Protein AF-A0A444XAL1-F1 (afdb_monomer)

Radius of gyration: 41.16 Å; Cα contacts (8 Å, |Δi|>4): 1650; chains: 1; bounding box: 104×96×110 Å

Foldseek 3Di:
DPPPVQVLLVVLLVVVLVVLLLDFALVLLVQLVVDVVSVQSCLDLVSQVSSLVNFDQFKKKKWWWDDDPPPDDIKIWIFIDGPVCCVVPLQCRVVPPVQIDIDDPQWDWLAAESQKTKIKRWAADPPDQKIWIWIWIARSSNRDIGDIAPIDIAGPQKAKEWYAAPVVRWIKMWIWHADQQRWIKIWMDTPPDRDIDIDGGDFWGAPDNSARFADAPQWTKGWGFGSQDGPDHDLVPGWPVRTWIWIQHPHVRDIDTADDAPPCPGRAPDDWHWYDDPRWIWIWGDDPQFWTWIWTQPDPPPNVSIDTLDIGTCVLLVASDWDFQDAPDNRQWTWIAHPPPCWTWIAGNVVRDIDIDNSHPRPMDMHMHRRGSGPPNDPDDDDDDGDPDSLVVVLVVLLLPALLVLVVQLVVDVSSVCSCPDPVSQVSSLVNFDQFKKKKFKWFDDDVPDDIWTKIFIDGNVCCVVPVLCSVVDPPLIDTDDPQWDFLAEESQKTKIKRWADDPPDQKIKIWIWIARSSVRFIEDIAPIDIAGPQKAKAWYAAPVVRWIKMKIWGADQVRWIWIWMDTALDRDIDTAPTDQWRQLDNNARFEDAPQKTKGWGFGRAPDPHHDLVPDWPVRIWIWIQHNHVRDIDTADDAPPCPGRAPDDWHWYDDDRWIWIWGDDPLFWIWIWIQPHPPPNVSIDTPDIGTCVLLVASDWDWQDADPVRQWTWIAGPPQFKTWIAGNVVRDIDIDGSVPRNMRIGMHRRTNGPDHRDYNDPDDDPDPDDDDDDDDDDDDDDDDDDDDDDDDDDDDDDDDDDDDDDDDDDDDDPPDPDDDDPDPDDDDDDDDDDDDDDDDDDDDDDPDDPDPDPPDDDDDDDDDDDDDD

pLDDT: mean 72.89, std 21.72, range [19.95, 95.06]

Nearest PDB structures (foldseek):
  8u17-assembly1_B  TM=2.475E-01  e=7.949E-07  Homo sapiens
  6ud7-assembly1_B  TM=2.224E-01  e=8.352E-07  Homo sapiens
  7fik-assembly1_e  TM=2.982E-01  e=1.713E-05  Xenopus laevis
  8roy-assembly1_B  TM=2.053E-01  e=1.124E-06  Homo sapiens
  1vcu-assembly2_B  TM=3.967E-01  e=4.395E-03  Homo sapiens

Structure (mmCIF, N/CA/C/O backbone):
data_AF-A0A444XAL1-F1
#
_entry.id   AF-A0A444XAL1-F1
#
loop_
_atom_site.group_PDB
_atom_site.id
_atom_site.type_symbol
_atom_site.label_atom_id
_atom_site.label_alt_id
_atom_site.label_comp_id
_atom_site.label_asym_id
_atom_site.label_entity_id
_atom_site.label_seq_id
_atom_site.pdbx_PDB_ins_code
_atom_site.Cartn_x
_atom_site.Cartn_y
_atom_site.Cartn_z
_atom_site.occupancy
_atom_site.B_iso_or_equiv
_atom_site.auth_seq_id
_atom_site.auth_comp_id
_atom_site.auth_asym_id
_atom_site.auth_atom_id
_atom_site.pdbx_PDB_model_num
ATOM 1 N N . MET A 1 1 ? -9.143 -31.104 -7.380 1.00 35.66 1 MET A N 1
ATOM 2 C CA . MET A 1 1 ? -8.192 -29.968 -7.469 1.00 35.66 1 MET A CA 1
ATOM 3 C C . MET A 1 1 ? -8.709 -28.674 -6.797 1.00 35.66 1 MET A C 1
ATOM 5 O O . MET A 1 1 ? -8.226 -27.602 -7.115 1.00 35.66 1 MET A O 1
ATOM 9 N N . ALA A 1 2 ? -9.630 -28.745 -5.821 1.00 34.97 2 ALA A N 1
ATOM 10 C CA . ALA A 1 2 ? -10.299 -27.579 -5.214 1.00 34.97 2 ALA A CA 1
ATOM 11 C C . ALA A 1 2 ? -9.734 -26.999 -3.880 1.00 34.97 2 ALA A C 1
ATOM 13 O O . ALA A 1 2 ? -10.021 -25.835 -3.611 1.00 34.97 2 ALA A O 1
ATOM 14 N N . PRO A 1 3 ? -8.924 -27.692 -3.041 1.00 37.00 3 PRO A N 1
ATOM 15 C CA . PRO A 1 3 ? -8.566 -27.146 -1.719 1.00 37.00 3 PRO A CA 1
ATOM 16 C C . PRO A 1 3 ? -7.584 -25.962 -1.750 1.00 37.00 3 PRO A C 1
ATOM 18 O O . PRO A 1 3 ? -7.704 -25.050 -0.943 1.00 37.00 3 PRO A O 1
ATOM 21 N N . GLN A 1 4 ? -6.622 -25.948 -2.684 1.00 37.88 4 GLN A N 1
ATOM 22 C CA . GLN A 1 4 ? -5.518 -24.969 -2.666 1.00 37.88 4 GLN A CA 1
ATOM 23 C C . GLN A 1 4 ? -5.949 -23.542 -3.055 1.00 37.88 4 GLN A C 1
ATOM 25 O O . GLN A 1 4 ? -5.351 -22.580 -2.578 1.00 37.88 4 GLN A O 1
ATOM 30 N N . HIS A 1 5 ? -6.996 -23.390 -3.874 1.00 38.84 5 HIS A N 1
ATOM 31 C CA . HIS A 1 5 ? -7.524 -22.072 -4.249 1.00 38.84 5 HIS A CA 1
ATOM 32 C C . HIS A 1 5 ? -8.312 -21.407 -3.110 1.00 38.84 5 HIS A C 1
ATOM 34 O O . HIS A 1 5 ? -8.236 -20.191 -2.953 1.00 38.84 5 HIS A O 1
ATOM 40 N N . ALA A 1 6 ? -9.002 -22.190 -2.274 1.00 44.69 6 ALA A N 1
ATOM 41 C CA . ALA A 1 6 ? -9.737 -21.666 -1.124 1.00 44.69 6 ALA A CA 1
ATOM 42 C C . ALA A 1 6 ? -8.788 -21.122 -0.041 1.00 44.69 6 ALA A C 1
ATOM 44 O O . ALA A 1 6 ? -8.996 -20.025 0.468 1.00 44.69 6 ALA A O 1
ATOM 45 N N . THR A 1 7 ? -7.694 -21.835 0.255 1.00 42.81 7 THR A N 1
ATOM 46 C CA . THR A 1 7 ? -6.694 -21.395 1.247 1.00 42.81 7 THR A CA 1
ATOM 47 C C . THR A 1 7 ? -5.956 -20.128 0.804 1.00 42.81 7 THR A C 1
ATOM 49 O O . THR A 1 7 ? -5.674 -19.248 1.611 1.00 42.81 7 THR A O 1
ATOM 52 N N . ALA A 1 8 ? -5.679 -20.006 -0.496 1.00 43.25 8 ALA A N 1
ATOM 53 C CA . ALA A 1 8 ? -5.062 -18.822 -1.088 1.00 43.25 8 ALA A CA 1
ATOM 54 C C . ALA A 1 8 ? -5.960 -17.575 -1.028 1.00 43.25 8 ALA A C 1
ATOM 56 O O . ALA A 1 8 ? -5.460 -16.479 -0.781 1.00 43.25 8 ALA A O 1
ATOM 57 N N . ALA A 1 9 ? -7.269 -17.736 -1.250 1.00 50.12 9 ALA A N 1
ATOM 58 C CA . ALA A 1 9 ? -8.237 -16.649 -1.130 1.00 50.12 9 ALA A CA 1
ATOM 59 C C . ALA A 1 9 ? -8.397 -16.186 0.329 1.00 50.12 9 ALA A C 1
ATOM 61 O O . ALA A 1 9 ? -8.505 -14.988 0.576 1.00 50.12 9 ALA A O 1
ATOM 62 N N . LEU A 1 10 ? -8.340 -17.117 1.290 1.00 55.59 10 LEU A N 1
ATOM 63 C CA . LEU A 1 10 ? -8.409 -16.818 2.725 1.00 55.59 10 LEU A CA 1
ATOM 64 C C . LEU A 1 10 ? -7.226 -15.958 3.199 1.00 55.59 10 LEU A C 1
ATOM 66 O O . LEU A 1 10 ? -7.452 -14.912 3.798 1.00 55.59 10 LEU A O 1
ATOM 70 N N . LEU A 1 11 ? -5.989 -16.316 2.833 1.00 55.88 11 LEU A N 1
ATOM 71 C CA . LEU A 1 11 ? -4.788 -15.527 3.165 1.00 55.88 11 LEU A CA 1
ATOM 72 C C . LEU A 1 11 ? -4.825 -14.106 2.576 1.00 55.88 11 LEU A C 1
ATOM 74 O O . LEU A 1 11 ? -4.323 -13.158 3.172 1.00 55.88 11 LEU A O 1
ATOM 78 N N . LEU A 1 12 ? -5.423 -13.940 1.394 1.00 60.75 12 LEU A N 1
ATOM 79 C CA . LEU A 1 12 ? -5.568 -12.633 0.751 1.00 60.75 12 LEU A CA 1
ATOM 80 C C . LEU A 1 12 ? -6.602 -11.762 1.481 1.00 60.75 12 LEU A C 1
ATOM 82 O O . LEU A 1 12 ? -6.372 -10.571 1.688 1.00 60.75 12 LEU A O 1
ATOM 86 N N . CYS A 1 13 ? -7.715 -12.368 1.910 1.00 65.44 13 CYS A N 1
ATOM 87 C CA . CYS A 1 13 ? -8.722 -11.713 2.742 1.00 65.44 13 CYS A CA 1
ATOM 88 C C . CYS A 1 13 ? -8.142 -11.272 4.089 1.00 65.44 13 CYS A C 1
ATOM 90 O O . CYS A 1 13 ? -8.434 -10.162 4.522 1.00 65.44 13 CYS A O 1
ATOM 92 N N . GLU A 1 14 ? -7.298 -12.091 4.718 1.00 69.69 14 GLU A N 1
ATOM 93 C CA . GLU A 1 14 ? -6.635 -11.748 5.982 1.00 69.69 14 GLU A CA 1
ATOM 94 C C . GLU A 1 14 ? -5.729 -10.522 5.846 1.00 69.69 14 GLU A C 1
ATOM 96 O O . GLU A 1 14 ? -5.811 -9.622 6.673 1.00 69.69 14 GLU A O 1
ATOM 101 N N . VAL A 1 15 ? -4.932 -10.419 4.776 1.00 71.44 15 VAL A N 1
ATOM 102 C CA . VAL A 1 15 ? -4.074 -9.240 4.544 1.00 71.44 15 VAL A CA 1
ATOM 103 C C . VAL A 1 15 ? -4.901 -7.981 4.280 1.00 71.44 15 VAL A C 1
ATOM 105 O O . VAL A 1 15 ? -4.566 -6.905 4.769 1.00 71.44 15 VAL A O 1
ATOM 108 N N . VAL A 1 16 ? -6.001 -8.088 3.532 1.00 73.44 16 VAL A N 1
ATOM 109 C CA . VAL A 1 16 ? -6.901 -6.945 3.317 1.00 73.44 16 VAL A CA 1
ATOM 110 C C . VAL A 1 16 ? -7.569 -6.529 4.628 1.00 73.44 16 VAL A C 1
ATOM 112 O O . VAL A 1 16 ? -7.596 -5.342 4.937 1.00 73.44 16 VAL A O 1
ATOM 115 N N . MET A 1 17 ? -8.048 -7.483 5.433 1.00 82.56 17 MET A N 1
ATOM 116 C CA . MET A 1 17 ? -8.564 -7.206 6.777 1.00 82.56 17 MET A CA 1
ATOM 117 C C . MET A 1 17 ? -7.503 -6.531 7.652 1.00 82.56 17 MET A C 1
ATOM 119 O O . MET A 1 17 ? -7.799 -5.547 8.325 1.00 82.56 17 MET A O 1
ATOM 123 N N . GLU A 1 18 ? -6.264 -7.017 7.596 1.00 81.56 18 GLU A N 1
ATOM 124 C CA . GLU A 1 18 ? -5.130 -6.467 8.329 1.00 81.56 18 GLU A CA 1
ATOM 125 C C . GLU A 1 18 ? -4.896 -5.005 7.945 1.00 81.56 18 GLU A C 1
ATOM 127 O O . GLU A 1 18 ? -4.930 -4.147 8.819 1.00 81.56 18 GLU A O 1
ATOM 132 N N . ILE A 1 19 ? -4.772 -4.690 6.653 1.00 80.62 19 ILE A N 1
ATOM 133 C CA . ILE A 1 19 ? -4.562 -3.320 6.163 1.00 80.62 19 ILE A CA 1
ATOM 134 C C . ILE A 1 19 ? -5.733 -2.411 6.551 1.00 80.62 19 ILE A C 1
ATOM 136 O O . ILE A 1 19 ? -5.528 -1.357 7.150 1.00 80.62 19 ILE A O 1
ATOM 140 N N . LEU A 1 20 ? -6.966 -2.817 6.241 1.00 81.75 20 LEU A N 1
ATOM 141 C CA . LEU A 1 20 ? -8.155 -1.991 6.458 1.00 81.75 20 LEU A CA 1
ATOM 142 C C . LEU A 1 20 ? -8.453 -1.737 7.932 1.00 81.75 20 LEU A C 1
ATOM 144 O O . LEU A 1 20 ? -9.045 -0.713 8.266 1.00 81.75 20 LEU A O 1
ATOM 148 N N . SER A 1 21 ? -8.041 -2.646 8.814 1.00 86.19 21 SER A N 1
ATOM 149 C CA . SER A 1 21 ? -8.295 -2.508 10.247 1.00 86.19 21 SER A CA 1
ATOM 150 C C . SER A 1 21 ? -7.532 -1.341 10.895 1.00 86.19 21 SER A C 1
ATOM 152 O O . SER A 1 21 ? -7.886 -0.936 11.996 1.00 86.19 21 SER A O 1
ATOM 154 N N . TRP A 1 22 ? -6.531 -0.772 10.210 1.00 83.31 22 TRP A N 1
ATOM 155 C CA . TRP A 1 22 ? -5.799 0.424 10.647 1.00 83.31 22 TRP A CA 1
ATOM 156 C C . TRP A 1 22 ? -6.452 1.745 10.216 1.00 83.31 22 TRP A C 1
ATOM 158 O O . TRP A 1 22 ? -6.009 2.812 10.637 1.00 83.31 22 TRP A O 1
ATOM 168 N N . PHE A 1 23 ? -7.485 1.711 9.369 1.00 83.38 23 PHE A N 1
ATOM 169 C CA . PHE A 1 23 ? -8.135 2.927 8.878 1.00 83.38 23 PHE A CA 1
ATOM 170 C C . PHE A 1 23 ? -9.259 3.403 9.818 1.00 83.38 23 PHE A C 1
ATOM 172 O O . PHE A 1 23 ? -9.918 2.582 10.465 1.00 83.38 23 PHE A O 1
ATOM 179 N N . PRO A 1 24 ? -9.558 4.720 9.854 1.00 83.06 24 PRO A N 1
ATOM 180 C CA . PRO A 1 24 ? -10.674 5.258 10.633 1.00 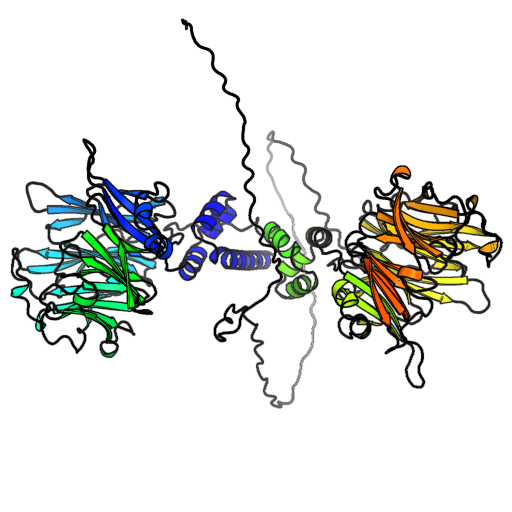83.06 24 PRO A CA 1
ATOM 181 C C . PRO A 1 24 ? -12.015 4.604 10.275 1.00 83.06 24 PRO A C 1
ATOM 183 O O . PRO A 1 24 ? -12.324 4.403 9.094 1.00 83.06 24 PRO A O 1
ATOM 186 N N . ALA A 1 25 ? -12.852 4.337 11.283 1.00 81.88 25 ALA A N 1
ATOM 187 C CA . ALA A 1 25 ? -14.132 3.639 11.118 1.00 81.88 25 ALA A CA 1
ATOM 188 C C . ALA A 1 25 ? -15.054 4.300 10.077 1.00 81.88 25 ALA A C 1
ATOM 190 O O . ALA A 1 25 ? -15.680 3.604 9.273 1.00 81.88 25 ALA A O 1
ATOM 191 N N . LYS A 1 26 ? -15.102 5.641 10.033 1.00 78.69 26 LYS A N 1
ATOM 192 C CA . LYS A 1 26 ? -15.892 6.395 9.039 1.00 78.69 26 LYS A CA 1
ATOM 193 C C . LYS A 1 26 ? -15.458 6.074 7.603 1.00 78.69 26 LYS A C 1
ATOM 195 O O . LYS A 1 26 ? -16.303 5.817 6.746 1.00 78.69 26 LYS A O 1
ATOM 200 N N . SER A 1 27 ? -14.150 6.031 7.342 1.00 81.44 27 SER A N 1
ATOM 201 C CA . SER A 1 27 ? -13.593 5.704 6.023 1.00 81.44 27 SER A CA 1
ATOM 202 C C . SER A 1 27 ? -13.898 4.263 5.632 1.00 81.44 27 SER A C 1
ATOM 204 O O . SER A 1 27 ? -14.394 4.012 4.537 1.00 81.44 27 SER A O 1
ATOM 206 N N . VAL A 1 28 ? -13.681 3.320 6.552 1.00 84.94 28 VAL A N 1
ATOM 207 C CA . VAL A 1 28 ? -13.961 1.896 6.323 1.00 84.94 28 VAL A CA 1
ATOM 208 C C . VAL A 1 28 ? -15.452 1.657 6.058 1.00 84.94 28 VAL A C 1
ATOM 210 O O . VAL A 1 28 ? -15.805 0.894 5.164 1.00 84.94 28 VAL A O 1
ATOM 213 N N . THR A 1 29 ? -16.346 2.357 6.758 1.00 79.50 29 THR A N 1
ATOM 214 C CA . THR A 1 29 ? -17.798 2.240 6.535 1.00 79.50 29 THR A CA 1
ATOM 215 C C . THR A 1 29 ? -18.189 2.658 5.118 1.00 79.50 29 THR A C 1
ATOM 217 O O . THR A 1 29 ? -18.983 1.972 4.478 1.00 79.50 29 THR A O 1
ATOM 220 N N . ARG A 1 30 ? -17.581 3.722 4.573 1.00 78.50 30 ARG A N 1
ATOM 221 C CA . ARG A 1 30 ? -17.809 4.147 3.179 1.00 78.50 30 ARG A CA 1
ATOM 222 C C . ARG A 1 30 ? -17.367 3.083 2.170 1.00 78.50 30 ARG A C 1
ATOM 224 O O . ARG A 1 30 ? -18.013 2.929 1.137 1.00 78.50 30 ARG A O 1
ATOM 231 N N . LEU A 1 31 ? -16.332 2.298 2.484 1.00 77.06 31 LEU A N 1
ATOM 232 C CA . LEU A 1 31 ? -15.864 1.206 1.620 1.00 77.06 31 LEU A CA 1
ATOM 233 C C . LEU A 1 31 ? -16.874 0.054 1.502 1.00 77.06 31 LEU A C 1
ATOM 235 O O . LEU A 1 31 ? -16.855 -0.657 0.497 1.00 77.06 31 LEU A O 1
ATOM 239 N N . LYS A 1 32 ? -17.814 -0.101 2.451 1.00 74.75 32 LYS A N 1
ATOM 240 C CA . LYS A 1 32 ? -18.926 -1.064 2.311 1.00 74.75 32 LYS A CA 1
ATOM 241 C C . LYS A 1 32 ? -19.774 -0.793 1.062 1.00 74.75 32 LYS A C 1
ATOM 243 O O . LYS A 1 32 ? -20.350 -1.725 0.509 1.00 74.75 32 LYS A O 1
ATOM 248 N N . LEU A 1 33 ? -19.832 0.458 0.599 1.00 75.75 33 LEU A N 1
ATOM 249 C CA . LEU A 1 33 ? -20.621 0.865 -0.568 1.00 75.75 33 LEU A CA 1
ATOM 250 C C . LEU A 1 33 ? -19.932 0.556 -1.906 1.00 75.75 33 LEU A C 1
ATOM 252 O O . LEU A 1 33 ? -20.577 0.636 -2.946 1.00 75.75 33 LEU A O 1
ATOM 256 N N . VAL A 1 34 ? -18.643 0.192 -1.896 1.00 70.94 34 VAL A N 1
ATOM 257 C CA . VAL A 1 34 ? -17.856 -0.022 -3.122 1.00 70.94 34 VAL A CA 1
ATOM 258 C C . VAL A 1 34 ? -18.319 -1.274 -3.865 1.00 70.94 34 VAL A C 1
ATOM 260 O O . VAL A 1 34 ? -18.604 -1.218 -5.058 1.00 70.94 34 VAL A O 1
ATOM 263 N N . CYS A 1 35 ? -18.397 -2.421 -3.181 1.00 66.50 35 CYS A N 1
ATOM 264 C CA . CYS A 1 35 ? -18.966 -3.642 -3.752 1.00 66.50 35 CYS A CA 1
ATOM 265 C C . CYS A 1 35 ? -19.378 -4.657 -2.671 1.00 66.50 35 CYS A C 1
ATOM 267 O O . CYS A 1 35 ? -18.997 -4.547 -1.504 1.00 66.50 35 CYS A O 1
ATOM 269 N N . LYS A 1 36 ? -20.114 -5.705 -3.076 1.00 67.19 36 LYS A N 1
ATOM 270 C CA . LYS A 1 36 ? -20.597 -6.772 -2.175 1.00 67.19 36 LYS A CA 1
ATOM 271 C C . LYS A 1 36 ? -19.467 -7.485 -1.421 1.00 67.19 36 LYS A C 1
ATOM 273 O O . LYS A 1 36 ? -19.643 -7.819 -0.255 1.00 67.19 36 LYS A O 1
ATOM 278 N N . SER A 1 37 ? -18.311 -7.688 -2.055 1.00 66.00 37 SER A N 1
ATOM 279 C CA . SER A 1 37 ? -17.153 -8.342 -1.429 1.00 66.00 37 SER A CA 1
ATOM 280 C C . SER A 1 37 ? -16.552 -7.488 -0.313 1.00 66.00 37 SER A C 1
ATOM 282 O O . SER A 1 37 ? -16.315 -7.994 0.780 1.00 66.00 37 SER A O 1
ATOM 284 N N . TRP A 1 38 ? -16.364 -6.188 -0.559 1.00 73.12 38 TRP A N 1
ATOM 285 C CA . TRP A 1 38 ? -15.903 -5.234 0.453 1.00 73.12 38 TRP A CA 1
ATOM 286 C C . TRP A 1 38 ? -16.887 -5.148 1.615 1.00 73.12 38 TRP A C 1
ATOM 288 O O . TRP A 1 38 ? -16.482 -5.276 2.769 1.00 73.12 38 TRP A O 1
ATOM 298 N N . ASN A 1 39 ? -18.185 -5.044 1.317 1.00 77.12 39 ASN A N 1
ATOM 299 C CA . ASN A 1 39 ? -19.221 -5.098 2.342 1.00 77.12 39 ASN A CA 1
ATOM 300 C C . ASN A 1 39 ? -19.128 -6.382 3.183 1.00 77.12 39 ASN A C 1
ATOM 302 O O . ASN A 1 39 ? -19.219 -6.325 4.407 1.00 77.12 39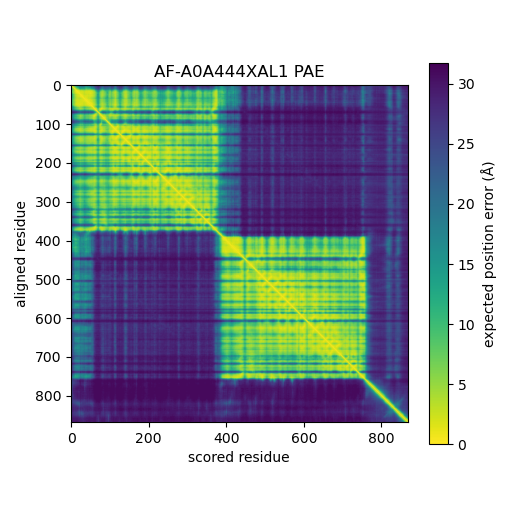 ASN A O 1
ATOM 306 N N . SER A 1 40 ? -18.897 -7.530 2.542 1.00 76.00 40 SER A N 1
ATOM 307 C CA . SER A 1 40 ? -18.792 -8.821 3.221 1.00 76.00 40 SER A CA 1
ATOM 308 C C . SER A 1 40 ? -17.542 -8.949 4.095 1.00 76.00 40 SER A C 1
ATOM 310 O O . SER A 1 40 ? -17.638 -9.514 5.179 1.00 76.00 40 SER A O 1
ATOM 312 N N . ILE A 1 41 ? -16.386 -8.442 3.652 1.00 78.19 41 ILE A N 1
ATOM 313 C CA . ILE A 1 41 ? -15.136 -8.453 4.433 1.00 78.19 41 ILE A CA 1
ATOM 314 C C . ILE A 1 41 ? -15.257 -7.522 5.634 1.00 78.19 41 ILE A C 1
ATOM 316 O O . ILE A 1 41 ? -14.954 -7.917 6.755 1.00 78.19 41 ILE A O 1
ATOM 320 N N . ILE A 1 42 ? -15.737 -6.301 5.407 1.00 82.44 42 ILE A N 1
ATOM 321 C CA . ILE A 1 42 ? -15.849 -5.276 6.448 1.00 82.44 42 ILE A CA 1
ATOM 322 C C . ILE A 1 42 ? -16.930 -5.647 7.471 1.00 82.44 42 ILE A C 1
ATOM 324 O O . ILE A 1 42 ? -16.831 -5.298 8.643 1.00 82.44 42 ILE A O 1
ATOM 328 N N . SER A 1 43 ? -17.965 -6.370 7.050 1.00 80.62 43 SER A N 1
ATOM 329 C CA . SER A 1 43 ? -18.999 -6.874 7.958 1.00 80.62 43 SER A CA 1
ATOM 330 C C . SER A 1 43 ? -18.618 -8.204 8.621 1.00 80.62 43 SER A C 1
ATOM 332 O O . SER A 1 43 ? -19.391 -8.719 9.423 1.00 80.62 43 SER A O 1
ATOM 334 N N . HIS A 1 44 ? -17.443 -8.771 8.318 1.00 80.19 44 HIS A N 1
ATOM 335 C CA . HIS A 1 44 ? -17.015 -10.044 8.889 1.00 80.19 44 HIS A CA 1
ATOM 336 C C . HIS A 1 44 ? -16.663 -9.893 10.384 1.00 80.19 44 HIS A C 1
ATOM 338 O O . HIS A 1 44 ? -15.881 -9.002 10.729 1.00 80.19 44 HIS A O 1
ATOM 344 N N . PRO A 1 45 ? -17.130 -10.789 11.281 1.00 78.88 45 PRO A N 1
ATOM 345 C CA . PRO A 1 45 ? -16.908 -10.656 12.726 1.00 78.88 45 PRO A CA 1
ATOM 346 C C . PRO A 1 45 ? -15.433 -10.539 13.126 1.00 78.88 45 PRO A C 1
ATOM 348 O O . PRO A 1 45 ? -15.088 -9.740 13.992 1.00 78.88 45 PRO A O 1
ATOM 351 N N . HIS A 1 46 ? -14.549 -11.295 12.464 1.00 81.06 46 HIS A N 1
ATOM 352 C CA . HIS A 1 46 ? -13.104 -11.208 12.703 1.00 81.06 46 HIS A CA 1
ATOM 353 C C . HIS A 1 46 ? -12.546 -9.817 12.375 1.00 81.06 46 HIS A C 1
ATOM 355 O O . HIS A 1 46 ? -11.795 -9.258 13.169 1.00 81.06 46 HIS A O 1
ATOM 361 N N . PHE A 1 47 ? -12.945 -9.235 11.237 1.00 86.31 47 PHE A N 1
ATOM 362 C CA . PHE A 1 47 ? -12.509 -7.895 10.856 1.00 86.31 47 PHE A CA 1
ATOM 363 C C . PHE A 1 47 ? -12.999 -6.853 11.859 1.00 86.31 47 PHE A C 1
ATOM 365 O O . PHE A 1 47 ? -12.225 -6.002 12.277 1.00 86.31 47 PHE A O 1
ATOM 372 N N . VAL A 1 48 ? -14.261 -6.948 12.283 1.00 83.75 48 VAL A N 1
ATOM 373 C CA . VAL A 1 48 ? -14.839 -6.018 13.257 1.00 83.75 48 VAL A CA 1
ATOM 374 C C . VAL A 1 48 ? -14.114 -6.089 14.604 1.00 83.75 48 VAL A C 1
ATOM 376 O O . VAL A 1 48 ? -13.791 -5.043 15.159 1.00 83.75 48 VAL A O 1
ATOM 379 N N . LYS A 1 49 ? -13.796 -7.292 15.108 1.00 83.12 49 LYS A N 1
ATOM 380 C CA . LYS A 1 49 ? -13.005 -7.463 16.343 1.00 83.12 49 LYS A CA 1
ATOM 381 C C . LYS A 1 49 ? -11.588 -6.901 16.199 1.00 83.12 49 LYS A C 1
ATOM 383 O O . LYS A 1 49 ? -11.115 -6.196 17.088 1.00 83.12 49 LYS A O 1
ATOM 388 N N . LEU A 1 50 ? -10.931 -7.178 15.072 1.00 85.69 50 LEU A N 1
ATOM 389 C CA . LEU A 1 50 ? -9.586 -6.681 14.782 1.00 85.69 50 LEU A CA 1
ATOM 390 C C . LEU A 1 50 ? -9.553 -5.149 14.680 1.00 85.69 50 LEU A C 1
ATOM 392 O O . LEU A 1 50 ? -8.687 -4.511 15.274 1.00 85.69 50 LEU A O 1
ATOM 396 N N . HIS A 1 51 ? -10.510 -4.565 13.955 1.00 88.50 51 HIS A N 1
ATOM 397 C CA . HIS A 1 51 ? -10.675 -3.117 13.815 1.00 88.50 51 HIS A CA 1
ATOM 398 C C . HIS A 1 51 ? -10.953 -2.470 15.174 1.00 88.50 51 HIS A C 1
ATOM 400 O O . HIS A 1 51 ? -10.239 -1.551 15.548 1.00 88.50 51 HIS A O 1
ATOM 406 N N . LEU A 1 52 ? -11.872 -3.022 15.974 1.00 86.19 52 LEU A N 1
ATOM 407 C CA . LEU A 1 52 ? -12.167 -2.541 17.328 1.00 86.19 52 LEU A CA 1
ATOM 408 C C . LEU A 1 52 ? -10.925 -2.504 18.233 1.00 86.19 52 LEU A C 1
ATOM 410 O O . LEU A 1 52 ? -10.727 -1.531 18.955 1.00 86.19 52 LEU A O 1
ATOM 414 N N . HIS A 1 53 ? -10.080 -3.539 18.194 1.00 84.44 53 HIS A N 1
ATOM 415 C CA . HIS A 1 53 ? -8.844 -3.577 18.983 1.00 84.44 53 HIS A CA 1
ATOM 416 C C . HIS A 1 53 ? -7.835 -2.496 18.550 1.00 84.44 53 HIS A C 1
ATOM 418 O O . HIS A 1 53 ? -7.015 -2.049 19.352 1.00 84.44 53 HIS A O 1
ATOM 424 N N . ARG A 1 54 ? -7.862 -2.091 17.276 1.00 86.44 54 ARG A N 1
ATOM 425 C CA . ARG A 1 54 ? -6.957 -1.081 16.701 1.00 86.44 54 ARG A CA 1
ATOM 426 C C . ARG A 1 54 ? -7.542 0.327 16.695 1.00 86.44 54 ARG A C 1
ATOM 428 O O . ARG A 1 54 ? -6.788 1.281 16.513 1.00 86.44 54 ARG A O 1
ATOM 435 N N . SER A 1 55 ? -8.850 0.464 16.903 1.00 83.56 55 SER A N 1
ATOM 436 C CA . SER A 1 55 ? -9.523 1.754 16.962 1.00 83.56 55 SER A CA 1
ATOM 437 C C . SER A 1 55 ? -8.925 2.634 18.061 1.00 83.56 55 SER A C 1
ATOM 439 O O . SER A 1 55 ? -8.667 2.162 19.175 1.00 83.56 55 SER A O 1
ATOM 441 N N . PRO A 1 56 ? -8.729 3.930 17.780 1.00 76.06 56 PRO A N 1
ATOM 442 C CA . PRO A 1 56 ? -8.231 4.855 18.777 1.00 76.06 56 PRO A CA 1
ATOM 443 C C . PRO A 1 56 ? -9.267 5.032 19.898 1.00 76.06 56 PRO A C 1
ATOM 445 O O . PRO A 1 56 ? -10.474 5.100 19.660 1.00 76.06 56 PRO A O 1
ATOM 448 N N . LYS A 1 57 ? -8.781 5.096 21.140 1.00 74.56 57 LYS A N 1
ATOM 449 C CA . LYS A 1 57 ? -9.593 5.243 22.361 1.00 74.56 57 LYS A CA 1
ATOM 450 C C . LYS A 1 57 ? -9.648 6.700 22.837 1.00 74.56 57 LYS A C 1
ATOM 452 O O . LYS A 1 57 ? -9.426 6.982 24.007 1.00 74.56 57 LYS A O 1
ATOM 457 N N . ASN A 1 58 ? -9.836 7.633 21.910 1.00 74.56 58 ASN A N 1
ATOM 458 C CA . ASN A 1 58 ? -9.806 9.079 22.167 1.00 74.56 58 ASN A CA 1
ATOM 459 C C . ASN A 1 58 ? -11.109 9.787 21.756 1.00 74.56 58 ASN A C 1
ATOM 461 O O . ASN A 1 58 ? -11.128 11.015 21.631 1.00 74.56 58 ASN A O 1
ATOM 465 N N . ALA A 1 59 ? -12.175 9.024 21.512 1.00 79.12 59 ALA A N 1
ATOM 466 C CA . ALA A 1 59 ? -13.491 9.564 21.220 1.00 79.12 59 ALA A CA 1
ATOM 467 C C . ALA A 1 59 ? -14.342 9.619 22.492 1.00 79.12 59 ALA A C 1
ATOM 469 O O . ALA A 1 59 ? -14.254 8.762 23.370 1.00 79.12 59 ALA A O 1
ATOM 470 N N . ILE A 1 60 ? -15.176 10.648 22.572 1.00 79.69 60 ILE A N 1
ATOM 471 C CA . ILE A 1 60 ? -16.111 10.880 23.665 1.00 79.69 60 ILE A CA 1
ATOM 472 C C . ILE A 1 60 ? -17.507 10.924 23.067 1.00 79.69 60 ILE A C 1
ATOM 474 O O . ILE A 1 60 ? -17.742 11.545 22.024 1.00 79.69 60 ILE A O 1
ATOM 478 N N . LEU A 1 61 ? -18.439 10.294 23.766 1.00 82.75 61 LEU A N 1
ATOM 479 C CA . LEU A 1 61 ? -19.857 10.429 23.501 1.00 82.75 61 LEU A CA 1
ATOM 480 C C . LEU A 1 61 ? -20.473 11.367 24.537 1.00 82.75 61 LEU A C 1
ATOM 482 O O . LEU A 1 61 ? -20.451 11.076 25.731 1.00 82.75 61 LEU A O 1
ATOM 486 N N . LEU A 1 62 ? -21.035 12.480 24.076 1.00 81.19 62 LEU A N 1
ATOM 487 C CA . LEU A 1 62 ? -21.741 13.441 24.915 1.00 81.19 62 LEU A CA 1
ATOM 488 C C . LEU A 1 62 ? -23.244 13.222 24.772 1.00 81.19 62 LEU A C 1
ATOM 490 O O . LEU A 1 62 ? -23.800 13.369 23.684 1.00 81.19 62 LEU A O 1
ATOM 494 N N . PHE A 1 63 ? -23.906 12.900 25.874 1.00 80.75 63 PHE A N 1
ATOM 495 C CA . PHE A 1 63 ? -25.356 12.869 25.971 1.00 80.75 63 PHE A CA 1
ATOM 496 C C . PHE A 1 63 ? -25.837 14.236 26.438 1.00 80.75 63 PHE A C 1
ATOM 498 O O . PHE A 1 63 ? -25.573 14.626 27.571 1.00 80.75 63 PHE A O 1
ATOM 505 N N . THR A 1 64 ? -26.467 14.993 25.542 1.00 76.12 64 THR A N 1
ATOM 506 C CA . THR A 1 64 ? -26.801 16.405 25.748 1.00 76.12 64 THR A CA 1
ATOM 507 C C . THR A 1 64 ? -28.309 16.618 25.805 1.00 76.12 64 THR A C 1
ATOM 509 O O . THR A 1 64 ? -29.070 16.038 25.025 1.00 76.12 64 THR A O 1
ATOM 512 N N . ARG A 1 65 ? -28.742 17.503 26.709 1.00 72.38 65 ARG A N 1
ATOM 513 C CA . ARG A 1 65 ? -30.130 17.970 26.806 1.00 72.38 65 ARG A CA 1
ATOM 514 C C . ARG A 1 65 ? -30.222 19.409 26.314 1.00 72.38 65 ARG A C 1
ATOM 516 O O . ARG A 1 65 ? -29.752 20.311 27.000 1.00 72.38 65 ARG A O 1
ATOM 523 N N . THR A 1 66 ? -30.830 19.648 25.152 1.00 65.25 66 THR A N 1
ATOM 524 C CA . THR A 1 66 ? -31.070 21.023 24.676 1.00 65.25 66 THR A CA 1
ATOM 525 C C . THR A 1 66 ? -32.402 21.553 25.206 1.00 65.25 66 THR A C 1
ATOM 527 O O . THR A 1 66 ? -33.433 20.934 24.916 1.00 65.25 66 THR A O 1
ATOM 530 N N . PRO A 1 67 ? -32.411 22.674 25.954 1.00 58.56 67 PRO A N 1
ATOM 531 C CA . PRO A 1 67 ? -33.647 23.281 26.427 1.00 58.56 67 PRO A CA 1
ATOM 532 C C . PRO A 1 67 ? -34.469 23.831 25.260 1.00 58.56 67 PRO A C 1
ATOM 534 O O . PRO A 1 67 ? -33.930 24.302 24.257 1.00 58.56 67 PRO A O 1
ATOM 537 N N . ALA A 1 68 ? -35.789 23.766 25.403 1.00 55.75 68 ALA A N 1
ATOM 538 C CA . ALA A 1 68 ? -36.738 24.277 24.428 1.00 55.75 68 ALA A CA 1
ATOM 539 C C . ALA A 1 68 ? -36.651 25.808 24.315 1.00 55.75 68 ALA A C 1
ATOM 541 O O . ALA A 1 68 ? -37.141 26.537 25.178 1.00 55.75 68 ALA A O 1
ATOM 542 N N . LEU A 1 69 ? -36.066 26.317 23.231 1.00 53.56 69 LEU A N 1
ATOM 543 C CA . LEU A 1 69 ? -36.177 27.728 22.870 1.00 53.56 69 LEU A CA 1
ATOM 544 C C . LEU A 1 69 ? -37.480 27.907 22.072 1.00 53.56 69 LEU A C 1
ATOM 546 O O . LEU A 1 69 ? -37.497 27.754 20.858 1.00 53.56 69 LEU A O 1
ATOM 550 N N . THR A 1 70 ? -38.574 28.204 22.784 1.00 45.91 70 THR A N 1
ATOM 551 C CA . THR A 1 70 ? -39.941 28.518 22.293 1.00 45.91 70 THR A CA 1
ATOM 552 C C . THR A 1 70 ? -40.695 27.402 21.544 1.00 45.91 70 THR A C 1
ATOM 554 O O . THR A 1 70 ? -40.292 26.983 20.470 1.00 45.91 70 THR A O 1
ATOM 557 N N . LEU A 1 71 ? -41.843 26.969 22.099 1.00 52.78 71 LEU A N 1
ATOM 558 C CA . LEU A 1 71 ? -42.863 26.037 21.550 1.00 52.78 71 LEU A CA 1
ATOM 559 C C . LEU A 1 71 ? -42.404 24.652 21.032 1.00 52.78 71 LEU A C 1
ATOM 561 O O . LEU A 1 71 ? -43.253 23.781 20.841 1.00 52.78 71 LEU A O 1
ATOM 565 N N . GLU A 1 72 ? -41.108 24.392 20.863 1.00 53.03 72 GLU A N 1
ATOM 566 C CA . GLU A 1 72 ? -40.570 23.055 20.604 1.00 53.03 72 GLU A CA 1
ATOM 567 C C . GLU A 1 72 ? -40.463 22.236 21.900 1.00 53.03 72 GLU A C 1
ATOM 569 O O . GLU A 1 72 ? -40.186 22.772 22.968 1.00 53.03 72 GLU A O 1
ATOM 574 N N . LYS A 1 73 ? -40.686 20.917 21.826 1.00 57.97 73 LYS A N 1
ATOM 575 C CA . LYS A 1 73 ? -40.456 20.009 22.963 1.00 57.97 73 LYS A CA 1
ATOM 576 C C . LYS A 1 73 ? -38.955 19.892 23.250 1.00 57.97 73 LYS A C 1
ATOM 578 O O . LYS A 1 73 ? -38.149 20.004 22.326 1.00 57.97 73 LYS A O 1
ATOM 583 N N . GLU A 1 74 ? -38.594 19.632 24.509 1.00 62.81 74 GLU A N 1
ATOM 584 C CA . GLU A 1 74 ? -37.218 19.286 24.888 1.00 62.81 74 GLU A CA 1
ATOM 585 C C . GLU A 1 74 ? -36.670 18.176 23.976 1.00 62.81 74 GLU A C 1
ATOM 587 O O . GLU A 1 74 ? -37.403 17.269 23.575 1.00 62.81 74 GLU A O 1
ATOM 592 N N . LYS A 1 75 ? -35.387 18.258 23.613 1.00 66.56 75 LYS A N 1
ATOM 593 C CA . LYS A 1 75 ? -34.727 17.262 22.757 1.00 66.56 75 LYS A CA 1
ATOM 594 C C . LYS A 1 75 ? -33.453 16.779 23.429 1.00 66.56 75 LYS A C 1
ATOM 596 O O . LYS A 1 75 ? -32.599 17.588 23.805 1.00 66.56 75 LYS A O 1
ATOM 601 N N . TRP A 1 76 ? -33.321 15.464 23.524 1.00 75.88 76 TRP A N 1
ATOM 602 C CA . TRP A 1 76 ? -32.091 14.805 23.936 1.00 75.88 76 TRP A CA 1
ATOM 603 C C . TRP A 1 76 ? -31.307 14.404 22.692 1.00 75.88 76 TRP A C 1
ATOM 605 O O . TRP A 1 76 ? -31.874 14.184 21.616 1.00 75.88 76 TRP A O 1
ATOM 615 N N . GLY A 1 77 ? -29.987 14.340 22.803 1.00 77.94 77 GLY A N 1
ATOM 616 C CA . GLY A 1 77 ? -29.176 13.870 21.695 1.00 77.94 77 GLY A CA 1
ATOM 617 C C . GLY A 1 77 ? -27.810 13.365 22.102 1.00 77.94 77 GLY A C 1
ATOM 618 O O . GLY A 1 77 ? -27.309 13.649 23.186 1.00 77.94 77 GLY A O 1
ATOM 619 N N . LEU A 1 78 ? -27.209 12.613 21.189 1.00 80.94 78 LEU A N 1
ATOM 620 C CA . LEU A 1 78 ? -25.844 12.126 21.306 1.00 80.94 78 LEU A CA 1
ATOM 621 C C . LEU A 1 78 ? -24.959 12.896 20.345 1.00 80.94 78 LEU A C 1
ATOM 623 O O . LEU A 1 78 ? -25.275 12.981 19.159 1.00 80.94 78 LEU A O 1
ATOM 627 N N . VAL A 1 79 ? -23.854 13.426 20.855 1.00 78.75 79 VAL A N 1
ATOM 628 C CA . VAL A 1 79 ? -22.831 14.118 20.076 1.00 78.75 79 VAL A CA 1
ATOM 629 C C . VAL A 1 79 ? -21.530 13.343 20.203 1.00 78.75 79 VAL A C 1
ATOM 631 O O . VAL A 1 79 ? -21.020 13.136 21.303 1.00 78.75 79 VAL A O 1
ATOM 634 N N . LEU A 1 80 ? -20.998 12.910 19.064 1.00 79.12 80 LEU A N 1
ATOM 635 C CA . LEU A 1 80 ? -19.700 12.249 18.979 1.00 79.12 80 LEU A CA 1
ATOM 636 C C . LEU A 1 80 ? -18.606 13.282 18.681 1.00 79.12 80 LEU A C 1
ATOM 638 O O . LEU A 1 80 ? -18.703 14.019 17.698 1.00 79.12 80 LEU A O 1
ATOM 642 N N . THR A 1 81 ? -17.559 13.321 19.504 1.00 76.56 81 THR A N 1
ATOM 643 C CA . THR A 1 81 ? -16.418 14.235 19.336 1.00 76.56 81 THR A CA 1
ATOM 644 C C . THR A 1 81 ? -15.117 13.581 19.806 1.00 76.56 81 THR A C 1
ATOM 646 O O . THR A 1 81 ? -15.142 12.564 20.497 1.00 76.56 81 THR A O 1
ATOM 649 N N . SER A 1 82 ? -13.967 14.142 19.434 1.00 78.50 82 SER A N 1
ATOM 650 C CA . SER A 1 82 ? -12.678 13.732 20.003 1.00 78.50 82 SER A CA 1
ATOM 651 C C . SER A 1 82 ? -12.357 14.540 21.261 1.00 78.50 82 SER A C 1
ATOM 653 O O . SER A 1 82 ? -12.800 15.683 21.399 1.00 78.50 82 SER A O 1
ATOM 655 N N . VAL A 1 83 ? -11.541 13.974 22.152 1.00 73.62 83 VAL A N 1
ATOM 656 C CA . VAL A 1 83 ? -11.015 14.681 23.334 1.00 73.62 83 VAL A CA 1
ATOM 657 C C . VAL A 1 83 ? -10.342 15.996 22.940 1.00 73.62 83 VAL A C 1
ATOM 659 O O . VAL A 1 83 ? -10.632 17.044 23.511 1.00 73.62 83 VAL A O 1
ATOM 662 N N . GLU A 1 84 ? -9.476 15.957 21.928 1.00 73.88 84 GLU A N 1
ATOM 663 C CA . GLU A 1 84 ? -8.699 17.117 21.495 1.00 73.88 84 GLU A CA 1
ATOM 664 C C . GLU A 1 84 ? -9.599 18.226 20.940 1.00 73.88 84 GLU A C 1
ATOM 666 O O . GLU A 1 84 ? -9.502 19.377 21.370 1.00 73.88 84 GLU A O 1
ATOM 671 N N . SER A 1 85 ? -10.533 17.881 20.046 1.00 75.44 85 SER A N 1
ATOM 672 C CA . SER A 1 85 ? -11.489 18.850 19.498 1.00 75.44 85 SER A CA 1
ATOM 673 C C . SER A 1 85 ? -12.384 19.450 20.579 1.00 75.44 85 SER A C 1
ATOM 675 O O . SER A 1 85 ? -12.692 20.640 20.525 1.00 75.44 85 SER A O 1
ATOM 677 N N . PHE A 1 86 ? -12.775 18.647 21.570 1.00 74.81 86 PHE A N 1
ATOM 678 C CA . PHE A 1 86 ? -13.575 19.101 22.700 1.00 74.81 86 PHE A CA 1
ATOM 679 C C . PHE A 1 86 ? -12.811 20.073 23.606 1.00 74.81 86 PHE A C 1
ATOM 681 O O . PHE A 1 86 ? -13.363 21.094 24.001 1.00 74.81 86 PHE A O 1
ATOM 688 N N . ILE A 1 87 ? -11.526 19.824 23.878 1.00 71.31 87 ILE A N 1
ATOM 689 C CA . ILE A 1 87 ? -10.685 20.732 24.674 1.00 71.31 87 ILE A CA 1
ATOM 690 C C . ILE A 1 87 ? -10.365 22.021 23.901 1.00 71.31 87 ILE A C 1
ATOM 692 O O . ILE A 1 87 ? -10.324 23.106 24.494 1.00 71.31 87 ILE A O 1
ATOM 696 N N . GLN A 1 88 ? -10.106 21.927 22.593 1.00 72.56 88 GLN A N 1
ATOM 697 C CA . GLN A 1 88 ? -9.736 23.075 21.760 1.00 72.56 88 GLN A CA 1
ATOM 698 C C . GLN A 1 88 ? -10.930 23.993 21.479 1.00 72.56 88 GLN A C 1
ATOM 700 O O . GLN A 1 88 ? -10.814 25.195 21.716 1.00 72.56 88 GLN A O 1
ATOM 705 N N . ASN A 1 89 ? -12.070 23.438 21.043 1.00 68.38 89 ASN A N 1
ATOM 706 C CA . ASN A 1 89 ? -13.242 24.202 20.590 1.00 68.38 89 ASN A CA 1
ATOM 707 C C . ASN A 1 89 ? -14.565 23.790 21.276 1.00 68.38 89 ASN A C 1
ATOM 709 O O . ASN A 1 89 ? -15.567 23.534 20.598 1.00 68.38 89 ASN A O 1
ATOM 713 N N . PRO A 1 90 ? -14.606 23.764 22.615 1.00 63.66 90 PRO A N 1
ATOM 714 C CA . PRO A 1 90 ? -15.701 23.210 23.415 1.00 63.66 90 PRO A CA 1
ATOM 715 C C . PRO A 1 90 ? -17.081 23.786 23.091 1.00 63.66 90 PRO A C 1
ATOM 717 O O . PRO A 1 90 ? -18.038 23.027 23.004 1.00 63.66 90 PRO A O 1
ATOM 720 N N . SER A 1 91 ? -17.186 25.094 22.841 1.00 59.78 91 SER A N 1
ATOM 721 C CA . SER A 1 91 ? -18.457 25.779 22.556 1.00 59.78 91 SER A CA 1
ATOM 722 C C . SER A 1 91 ? -19.047 25.456 21.178 1.00 59.78 91 SER A C 1
ATOM 724 O O . SER A 1 91 ? -20.251 25.569 20.993 1.00 59.78 91 SER A O 1
ATOM 726 N N . SER A 1 92 ? -18.222 25.036 20.213 1.00 57.06 92 SER A N 1
ATOM 727 C CA . SER A 1 92 ? -18.663 24.689 18.849 1.00 57.06 92 SER A CA 1
ATOM 728 C C . SER A 1 92 ? -18.990 23.202 18.670 1.00 57.06 92 SER A C 1
ATOM 730 O O . SER A 1 92 ? -19.636 22.816 17.698 1.00 57.06 92 SER A O 1
ATOM 732 N N . THR A 1 93 ? -18.543 22.352 19.602 1.00 55.59 93 THR A N 1
ATOM 733 C CA . THR A 1 93 ? -18.732 20.895 19.510 1.00 55.59 93 THR A CA 1
ATOM 734 C C . THR A 1 93 ? -20.186 20.414 19.617 1.00 55.59 93 THR A C 1
ATOM 736 O O . THR A 1 93 ? -20.522 19.480 18.888 1.00 55.59 93 THR A O 1
ATOM 739 N N . PRO A 1 94 ? -21.078 21.017 20.432 1.00 51.03 94 PRO A N 1
ATOM 740 C CA . PRO A 1 94 ? -22.473 20.584 20.543 1.00 51.03 94 PRO A CA 1
ATOM 741 C C . PRO A 1 94 ? -23.355 21.040 19.365 1.00 51.03 94 PRO A C 1
ATOM 743 O O . PRO A 1 94 ? -24.410 20.448 19.139 1.00 51.03 94 PRO A O 1
ATOM 746 N N . ASP A 1 95 ? -22.915 22.056 18.611 1.00 45.06 95 ASP A N 1
ATOM 747 C CA . ASP A 1 95 ? -23.646 22.677 17.491 1.00 45.06 95 ASP A CA 1
ATOM 748 C C . ASP A 1 95 ? -23.326 22.058 16.116 1.00 45.06 95 ASP A C 1
ATOM 750 O O . ASP A 1 95 ? -23.968 22.377 15.113 1.00 45.06 95 ASP A O 1
ATOM 754 N N . ALA A 1 96 ? -22.360 21.138 16.034 1.00 49.59 96 ALA A N 1
ATOM 755 C CA . ALA A 1 96 ? -22.021 20.455 14.788 1.00 49.59 96 ALA A CA 1
ATOM 756 C C . ALA A 1 96 ? -23.107 19.425 14.404 1.00 49.59 96 ALA A C 1
ATOM 758 O O . ALA A 1 96 ? -23.048 18.252 14.783 1.00 49.59 96 ALA A O 1
ATOM 759 N N . GLN A 1 97 ? -24.095 19.866 13.616 1.00 50.16 97 GLN A N 1
ATOM 760 C CA . GLN A 1 97 ? -25.255 19.088 13.149 1.00 50.16 97 GLN A CA 1
ATOM 761 C C . GLN A 1 97 ? -24.895 17.717 12.531 1.00 50.16 97 GLN A C 1
ATOM 763 O O . GLN A 1 97 ? -25.689 16.783 12.599 1.00 50.16 97 GLN A O 1
ATOM 768 N N . GLU A 1 98 ? -23.698 17.572 11.950 1.00 50.62 98 GLU A N 1
ATOM 769 C CA . GLU A 1 98 ? -23.264 16.358 11.243 1.00 50.62 98 GLU A CA 1
ATOM 770 C C . GLU A 1 98 ? -23.014 15.131 12.145 1.00 50.62 98 GLU A C 1
ATOM 772 O O . GLU A 1 98 ? -22.987 14.015 11.632 1.00 50.62 98 GLU A O 1
ATOM 777 N N . ASN A 1 99 ? -22.851 15.295 13.467 1.00 55.72 99 ASN A N 1
ATOM 778 C CA . ASN A 1 99 ? -22.562 14.185 14.398 1.00 55.72 99 ASN A CA 1
ATOM 779 C C . ASN A 1 99 ? -23.639 13.987 15.480 1.00 55.72 99 ASN A C 1
ATOM 781 O O . ASN A 1 99 ? -23.374 13.328 16.490 1.00 55.72 99 ASN A O 1
ATOM 785 N N . ARG A 1 100 ? -24.832 14.571 15.302 1.00 65.00 100 ARG A N 1
ATOM 786 C CA . ARG A 1 100 ? -25.893 14.551 16.314 1.00 65.00 100 ARG A CA 1
ATOM 787 C C . ARG A 1 100 ? -26.944 13.486 16.009 1.00 65.00 100 ARG A C 1
ATOM 789 O O . ARG A 1 100 ? -27.619 13.555 14.987 1.00 65.00 100 ARG A O 1
ATOM 796 N N . HIS A 1 101 ? -27.134 12.542 16.929 1.00 71.38 101 HIS A N 1
ATOM 797 C CA . HIS A 1 101 ? -28.274 11.616 16.902 1.00 71.38 101 HIS A CA 1
ATOM 798 C C . HIS A 1 101 ? -29.357 12.125 17.837 1.00 71.38 101 HIS A C 1
ATOM 800 O O . HIS A 1 101 ? -29.096 12.319 19.023 1.00 71.38 101 HIS A O 1
ATOM 806 N N . SER A 1 102 ? -30.560 12.362 17.317 1.00 74.19 102 SER A N 1
ATOM 807 C CA . SER A 1 102 ? -31.707 12.755 18.137 1.00 74.19 102 SER A CA 1
ATOM 808 C C . SER A 1 102 ? -32.252 11.555 18.908 1.00 74.19 102 SER A C 1
ATOM 810 O O . SER A 1 102 ? -32.450 10.485 18.335 1.00 74.19 102 SER A O 1
ATOM 812 N N . LEU A 1 103 ? -32.506 11.752 20.197 1.00 75.50 103 LEU A N 1
ATOM 813 C CA . LEU A 1 103 ? -33.141 10.785 21.084 1.00 75.50 103 LEU A CA 1
ATOM 814 C C . LEU A 1 103 ? -34.503 11.311 21.548 1.00 75.50 103 LEU A C 1
ATOM 816 O O . LEU A 1 103 ? -34.752 12.523 21.542 1.00 75.50 103 LEU A O 1
ATOM 820 N N . HIS A 1 104 ? -35.389 10.397 21.940 1.00 76.31 104 HIS A N 1
ATOM 821 C CA . HIS A 1 104 ? -36.647 10.763 22.581 1.00 76.31 104 HIS A CA 1
ATOM 822 C C . HIS A 1 104 ? -36.386 11.310 23.989 1.00 76.31 104 HIS A C 1
ATOM 824 O O . HIS A 1 104 ? -35.370 11.009 24.606 1.00 76.31 104 HIS A O 1
ATOM 830 N N . VAL A 1 105 ? -37.313 12.117 24.511 1.00 73.38 105 VAL A N 1
ATOM 831 C CA . VAL A 1 105 ? -37.208 12.683 25.873 1.00 73.38 105 VAL A CA 1
ATOM 832 C C . VAL A 1 105 ? -37.189 11.602 26.955 1.00 73.38 105 VAL A C 1
ATOM 834 O O . VAL A 1 105 ? -36.627 11.803 28.022 1.00 73.38 105 VAL A O 1
ATOM 837 N N . GLU A 1 106 ? -37.776 10.453 26.643 1.00 81.25 106 GLU A N 1
ATOM 838 C CA . GLU A 1 106 ? -37.875 9.264 27.491 1.00 81.25 106 GLU A CA 1
ATOM 839 C C . GLU A 1 106 ? -36.668 8.320 27.335 1.00 81.25 106 GLU A C 1
ATOM 841 O O . GLU A 1 106 ? -36.640 7.251 27.938 1.00 81.25 106 GLU A O 1
ATOM 846 N N . ASP A 1 107 ? -35.682 8.666 26.499 1.00 86.38 107 ASP A N 1
ATOM 847 C CA . ASP A 1 107 ? -34.486 7.849 26.307 1.00 86.38 107 ASP A CA 1
ATOM 848 C C . ASP A 1 107 ? -33.377 8.249 27.296 1.00 86.38 107 ASP A C 1
ATOM 850 O O . ASP A 1 107 ? -33.004 9.416 27.399 1.00 86.38 107 ASP A O 1
ATOM 854 N N . TRP A 1 108 ? -32.776 7.256 27.948 1.00 86.19 108 TRP A N 1
ATOM 855 C CA . TRP A 1 108 ? -31.611 7.377 28.823 1.00 86.19 108 TRP A CA 1
ATOM 856 C C . TRP A 1 108 ? -30.447 6.529 28.302 1.00 86.19 108 TRP A C 1
ATOM 858 O O . TRP A 1 108 ? -30.650 5.451 27.744 1.00 86.19 108 TRP A O 1
ATOM 868 N N . VAL A 1 109 ? -29.205 6.978 28.492 1.00 87.75 109 VAL A N 1
ATOM 869 C CA . VAL A 1 109 ? -28.015 6.203 28.105 1.00 87.75 109 VAL A CA 1
ATOM 870 C C . VAL A 1 109 ? -27.516 5.401 29.299 1.00 87.75 109 VAL A C 1
ATOM 872 O O . VAL A 1 109 ? -27.035 5.974 30.271 1.00 87.75 109 VAL A O 1
ATOM 875 N N . SER A 1 110 ? -27.576 4.071 29.210 1.00 87.75 110 SER A N 1
ATOM 876 C CA . SER A 1 110 ? -27.082 3.166 30.262 1.00 87.75 110 SER A CA 1
ATOM 877 C C . SER A 1 110 ? -25.567 2.953 30.215 1.00 87.75 110 SER A C 1
ATOM 879 O O . SER A 1 110 ? -24.982 2.446 31.168 1.00 87.75 110 SER A O 1
ATOM 881 N N . GLY A 1 111 ? -24.926 3.280 29.091 1.00 87.94 111 GLY A N 1
ATOM 882 C CA . GLY A 1 111 ? -23.482 3.173 28.927 1.00 87.94 111 GLY A CA 1
ATOM 883 C C . GLY A 1 111 ? -23.045 2.913 27.489 1.00 87.94 111 GLY A C 1
ATOM 884 O O . GLY A 1 111 ? -23.853 2.787 26.565 1.00 87.94 111 GLY A O 1
ATOM 885 N N . SER A 1 112 ? -21.731 2.812 27.324 1.00 88.25 112 SER A N 1
ATOM 886 C CA . SER A 1 112 ? -21.031 2.628 26.057 1.00 88.25 112 SER A CA 1
ATOM 887 C C . SER A 1 112 ? -20.061 1.451 26.187 1.00 88.25 112 SER A C 1
ATOM 889 O O . SER A 1 112 ? -19.365 1.319 27.191 1.00 88.25 112 SER A O 1
ATOM 891 N N . CYS A 1 113 ? -20.030 0.563 25.194 1.00 88.62 113 CYS A N 1
ATOM 892 C CA . CYS A 1 113 ? -19.136 -0.590 25.169 1.00 88.62 113 CYS A CA 1
ATOM 893 C C . CYS A 1 113 ? -18.805 -0.965 23.722 1.00 88.62 113 CYS A C 1
ATOM 895 O O . CYS A 1 113 ? -19.706 -1.149 22.904 1.00 88.62 113 CYS A O 1
ATOM 897 N N . ASN A 1 114 ? -17.515 -1.103 23.395 1.00 86.38 114 ASN A N 1
ATOM 898 C CA . ASN A 1 114 ? -17.045 -1.577 22.085 1.00 86.38 114 ASN A CA 1
ATOM 899 C C . ASN A 1 114 ? -17.641 -0.817 20.874 1.00 86.38 114 ASN A C 1
ATOM 901 O O . ASN A 1 114 ? -17.915 -1.401 19.825 1.00 86.38 114 ASN A O 1
ATOM 905 N N . GLY A 1 115 ? -17.866 0.493 21.022 1.00 85.19 115 GLY A N 1
ATOM 906 C CA . GLY A 1 115 ? -18.464 1.357 19.994 1.00 85.19 115 GLY A CA 1
ATOM 907 C C . GLY A 1 115 ? -19.986 1.256 19.846 1.00 85.19 115 GLY A C 1
ATOM 908 O O . GLY A 1 115 ? -20.559 1.925 18.982 1.00 85.19 115 GLY A O 1
ATOM 909 N N . LEU A 1 116 ? -20.651 0.463 20.689 1.00 90.06 116 LEU A N 1
ATOM 910 C CA . LEU A 1 116 ? -22.104 0.449 20.843 1.00 90.06 116 LEU A CA 1
ATOM 911 C C . LEU A 1 116 ? -22.522 1.234 22.087 1.00 90.06 116 LEU A C 1
ATOM 913 O O . LEU A 1 116 ? -21.822 1.254 23.096 1.00 90.06 116 LEU A O 1
ATOM 917 N N . VAL A 1 117 ? -23.694 1.845 22.006 1.00 90.94 117 VAL A N 1
ATOM 918 C CA . VAL A 1 117 ? -24.345 2.609 23.068 1.00 90.94 117 VAL A CA 1
ATOM 919 C C . VAL A 1 117 ? -25.628 1.886 23.437 1.00 90.94 117 VAL A C 1
ATOM 921 O O . VAL A 1 117 ? -26.418 1.553 22.553 1.00 90.94 117 VAL A O 1
ATOM 924 N N . CYS A 1 118 ? -25.842 1.637 24.724 1.00 93.00 118 CYS A N 1
ATOM 925 C CA . CYS A 1 118 ? -27.096 1.078 25.210 1.00 93.00 118 CYS A CA 1
ATOM 926 C C . CYS A 1 118 ? -28.036 2.207 25.624 1.00 93.00 118 CYS A C 1
ATOM 928 O O . CYS A 1 118 ? -27.698 3.017 26.489 1.00 93.00 118 CYS A O 1
ATOM 930 N N . VAL A 1 119 ? -29.212 2.241 25.004 1.00 91.69 119 VAL A N 1
ATOM 931 C CA . VAL A 1 119 ? -30.255 3.234 25.258 1.00 91.69 119 VAL A CA 1
ATOM 932 C C . VAL A 1 119 ? -31.447 2.539 25.906 1.00 91.69 119 VAL A C 1
ATOM 934 O O . VAL A 1 119 ? -31.958 1.560 25.361 1.00 91.69 119 VAL A O 1
ATOM 937 N N . ALA A 1 120 ? -31.873 3.048 27.057 1.00 90.44 120 ALA A N 1
ATOM 938 C CA . ALA A 1 120 ? -33.077 2.652 27.767 1.00 90.44 120 ALA A CA 1
ATOM 939 C C . ALA A 1 120 ? -34.205 3.626 27.419 1.00 90.44 120 ALA A C 1
ATOM 941 O O . ALA A 1 120 ? -34.067 4.821 27.640 1.00 90.44 120 ALA A O 1
ATOM 942 N N . HIS A 1 121 ? -35.308 3.131 26.879 1.00 90.19 121 HIS A N 1
ATOM 943 C CA . HIS A 1 121 ? -36.530 3.898 26.683 1.00 90.19 121 HIS A CA 1
ATOM 944 C C . HIS A 1 121 ? -37.445 3.669 27.884 1.00 90.19 121 HIS A C 1
ATOM 946 O O . HIS A 1 121 ? -37.827 2.522 28.124 1.00 90.19 121 HIS A O 1
ATOM 952 N N . ILE A 1 122 ? -37.749 4.723 28.642 1.00 87.62 122 ILE A N 1
ATOM 953 C CA . ILE A 1 122 ? -38.414 4.652 29.947 1.00 87.62 122 ILE A CA 1
ATOM 954 C C . ILE A 1 122 ? -39.761 5.372 29.875 1.00 87.62 122 ILE A C 1
ATOM 956 O O . ILE A 1 122 ? -39.820 6.596 29.786 1.00 87.62 122 ILE A O 1
ATOM 960 N N . LEU A 1 123 ? -40.852 4.612 29.970 1.00 87.56 123 LEU A N 1
ATOM 961 C CA . LEU A 1 123 ? -42.212 5.144 30.030 1.00 87.56 123 LEU A CA 1
ATOM 962 C C . LEU A 1 123 ? -42.757 5.011 31.448 1.00 87.56 123 LEU A C 1
ATOM 964 O O . LEU A 1 123 ? -43.094 3.910 31.880 1.00 87.56 123 LEU A O 1
ATOM 968 N N . CYS A 1 124 ? -42.864 6.124 32.170 1.00 82.12 124 CYS A N 1
ATOM 969 C CA . CYS A 1 124 ? -43.422 6.131 33.521 1.00 82.12 124 CYS A CA 1
ATOM 970 C C . CYS A 1 124 ? -44.922 6.442 33.510 1.00 82.12 124 CYS A C 1
ATOM 972 O O . CYS A 1 124 ? -45.380 7.383 32.857 1.00 82.12 124 CYS A O 1
ATOM 974 N N . HIS A 1 125 ? -45.696 5.634 34.237 1.00 81.12 125 HIS A N 1
ATOM 975 C CA . HIS A 1 125 ? -47.147 5.777 34.313 1.00 81.12 125 HIS A CA 1
ATOM 976 C C . HIS A 1 125 ? -47.529 6.799 35.399 1.00 81.12 125 HIS A C 1
ATOM 978 O O . HIS A 1 125 ? -47.075 6.660 36.529 1.00 81.12 125 HIS A O 1
ATOM 984 N N . PRO A 1 126 ? -48.399 7.791 35.126 1.00 69.62 126 PRO A N 1
ATOM 985 C CA . PRO A 1 126 ? -48.651 8.902 36.057 1.00 69.62 126 PRO A CA 1
ATOM 986 C C . PRO A 1 126 ? -49.277 8.531 37.411 1.00 69.62 126 PRO A C 1
ATOM 988 O O . PRO A 1 126 ? -49.265 9.352 38.322 1.00 69.62 126 PRO A O 1
ATOM 991 N N . ASN A 1 127 ? -49.885 7.345 37.529 1.00 68.94 127 ASN A N 1
ATOM 992 C CA . ASN A 1 127 ? -50.799 7.021 38.633 1.00 68.94 127 ASN A CA 1
ATOM 993 C C . ASN A 1 127 ? -50.294 5.931 39.585 1.00 68.94 127 ASN A C 1
ATOM 995 O O . ASN A 1 127 ? -50.826 5.810 40.683 1.00 68.94 127 ASN A O 1
ATOM 999 N N . ASN A 1 128 ? -49.289 5.156 39.181 1.00 66.69 128 ASN A N 1
ATOM 1000 C CA . ASN A 1 128 ? -48.648 4.122 39.989 1.00 66.69 128 ASN A CA 1
ATOM 1001 C C . ASN A 1 128 ? -47.154 4.238 39.676 1.00 66.69 128 ASN A C 1
ATOM 1003 O O . ASN A 1 128 ? -46.854 4.333 38.490 1.00 66.69 128 ASN A O 1
ATOM 1007 N N . ASP A 1 129 ? -46.264 4.199 40.673 1.00 72.00 129 ASP A N 1
ATOM 1008 C CA . ASP A 1 129 ? -44.789 4.306 40.575 1.00 72.00 129 ASP A CA 1
ATOM 1009 C C . ASP A 1 129 ? -44.130 3.181 39.747 1.00 72.00 129 ASP A C 1
ATOM 1011 O O . ASP A 1 129 ? -43.190 2.520 40.176 1.00 72.00 129 ASP A O 1
ATOM 1015 N N . ILE A 1 130 ? -44.666 2.903 38.565 1.00 82.19 130 ILE A N 1
ATOM 1016 C CA . ILE A 1 130 ? -44.343 1.820 37.658 1.00 82.19 130 ILE A CA 1
ATOM 1017 C C . ILE A 1 130 ? -43.878 2.459 36.356 1.00 82.19 130 ILE A C 1
ATOM 1019 O O . ILE A 1 130 ? -44.611 3.237 35.737 1.00 82.19 130 ILE A O 1
ATOM 1023 N N . CYS A 1 131 ? -42.695 2.065 35.907 1.00 86.25 131 CYS A N 1
ATOM 1024 C CA . CYS A 1 131 ? -42.170 2.409 34.599 1.00 86.25 131 CYS A CA 1
ATOM 1025 C C . CYS A 1 131 ? -41.976 1.136 33.762 1.00 86.25 131 CYS A C 1
ATOM 1027 O O . CYS A 1 131 ? -41.560 0.087 34.267 1.00 86.25 131 CYS A O 1
ATOM 1029 N N . ASP A 1 132 ? -42.302 1.235 32.478 1.00 90.38 132 ASP A N 1
ATOM 1030 C CA . ASP A 1 132 ? -41.999 0.224 31.472 1.00 90.38 132 ASP A CA 1
ATOM 1031 C C . ASP A 1 132 ? -40.702 0.622 30.761 1.00 90.38 132 ASP A C 1
ATOM 1033 O O . ASP A 1 132 ? -40.569 1.752 30.286 1.00 90.38 132 ASP A O 1
ATOM 1037 N N . ILE A 1 133 ? -39.734 -0.296 30.718 1.00 91.06 133 ILE A N 1
ATOM 1038 C CA . ILE A 1 133 ? -38.400 -0.035 30.174 1.00 91.06 133 ILE A CA 1
ATOM 1039 C C . ILE A 1 133 ? -38.064 -1.009 29.047 1.00 91.06 133 ILE A C 1
ATOM 1041 O O . ILE A 1 133 ? -38.205 -2.227 29.186 1.00 91.06 133 ILE A O 1
ATOM 1045 N N . TRP A 1 134 ? -37.542 -0.466 27.947 1.00 93.31 134 TRP A N 1
ATOM 1046 C CA . TRP A 1 134 ? -36.969 -1.224 26.835 1.00 93.31 134 TRP A CA 1
ATOM 1047 C C . TRP A 1 134 ? -35.526 -0.807 26.593 1.00 93.31 134 TRP A C 1
ATOM 1049 O O . TRP A 1 134 ? -35.222 0.379 26.569 1.00 93.31 134 TRP A O 1
ATOM 1059 N N . PHE A 1 135 ? -34.646 -1.767 26.331 1.00 93.25 135 PHE A N 1
ATOM 1060 C CA . PHE A 1 135 ? -33.248 -1.498 26.003 1.00 93.25 135 PHE A CA 1
ATOM 1061 C C . PHE A 1 135 ? -32.967 -1.792 24.535 1.00 93.25 135 PHE A C 1
ATOM 1063 O O . PHE A 1 135 ? -33.420 -2.803 23.999 1.00 93.25 135 PHE A O 1
ATOM 1070 N N . ARG A 1 136 ? -32.171 -0.935 23.895 1.00 92.25 136 ARG A N 1
ATOM 1071 C CA . ARG A 1 136 ? -31.701 -1.116 22.516 1.00 92.25 136 ARG A CA 1
ATOM 1072 C C . ARG A 1 136 ? -30.240 -0.714 22.369 1.00 92.25 136 ARG A C 1
ATOM 1074 O O . ARG A 1 136 ? -29.746 0.151 23.091 1.00 92.25 136 ARG A O 1
ATOM 1081 N N . LEU A 1 137 ? -29.555 -1.332 21.414 1.00 92.56 137 LEU A N 1
ATOM 1082 C CA . LEU A 1 137 ? -28.189 -0.991 21.037 1.00 92.56 137 LEU A CA 1
ATOM 1083 C C . LEU A 1 137 ? -28.205 -0.023 19.860 1.00 92.56 137 LEU A C 1
ATOM 1085 O O . LEU A 1 137 ? -28.889 -0.254 18.865 1.00 92.56 137 LEU A O 1
ATOM 1089 N N . LEU A 1 138 ? -27.399 1.024 19.960 1.00 89.62 138 LEU A N 1
ATOM 1090 C CA . LEU A 1 138 ? -27.178 2.024 18.926 1.00 89.62 138 LEU A CA 1
ATOM 1091 C C . LEU A 1 138 ? -25.684 2.088 18.599 1.00 89.62 138 LEU A C 1
ATOM 1093 O O . LEU A 1 138 ? -24.849 2.110 19.499 1.00 89.62 138 LEU A O 1
ATOM 1097 N N . ASN A 1 139 ? -25.330 2.176 17.320 1.00 87.12 139 ASN A N 1
ATOM 1098 C CA . ASN A 1 139 ? -24.006 2.624 16.898 1.00 87.12 139 ASN A CA 1
ATOM 1099 C C . ASN A 1 139 ? -24.132 4.020 16.262 1.00 87.12 139 ASN A C 1
ATOM 1101 O O . ASN A 1 139 ? -24.543 4.114 15.102 1.00 87.12 139 ASN A O 1
ATOM 1105 N N . PRO A 1 140 ? -23.749 5.098 16.972 1.00 79.69 140 PRO A N 1
ATOM 1106 C CA . PRO A 1 140 ? -23.791 6.457 16.435 1.00 79.69 140 PRO A CA 1
ATOM 1107 C C . PRO A 1 140 ? -22.949 6.656 15.162 1.00 79.69 140 PRO A C 1
ATOM 1109 O O . PRO A 1 140 ? -23.236 7.530 14.350 1.00 79.69 140 PRO A O 1
ATOM 1112 N N . LEU A 1 141 ? -21.904 5.859 14.942 1.00 77.56 141 LEU A N 1
ATOM 1113 C CA . LEU A 1 141 ? -21.044 6.001 13.769 1.00 77.56 141 LEU A CA 1
ATOM 1114 C C . LEU A 1 141 ? -21.648 5.365 12.513 1.00 77.56 141 LEU A C 1
ATOM 1116 O O . LEU A 1 141 ? -21.515 5.915 11.421 1.00 77.56 141 LEU A O 1
ATOM 1120 N N . THR A 1 142 ? -22.292 4.204 12.651 1.00 75.62 142 THR A N 1
ATOM 1121 C CA . THR A 1 142 ? -22.870 3.469 11.509 1.00 75.62 142 THR A CA 1
ATOM 1122 C C . THR A 1 142 ? -24.370 3.701 11.330 1.00 75.62 142 THR A C 1
ATOM 1124 O O . THR A 1 142 ? -24.916 3.316 10.299 1.00 75.62 142 THR A O 1
ATOM 1127 N N . GLY A 1 143 ? -25.038 4.307 12.316 1.00 78.12 143 GLY A N 1
ATOM 1128 C CA . GLY A 1 143 ? -26.496 4.447 12.362 1.00 78.12 143 GLY A CA 1
ATOM 1129 C C . GLY A 1 143 ? -27.232 3.137 12.664 1.00 78.12 143 GLY A C 1
ATOM 1130 O O . GLY A 1 143 ? -28.448 3.073 12.517 1.00 78.12 143 GLY A O 1
ATOM 1131 N N . PHE A 1 144 ? -26.518 2.075 13.054 1.00 82.94 144 PHE A N 1
ATOM 1132 C CA . PHE A 1 144 ? -27.127 0.791 13.407 1.00 82.94 144 PHE A CA 1
ATOM 1133 C C . PHE A 1 144 ? -27.985 0.917 14.670 1.00 82.94 144 PHE A C 1
ATOM 1135 O O . PHE A 1 144 ? -27.520 1.465 15.666 1.00 82.94 144 PHE A O 1
ATOM 1142 N N . ILE A 1 145 ? -29.190 0.346 14.641 1.00 85.12 145 ILE A N 1
ATOM 1143 C CA . ILE A 1 145 ? -30.116 0.255 15.775 1.00 85.12 145 ILE A CA 1
ATOM 1144 C C . ILE A 1 145 ? -30.586 -1.201 15.881 1.00 85.12 145 ILE A C 1
ATOM 1146 O O . ILE A 1 145 ? -30.985 -1.787 14.873 1.00 85.12 145 ILE A O 1
ATOM 1150 N N . SER A 1 146 ? -30.514 -1.796 17.073 1.00 88.75 146 SER A N 1
ATOM 1151 C CA . SER A 1 146 ? -31.054 -3.137 17.328 1.00 88.75 146 SER A CA 1
ATOM 1152 C C . SER A 1 146 ? -32.560 -3.116 17.578 1.00 88.75 146 SER A C 1
ATOM 1154 O O . SER A 1 146 ? -33.145 -2.077 17.876 1.00 88.75 146 SER A O 1
ATOM 1156 N N . GLU A 1 147 ? -33.176 -4.297 17.558 1.00 87.94 147 GLU A N 1
ATOM 1157 C CA . GLU A 1 147 ? -34.504 -4.482 18.143 1.00 87.94 147 GLU A CA 1
ATOM 1158 C C . GLU A 1 147 ? -34.490 -4.177 19.650 1.00 87.94 147 GLU A C 1
ATOM 1160 O O . GLU A 1 147 ? -33.445 -4.259 20.312 1.00 87.94 147 GLU A O 1
ATOM 1165 N N . ASN A 1 148 ? -35.660 -3.811 20.175 1.00 89.50 148 ASN A N 1
ATOM 1166 C CA . ASN A 1 148 ? -35.863 -3.567 21.597 1.00 89.50 148 ASN A CA 1
ATOM 1167 C C . ASN A 1 148 ? -35.835 -4.887 22.378 1.00 89.50 148 ASN A C 1
ATOM 1169 O O . ASN A 1 148 ? -36.340 -5.910 21.914 1.00 89.50 148 ASN A O 1
ATOM 1173 N N . SER A 1 149 ? -35.309 -4.846 23.601 1.00 92.38 149 SER A N 1
ATOM 1174 C CA . SER A 1 149 ? -35.466 -5.930 24.570 1.00 92.38 149 SER A CA 1
ATOM 1175 C C . SER A 1 149 ? -36.949 -6.204 24.859 1.00 92.38 149 SER A C 1
ATOM 1177 O O . SER A 1 149 ? -37.793 -5.328 24.650 1.00 92.38 149 SER A O 1
ATOM 1179 N N . PRO A 1 150 ? -37.296 -7.367 25.436 1.00 92.38 150 PRO A N 1
ATOM 1180 C CA . PRO A 1 150 ? -38.580 -7.527 26.102 1.00 92.38 150 PRO A CA 1
ATOM 1181 C C . PRO A 1 150 ? -38.788 -6.407 27.130 1.00 92.38 150 PRO A C 1
ATOM 1183 O O . PRO A 1 150 ? -37.836 -6.012 27.812 1.00 92.38 150 PRO A O 1
ATOM 1186 N N . CYS A 1 151 ? -40.023 -5.917 27.234 1.00 92.06 151 CYS A N 1
ATOM 1187 C CA . CYS A 1 151 ? -40.405 -4.899 28.211 1.00 92.06 151 CYS A CA 1
ATOM 1188 C C . CYS A 1 151 ? -40.081 -5.379 29.629 1.00 92.06 151 CYS A C 1
ATOM 1190 O O . CYS A 1 151 ? -40.487 -6.478 30.017 1.00 92.06 151 CYS A O 1
ATOM 1192 N N . LEU A 1 152 ? -39.394 -4.545 30.404 1.00 89.25 152 LEU A N 1
ATOM 1193 C CA . LEU A 1 152 ? -39.162 -4.752 31.825 1.00 89.25 152 LEU A CA 1
ATOM 1194 C C . LEU A 1 152 ? -40.014 -3.755 32.614 1.00 89.25 152 LEU A C 1
ATOM 1196 O O . LEU A 1 152 ? -39.843 -2.549 32.469 1.00 89.25 152 LEU A O 1
ATOM 1200 N N . ARG A 1 153 ? -40.939 -4.260 33.432 1.00 87.00 153 ARG A N 1
ATOM 1201 C CA . ARG A 1 153 ? -41.883 -3.443 34.204 1.00 87.00 153 ARG A CA 1
ATOM 1202 C C . ARG A 1 153 ? -41.451 -3.361 35.661 1.00 87.00 153 ARG A C 1
ATOM 1204 O O . ARG A 1 153 ? -41.414 -4.395 36.329 1.00 87.00 153 ARG A O 1
ATOM 1211 N N . ILE A 1 154 ? -41.093 -2.168 36.134 1.00 80.94 154 ILE A N 1
ATOM 1212 C CA . ILE A 1 154 ? -40.382 -1.975 37.412 1.00 80.94 154 ILE A CA 1
ATOM 1213 C C . ILE A 1 154 ? -40.815 -0.711 38.157 1.00 80.94 154 ILE A C 1
ATOM 1215 O O . ILE A 1 154 ? -41.463 0.156 37.583 1.00 80.94 154 ILE A O 1
ATOM 1219 N N . ASN A 1 155 ? -40.459 -0.633 39.444 1.00 70.44 155 ASN A N 1
ATOM 1220 C CA . ASN A 1 155 ? -40.584 0.565 40.284 1.00 70.44 155 ASN A CA 1
ATOM 1221 C C . ASN A 1 155 ? -39.545 1.634 39.877 1.00 70.44 155 ASN A C 1
ATOM 1223 O O . ASN A 1 155 ? -38.500 1.288 39.333 1.00 70.44 155 ASN A O 1
ATOM 1227 N N . VAL A 1 156 ? -39.829 2.910 40.152 1.00 64.06 156 VAL A N 1
ATOM 1228 C CA . VAL A 1 156 ? -38.995 4.101 39.888 1.00 64.06 156 VAL A CA 1
ATOM 1229 C C . VAL A 1 156 ? -37.521 3.977 40.340 1.00 64.06 156 VAL A C 1
ATOM 1231 O O . VAL A 1 156 ? -36.639 4.513 39.671 1.00 64.06 156 VAL A O 1
ATOM 1234 N N . HIS A 1 157 ? -37.201 3.245 41.414 1.00 69.19 157 HIS A N 1
ATOM 1235 C CA . HIS A 1 157 ? -35.829 3.172 41.952 1.00 69.19 157 HIS A CA 1
ATOM 1236 C C . HIS A 1 157 ? -34.965 2.123 41.248 1.00 69.19 157 HIS A C 1
ATOM 1238 O O . HIS A 1 157 ? -34.847 0.977 41.705 1.00 69.19 157 HIS A O 1
ATOM 1244 N N . THR A 1 158 ? -34.345 2.511 40.129 1.00 78.25 158 THR A N 1
ATOM 1245 C CA . THR A 1 158 ? -33.567 1.587 39.291 1.00 78.25 158 THR A CA 1
ATOM 1246 C C . THR A 1 158 ? -32.218 2.147 38.876 1.00 78.25 158 THR A C 1
ATOM 1248 O O . THR A 1 158 ? -32.098 3.323 38.567 1.00 78.25 158 THR A O 1
ATOM 1251 N N . ALA A 1 159 ? -31.198 1.292 38.854 1.00 84.75 159 ALA A N 1
ATOM 1252 C CA . ALA A 1 159 ? -29.879 1.634 38.328 1.00 84.75 159 ALA A CA 1
ATOM 1253 C C . ALA A 1 159 ? -29.515 0.684 37.189 1.00 84.75 159 ALA A C 1
ATOM 1255 O O . ALA A 1 159 ? -29.839 -0.506 37.238 1.00 84.75 159 ALA A O 1
ATOM 1256 N N . PHE A 1 160 ? -28.828 1.190 36.168 1.00 89.44 160 PHE A N 1
ATOM 1257 C CA . PHE A 1 160 ? -28.460 0.408 34.989 1.00 89.44 160 PHE A CA 1
ATOM 1258 C C . PHE A 1 160 ? -26.963 0.144 34.949 1.00 89.44 160 PHE A C 1
ATOM 1260 O O . PHE A 1 160 ? -26.167 0.863 35.539 1.00 89.44 160 PHE A O 1
ATOM 1267 N N . GLY A 1 161 ? -26.558 -0.877 34.211 1.00 92.25 161 GLY A N 1
ATOM 1268 C CA . GLY A 1 161 ? -25.180 -1.079 33.796 1.00 92.25 161 GLY A CA 1
ATOM 1269 C C . GLY A 1 161 ? -25.154 -1.843 32.485 1.00 92.25 161 GLY A C 1
ATOM 1270 O O . GLY A 1 161 ? -25.978 -2.731 32.256 1.00 92.25 161 GLY A O 1
ATOM 1271 N N . PHE A 1 162 ? -24.222 -1.482 31.611 1.00 94.56 162 PHE A N 1
ATOM 1272 C CA . PHE A 1 162 ? -24.108 -2.048 30.274 1.00 94.56 162 PHE A CA 1
ATOM 1273 C C . PHE A 1 162 ? -22.686 -2.526 30.005 1.00 94.56 162 PHE A C 1
ATOM 1275 O O . PHE A 1 162 ? -21.729 -1.783 30.207 1.00 94.56 162 PHE A O 1
ATOM 1282 N N . GLY A 1 163 ? -22.546 -3.757 29.519 1.00 93.56 163 GLY A N 1
ATOM 1283 C CA . GLY A 1 163 ? -21.236 -4.331 29.246 1.00 93.56 163 GLY A CA 1
ATOM 1284 C C . GLY A 1 163 ? -21.270 -5.505 28.282 1.00 93.56 163 GLY A C 1
ATOM 1285 O O . GLY A 1 163 ? -22.320 -5.915 27.782 1.00 93.56 163 GLY A O 1
ATOM 1286 N N . TYR A 1 164 ? -20.087 -6.044 28.009 1.00 92.19 164 TYR A N 1
ATOM 1287 C CA . TYR A 1 164 ? -19.882 -7.135 27.067 1.00 92.19 164 TYR A CA 1
ATOM 1288 C C . TYR A 1 164 ? -19.357 -8.383 27.780 1.00 92.19 164 TYR A C 1
ATOM 1290 O O . TYR A 1 164 ? -18.343 -8.326 28.475 1.00 92.19 164 TYR A O 1
ATOM 1298 N N . ASP A 1 165 ? -20.042 -9.509 27.584 1.00 92.12 165 ASP A N 1
ATOM 1299 C CA . ASP A 1 165 ? -19.604 -10.827 28.033 1.00 92.12 165 ASP A CA 1
ATOM 1300 C C . ASP A 1 165 ? -18.884 -11.542 26.884 1.00 92.12 165 ASP A C 1
ATOM 1302 O O . ASP A 1 165 ? -19.502 -12.009 25.923 1.00 92.12 165 ASP A O 1
ATOM 1306 N N . GLU A 1 166 ? -17.560 -11.641 26.996 1.00 85.75 166 GLU A N 1
ATOM 1307 C CA . GLU A 1 166 ? -16.708 -12.290 25.999 1.00 85.75 166 GLU A CA 1
ATOM 1308 C C . GLU A 1 166 ? -16.991 -13.793 25.860 1.00 85.75 166 GLU A C 1
ATOM 1310 O O . GLU A 1 166 ? -16.813 -14.350 24.778 1.00 85.75 166 GLU A O 1
ATOM 1315 N N . SER A 1 167 ? -17.473 -14.451 26.921 1.00 86.00 167 SER A N 1
ATOM 1316 C CA . SER A 1 167 ? -17.694 -15.901 26.921 1.00 86.00 167 SER A CA 1
ATOM 1317 C C . SER A 1 167 ? -18.937 -16.318 26.136 1.00 86.00 167 SER A C 1
ATOM 1319 O O . SER A 1 167 ? -18.911 -17.338 25.446 1.00 86.00 167 SER A O 1
ATOM 1321 N N . SER A 1 168 ? -20.004 -15.518 26.206 1.00 85.00 168 SER A N 1
ATOM 1322 C CA . SER A 1 168 ? -21.227 -15.708 25.415 1.00 85.00 168 SER A CA 1
ATOM 1323 C C . SER A 1 168 ? -21.245 -14.882 24.124 1.00 85.00 168 SER A C 1
ATOM 1325 O O . SER A 1 168 ? -22.162 -15.024 23.307 1.00 85.00 168 SER A O 1
ATOM 1327 N N . ASP A 1 169 ? -20.222 -14.041 23.918 1.00 85.06 169 ASP A N 1
ATOM 1328 C CA . ASP A 1 169 ? -20.088 -13.134 22.775 1.00 85.06 169 ASP A CA 1
ATOM 1329 C C . ASP A 1 169 ? -21.349 -12.255 22.626 1.00 85.06 169 ASP A C 1
ATOM 1331 O O . ASP A 1 169 ? -21.863 -12.022 21.531 1.00 85.06 169 ASP A O 1
ATOM 1335 N N . SER A 1 170 ? -21.888 -11.807 23.767 1.00 89.75 170 SER A N 1
ATOM 1336 C CA . SER A 1 170 ? -23.131 -11.043 23.876 1.00 89.75 170 SER A CA 1
ATOM 1337 C C . SER A 1 170 ? -22.941 -9.803 24.733 1.00 89.75 170 SER A C 1
ATOM 1339 O O . SER A 1 170 ? -22.329 -9.834 25.798 1.00 89.75 170 SER A O 1
ATOM 1341 N N . TYR A 1 171 ? -23.594 -8.720 24.326 1.00 92.44 171 TYR A N 1
ATOM 1342 C CA . TYR A 1 171 ? -23.817 -7.584 25.209 1.00 92.44 171 TYR A CA 1
ATOM 1343 C C . TYR A 1 171 ? -24.895 -7.921 26.238 1.00 92.44 171 TYR A C 1
ATOM 1345 O O . TYR A 1 171 ? -25.860 -8.630 25.916 1.00 92.44 171 TYR A O 1
ATOM 1353 N N . LYS A 1 172 ? -24.716 -7.423 27.461 1.00 94.69 172 LYS A N 1
ATOM 1354 C CA . LYS A 1 172 ? -25.636 -7.606 28.579 1.00 94.69 172 LYS A CA 1
ATOM 1355 C C . LYS A 1 172 ? -25.965 -6.269 29.236 1.00 94.69 172 LYS A C 1
ATOM 1357 O O . LYS A 1 172 ? -25.115 -5.381 29.325 1.00 94.69 172 LYS A O 1
ATOM 1362 N N . VAL A 1 173 ? -27.199 -6.160 29.712 1.00 95.00 173 VAL A N 1
ATOM 1363 C CA . VAL A 1 173 ? -27.669 -5.083 30.585 1.00 95.00 173 VAL A CA 1
ATOM 1364 C C . VAL A 1 173 ? -28.013 -5.687 31.932 1.00 95.00 173 VAL A C 1
ATOM 1366 O O . VAL A 1 173 ? -28.641 -6.745 31.991 1.00 95.00 173 VAL A O 1
ATOM 1369 N N . VAL A 1 174 ? -27.600 -5.010 32.997 1.00 93.75 174 VAL A N 1
ATOM 1370 C CA . VAL A 1 174 ? -27.970 -5.337 34.371 1.00 93.75 174 VAL A CA 1
ATOM 1371 C C . VAL A 1 174 ? -28.744 -4.159 34.942 1.00 93.75 174 VAL A C 1
ATOM 1373 O O . VAL A 1 174 ? -28.232 -3.043 34.983 1.00 93.75 174 VAL A O 1
ATOM 1376 N N . THR A 1 175 ? -29.971 -4.415 35.375 1.00 91.50 175 THR A N 1
ATOM 1377 C CA . THR A 1 175 ? -30.828 -3.442 36.050 1.00 91.50 175 THR A CA 1
ATOM 1378 C C . THR A 1 175 ? -30.953 -3.836 37.511 1.00 91.50 175 THR A C 1
ATOM 1380 O O . THR A 1 175 ? -31.457 -4.914 37.817 1.00 91.50 175 THR A O 1
ATOM 1383 N N . LEU A 1 176 ? -30.498 -2.978 38.416 1.00 89.75 176 LEU A N 1
ATOM 1384 C CA . LEU A 1 176 ? -30.711 -3.138 39.849 1.00 89.75 176 LEU A CA 1
ATOM 1385 C C . LEU A 1 176 ? -32.053 -2.508 40.205 1.00 89.75 176 LEU A C 1
ATOM 1387 O O . LEU A 1 176 ? -32.318 -1.372 39.820 1.00 89.75 176 LEU A O 1
ATOM 1391 N N . ILE A 1 177 ? -32.888 -3.246 40.926 1.00 86.00 177 ILE A N 1
ATOM 1392 C CA . ILE A 1 177 ? -34.220 -2.826 41.356 1.00 86.00 177 ILE A CA 1
ATOM 1393 C C . ILE A 1 177 ? -34.258 -2.918 42.871 1.00 86.00 177 ILE A C 1
ATOM 1395 O O . ILE A 1 177 ? -33.952 -3.974 43.435 1.00 86.00 177 ILE A O 1
ATOM 1399 N N . ARG A 1 178 ? -34.663 -1.825 43.513 1.00 82.06 178 ARG A N 1
ATOM 1400 C CA . ARG A 1 178 ? -34.969 -1.803 44.939 1.00 82.06 178 ARG A CA 1
ATOM 1401 C C . ARG A 1 178 ? -36.482 -1.855 45.129 1.00 82.06 178 ARG A C 1
ATOM 1403 O O . ARG A 1 178 ? -37.207 -1.094 44.493 1.00 82.06 178 ARG A O 1
ATOM 1410 N N . ASP A 1 179 ? -36.952 -2.754 45.984 1.00 76.81 179 ASP A N 1
ATOM 1411 C CA . ASP A 1 179 ? -38.350 -2.753 46.415 1.00 76.81 179 ASP A CA 1
ATOM 1412 C C . ASP A 1 179 ? -38.563 -1.897 47.676 1.00 76.81 179 ASP A C 1
ATOM 1414 O O . ASP A 1 179 ? -37.616 -1.446 48.321 1.00 76.81 179 ASP A O 1
ATOM 1418 N N . SER A 1 180 ? -39.824 -1.702 48.062 1.00 74.31 180 SER A N 1
ATOM 1419 C CA . SER A 1 180 ? -40.199 -0.919 49.249 1.00 74.31 180 SER A CA 1
ATOM 1420 C C . SER A 1 180 ? -39.719 -1.527 50.576 1.00 74.31 180 SER A C 1
ATOM 1422 O O . SER A 1 180 ? -39.787 -0.870 51.609 1.00 74.31 180 SER A O 1
ATOM 1424 N N . SER A 1 181 ? -39.258 -2.785 50.584 1.00 75.69 181 SER A N 1
ATOM 1425 C CA . SER A 1 181 ? -38.652 -3.418 51.765 1.00 75.69 181 SER A CA 1
ATOM 1426 C C . SER A 1 181 ? -37.152 -3.123 51.893 1.00 75.69 181 SER A C 1
ATOM 1428 O O . SER A 1 181 ? -36.537 -3.509 52.885 1.00 75.69 181 SER A O 1
ATOM 1430 N N . GLY A 1 182 ? -36.559 -2.451 50.899 1.00 75.06 182 GLY A N 1
ATOM 1431 C CA . GLY A 1 182 ? -35.117 -2.229 50.793 1.00 75.06 182 GLY A CA 1
ATOM 1432 C C . GLY A 1 182 ? -34.361 -3.416 50.188 1.00 75.06 182 GLY A C 1
ATOM 1433 O O . GLY A 1 182 ? -33.133 -3.370 50.087 1.00 75.06 182 GLY A O 1
ATOM 1434 N N . THR A 1 183 ? -35.062 -4.471 49.757 1.00 82.69 183 THR A N 1
ATOM 1435 C CA . THR A 1 183 ? -34.436 -5.626 49.109 1.00 82.69 183 THR A CA 1
ATOM 1436 C C . THR A 1 183 ? -34.002 -5.241 47.702 1.00 82.69 183 THR A C 1
ATOM 1438 O O . THR A 1 183 ? -34.770 -4.674 46.923 1.00 82.69 183 THR A O 1
ATOM 1441 N N . VAL A 1 184 ? -32.757 -5.578 47.360 1.00 86.81 184 VAL A N 1
ATOM 1442 C CA . VAL A 1 184 ? -32.195 -5.311 46.036 1.00 86.81 184 VAL A CA 1
ATOM 1443 C C . VAL A 1 184 ? -32.169 -6.591 45.213 1.00 86.81 184 VAL A C 1
ATOM 1445 O O . VAL A 1 184 ? -31.632 -7.620 45.635 1.00 86.81 184 VAL A O 1
ATOM 1448 N N . THR A 1 185 ? -32.721 -6.517 44.008 1.00 89.31 185 THR A N 1
ATOM 1449 C CA . THR A 1 185 ? -32.672 -7.583 43.002 1.00 89.31 185 THR A CA 1
ATOM 1450 C C . THR A 1 185 ? -31.996 -7.072 41.738 1.00 89.31 185 THR A C 1
ATOM 1452 O O . THR A 1 185 ? -32.047 -5.881 41.441 1.00 89.31 185 THR A O 1
ATOM 1455 N N . ALA A 1 186 ? -31.344 -7.960 40.991 1.00 91.50 186 ALA A N 1
ATOM 1456 C CA . ALA A 1 186 ? -30.762 -7.623 39.698 1.00 91.50 186 ALA A CA 1
ATOM 1457 C C . ALA A 1 186 ? -31.504 -8.360 38.577 1.00 91.50 186 ALA A C 1
ATOM 1459 O O . ALA A 1 186 ? -31.719 -9.569 38.655 1.00 91.50 186 ALA A O 1
ATOM 1460 N N . GLN A 1 187 ? -31.883 -7.643 37.526 1.00 92.75 187 GLN A N 1
ATOM 1461 C CA . GLN A 1 187 ? -32.421 -8.200 36.289 1.00 92.75 187 GLN A CA 1
ATOM 1462 C C . GLN A 1 187 ? -31.345 -8.134 35.217 1.00 92.75 187 GLN A C 1
ATOM 1464 O O . GLN A 1 187 ? -30.809 -7.067 34.933 1.00 92.75 187 GLN A O 1
ATOM 1469 N N . VAL A 1 188 ? -31.029 -9.275 34.617 1.00 94.31 188 VAL A N 1
ATOM 1470 C CA . VAL A 1 188 ? -30.000 -9.391 33.587 1.00 94.31 188 VAL A CA 1
ATOM 1471 C C . VAL A 1 188 ? -30.656 -9.745 32.266 1.00 94.31 188 VAL A C 1
ATOM 1473 O O . VAL A 1 188 ? -31.373 -10.742 32.166 1.00 94.31 188 VAL A O 1
ATOM 1476 N N . TYR A 1 189 ? -30.380 -8.951 31.240 1.00 94.12 189 TYR A N 1
ATOM 1477 C CA . TYR A 1 189 ? -30.766 -9.248 29.868 1.00 94.12 189 TYR A CA 1
ATOM 1478 C C . TYR A 1 189 ? -29.529 -9.386 28.995 1.00 94.12 189 TYR A C 1
ATOM 1480 O O . TYR A 1 189 ? -28.612 -8.573 29.059 1.00 94.12 189 TYR A O 1
ATOM 1488 N N . SER A 1 190 ? -29.519 -10.416 28.157 1.00 93.44 190 SER A N 1
ATOM 1489 C CA . SER A 1 190 ? -28.526 -10.616 27.106 1.00 93.44 190 SER A CA 1
ATOM 1490 C C . SER A 1 190 ? -29.189 -10.333 25.767 1.00 93.44 190 SER A C 1
ATOM 1492 O O . SER A 1 190 ? -30.236 -10.900 25.476 1.00 93.44 190 SER A O 1
ATOM 1494 N N . PHE A 1 191 ? -28.555 -9.520 24.921 1.00 90.38 191 PHE A N 1
ATOM 1495 C CA . PHE A 1 191 ? -29.077 -9.194 23.587 1.00 90.38 191 PHE A CA 1
ATOM 1496 C C . PHE A 1 191 ? -29.086 -10.380 22.606 1.00 90.38 191 PHE A C 1
ATOM 1498 O O . PHE A 1 191 ? -29.664 -10.272 21.528 1.00 90.38 191 PHE A O 1
ATOM 1505 N N . ARG A 1 192 ? -28.460 -11.510 22.965 1.00 85.81 192 ARG A N 1
ATOM 1506 C CA . ARG A 1 192 ? -28.606 -12.799 22.266 1.00 85.81 192 ARG A CA 1
ATOM 1507 C C . ARG A 1 192 ? -29.646 -13.726 22.899 1.00 85.81 192 ARG A C 1
ATOM 1509 O O . ARG A 1 192 ? -29.968 -14.758 22.318 1.00 85.81 192 ARG A O 1
ATOM 1516 N N . GLY A 1 193 ? -30.121 -13.396 24.096 1.00 83.69 193 GLY A N 1
ATOM 1517 C CA . GLY A 1 193 ? -31.177 -14.118 24.791 1.00 83.69 193 GLY A CA 1
ATOM 1518 C C . GLY A 1 193 ? -32.568 -13.623 24.399 1.00 83.69 193 GLY A C 1
ATOM 1519 O O . GLY A 1 193 ? -32.722 -12.665 23.649 1.00 83.69 193 GLY A O 1
ATOM 1520 N N . SER A 1 194 ? -33.594 -14.285 24.932 1.00 84.06 194 SER A N 1
ATOM 1521 C CA . SER A 1 194 ? -35.002 -13.963 24.660 1.00 84.06 194 SER A CA 1
ATOM 1522 C C . SER A 1 194 ? -35.774 -13.456 25.880 1.00 84.06 194 SER A C 1
ATOM 1524 O O . SER A 1 194 ? -36.942 -13.101 25.755 1.00 84.06 194 SER A O 1
ATOM 1526 N N . SER A 1 195 ? -35.175 -13.461 27.073 1.00 89.12 195 SER A N 1
ATOM 1527 C CA . SER A 1 195 ? -35.871 -13.135 28.321 1.00 89.12 195 SER A CA 1
ATOM 1528 C C . SER A 1 195 ? -34.938 -12.551 29.377 1.00 89.12 195 SER A C 1
ATOM 1530 O O . SER A 1 195 ? -33.727 -12.772 29.352 1.00 89.12 195 SER A O 1
ATOM 1532 N N . TRP A 1 196 ? -35.533 -11.842 30.334 1.00 93.75 196 TRP A N 1
ATOM 1533 C CA . TRP A 1 196 ? -34.865 -11.362 31.538 1.00 93.75 196 TRP A CA 1
ATOM 1534 C C . TRP A 1 196 ? -34.576 -12.510 32.509 1.00 93.75 196 TRP A C 1
ATOM 1536 O O . TRP A 1 196 ? -35.388 -13.424 32.666 1.00 93.75 196 TRP A O 1
ATOM 1546 N N . LYS A 1 197 ? -33.420 -12.451 33.168 1.00 92.94 197 LYS A N 1
ATOM 1547 C CA . LYS A 1 197 ? -33.022 -13.354 34.250 1.00 92.94 197 LYS A CA 1
ATOM 1548 C C . LYS A 1 197 ? -32.956 -12.574 35.557 1.00 92.94 197 LYS A C 1
ATOM 1550 O O . LYS A 1 197 ? -32.218 -11.599 35.654 1.00 92.94 197 LYS A O 1
ATOM 1555 N N . THR A 1 198 ? -33.675 -13.042 36.569 1.00 92.12 198 THR A N 1
ATOM 1556 C CA . THR A 1 198 ? -33.665 -12.438 37.905 1.00 92.12 198 THR A CA 1
ATOM 1557 C C . THR A 1 198 ? -32.584 -13.061 38.782 1.00 92.12 198 THR A C 1
ATOM 1559 O O . THR A 1 198 ? -32.445 -14.283 38.847 1.00 92.12 198 THR A O 1
ATOM 1562 N N . ILE A 1 199 ? -31.839 -12.212 39.480 1.00 89.88 199 ILE A N 1
ATOM 1563 C CA . ILE A 1 199 ? -30.864 -12.571 40.503 1.00 89.88 199 ILE A CA 1
ATOM 1564 C C . ILE A 1 199 ? -31.350 -11.953 41.805 1.00 89.88 199 ILE A C 1
ATOM 1566 O O . ILE A 1 199 ? -31.398 -10.731 41.965 1.00 89.88 199 ILE A O 1
ATOM 1570 N N . ASN A 1 200 ? -31.743 -12.826 42.723 1.00 84.31 200 ASN A N 1
ATOM 1571 C CA . ASN A 1 200 ? -32.213 -12.425 44.038 1.00 84.31 200 ASN A CA 1
ATOM 1572 C C . ASN A 1 200 ? -31.021 -12.041 44.924 1.00 84.31 200 ASN A C 1
ATOM 1574 O O . ASN A 1 200 ? -29.940 -12.612 44.784 1.00 84.31 200 ASN A O 1
ATOM 1578 N N . SER A 1 201 ? -31.251 -11.119 45.861 1.00 79.12 201 SER A N 1
ATOM 1579 C CA . SER A 1 201 ? -30.306 -10.770 46.931 1.00 79.12 201 SER A CA 1
ATOM 1580 C C . SER A 1 201 ? -28.984 -10.173 46.432 1.00 79.12 201 SER A C 1
ATOM 1582 O O . SER A 1 201 ? -27.915 -10.772 46.548 1.00 79.12 201 SER A O 1
ATOM 1584 N N . PHE A 1 202 ? -29.059 -8.958 45.894 1.00 85.62 202 PHE A N 1
ATOM 1585 C CA . PHE A 1 202 ? -27.889 -8.146 45.565 1.00 85.62 202 PHE A CA 1
ATOM 1586 C C . PHE A 1 202 ? -27.440 -7.331 46.805 1.00 85.62 202 PHE A C 1
ATOM 1588 O O . PHE A 1 202 ? -28.293 -6.858 47.556 1.00 85.62 202 PHE A O 1
ATOM 1595 N N . PRO A 1 203 ? -26.130 -7.177 47.077 1.00 86.00 203 PRO A N 1
ATOM 1596 C CA . PRO A 1 203 ? -25.640 -6.804 48.413 1.00 86.00 203 PRO A CA 1
ATOM 1597 C C . PRO A 1 203 ? -25.714 -5.306 48.742 1.00 86.00 203 PRO A C 1
ATOM 1599 O O . PRO A 1 203 ? -25.615 -4.936 49.911 1.00 86.00 203 PRO A O 1
ATOM 1602 N N . ALA A 1 204 ? -25.847 -4.441 47.736 1.00 85.50 204 ALA A N 1
ATOM 1603 C CA . ALA A 1 204 ? -25.937 -2.995 47.916 1.00 85.50 204 ALA A CA 1
ATOM 1604 C C . ALA A 1 204 ? -26.647 -2.343 46.729 1.00 85.50 204 ALA A C 1
ATOM 1606 O O . ALA A 1 204 ? -26.574 -2.846 45.611 1.00 85.50 204 ALA A O 1
ATOM 1607 N N . PHE A 1 205 ? -27.295 -1.204 46.947 1.00 85.00 205 PHE A N 1
ATOM 1608 C CA . PHE A 1 205 ? -27.886 -0.418 45.862 1.00 85.00 205 PHE A CA 1
ATOM 1609 C C . PHE A 1 205 ? -27.040 0.838 45.609 1.00 85.00 205 PHE A C 1
ATOM 1611 O O . PHE A 1 205 ? -26.568 1.423 46.590 1.00 85.00 205 PHE A O 1
ATOM 1618 N N . PRO A 1 206 ? -26.840 1.265 44.349 1.00 78.50 206 PRO A N 1
ATOM 1619 C CA . PRO A 1 206 ? -26.165 2.524 44.039 1.00 78.50 206 PRO A CA 1
ATOM 1620 C C . PRO A 1 206 ? -26.852 3.700 44.726 1.00 78.50 206 PRO A C 1
ATOM 1622 O O . PRO A 1 206 ? -28.076 3.725 44.820 1.00 78.50 206 PRO A O 1
ATOM 1625 N N . TYR A 1 207 ? -26.077 4.652 45.241 1.00 67.75 207 TYR A N 1
ATOM 1626 C CA . TYR A 1 207 ? -26.660 5.811 45.916 1.00 67.75 207 TYR A CA 1
ATOM 1627 C C . TYR A 1 207 ? -27.364 6.740 44.914 1.00 67.75 207 TYR A C 1
ATOM 1629 O O . TYR A 1 207 ? -28.534 7.074 45.091 1.00 67.75 207 TYR A O 1
ATOM 1637 N N . CYS A 1 208 ? -26.669 7.109 43.836 1.00 64.25 208 CYS A N 1
ATOM 1638 C CA . CYS A 1 208 ? -27.209 7.973 42.798 1.00 64.25 208 CYS A CA 1
ATOM 1639 C C . CYS A 1 208 ? -27.897 7.130 41.714 1.00 64.25 208 CYS A C 1
ATOM 1641 O O . CYS A 1 208 ? -27.282 6.254 41.108 1.00 64.25 208 CYS A O 1
ATOM 1643 N N . VAL A 1 209 ? -29.177 7.408 41.449 1.00 56.69 209 VAL A N 1
ATOM 1644 C CA . VAL A 1 209 ? -29.966 6.750 40.386 1.00 56.69 209 VAL A CA 1
ATOM 1645 C C . VAL A 1 209 ? -29.374 7.038 38.995 1.00 56.69 209 VAL A C 1
ATOM 1647 O O . VAL A 1 209 ? -29.512 6.230 38.080 1.00 56.69 209 VAL A O 1
ATOM 1650 N N . GLU A 1 210 ? -28.659 8.159 38.845 1.00 59.56 210 GLU A N 1
ATOM 1651 C CA . GLU A 1 210 ? -27.970 8.528 37.602 1.00 59.56 210 GLU A CA 1
ATOM 1652 C C . GLU A 1 210 ? -26.624 7.794 37.408 1.00 59.56 210 GLU A C 1
ATOM 1654 O O . GLU A 1 210 ? -26.086 7.796 36.296 1.00 59.56 210 GLU A O 1
ATOM 1659 N N . ASP A 1 211 ? -26.093 7.122 38.441 1.00 68.75 211 ASP A N 1
ATOM 1660 C CA . ASP A 1 211 ? -24.813 6.411 38.366 1.00 68.75 211 ASP A CA 1
ATOM 1661 C C . ASP A 1 211 ? -24.974 5.035 37.715 1.00 68.75 211 ASP A C 1
ATOM 1663 O O . ASP A 1 211 ? -25.281 4.012 38.339 1.00 68.75 211 ASP A O 1
ATOM 1667 N N . ASN A 1 212 ? -24.702 5.005 36.413 1.00 85.00 212 ASN A N 1
ATOM 1668 C CA . ASN A 1 212 ? -24.597 3.761 35.669 1.00 85.00 212 ASN A CA 1
ATOM 1669 C C . ASN A 1 212 ? -23.419 2.897 36.165 1.00 85.00 212 ASN A C 1
ATOM 1671 O O . ASN A 1 212 ? -22.365 3.387 36.580 1.00 85.00 212 ASN A O 1
ATOM 1675 N N . GLY A 1 213 ? -23.574 1.582 36.035 1.00 89.94 213 GLY A N 1
ATOM 1676 C CA . GLY A 1 213 ? -22.556 0.589 36.347 1.00 89.94 213 GLY A CA 1
ATOM 1677 C C . GLY A 1 213 ? -21.352 0.712 35.430 1.00 89.94 213 GLY A C 1
ATOM 1678 O O . GLY A 1 213 ? -21.477 0.691 34.205 1.00 89.94 213 GLY A O 1
ATOM 1679 N N . GLN A 1 214 ? -20.174 0.796 36.036 1.00 90.25 214 GLN A N 1
ATOM 1680 C CA . GLN A 1 214 ? -18.918 1.048 35.349 1.00 90.25 214 GLN A CA 1
ATOM 1681 C C . GLN A 1 214 ? -18.323 -0.261 34.821 1.00 90.25 214 GLN A C 1
ATOM 1683 O O . GLN A 1 214 ? -17.962 -1.155 35.596 1.00 90.25 214 GLN A O 1
ATOM 1688 N N . PHE A 1 215 ? -18.236 -0.390 33.496 1.00 91.50 215 PHE A N 1
ATOM 1689 C CA . PHE A 1 215 ? -17.769 -1.609 32.840 1.00 91.50 215 PHE A CA 1
ATOM 1690 C C . PHE A 1 215 ? -16.242 -1.658 32.731 1.00 91.50 215 PHE A C 1
ATOM 1692 O O . PHE A 1 215 ? -15.630 -0.835 32.053 1.00 91.50 215 PHE A O 1
ATOM 1699 N N . ILE A 1 216 ? -15.623 -2.662 33.351 1.00 90.25 216 ILE A N 1
ATOM 1700 C CA . ILE A 1 216 ? -14.183 -2.926 33.248 1.00 90.25 216 ILE A CA 1
ATOM 1701 C C . ILE A 1 216 ? -13.908 -4.411 33.493 1.00 90.25 216 ILE A C 1
ATOM 1703 O O . ILE A 1 216 ? -14.526 -5.037 34.346 1.00 90.25 216 ILE A O 1
ATOM 1707 N N . GLY A 1 217 ? -12.995 -5.002 32.718 1.00 87.25 217 GLY A N 1
ATOM 1708 C CA . GLY A 1 217 ? -12.541 -6.379 32.950 1.00 87.25 217 GLY A CA 1
ATOM 1709 C C . GLY A 1 217 ? -13.641 -7.447 32.880 1.00 87.25 217 GLY A C 1
ATOM 1710 O O . GLY A 1 217 ? -13.540 -8.457 33.567 1.00 87.25 217 GLY A O 1
ATOM 1711 N N . GLY A 1 218 ? -14.699 -7.226 32.090 1.00 91.12 218 GLY A N 1
ATOM 1712 C CA . GLY A 1 218 ? -15.832 -8.156 31.990 1.00 91.12 218 GLY A CA 1
ATOM 1713 C C . GLY A 1 218 ? -16.830 -8.063 33.150 1.00 91.12 218 GLY A C 1
ATOM 1714 O O . GLY A 1 218 ? -17.765 -8.861 33.210 1.00 91.12 218 GLY A O 1
ATOM 1715 N N . THR A 1 219 ? -16.670 -7.090 34.050 1.00 94.25 219 THR A N 1
ATOM 1716 C CA . THR A 1 219 ? -17.577 -6.870 35.178 1.00 94.25 219 THR A CA 1
ATOM 1717 C C . THR A 1 219 ? -18.205 -5.478 35.135 1.00 94.25 219 THR A C 1
ATOM 1719 O O . THR A 1 219 ? -17.654 -4.541 34.552 1.00 94.25 219 THR A O 1
ATOM 1722 N N . LEU A 1 220 ? -19.380 -5.343 35.750 1.00 94.38 220 LEU A N 1
ATOM 1723 C CA . LEU A 1 220 ? -20.024 -4.059 36.026 1.00 94.38 220 LEU A CA 1
ATOM 1724 C C . LEU A 1 220 ? -19.819 -3.687 37.488 1.00 94.38 220 LEU A C 1
ATOM 1726 O O . LEU A 1 220 ? -20.021 -4.518 38.370 1.00 94.38 220 LEU A O 1
ATOM 1730 N N . ASN A 1 221 ? -19.408 -2.450 37.739 1.00 92.94 221 ASN A N 1
ATOM 1731 C CA . ASN A 1 221 ? -18.979 -2.008 39.058 1.00 92.94 221 ASN A CA 1
ATOM 1732 C C . ASN A 1 221 ? -19.816 -0.813 39.504 1.00 92.94 221 ASN A C 1
ATOM 1734 O O . ASN A 1 221 ? -19.903 0.179 38.783 1.00 92.94 221 ASN A O 1
ATOM 1738 N N . TRP A 1 222 ? -20.399 -0.899 40.695 1.00 91.62 222 TRP A N 1
ATOM 1739 C CA . TRP A 1 222 ? -21.145 0.194 41.315 1.00 91.62 222 TRP A CA 1
ATOM 1740 C C . TRP A 1 222 ? -20.570 0.504 42.683 1.00 91.62 222 TRP A C 1
ATOM 1742 O O . TRP A 1 222 ? -20.156 -0.403 43.407 1.00 91.62 222 TRP A O 1
ATOM 1752 N N . LEU A 1 223 ? -20.606 1.779 43.054 1.00 89.50 223 LEU A N 1
ATOM 1753 C CA . LEU A 1 223 ? -20.457 2.190 44.438 1.00 89.50 223 LEU A CA 1
ATOM 1754 C C . LEU A 1 223 ? -21.846 2.218 45.072 1.00 89.50 223 LEU A C 1
ATOM 1756 O O . LEU A 1 223 ? -22.719 2.961 44.631 1.00 89.50 223 LEU A O 1
ATOM 1760 N N . GLY A 1 224 ? -22.065 1.352 46.055 1.00 87.56 224 GLY A N 1
ATOM 1761 C CA . GLY A 1 224 ? -23.376 1.148 46.654 1.00 87.56 224 GLY A CA 1
ATOM 1762 C C . GLY A 1 224 ? -23.362 1.240 48.171 1.00 87.56 224 GLY A C 1
ATOM 1763 O O . GLY A 1 224 ? -22.324 1.081 48.818 1.00 87.56 224 GLY A O 1
ATOM 1764 N N . VAL A 1 225 ? -24.555 1.458 48.719 1.00 84.12 225 VAL A N 1
ATOM 1765 C CA . VAL A 1 225 ? -24.839 1.471 50.155 1.00 84.12 225 VAL A CA 1
ATOM 1766 C C . VAL A 1 225 ? -25.543 0.167 50.533 1.00 84.12 225 VAL A C 1
ATOM 1768 O O . VAL A 1 225 ? -26.499 -0.259 49.872 1.00 84.12 225 VAL A O 1
ATOM 1771 N N . ARG A 1 226 ? -25.058 -0.489 51.589 1.00 80.31 226 ARG A N 1
ATOM 1772 C CA . ARG A 1 226 ? -25.692 -1.671 52.190 1.00 80.31 226 ARG A CA 1
ATOM 1773 C C . ARG A 1 226 ? -26.960 -1.280 52.944 1.00 80.31 226 ARG A C 1
ATOM 1775 O O . ARG A 1 226 ? -26.964 -0.270 53.634 1.00 80.31 226 ARG A O 1
ATOM 1782 N N . ASN A 1 227 ? -27.988 -2.129 52.873 1.00 70.88 227 ASN A N 1
ATOM 1783 C CA . ASN A 1 227 ? -29.256 -1.987 53.605 1.00 70.88 227 ASN A CA 1
ATOM 1784 C C . ASN A 1 227 ? -29.834 -0.572 53.578 1.00 70.88 227 ASN A C 1
ATOM 1786 O O . ASN A 1 227 ? -29.955 0.068 54.624 1.00 70.88 227 ASN A O 1
ATOM 1790 N N . PRO A 1 228 ? -30.180 -0.068 52.392 1.00 65.19 228 PRO A N 1
ATOM 1791 C CA . PRO A 1 228 ? -30.609 1.295 52.316 1.00 65.19 228 PRO A CA 1
ATOM 1792 C C . PRO A 1 228 ? -31.982 1.486 53.009 1.00 65.19 228 PRO A C 1
ATOM 1794 O O . PRO A 1 228 ? -32.985 0.934 52.567 1.00 65.19 228 PRO A O 1
ATOM 1797 N N . HIS A 1 229 ? -32.039 2.282 54.083 1.00 56.72 229 HIS A N 1
ATOM 1798 C CA . HIS A 1 229 ? -33.258 2.723 54.774 1.00 56.72 229 HIS A CA 1
ATOM 1799 C C . HIS A 1 229 ? -34.180 3.665 53.957 1.00 56.72 229 HIS A C 1
ATOM 1801 O O . HIS A 1 229 ? -33.905 4.852 53.842 1.00 56.72 229 HIS A O 1
ATOM 1807 N N . GLY A 1 230 ? -35.334 3.159 53.506 1.00 57.00 230 GLY A N 1
ATOM 1808 C CA . GLY A 1 230 ? -36.502 3.967 53.106 1.00 57.00 230 GLY A CA 1
ATOM 1809 C C . GLY A 1 230 ? -36.408 4.739 51.778 1.00 57.00 230 GLY A C 1
ATOM 1810 O O . GLY A 1 230 ? -35.384 4.712 51.094 1.00 57.00 230 GLY A O 1
ATOM 1811 N N . ASP A 1 231 ? -37.517 5.401 51.424 1.00 53.16 231 ASP A N 1
ATOM 1812 C CA . ASP A 1 231 ? -37.704 6.172 50.179 1.00 53.16 231 ASP A CA 1
ATOM 1813 C C . ASP A 1 231 ? -37.119 7.605 50.247 1.00 53.16 231 ASP A C 1
ATOM 1815 O O . ASP A 1 231 ? -36.992 8.261 49.218 1.00 53.16 231 ASP A O 1
ATOM 1819 N N . ASP A 1 232 ? -36.731 8.086 51.438 1.00 55.81 232 ASP A N 1
ATOM 1820 C CA . ASP A 1 232 ? -36.244 9.455 51.690 1.00 55.81 232 ASP A CA 1
ATOM 1821 C C . ASP A 1 232 ? -34.855 9.384 52.362 1.00 55.81 232 ASP A C 1
ATOM 1823 O O . ASP A 1 232 ? -34.732 9.140 53.565 1.00 55.81 232 ASP A O 1
ATOM 1827 N N . TYR A 1 233 ? -33.792 9.466 51.552 1.00 63.00 233 TYR A N 1
ATOM 1828 C CA . TYR A 1 233 ? -32.440 9.022 51.926 1.00 63.00 233 TYR A CA 1
ATOM 1829 C C . TYR A 1 233 ? -31.474 10.179 52.237 1.00 63.00 233 TYR A C 1
ATOM 1831 O O . TYR A 1 233 ? -31.136 10.961 51.350 1.00 63.00 233 TYR A O 1
ATOM 1839 N N . ASP A 1 234 ? -30.954 10.252 53.470 1.00 71.44 234 ASP A N 1
ATOM 1840 C CA . ASP A 1 234 ? -29.983 11.272 53.910 1.00 71.44 234 ASP A CA 1
ATOM 1841 C C . ASP A 1 234 ? -28.531 10.748 53.850 1.00 71.44 234 ASP A C 1
ATOM 1843 O O . ASP A 1 234 ? -28.155 9.842 54.599 1.00 71.44 234 ASP A O 1
ATOM 1847 N N . TRP A 1 235 ? -27.686 11.331 52.984 1.00 78.44 235 TRP A N 1
ATOM 1848 C CA . TRP A 1 235 ? -26.251 10.997 52.893 1.00 78.44 235 TRP A CA 1
ATOM 1849 C C . TRP A 1 235 ? -25.516 11.215 54.222 1.00 78.44 235 TRP A C 1
ATOM 1851 O O . TRP A 1 235 ? -24.567 10.495 54.531 1.00 78.44 235 TRP A O 1
ATOM 1861 N N . ALA A 1 236 ? -25.982 12.151 55.056 1.00 76.44 236 ALA A N 1
ATOM 1862 C CA . ALA A 1 236 ? -25.382 12.414 56.360 1.00 76.44 236 ALA A CA 1
ATOM 1863 C C . ALA A 1 236 ? -25.504 11.229 57.337 1.00 76.44 236 ALA A C 1
ATOM 1865 O O . ALA A 1 236 ? -24.766 11.182 58.322 1.00 76.44 236 ALA A O 1
ATOM 1866 N N . ALA A 1 237 ? -26.403 10.274 57.073 1.00 79.50 237 ALA A N 1
ATOM 1867 C CA . ALA A 1 237 ? -26.583 9.069 57.880 1.00 79.50 237 ALA A CA 1
ATOM 1868 C C . ALA A 1 237 ? -25.716 7.877 57.423 1.00 79.50 237 ALA A C 1
ATOM 1870 O O . ALA A 1 237 ? -25.690 6.851 58.104 1.00 79.50 237 ALA A O 1
ATOM 1871 N N . VAL A 1 238 ? -25.013 7.982 56.288 1.00 83.25 238 VAL A N 1
ATOM 1872 C CA . VAL A 1 238 ? -24.173 6.900 55.751 1.00 83.25 238 VAL A CA 1
ATOM 1873 C C . VAL A 1 238 ? -22.870 6.797 56.544 1.00 83.25 238 VAL A C 1
ATOM 1875 O O . VAL A 1 238 ? -22.192 7.795 56.779 1.00 83.25 238 VAL A O 1
ATOM 1878 N N . THR A 1 239 ? -22.488 5.577 56.924 1.00 86.62 239 THR A N 1
ATOM 1879 C CA . THR A 1 239 ? -21.194 5.269 57.551 1.00 86.62 239 THR A CA 1
ATOM 1880 C C . THR A 1 239 ? -20.263 4.544 56.571 1.00 86.62 239 THR A C 1
ATOM 1882 O O . THR A 1 239 ? -20.709 3.942 55.592 1.00 86.62 239 THR A O 1
ATOM 1885 N N . LEU A 1 240 ? -18.943 4.587 56.802 1.00 84.56 240 LEU A N 1
ATOM 1886 C CA . LEU A 1 240 ? -17.964 3.983 55.881 1.00 84.56 240 LEU A CA 1
ATOM 1887 C C . LEU A 1 240 ? -18.152 2.471 55.707 1.00 84.56 240 LEU A C 1
ATOM 1889 O O . LEU A 1 240 ? -17.905 1.948 54.626 1.00 84.56 240 LEU A O 1
ATOM 1893 N N . ASP A 1 241 ? -18.602 1.766 56.744 1.00 85.06 241 ASP A N 1
ATOM 1894 C CA . ASP A 1 241 ? -18.863 0.323 56.716 1.00 85.06 241 ASP A CA 1
ATOM 1895 C C . ASP A 1 241 ? -20.100 -0.062 55.884 1.00 85.06 241 ASP A C 1
ATOM 1897 O O . ASP A 1 241 ? -20.232 -1.220 55.463 1.00 85.06 241 ASP A O 1
ATOM 1901 N N . MET A 1 242 ? -20.980 0.908 55.605 1.00 86.56 242 MET A N 1
ATOM 1902 C CA . MET A 1 242 ? -22.106 0.738 54.687 1.00 86.56 242 MET A CA 1
ATOM 1903 C C . MET A 1 242 ? -21.689 0.883 53.222 1.00 86.56 242 MET A C 1
ATOM 1905 O O . MET A 1 242 ? -22.382 0.351 52.353 1.00 86.56 242 MET A O 1
ATOM 1909 N N . LEU A 1 243 ? -20.580 1.573 52.935 1.00 86.94 243 LEU A N 1
ATOM 1910 C CA . LEU A 1 243 ? -20.097 1.784 51.574 1.00 86.94 243 LEU A CA 1
ATOM 1911 C C . LEU A 1 243 ? -19.322 0.572 51.065 1.00 86.94 243 LEU A C 1
ATOM 1913 O O . LEU A 1 243 ? -18.412 0.049 51.711 1.00 86.94 243 LEU A O 1
ATOM 1917 N N . MET A 1 244 ? -19.654 0.140 49.854 1.00 88.44 244 MET A N 1
ATOM 1918 C CA . MET A 1 244 ? -18.919 -0.922 49.182 1.00 88.44 244 MET A CA 1
ATOM 1919 C C . MET A 1 244 ? -18.928 -0.745 47.671 1.00 88.44 244 MET A C 1
ATOM 1921 O O . MET A 1 244 ? -19.909 -0.288 47.087 1.00 88.44 244 MET A O 1
ATOM 1925 N N . ILE A 1 245 ? -17.847 -1.179 47.025 1.00 91.69 245 ILE A N 1
ATOM 1926 C CA . ILE A 1 245 ? -17.842 -1.366 45.578 1.00 91.69 245 ILE A CA 1
ATOM 1927 C C . ILE A 1 245 ? -18.334 -2.789 45.308 1.00 91.69 245 ILE A C 1
ATOM 1929 O O . ILE A 1 245 ? -17.734 -3.763 45.773 1.00 91.69 245 ILE A O 1
ATOM 1933 N N . VAL A 1 246 ? -19.439 -2.919 44.578 1.00 91.62 246 VAL A N 1
ATOM 1934 C CA . VAL A 1 246 ? -19.963 -4.211 44.124 1.00 91.62 246 VAL A CA 1
ATOM 1935 C C . VAL A 1 246 ? -19.543 -4.417 42.681 1.00 91.62 246 VAL A C 1
ATOM 1937 O O . VAL A 1 246 ? -19.849 -3.593 41.825 1.00 91.62 246 VAL A O 1
ATOM 1940 N N . SER A 1 247 ? -18.865 -5.530 42.414 1.00 93.94 247 SER A N 1
ATOM 1941 C CA . SER A 1 247 ? -18.440 -5.945 41.080 1.00 93.94 247 SER A CA 1
ATOM 1942 C C . SER A 1 247 ? -19.259 -7.153 40.640 1.00 93.94 247 SER A C 1
ATOM 1944 O O . SER A 1 247 ? -19.166 -8.217 41.251 1.00 93.94 247 SER A O 1
ATOM 1946 N N . PHE A 1 248 ? -20.078 -6.993 39.608 1.00 93.94 248 PHE A N 1
ATOM 1947 C CA . PHE A 1 248 ? -20.911 -8.039 39.026 1.00 93.94 248 PHE A CA 1
ATOM 1948 C C . PHE A 1 248 ? -20.244 -8.624 37.782 1.00 93.94 248 PHE A C 1
ATOM 1950 O O . PHE A 1 248 ? -20.045 -7.929 36.787 1.00 93.94 248 PHE A O 1
ATOM 1957 N N . ASP A 1 249 ? -19.909 -9.905 37.835 1.00 94.31 249 ASP A N 1
ATOM 1958 C CA . ASP A 1 249 ? -19.314 -10.667 36.745 1.00 94.31 249 ASP A CA 1
ATOM 1959 C C . ASP A 1 249 ? -20.380 -11.037 35.707 1.00 94.31 249 ASP A C 1
ATOM 1961 O O . ASP A 1 249 ? -21.322 -11.780 35.994 1.00 94.31 249 ASP A O 1
ATOM 1965 N N . LEU A 1 250 ? -20.227 -10.515 34.486 1.00 94.19 250 LEU A N 1
ATOM 1966 C CA . LEU A 1 250 ? -21.174 -10.752 33.399 1.00 94.19 250 LEU A CA 1
ATOM 1967 C C . LEU A 1 250 ? -21.101 -12.169 32.828 1.00 94.19 250 LEU A C 1
ATOM 1969 O O . LEU A 1 250 ? -22.032 -12.570 32.141 1.00 94.19 250 LEU A O 1
ATOM 1973 N N . LYS A 1 251 ? -20.025 -12.923 33.052 1.00 93.31 251 LYS A N 1
ATOM 1974 C CA . LYS A 1 251 ? -19.875 -14.292 32.550 1.00 93.31 251 LYS A CA 1
ATOM 1975 C C . LYS A 1 251 ? -20.578 -15.287 33.465 1.00 93.31 251 LYS A C 1
ATOM 1977 O O . LYS A 1 251 ? -21.313 -16.147 32.984 1.00 93.31 251 LYS A O 1
ATOM 1982 N N . SER A 1 252 ? -20.338 -15.199 34.772 1.00 91.88 252 SER A N 1
ATOM 1983 C CA . SER A 1 252 ? -20.935 -16.118 35.752 1.00 91.88 252 SER A CA 1
ATOM 1984 C C . SER A 1 252 ? -22.275 -15.639 36.310 1.00 91.88 252 SER A C 1
ATOM 1986 O O . SER A 1 252 ? -22.958 -16.421 36.969 1.00 91.88 252 SER A O 1
ATOM 1988 N N . ASP A 1 253 ? -22.667 -14.390 36.038 1.00 91.69 253 ASP A N 1
ATOM 1989 C CA . ASP A 1 253 ? -23.817 -13.716 36.646 1.00 91.69 253 ASP A CA 1
ATOM 1990 C C . ASP A 1 253 ? -23.735 -13.714 38.193 1.00 91.69 253 ASP A C 1
ATOM 1992 O O . ASP A 1 253 ? -24.727 -13.924 38.894 1.00 91.69 253 ASP A O 1
ATOM 1996 N N . THR A 1 254 ? -22.533 -13.512 38.743 1.00 92.25 254 THR A N 1
ATOM 1997 C CA . THR A 1 254 ? -22.267 -13.479 40.195 1.00 92.25 254 THR A CA 1
ATOM 1998 C C . THR A 1 254 ? -21.659 -12.148 40.605 1.00 92.25 254 THR A C 1
ATOM 2000 O O . THR A 1 254 ? -20.969 -11.522 39.811 1.00 92.25 254 THR A O 1
ATOM 2003 N N . HIS A 1 255 ? -21.823 -11.735 41.859 1.00 91.94 255 HIS A N 1
ATOM 2004 C CA . HIS A 1 255 ? -21.201 -10.515 42.373 1.00 91.94 255 HIS A CA 1
ATOM 2005 C C . HIS A 1 255 ? -20.122 -10.811 43.419 1.00 91.94 255 HIS A C 1
ATOM 2007 O O . HIS A 1 255 ? -20.182 -11.812 44.131 1.00 91.94 255 HIS A O 1
ATOM 2013 N N . LYS A 1 256 ? -19.155 -9.901 43.537 1.00 91.75 256 LYS A N 1
ATOM 2014 C CA . LYS A 1 256 ? -18.177 -9.850 44.627 1.00 91.75 256 LYS A CA 1
ATOM 2015 C C . LYS A 1 256 ? -18.035 -8.427 45.153 1.00 91.75 256 LYS A C 1
ATOM 2017 O O . LYS A 1 256 ? -18.340 -7.461 44.455 1.00 91.75 256 LYS A O 1
ATOM 2022 N N . GLN A 1 257 ? -17.542 -8.310 46.377 1.00 90.56 257 GLN A N 1
ATOM 2023 C CA . GLN A 1 257 ? -17.154 -7.031 46.954 1.00 90.56 257 GLN A CA 1
ATOM 2024 C C . GLN A 1 257 ? -15.713 -6.689 46.570 1.00 90.56 257 GLN A C 1
ATOM 2026 O O . GLN A 1 257 ? -14.864 -7.576 46.519 1.00 90.56 257 GLN A O 1
ATOM 2031 N N . ILE A 1 258 ? -15.460 -5.405 46.333 1.00 90.62 258 ILE A N 1
ATOM 2032 C CA . ILE A 1 258 ? -14.128 -4.809 46.250 1.00 90.62 258 ILE A CA 1
ATOM 2033 C C . ILE A 1 258 ? -14.003 -3.798 47.395 1.00 90.62 258 ILE A C 1
ATOM 2035 O O . ILE A 1 258 ? -14.895 -2.966 47.597 1.00 90.62 258 ILE A O 1
ATOM 2039 N N . LEU A 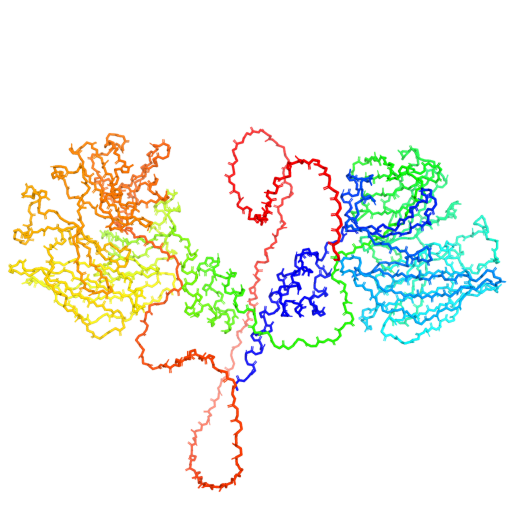1 259 ? -12.914 -3.878 48.162 1.00 88.38 259 LEU A N 1
ATOM 2040 C CA . LEU A 1 259 ? -12.632 -2.924 49.235 1.00 88.38 259 LEU A CA 1
ATOM 2041 C C . LEU A 1 259 ? -12.284 -1.524 48.699 1.00 88.38 259 LEU A C 1
ATOM 2043 O O . LEU A 1 259 ? -11.643 -1.357 47.655 1.00 88.38 259 LEU A O 1
ATOM 2047 N N . LEU A 1 260 ? -12.699 -0.509 49.462 1.00 89.19 260 LEU A N 1
ATOM 2048 C CA . LEU A 1 260 ? -12.320 0.886 49.245 1.00 89.19 260 LEU A CA 1
ATOM 2049 C C . LEU A 1 260 ? -10.808 1.090 49.490 1.00 89.19 260 LEU A C 1
ATOM 2051 O O . LEU A 1 260 ? -10.185 0.305 50.212 1.00 89.19 260 LEU A O 1
ATOM 2055 N N . PRO A 1 261 ? -10.197 2.149 48.928 1.00 91.00 261 PRO A N 1
ATOM 2056 C CA . PRO A 1 261 ? -8.809 2.503 49.210 1.00 91.00 261 PRO A CA 1
ATOM 2057 C C . PRO A 1 261 ? -8.533 2.682 50.711 1.00 91.00 261 PRO A C 1
ATOM 2059 O O . PRO A 1 261 ? -9.267 3.383 51.403 1.00 91.00 261 PRO A O 1
ATOM 2062 N N . LYS A 1 262 ? -7.407 2.137 51.197 1.00 84.62 262 LYS A N 1
ATOM 2063 C CA . LYS A 1 262 ? -6.976 2.170 52.616 1.00 84.62 262 LYS A CA 1
ATOM 2064 C C . LYS A 1 262 ? -6.701 3.573 53.197 1.00 84.62 262 LYS A C 1
ATOM 2066 O O . LYS A 1 262 ? -6.294 3.662 54.344 1.00 84.62 262 LYS A O 1
ATOM 2071 N N . GLY A 1 263 ? -6.853 4.643 52.414 1.00 80.56 263 GLY A N 1
ATOM 2072 C CA . GLY A 1 263 ? -6.663 6.033 52.853 1.00 80.56 263 GLY A CA 1
ATOM 2073 C C . GLY A 1 263 ? -7.964 6.825 53.017 1.00 80.56 263 GLY A C 1
ATOM 2074 O O . GLY A 1 263 ? -7.910 8.049 53.120 1.00 80.56 263 GLY A O 1
ATOM 2075 N N . ILE A 1 264 ? -9.121 6.158 52.960 1.00 85.69 264 ILE A N 1
ATOM 2076 C CA . ILE A 1 264 ? -10.437 6.766 53.183 1.00 85.69 264 ILE A CA 1
ATOM 2077 C C . ILE A 1 264 ? -10.916 6.363 54.580 1.00 85.69 264 ILE A C 1
ATOM 2079 O O . ILE A 1 264 ? -11.557 5.329 54.752 1.00 85.69 264 ILE A O 1
ATOM 2083 N N . ASP A 1 265 ? -10.575 7.191 55.569 1.00 80.44 265 ASP A N 1
ATOM 2084 C CA . ASP A 1 265 ? -10.825 6.921 56.995 1.00 80.44 265 ASP A CA 1
ATOM 2085 C C . ASP A 1 265 ? -12.090 7.612 57.542 1.00 80.44 265 ASP A C 1
ATOM 2087 O O . ASP A 1 265 ? -12.546 7.312 58.643 1.00 80.44 265 ASP A O 1
ATOM 2091 N N . GLU A 1 266 ? -12.681 8.531 56.771 1.00 83.69 266 GLU A N 1
ATOM 2092 C CA . GLU A 1 266 ? -13.936 9.225 57.087 1.00 83.69 266 GLU A CA 1
ATOM 2093 C C . GLU A 1 266 ? -14.872 9.201 55.864 1.00 83.69 266 GLU A C 1
ATOM 2095 O O . GLU A 1 266 ? -14.401 9.204 54.722 1.00 83.69 266 GLU A O 1
ATOM 2100 N N . VAL A 1 267 ? -16.195 9.200 56.086 1.00 82.62 267 VAL A N 1
ATOM 2101 C CA . VAL A 1 267 ? -17.180 9.309 54.994 1.00 82.62 267 VAL A CA 1
ATOM 2102 C C . VAL A 1 267 ? -17.032 10.683 54.337 1.00 82.62 267 VAL A C 1
ATOM 2104 O O . VAL A 1 267 ? -17.113 11.699 55.037 1.00 82.62 267 VAL A O 1
ATOM 2107 N N . PRO A 1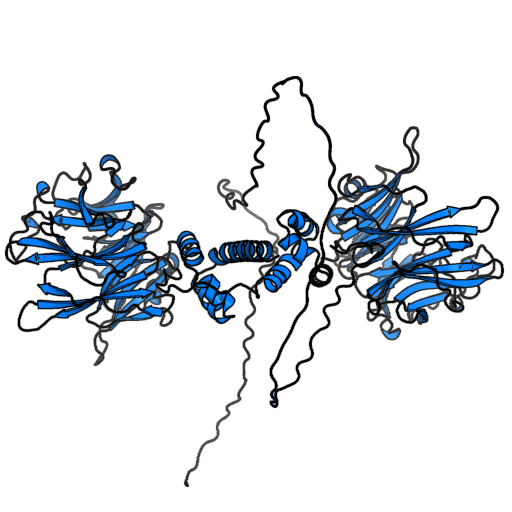 268 ? -16.805 10.752 53.013 1.00 80.94 268 PRO A N 1
ATOM 2108 C CA . PRO A 1 268 ? -16.785 12.021 52.302 1.00 80.94 268 PRO A CA 1
ATOM 2109 C C . PRO A 1 268 ? -18.099 12.780 52.510 1.00 80.94 268 PRO A C 1
ATOM 2111 O O . PRO A 1 268 ? -19.177 12.192 52.491 1.00 80.94 268 PRO A O 1
ATOM 2114 N N . ARG A 1 269 ? -18.024 14.100 52.712 1.00 77.00 269 ARG A N 1
ATOM 2115 C CA . ARG A 1 269 ? -19.225 14.917 52.965 1.00 77.00 269 ARG A CA 1
ATOM 2116 C C . ARG A 1 269 ? -20.207 14.888 51.795 1.00 77.00 269 ARG A C 1
ATOM 2118 O O . ARG A 1 269 ? -21.405 15.016 52.004 1.00 77.00 269 ARG A O 1
ATOM 2125 N N . GLU A 1 270 ? -19.673 14.771 50.591 1.00 76.00 270 GLU A N 1
ATOM 2126 C CA . GLU A 1 270 ? -20.430 14.609 49.357 1.00 76.00 270 GLU A CA 1
ATOM 2127 C C . GLU A 1 270 ? -20.155 13.213 48.809 1.00 76.00 270 GLU A C 1
ATOM 2129 O O . GLU A 1 270 ? -19.106 12.627 49.092 1.00 76.00 270 GLU A O 1
ATOM 2134 N N . GLU A 1 271 ? -21.074 12.701 48.005 1.00 77.81 271 GLU A N 1
ATOM 2135 C CA . GLU A 1 271 ? -20.974 11.351 47.470 1.00 77.81 271 GLU A CA 1
ATOM 2136 C C . GLU A 1 271 ? -19.700 11.151 46.634 1.00 77.81 271 GLU A C 1
ATOM 2138 O O . GLU A 1 271 ? -19.395 11.947 45.738 1.00 77.81 271 GLU A O 1
ATOM 2143 N N . PRO A 1 272 ? -18.937 10.082 46.902 1.00 84.62 272 PRO A N 1
ATOM 2144 C CA . PRO A 1 272 ? -17.856 9.670 46.032 1.00 84.62 272 PRO A CA 1
ATOM 2145 C C . PRO A 1 272 ? -18.395 9.158 44.693 1.00 84.62 272 PRO A C 1
ATOM 2147 O O . PRO A 1 272 ? -19.398 8.453 44.639 1.00 84.62 272 PRO A O 1
ATOM 2150 N N . THR A 1 273 ? -17.676 9.443 43.612 1.00 82.88 273 THR A N 1
ATOM 2151 C CA . THR A 1 273 ? -18.007 8.968 42.264 1.00 82.88 273 THR A CA 1
ATOM 2152 C C . THR A 1 273 ? -17.072 7.836 41.864 1.00 82.88 273 THR A C 1
ATOM 2154 O O . THR A 1 273 ? -15.849 7.936 42.018 1.00 82.88 273 THR A O 1
ATOM 2157 N N . LEU A 1 274 ? -17.641 6.768 41.308 1.00 87.44 274 LEU A N 1
ATOM 2158 C CA . LEU A 1 274 ? -16.892 5.680 40.690 1.00 87.44 274 LEU A CA 1
ATOM 2159 C C . LEU A 1 274 ? -16.888 5.861 39.171 1.00 87.44 274 LEU A C 1
ATOM 2161 O O . LEU A 1 274 ? -17.935 6.096 38.577 1.00 87.44 274 LEU A O 1
ATOM 2165 N N . GLY A 1 275 ? -15.735 5.702 38.528 1.00 85.81 275 GLY A N 1
ATOM 2166 C CA . GLY A 1 275 ? -15.649 5.784 37.071 1.00 85.81 275 GLY A CA 1
ATOM 2167 C C . GLY A 1 275 ? -14.545 4.919 36.487 1.00 85.81 275 GLY A C 1
ATOM 2168 O O . GLY A 1 275 ? -13.590 4.554 37.176 1.00 85.81 275 GLY A O 1
ATOM 2169 N N . VAL A 1 276 ? -14.681 4.571 35.212 1.00 84.56 276 VAL A N 1
ATOM 2170 C CA . VAL A 1 276 ? -13.651 3.858 34.448 1.00 84.56 276 VAL A CA 1
ATOM 2171 C C . VAL A 1 276 ? -13.100 4.786 33.380 1.00 84.56 276 VAL A C 1
ATOM 2173 O O . VAL A 1 276 ? -13.861 5.321 32.583 1.00 84.56 276 VAL A O 1
ATOM 2176 N N . TRP A 1 277 ? -11.775 4.930 33.355 1.00 80.25 277 TRP A N 1
ATOM 2177 C CA . TRP A 1 277 ? -11.054 5.692 32.333 1.00 80.25 277 TRP A CA 1
ATOM 2178 C C . TRP A 1 277 ? -9.747 4.977 31.986 1.00 80.25 277 TRP A C 1
ATOM 2180 O O . TRP A 1 277 ? -9.100 4.404 32.858 1.00 80.25 277 TRP A O 1
ATOM 2190 N N . GLY A 1 278 ? -9.328 4.960 30.718 1.00 72.44 278 GLY A N 1
ATOM 2191 C CA . GLY A 1 278 ? -8.001 4.440 30.336 1.00 72.44 278 GLY A CA 1
ATOM 2192 C C . GLY A 1 278 ? -7.670 3.023 30.850 1.00 72.44 278 GLY A C 1
ATOM 2193 O O . GLY A 1 278 ? -6.522 2.754 31.190 1.00 72.44 278 GLY A O 1
ATOM 2194 N N . ASN A 1 279 ? -8.666 2.126 30.918 1.00 78.50 279 ASN A N 1
ATOM 2195 C CA . ASN A 1 279 ? -8.585 0.765 31.485 1.00 78.50 279 ASN A CA 1
ATOM 2196 C C . ASN A 1 279 ? -8.311 0.670 33.008 1.00 78.50 279 ASN A C 1
ATOM 2198 O O . ASN A 1 279 ? -7.935 -0.401 33.486 1.00 78.50 279 ASN A O 1
ATOM 2202 N N . SER A 1 280 ? -8.524 1.728 33.789 1.00 87.19 280 SER A N 1
ATOM 2203 C CA . SER A 1 280 ? -8.442 1.685 35.255 1.00 87.19 280 SER A CA 1
ATOM 2204 C C . SER A 1 280 ? -9.763 2.092 35.900 1.00 87.19 280 SER A C 1
ATOM 2206 O O . SER A 1 280 ? -10.525 2.879 35.339 1.00 87.19 280 SER A O 1
ATOM 2208 N N . LEU A 1 281 ? -10.015 1.560 37.097 1.00 90.69 281 LEU A N 1
ATOM 2209 C CA . LEU A 1 281 ? -11.119 1.989 37.950 1.00 90.69 281 LEU A CA 1
ATOM 2210 C C . LEU A 1 281 ? -10.649 3.143 38.840 1.00 90.69 281 LEU A C 1
ATOM 2212 O O . LEU A 1 281 ? -9.565 3.078 39.427 1.00 90.69 281 LEU A O 1
ATOM 2216 N N . TYR A 1 282 ? -11.475 4.176 38.953 1.00 89.62 282 TYR A N 1
ATOM 2217 C CA . TYR A 1 282 ? -11.197 5.367 39.737 1.00 89.62 282 TYR A CA 1
ATOM 2218 C C . TYR A 1 282 ? -12.286 5.611 40.763 1.00 89.62 282 TYR A C 1
ATOM 2220 O O . TYR A 1 282 ? -13.471 5.467 40.467 1.00 89.62 282 TYR A O 1
ATOM 2228 N N . LEU A 1 283 ? -11.859 6.037 41.948 1.00 90.06 283 LEU A N 1
ATOM 2229 C CA . LEU A 1 283 ? -12.735 6.528 42.999 1.00 90.06 283 LEU A CA 1
ATOM 2230 C C . LEU A 1 283 ? -12.376 7.985 43.284 1.00 90.06 283 LEU A C 1
ATOM 2232 O O . LEU A 1 283 ? -11.242 8.300 43.654 1.00 90.06 283 LEU A O 1
ATOM 2236 N N . LEU A 1 284 ? -13.341 8.868 43.073 1.00 86.75 284 LEU A N 1
ATOM 2237 C CA . LEU A 1 284 ? -13.176 10.314 43.132 1.00 86.75 284 LEU A CA 1
ATOM 2238 C C . LEU A 1 284 ? -13.997 10.845 44.298 1.00 86.75 284 LEU A C 1
ATOM 2240 O O . LEU A 1 284 ? -15.169 10.502 44.416 1.00 86.75 284 LEU A O 1
ATOM 2244 N N . HIS A 1 285 ? -13.403 11.656 45.169 1.00 85.25 285 HIS A N 1
ATOM 2245 C CA . HIS A 1 285 ? -14.124 12.167 46.331 1.00 85.25 285 HIS A CA 1
ATOM 2246 C C . HIS A 1 285 ? -13.613 13.525 46.813 1.00 85.25 285 HIS A C 1
ATOM 2248 O O . HIS A 1 285 ? -12.478 13.933 46.543 1.00 85.25 285 HIS A O 1
ATOM 2254 N N . ASP A 1 286 ? -14.469 14.209 47.570 1.00 83.25 286 ASP A N 1
ATOM 2255 C CA . ASP A 1 286 ? -14.090 15.376 48.358 1.00 83.25 286 ASP A CA 1
ATOM 2256 C C . ASP A 1 286 ? -13.351 14.968 49.641 1.00 83.25 286 ASP A C 1
ATOM 2258 O O . ASP A 1 286 ? -13.699 13.993 50.313 1.00 83.25 286 ASP A O 1
ATOM 2262 N N . TYR A 1 287 ? -12.349 15.760 50.012 1.00 84.62 287 TYR A N 1
ATOM 2263 C CA . TYR A 1 287 ? -11.682 15.695 51.300 1.00 84.62 287 TYR A CA 1
ATOM 2264 C C . TYR A 1 287 ? -11.904 16.988 52.090 1.00 84.62 287 TYR A C 1
ATOM 2266 O O . TYR A 1 287 ? -11.237 18.014 51.883 1.00 84.62 287 TYR A O 1
ATOM 2274 N N . LYS A 1 288 ? -12.821 16.907 53.061 1.00 81.00 288 LYS A N 1
ATOM 2275 C CA . LYS A 1 288 ? -13.118 17.948 54.060 1.00 81.00 288 LYS A CA 1
ATOM 2276 C C . LYS A 1 288 ? -13.505 19.307 53.449 1.00 81.00 288 LYS A C 1
ATOM 2278 O O . LYS A 1 288 ? -13.285 20.334 54.081 1.00 81.00 288 LYS A O 1
ATOM 2283 N N . ASN A 1 289 ? -14.087 19.340 52.248 1.00 77.94 289 ASN A N 1
ATOM 2284 C CA . ASN A 1 289 ? -14.365 20.540 51.441 1.00 77.94 289 ASN A CA 1
ATOM 2285 C C . ASN A 1 289 ? -13.129 21.392 51.122 1.00 77.94 289 ASN A C 1
ATOM 2287 O O . ASN A 1 289 ? -13.233 22.604 50.935 1.00 77.94 289 ASN A O 1
ATOM 2291 N N . THR A 1 290 ? -11.941 20.791 51.109 1.00 83.50 290 THR A N 1
ATOM 2292 C CA . THR A 1 290 ? -10.686 21.524 50.875 1.00 83.50 290 THR A CA 1
ATOM 2293 C C . THR A 1 290 ? -9.946 21.028 49.648 1.00 83.50 290 THR A C 1
ATOM 2295 O O . THR A 1 290 ? -9.313 21.827 48.953 1.00 83.50 290 THR A O 1
ATOM 2298 N N . HIS A 1 291 ? -10.004 19.722 49.390 1.00 87.38 291 HIS A N 1
ATOM 2299 C CA . HIS A 1 291 ? -9.265 19.081 48.319 1.00 87.38 291 HIS A CA 1
ATOM 2300 C C . HIS A 1 291 ? -10.140 18.079 47.581 1.00 87.38 291 HIS A C 1
ATOM 2302 O O . HIS A 1 291 ? -10.902 17.341 48.192 1.00 87.38 291 HIS A O 1
ATOM 2308 N N . PHE A 1 292 ? -9.929 17.990 46.278 1.00 85.75 292 PHE A N 1
ATOM 2309 C CA . PHE A 1 292 ? -10.366 16.876 45.459 1.00 85.75 292 PHE A CA 1
ATOM 2310 C C . PHE A 1 292 ? -9.303 15.776 45.488 1.00 85.75 292 PHE A C 1
ATOM 2312 O O . PHE A 1 292 ? -8.112 16.067 45.319 1.00 85.75 292 PHE A O 1
ATOM 2319 N N . ILE A 1 293 ? -9.722 14.527 45.693 1.00 88.62 293 ILE A N 1
ATOM 2320 C CA . ILE A 1 293 ? -8.845 13.354 45.676 1.00 88.62 293 ILE A CA 1
ATOM 2321 C C . ILE A 1 293 ? -9.320 12.371 44.609 1.00 88.62 293 ILE A C 1
ATOM 2323 O O . ILE A 1 293 ? -10.500 12.031 44.540 1.00 88.62 293 ILE A O 1
ATOM 2327 N N . ALA A 1 294 ? -8.371 11.890 43.806 1.00 89.69 294 ALA A N 1
ATOM 2328 C CA . ALA A 1 294 ? -8.591 10.818 42.847 1.00 89.69 294 ALA A CA 1
ATOM 2329 C C . ALA A 1 294 ? -7.741 9.601 43.214 1.00 89.69 294 ALA A C 1
ATOM 2331 O O . ALA A 1 294 ? -6.509 9.678 43.226 1.00 89.69 294 ALA A O 1
ATOM 2332 N N . TRP A 1 295 ? -8.391 8.472 43.473 1.00 92.50 295 TRP A N 1
ATOM 2333 C CA . TRP A 1 295 ? -7.751 7.169 43.626 1.00 92.50 295 TRP A CA 1
ATOM 2334 C C . TRP A 1 295 ? -7.839 6.390 42.320 1.00 92.50 295 TRP A C 1
ATOM 2336 O O . TRP A 1 295 ? -8.886 6.381 41.682 1.00 92.50 295 TRP A O 1
ATOM 2346 N N . GLN A 1 296 ? -6.755 5.717 41.945 1.00 92.62 296 GLN A N 1
ATOM 2347 C CA . GLN A 1 296 ? -6.677 4.830 40.788 1.00 92.62 296 GLN A CA 1
ATOM 2348 C C . GLN A 1 296 ? -6.331 3.415 41.249 1.00 92.62 296 GLN A C 1
ATOM 2350 O O . GLN A 1 296 ? -5.325 3.217 41.936 1.00 92.62 296 GLN A O 1
ATOM 2355 N N . MET A 1 297 ? -7.122 2.433 40.827 1.00 92.88 297 MET A N 1
ATOM 2356 C CA . MET A 1 297 ? -6.783 1.018 40.934 1.00 92.88 297 MET A CA 1
ATOM 2357 C C . MET A 1 297 ? -5.910 0.644 39.733 1.00 92.88 297 MET A C 1
ATOM 2359 O O . MET A 1 297 ? -6.400 0.585 38.602 1.00 92.88 297 MET A O 1
ATOM 2363 N N . LYS A 1 298 ? -4.605 0.451 39.962 1.00 89.12 298 LYS A N 1
ATOM 2364 C CA . LYS A 1 298 ? -3.651 0.158 38.878 1.00 89.12 298 LYS A CA 1
ATOM 2365 C C . LYS A 1 298 ? -3.897 -1.205 38.242 1.00 89.12 298 LYS A C 1
ATOM 2367 O O . LYS A 1 298 ? -3.799 -1.333 37.025 1.00 89.12 298 LYS A O 1
ATOM 2372 N N . GLU A 1 299 ? -4.227 -2.196 39.060 1.00 89.94 299 GLU A N 1
ATOM 2373 C CA . GLU A 1 299 ? -4.507 -3.561 38.630 1.00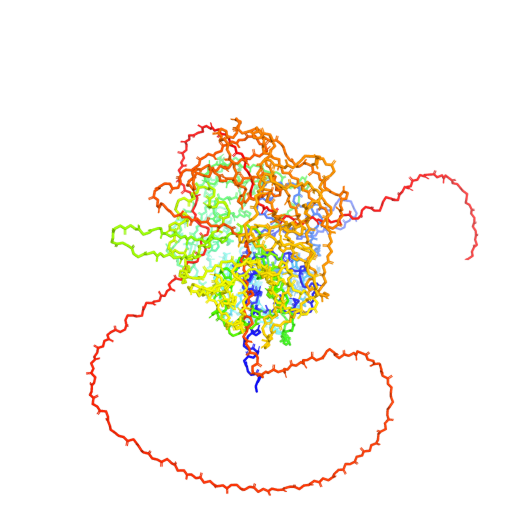 89.94 299 GLU A CA 1
ATOM 2374 C C . GLU A 1 299 ? -5.930 -3.919 39.048 1.00 89.94 299 GLU A C 1
ATOM 2376 O O . GLU A 1 299 ? -6.233 -4.084 40.229 1.00 89.94 299 GLU A O 1
ATOM 2381 N N . PHE A 1 300 ? -6.837 -3.985 38.070 1.00 90.56 300 PHE A N 1
ATOM 2382 C CA . PHE A 1 300 ? -8.251 -4.196 38.353 1.00 90.56 300 PHE A CA 1
ATOM 2383 C C . PHE A 1 300 ? -8.486 -5.508 39.119 1.00 90.56 300 PHE A C 1
ATOM 2385 O O . PHE A 1 300 ? -8.129 -6.589 38.654 1.00 90.56 300 PHE A O 1
ATOM 2392 N N . GLY A 1 301 ? -9.132 -5.404 40.282 1.00 86.12 301 GLY A N 1
ATOM 2393 C CA . GLY A 1 301 ? -9.432 -6.526 41.166 1.00 86.12 301 GLY A CA 1
ATOM 2394 C C . GLY A 1 301 ? -8.377 -6.806 42.240 1.00 86.12 301 GLY A C 1
ATOM 2395 O O . GLY A 1 301 ? -8.684 -7.578 43.146 1.00 86.12 301 GLY A O 1
ATOM 2396 N N . ASP A 1 302 ? -7.196 -6.178 42.188 1.00 89.44 302 ASP A N 1
ATOM 2397 C CA . ASP A 1 302 ? -6.253 -6.170 43.311 1.00 89.44 302 ASP A CA 1
ATOM 2398 C C . ASP A 1 302 ? -6.490 -4.938 44.190 1.00 89.44 302 ASP A C 1
ATOM 2400 O O . ASP A 1 302 ? -6.172 -3.802 43.832 1.00 89.44 302 ASP A O 1
ATOM 2404 N N . GLU A 1 303 ? -7.030 -5.174 45.380 1.00 86.44 303 GLU A N 1
ATOM 2405 C CA . GLU A 1 303 ? -7.347 -4.148 46.375 1.00 86.44 303 GLU A CA 1
ATOM 2406 C C . GLU A 1 303 ? -6.098 -3.443 46.924 1.00 86.44 303 GLU A C 1
ATOM 2408 O O . GLU A 1 303 ? -6.184 -2.320 47.421 1.00 86.44 303 GLU A O 1
ATOM 2413 N N . ASN A 1 304 ? -4.919 -4.064 46.821 1.00 88.06 304 ASN A N 1
ATOM 2414 C CA . ASN A 1 304 ? -3.662 -3.430 47.222 1.00 88.06 304 ASN A CA 1
ATOM 2415 C C . ASN A 1 304 ? -3.091 -2.511 46.135 1.00 88.06 304 ASN A C 1
ATOM 2417 O O . ASN A 1 304 ? -2.149 -1.767 46.406 1.00 88.06 304 ASN A O 1
ATOM 2421 N N . SER A 1 305 ? -3.671 -2.522 44.932 1.00 92.00 305 SER A N 1
ATOM 2422 C CA . SER A 1 305 ? -3.218 -1.704 43.805 1.00 92.00 305 SER A CA 1
ATOM 2423 C C . SER A 1 305 ? -3.812 -0.290 43.786 1.00 92.00 305 SER A C 1
ATOM 2425 O O . SER A 1 305 ? -3.473 0.512 42.907 1.00 92.00 305 SER A O 1
ATOM 2427 N N . TRP A 1 306 ? -4.691 0.038 44.740 1.00 94.44 306 TRP A N 1
ATOM 2428 C CA . TRP A 1 306 ? -5.204 1.393 44.919 1.00 94.44 306 TRP A CA 1
ATOM 2429 C C . TRP A 1 306 ? -4.065 2.363 45.234 1.00 94.44 306 TRP A C 1
ATOM 2431 O O . TRP A 1 306 ? -3.336 2.217 46.214 1.00 94.44 306 TRP A O 1
ATOM 2441 N N . THR A 1 307 ? -3.942 3.405 44.418 1.00 93.00 307 THR A N 1
ATOM 2442 C CA . THR A 1 307 ? -2.957 4.471 44.602 1.00 93.00 307 THR A CA 1
ATOM 2443 C C . THR A 1 307 ? -3.625 5.828 44.468 1.00 93.00 307 THR A C 1
ATOM 2445 O O . THR A 1 307 ? -4.481 6.024 43.606 1.00 93.00 307 THR A O 1
ATOM 2448 N N . GLN A 1 308 ? -3.255 6.773 45.329 1.00 92.88 308 GLN A N 1
ATOM 2449 C CA . GLN A 1 308 ? -3.745 8.141 45.216 1.00 92.88 308 GLN A CA 1
ATOM 2450 C C . GLN A 1 308 ? -3.061 8.795 44.011 1.00 92.88 308 GLN A C 1
ATOM 2452 O O . GLN A 1 308 ? -1.857 9.049 44.039 1.00 92.88 308 GLN A O 1
ATOM 2457 N N . LEU A 1 309 ? -3.820 9.042 42.946 1.00 88.81 309 LEU A N 1
ATOM 2458 C CA . LEU A 1 309 ? -3.310 9.620 41.706 1.00 88.81 309 LEU A CA 1
ATOM 2459 C C . LEU A 1 309 ? -3.129 11.136 41.820 1.00 88.81 309 LEU A C 1
ATOM 2461 O O . LEU A 1 309 ? -2.164 11.689 41.290 1.00 88.81 309 LEU A O 1
ATOM 2465 N N . LEU A 1 310 ? -4.070 11.803 42.490 1.00 88.00 310 LEU A N 1
ATOM 2466 C CA . LEU A 1 310 ? -4.102 13.255 42.623 1.00 88.00 310 LEU A CA 1
ATOM 2467 C C . LEU A 1 310 ? -4.718 13.659 43.963 1.00 88.00 310 LEU A C 1
ATOM 2469 O O . LEU A 1 310 ? -5.680 13.047 44.424 1.00 88.00 310 LEU A O 1
ATOM 2473 N N . LYS A 1 311 ? -4.181 14.734 44.544 1.00 89.62 311 LYS A N 1
ATOM 2474 C CA . LYS A 1 311 ? -4.815 15.516 45.607 1.00 89.62 311 LYS A CA 1
ATOM 2475 C C . LYS A 1 311 ? -4.591 16.993 45.312 1.00 89.62 311 LYS A C 1
ATOM 2477 O O . LYS A 1 311 ? -3.452 17.448 45.320 1.00 89.62 311 LYS A O 1
ATOM 2482 N N . ILE A 1 312 ? -5.663 17.728 45.044 1.00 87.88 312 ILE A N 1
ATOM 2483 C CA . ILE A 1 312 ? -5.601 19.120 44.586 1.00 87.88 312 ILE A CA 1
ATOM 2484 C C . ILE A 1 312 ? -6.583 19.984 45.366 1.00 87.88 312 ILE A C 1
ATOM 2486 O O . ILE A 1 312 ? -7.698 19.553 45.639 1.00 87.88 312 ILE A O 1
ATOM 2490 N N . SER A 1 313 ? -6.178 21.194 45.757 1.00 88.00 313 SER A N 1
ATOM 2491 C CA . SER A 1 313 ? -7.055 22.068 46.534 1.00 88.00 313 SER A CA 1
ATOM 2492 C C . SER A 1 313 ? -8.121 22.725 45.657 1.00 88.00 313 SER A C 1
ATOM 2494 O O . SER A 1 313 ? -7.860 23.177 44.540 1.00 88.00 313 SER A O 1
ATOM 2496 N N . PHE A 1 314 ? -9.327 22.844 46.200 1.00 82.25 314 PHE A N 1
ATOM 2497 C CA . PHE A 1 314 ? -10.418 23.593 45.577 1.00 82.25 314 PHE A CA 1
ATOM 2498 C C . PHE A 1 314 ? -10.072 25.071 45.380 1.00 82.25 314 PHE A C 1
ATOM 2500 O O . PHE A 1 314 ? -10.415 25.659 44.357 1.00 82.25 314 PHE A O 1
ATOM 2507 N N . HIS A 1 315 ? -9.291 25.642 46.303 1.00 83.12 315 HIS A N 1
ATOM 2508 C CA . HIS A 1 315 ? -8.737 26.987 46.157 1.00 83.12 315 HIS A CA 1
ATOM 2509 C C . HIS A 1 315 ? -7.858 27.112 44.906 1.00 83.12 315 HIS A C 1
ATOM 2511 O O . HIS A 1 315 ? -7.974 28.092 44.176 1.00 83.12 315 HIS A O 1
ATOM 2517 N N . HIS A 1 316 ? -6.997 26.126 44.628 1.00 83.25 316 HIS A N 1
ATOM 2518 C CA . HIS A 1 316 ? -6.156 26.144 43.431 1.00 83.25 316 HIS A CA 1
ATOM 2519 C C . HIS A 1 316 ? -6.987 26.037 42.148 1.00 83.25 316 HIS A C 1
ATOM 2521 O O . HIS A 1 316 ? -6.743 26.779 41.202 1.00 83.25 316 HIS A O 1
ATOM 2527 N N . LEU A 1 317 ? -8.020 25.190 42.148 1.00 79.56 317 LEU A N 1
ATOM 2528 C CA . LEU A 1 317 ? -8.969 25.084 41.034 1.00 79.56 317 LEU A CA 1
ATOM 2529 C C . LEU A 1 317 ? -9.892 26.315 40.920 1.00 79.56 317 LEU A C 1
ATOM 2531 O O . LEU A 1 317 ? -10.521 26.529 39.883 1.00 79.56 317 LEU A O 1
ATOM 2535 N N . GLY A 1 318 ? -9.950 27.153 41.963 1.00 74.44 318 GLY A N 1
ATOM 2536 C CA . GLY A 1 318 ? -10.786 28.349 42.075 1.00 74.44 318 GLY A CA 1
ATOM 2537 C C . GLY A 1 318 ? -12.286 28.044 41.996 1.00 74.44 318 GLY A C 1
ATOM 2538 O O . GLY A 1 318 ? -13.052 28.814 41.412 1.00 74.44 318 GLY A O 1
ATOM 2539 N N . VAL A 1 319 ? -12.691 26.891 42.513 1.00 69.88 319 VAL A N 1
ATOM 2540 C CA . VAL A 1 319 ? -14.070 26.391 42.534 1.00 69.88 319 VAL A CA 1
ATOM 2541 C C . VAL A 1 319 ? -14.371 25.914 43.940 1.00 69.88 319 VAL A C 1
ATOM 2543 O O . VAL A 1 319 ? -13.506 25.344 44.585 1.00 69.88 319 VAL A O 1
ATOM 2546 N N . GLU A 1 320 ? -15.580 26.148 44.436 1.00 64.19 320 GLU A N 1
ATOM 2547 C CA . GLU A 1 320 ? -15.926 25.769 45.812 1.00 64.19 320 GLU A CA 1
ATOM 2548 C C . GLU A 1 320 ? -16.244 24.274 45.946 1.00 64.19 320 GLU A C 1
ATOM 2550 O O . GLU A 1 320 ? -16.032 23.694 47.006 1.00 64.19 320 GLU A O 1
ATOM 2555 N N . ARG A 1 321 ? -16.775 23.654 44.881 1.00 65.38 321 ARG A N 1
ATOM 2556 C CA . ARG A 1 321 ? -17.263 22.264 44.856 1.00 65.38 321 ARG A CA 1
ATOM 2557 C C . ARG A 1 321 ? -17.168 21.687 43.453 1.00 65.38 321 ARG A C 1
ATOM 2559 O O . ARG A 1 321 ? -17.458 22.414 42.503 1.00 65.38 321 ARG A O 1
ATOM 2566 N N . LEU A 1 322 ? -16.836 20.402 43.325 1.00 66.94 322 LEU A N 1
ATOM 2567 C CA . LEU A 1 322 ? -16.664 19.732 42.035 1.00 66.94 322 LEU A CA 1
ATOM 2568 C C . LEU A 1 322 ? -17.439 18.424 41.937 1.00 66.94 322 LEU A C 1
ATOM 2570 O O . LEU A 1 322 ? -17.399 17.615 42.856 1.00 66.94 322 LEU A O 1
ATOM 2574 N N . LEU A 1 323 ? -18.059 18.213 40.779 1.00 65.31 323 LEU A N 1
ATOM 2575 C CA . LEU A 1 323 ? -18.479 16.906 40.291 1.00 65.31 323 LEU A CA 1
ATOM 2576 C C . LEU A 1 323 ? -17.504 16.494 39.181 1.00 65.31 323 LEU A C 1
ATOM 2578 O O . LEU A 1 323 ? -17.329 17.258 38.222 1.00 65.31 323 LEU A O 1
ATOM 2582 N N . PRO A 1 324 ? -16.819 15.347 39.295 1.00 66.69 324 PRO A N 1
ATOM 2583 C CA . PRO A 1 324 ? -15.998 14.856 38.205 1.00 66.69 324 PRO A CA 1
ATOM 2584 C C . PRO A 1 324 ? -16.896 14.456 37.037 1.00 66.69 324 PRO A C 1
ATOM 2586 O O . PRO A 1 324 ? -17.841 13.693 37.202 1.00 66.69 324 PRO A O 1
ATOM 2589 N N . VAL A 1 325 ? -16.606 14.990 35.853 1.00 70.25 325 VAL A N 1
ATOM 2590 C CA . VAL A 1 325 ? -17.367 14.679 34.637 1.00 70.25 325 VAL A CA 1
ATOM 2591 C C . VAL A 1 325 ? -16.633 13.624 33.826 1.00 70.25 325 VAL A C 1
ATOM 2593 O O . VAL A 1 325 ? -17.251 12.689 33.326 1.00 70.25 325 VAL A O 1
ATOM 2596 N N . PHE A 1 326 ? -15.313 13.774 33.677 1.00 74.38 326 PHE A N 1
ATOM 2597 C CA . PHE A 1 326 ? -14.516 12.878 32.848 1.00 74.38 326 PHE A CA 1
ATOM 2598 C C . PHE A 1 326 ? -13.013 12.984 33.124 1.00 74.38 326 PHE A C 1
ATOM 2600 O O . PHE A 1 326 ? -12.530 14.031 33.554 1.00 74.38 326 PHE A O 1
ATOM 2607 N N . ILE A 1 327 ? -12.256 11.929 32.821 1.00 76.31 327 ILE A N 1
ATOM 2608 C CA . ILE A 1 327 ? -10.792 11.919 32.885 1.00 76.31 327 ILE A CA 1
ATOM 2609 C C . ILE A 1 327 ? -10.237 11.550 31.506 1.00 76.31 327 ILE A C 1
ATOM 2611 O O . ILE A 1 327 ? -10.612 10.536 30.925 1.00 76.31 327 ILE A O 1
ATOM 2615 N N . PHE A 1 328 ? -9.313 12.355 30.985 1.00 74.31 328 PHE A N 1
ATOM 2616 C CA . PHE A 1 328 ? -8.666 12.121 29.695 1.00 74.31 328 PHE A CA 1
ATOM 2617 C C . PHE A 1 328 ? -7.214 11.666 29.839 1.00 74.31 328 PHE A C 1
ATOM 2619 O O . PHE A 1 328 ? -6.589 11.789 30.897 1.00 74.31 328 PHE A O 1
ATOM 2626 N N . GLU A 1 329 ? -6.664 11.175 28.723 1.00 67.50 329 GLU A N 1
ATOM 2627 C CA . GLU A 1 329 ? -5.237 10.881 28.554 1.00 67.50 329 GLU A CA 1
ATOM 2628 C C . GLU A 1 329 ? -4.648 10.032 29.694 1.00 67.50 329 GLU A C 1
ATOM 2630 O O . GLU A 1 329 ? -3.600 10.353 30.253 1.00 67.50 329 GLU A O 1
ATOM 2635 N N . ASN A 1 330 ? -5.343 8.950 30.060 1.00 70.00 330 ASN A N 1
ATOM 2636 C CA . ASN A 1 330 ? -4.938 8.022 31.124 1.00 70.00 330 ASN A CA 1
ATOM 2637 C C . ASN A 1 330 ? -4.720 8.694 32.494 1.00 70.00 330 ASN A C 1
ATOM 2639 O O . ASN A 1 330 ? -3.805 8.325 33.231 1.00 70.00 330 ASN A O 1
ATOM 2643 N N . GLY A 1 331 ? -5.538 9.690 32.845 1.00 73.25 331 GLY A N 1
ATOM 2644 C CA . GLY A 1 331 ? -5.439 10.342 34.154 1.00 73.25 331 GLY A CA 1
ATOM 2645 C C . GLY A 1 331 ? -4.630 11.627 34.179 1.00 73.25 331 GLY A C 1
ATOM 2646 O O . GLY A 1 331 ? -4.279 12.074 35.267 1.00 73.25 331 GLY A O 1
ATOM 2647 N N . ASN A 1 332 ? -4.291 12.214 33.029 1.00 81.38 332 ASN A N 1
ATOM 2648 C CA . ASN A 1 332 ? -3.510 13.452 32.993 1.00 81.38 332 ASN A CA 1
ATOM 2649 C C . ASN A 1 332 ? -4.373 14.711 32.991 1.00 81.38 332 ASN A C 1
ATOM 2651 O O . ASN A 1 332 ? -3.992 15.691 33.627 1.00 81.38 332 ASN A O 1
ATOM 2655 N N . ILE A 1 333 ? -5.532 14.669 32.335 1.00 81.75 333 ILE A N 1
ATOM 2656 C CA . ILE A 1 333 ? -6.441 15.812 32.268 1.00 81.75 333 ILE A CA 1
ATOM 2657 C C . ILE A 1 333 ? -7.752 15.439 32.952 1.00 81.75 333 ILE A C 1
ATOM 2659 O O . ILE A 1 333 ? -8.374 14.436 32.609 1.00 81.75 333 ILE A O 1
ATOM 2663 N N . PHE A 1 334 ? -8.184 16.258 33.901 1.00 81.19 334 PHE A N 1
ATOM 2664 C CA . PHE A 1 334 ? -9.434 16.089 34.630 1.00 81.19 334 PHE A CA 1
ATOM 2665 C C . PHE A 1 334 ? -10.436 17.136 34.178 1.00 81.19 334 PHE A C 1
ATOM 2667 O O . PHE A 1 334 ? -10.145 18.329 34.217 1.00 81.19 334 PHE A O 1
ATOM 2674 N N . MET A 1 335 ? -11.624 16.687 33.790 1.00 79.75 335 MET A N 1
ATOM 2675 C CA . MET A 1 335 ? -12.773 17.537 33.539 1.00 79.75 335 MET A CA 1
ATOM 2676 C C . MET A 1 335 ? -13.679 17.548 34.760 1.00 79.75 335 MET A C 1
ATOM 2678 O O . MET A 1 335 ? -14.247 16.525 35.149 1.00 79.75 335 MET A O 1
ATOM 2682 N N . LEU A 1 336 ? -13.820 18.721 35.357 1.00 78.62 336 LEU A N 1
ATOM 2683 C CA . LEU A 1 336 ? -14.485 18.916 36.633 1.00 78.62 336 LEU A CA 1
ATOM 2684 C C . LEU A 1 336 ? -15.558 19.994 36.454 1.00 78.62 336 LEU A C 1
ATOM 2686 O O . LEU A 1 336 ? -15.308 21.019 35.824 1.00 78.62 336 LEU A O 1
ATOM 2690 N N . ARG A 1 337 ? -16.758 19.782 36.995 1.00 74.25 337 ARG A N 1
ATOM 2691 C CA . ARG A 1 337 ? -17.865 20.746 36.918 1.00 74.25 337 ARG A CA 1
ATOM 2692 C C . ARG A 1 337 ? -18.149 21.355 38.282 1.00 74.25 337 ARG A C 1
ATOM 2694 O O . ARG A 1 337 ? -18.321 20.633 39.261 1.00 74.25 337 ARG A O 1
ATOM 2701 N N . GLY A 1 338 ? -18.259 22.681 38.336 1.00 68.00 338 GLY A N 1
ATOM 2702 C CA . GLY A 1 338 ? -18.666 23.388 39.550 1.00 68.00 338 GLY A CA 1
ATOM 2703 C C . GLY A 1 338 ? -20.167 23.259 39.844 1.00 68.00 338 GLY A C 1
ATOM 2704 O O . GLY A 1 338 ? -20.977 23.618 38.991 1.00 68.00 338 GLY A O 1
ATOM 2705 N N . ARG A 1 339 ? -20.560 22.841 41.061 1.00 60.56 339 ARG A N 1
ATOM 2706 C CA . ARG A 1 339 ? -21.982 22.632 41.454 1.00 60.56 339 ARG A CA 1
ATOM 2707 C C . ARG A 1 339 ? -22.863 23.889 41.341 1.00 60.56 339 ARG A C 1
ATOM 2709 O O . ARG A 1 339 ? -24.057 23.775 41.099 1.00 60.56 339 ARG A O 1
ATOM 2716 N N . HIS A 1 340 ? -22.287 25.082 41.513 1.00 56.53 340 HIS A N 1
ATOM 2717 C CA . HIS A 1 340 ? -23.038 26.347 41.586 1.00 56.53 340 HIS A CA 1
ATOM 2718 C C . HIS A 1 340 ? -22.789 27.317 40.420 1.00 56.53 340 HIS A C 1
ATOM 2720 O O . HIS A 1 340 ? -23.439 28.357 40.367 1.00 56.53 340 HIS A O 1
ATOM 2726 N N . ARG A 1 341 ? -21.853 27.024 39.504 1.00 55.03 341 ARG A N 1
ATOM 2727 C CA . ARG A 1 341 ? -21.447 27.982 38.454 1.00 55.03 341 ARG A CA 1
ATOM 2728 C C . ARG A 1 341 ? -21.641 27.522 37.009 1.00 55.03 341 ARG A C 1
ATOM 2730 O O . ARG A 1 341 ? -21.381 28.324 36.127 1.00 55.03 341 ARG A O 1
ATOM 2737 N N . PHE A 1 342 ? -22.089 26.291 36.745 1.00 61.16 342 PHE A N 1
ATOM 2738 C CA . PHE A 1 342 ? -22.137 25.727 35.377 1.00 61.16 342 PHE A CA 1
ATOM 2739 C C . PHE A 1 342 ? -20.821 25.924 34.583 1.00 61.16 342 PHE A C 1
ATOM 2741 O O . PHE A 1 342 ? -20.821 25.894 33.361 1.00 61.16 342 PHE A O 1
ATOM 2748 N N . GLU A 1 343 ? -19.696 26.135 35.277 1.00 67.19 343 GLU A N 1
ATOM 2749 C CA . GLU A 1 343 ? -18.369 26.279 34.682 1.00 67.19 343 GLU A CA 1
ATOM 2750 C C . GLU A 1 343 ? -17.701 24.903 34.656 1.00 67.19 343 GLU A C 1
ATOM 2752 O O . GLU A 1 343 ? -17.630 24.216 35.686 1.00 67.19 343 GLU A O 1
ATOM 2757 N N . GLU A 1 344 ? -17.183 24.520 33.491 1.00 75.81 344 GLU A N 1
ATOM 2758 C CA . GLU A 1 344 ? -16.307 23.368 33.346 1.00 75.81 344 GLU A CA 1
ATOM 2759 C C . GLU A 1 344 ? -14.837 23.778 33.475 1.00 75.81 344 GLU A C 1
ATOM 2761 O O . GLU A 1 344 ? -14.340 24.710 32.832 1.00 75.81 344 GLU A O 1
ATOM 2766 N N . VAL A 1 345 ? -14.125 23.047 34.326 1.00 79.81 345 VAL A N 1
ATOM 2767 C CA . VAL A 1 345 ? -12.709 23.229 34.620 1.00 79.81 345 VAL A CA 1
ATOM 2768 C C . VAL A 1 345 ? -11.952 22.021 34.097 1.00 79.81 345 VAL A C 1
ATOM 2770 O O . VAL A 1 345 ? -12.187 20.894 34.527 1.00 79.81 345 VAL A O 1
ATOM 2773 N N . PHE A 1 346 ? -11.021 22.270 33.185 1.00 84.12 346 PHE A N 1
ATOM 2774 C CA . PHE A 1 346 ? -10.039 21.293 32.745 1.00 84.12 346 PHE A CA 1
ATOM 2775 C C . PHE A 1 346 ? -8.751 21.538 33.517 1.00 84.12 346 PHE A C 1
ATOM 2777 O O . PHE A 1 346 ? -8.174 22.623 33.432 1.00 84.12 346 PHE A O 1
ATOM 2784 N N . TYR A 1 347 ? -8.319 20.542 34.275 1.00 85.38 347 TYR A N 1
ATOM 2785 C CA . TYR A 1 347 ? -7.057 20.563 35.001 1.00 85.38 347 TYR A CA 1
ATOM 2786 C C . TYR A 1 347 ? -6.090 19.572 34.361 1.00 85.38 347 TYR A C 1
ATOM 2788 O O . TYR A 1 347 ? -6.368 18.374 34.351 1.00 85.38 347 TYR A O 1
ATOM 2796 N N . ASP A 1 348 ? -4.971 20.065 33.836 1.00 87.12 348 ASP A N 1
ATOM 2797 C CA . ASP A 1 348 ? -3.872 19.234 33.354 1.00 87.12 348 ASP A CA 1
ATOM 2798 C C . ASP A 1 348 ? -2.808 19.120 34.446 1.00 87.12 348 ASP A C 1
ATOM 2800 O O . ASP A 1 348 ? -2.176 20.097 34.850 1.00 87.12 348 ASP A O 1
ATOM 2804 N N . ARG A 1 349 ? -2.597 17.906 34.951 1.00 86.06 349 ARG A N 1
ATOM 2805 C CA . ARG A 1 349 ? -1.643 17.672 36.041 1.00 86.06 349 ARG A CA 1
ATOM 2806 C C . ARG A 1 349 ? -0.182 17.666 35.584 1.00 86.06 349 ARG A C 1
ATOM 2808 O O . ARG A 1 349 ? 0.703 17.628 36.435 1.00 86.06 349 ARG A O 1
ATOM 2815 N N . ARG A 1 350 ? 0.091 17.620 34.272 1.00 86.25 350 ARG A N 1
ATOM 2816 C CA . ARG A 1 350 ? 1.465 17.560 33.735 1.00 86.25 350 ARG A CA 1
ATOM 2817 C C . ARG A 1 350 ? 2.196 18.875 33.954 1.00 86.25 350 ARG A C 1
ATOM 2819 O O . ARG A 1 350 ? 3.371 18.870 34.310 1.00 86.25 350 ARG A O 1
ATOM 2826 N N . ASP A 1 351 ? 1.485 19.979 33.769 1.00 87.56 351 ASP A N 1
ATOM 2827 C CA . ASP A 1 351 ? 1.991 21.341 33.920 1.00 87.56 351 ASP A CA 1
ATOM 2828 C C . ASP A 1 351 ? 1.229 22.154 34.983 1.00 87.56 351 ASP A C 1
ATOM 2830 O O . ASP A 1 351 ? 1.553 23.317 35.217 1.00 87.56 351 ASP A O 1
ATOM 2834 N N . ASN A 1 352 ? 0.259 21.535 35.669 1.00 85.31 352 ASN A N 1
ATOM 2835 C CA . ASN A 1 352 ? -0.674 22.185 36.595 1.00 85.31 352 ASN A CA 1
ATOM 2836 C C . ASN A 1 352 ? -1.484 23.318 35.945 1.00 85.31 352 ASN A C 1
ATOM 2838 O O . ASN A 1 352 ? -1.888 24.265 36.626 1.00 85.31 352 ASN A O 1
ATOM 2842 N N . SER A 1 353 ? -1.720 23.248 34.634 1.00 86.75 353 SER A N 1
ATOM 2843 C CA . SER A 1 353 ? -2.536 24.236 33.945 1.00 86.75 353 SER A CA 1
ATOM 2844 C C . SER A 1 353 ? -4.023 24.019 34.224 1.00 86.75 353 SER A C 1
ATOM 2846 O O . SER A 1 353 ? -4.525 22.901 34.365 1.00 86.75 353 SER A O 1
ATOM 2848 N N . ILE A 1 354 ? -4.745 25.133 34.328 1.00 87.06 354 ILE A N 1
ATOM 2849 C CA . ILE A 1 354 ? -6.189 25.154 34.539 1.00 87.06 354 ILE A CA 1
ATOM 2850 C C . ILE A 1 354 ? -6.804 25.943 33.393 1.00 87.06 354 ILE A C 1
ATOM 2852 O O . ILE A 1 354 ? -6.538 27.136 33.233 1.00 87.06 354 ILE A O 1
ATOM 2856 N N . LYS A 1 355 ? -7.659 25.288 32.613 1.00 83.06 355 LYS A N 1
ATOM 2857 C CA . LYS A 1 355 ? -8.435 25.915 31.547 1.00 83.06 355 LYS A CA 1
ATOM 2858 C C . LYS A 1 355 ? -9.905 25.914 31.936 1.00 83.06 355 LYS A C 1
ATOM 2860 O O . LYS A 1 355 ? -10.497 24.864 32.171 1.00 83.06 355 LYS A O 1
ATOM 2865 N N . ARG A 1 356 ? -10.499 27.104 31.997 1.00 79.62 356 ARG A N 1
ATOM 2866 C CA . ARG A 1 356 ? -11.931 27.277 32.250 1.00 79.62 356 ARG A CA 1
ATOM 2867 C C . ARG A 1 356 ? -12.659 27.490 30.953 1.00 79.62 356 ARG A C 1
ATOM 2869 O O . ARG A 1 356 ? -12.229 28.281 30.114 1.00 79.62 356 ARG A O 1
ATOM 2876 N N . ILE A 1 357 ? -13.754 26.776 30.806 1.00 71.44 357 ILE A N 1
ATOM 2877 C CA . ILE A 1 357 ? -14.558 26.800 29.607 1.00 71.44 357 ILE A CA 1
ATOM 2878 C C . ILE A 1 357 ? -16.019 26.871 30.038 1.00 71.44 357 ILE A C 1
ATOM 2880 O O . ILE A 1 357 ? -16.435 26.204 30.979 1.00 71.44 357 ILE A O 1
ATOM 2884 N N . ASN A 1 358 ? -16.791 27.679 29.319 1.00 68.00 358 ASN A N 1
ATOM 2885 C CA . ASN A 1 358 ? -18.241 27.637 29.378 1.00 68.00 358 ASN A CA 1
ATOM 2886 C C . ASN A 1 358 ? -18.716 26.838 28.158 1.00 68.00 358 ASN A C 1
ATOM 2888 O O . ASN A 1 358 ? -18.726 27.364 27.042 1.00 68.00 358 ASN A O 1
ATOM 2892 N N . ILE A 1 359 ? -18.964 25.536 28.337 1.00 60.31 359 ILE A N 1
ATOM 2893 C CA . ILE A 1 359 ? -19.199 24.622 27.207 1.00 60.31 359 ILE A CA 1
ATOM 2894 C C . ILE A 1 359 ? -20.573 24.891 26.581 1.00 60.31 359 ILE A C 1
ATOM 2896 O O . ILE A 1 359 ? -20.769 24.628 25.396 1.00 60.31 359 ILE A O 1
ATOM 2900 N N . LEU A 1 360 ? -21.522 25.450 27.342 1.00 57.72 360 LEU A N 1
ATOM 2901 C CA . LEU A 1 360 ? -22.909 25.613 26.914 1.00 57.72 360 LEU A CA 1
ATOM 2902 C C . LEU A 1 360 ? -23.498 26.927 27.449 1.00 57.72 360 LEU A C 1
ATOM 2904 O O . LEU A 1 360 ? -23.979 26.992 28.576 1.00 57.72 360 LEU A O 1
ATOM 2908 N N . ALA A 1 361 ? -23.558 27.956 26.599 1.00 47.50 361 ALA A N 1
ATOM 2909 C CA . ALA A 1 361 ? -24.142 29.268 26.918 1.00 47.50 361 ALA A CA 1
ATOM 2910 C C . ALA A 1 361 ? -25.640 29.234 27.327 1.00 47.50 361 ALA A C 1
ATOM 2912 O O . ALA A 1 361 ? -26.171 30.251 27.766 1.00 47.50 361 ALA A O 1
ATOM 2913 N N . ASN A 1 362 ? -26.314 28.079 27.212 1.00 51.19 362 ASN A N 1
ATOM 2914 C CA . ASN A 1 362 ? -27.765 27.912 27.358 1.00 51.19 362 ASN A CA 1
ATOM 2915 C C . ASN A 1 362 ? -28.206 26.977 28.515 1.00 51.19 362 ASN A C 1
ATOM 2917 O O . ASN A 1 362 ? -29.294 26.416 28.439 1.00 51.19 362 ASN A O 1
ATOM 2921 N N . ASN A 1 363 ? -27.422 26.782 29.587 1.00 50.50 363 ASN A N 1
ATOM 2922 C CA . ASN A 1 363 ? -27.816 25.966 30.765 1.00 50.50 363 ASN A CA 1
ATOM 2923 C C . ASN A 1 363 ? -28.156 24.480 30.474 1.00 50.50 363 ASN A C 1
ATOM 2925 O O . ASN A 1 363 ? -28.939 23.853 31.192 1.00 50.50 363 ASN A O 1
ATOM 2929 N N . SER A 1 364 ? -27.592 23.886 29.423 1.00 57.16 364 SER A N 1
ATOM 2930 C CA . SER A 1 364 ? -27.832 22.478 29.074 1.00 57.16 364 SER A CA 1
ATOM 2931 C C . SER A 1 364 ? -26.949 21.513 29.876 1.00 57.16 364 SER A C 1
ATOM 2933 O O . SER A 1 364 ? -25.733 21.666 29.929 1.00 57.16 364 SER A O 1
ATOM 2935 N N . TYR A 1 365 ? -27.567 20.489 30.470 1.00 65.88 365 TYR A N 1
ATOM 2936 C CA . TYR A 1 365 ? -26.889 19.377 31.148 1.00 65.88 365 TYR A CA 1
ATOM 2937 C C . TYR A 1 365 ? -26.312 18.393 30.118 1.00 65.88 365 TYR A C 1
ATOM 2939 O O . TYR A 1 365 ? -26.946 18.135 29.088 1.00 65.88 365 TYR A O 1
ATOM 2947 N N . PHE A 1 366 ? -25.131 17.832 30.399 1.00 72.75 366 PHE A N 1
ATOM 2948 C CA . PHE A 1 366 ? -24.609 16.688 29.652 1.00 72.75 366 PHE A CA 1
ATOM 2949 C C . PHE A 1 366 ? -23.871 15.689 30.536 1.00 72.75 366 PHE A C 1
ATOM 2951 O O . PHE A 1 366 ? -23.266 16.075 31.543 1.00 72.75 366 PHE A O 1
ATOM 2958 N N . ILE A 1 367 ? -23.880 14.440 30.069 1.00 76.25 367 ILE A N 1
ATOM 2959 C CA . ILE A 1 367 ? -23.109 13.305 30.584 1.00 76.25 367 ILE A CA 1
ATOM 2960 C C . ILE A 1 367 ? -22.124 12.871 29.494 1.00 76.25 367 ILE A C 1
ATOM 2962 O O . ILE A 1 367 ? -22.479 12.836 28.313 1.00 76.25 367 ILE A O 1
ATOM 2966 N N . ALA A 1 368 ? -20.884 12.567 29.874 1.00 78.31 368 ALA A N 1
ATOM 2967 C CA . ALA A 1 368 ? -19.845 12.106 28.960 1.00 78.31 368 ALA A CA 1
ATOM 2968 C C . ALA A 1 368 ? -19.543 10.619 29.187 1.00 78.31 368 ALA A C 1
ATOM 2970 O O . ALA A 1 368 ? -19.431 10.170 30.324 1.00 78.31 368 ALA A O 1
ATOM 2971 N N . PHE A 1 369 ? -19.372 9.870 28.099 1.00 79.38 369 PHE A N 1
ATOM 2972 C CA . PHE A 1 369 ? -19.001 8.457 28.121 1.00 79.38 369 PHE A CA 1
ATOM 2973 C C . PHE A 1 369 ? -17.746 8.217 27.277 1.00 79.38 369 PHE A C 1
ATOM 2975 O O . PHE A 1 369 ? -17.597 8.807 26.201 1.00 79.38 369 PHE A O 1
ATOM 2982 N N . ASP A 1 370 ? -16.881 7.305 27.731 1.00 79.38 370 ASP A N 1
ATOM 2983 C CA . ASP A 1 370 ? -15.785 6.770 26.914 1.00 79.38 370 ASP A CA 1
ATOM 2984 C C . ASP A 1 370 ? -16.393 6.078 25.693 1.00 79.38 370 ASP A C 1
ATOM 2986 O O . ASP A 1 370 ? -17.287 5.237 25.829 1.00 79.38 370 ASP A O 1
ATOM 2990 N N . TYR A 1 371 ? -15.935 6.425 24.489 1.00 83.62 371 TYR A N 1
ATOM 2991 C CA . TYR A 1 371 ? -16.440 5.839 23.252 1.00 83.62 371 TYR A CA 1
ATOM 2992 C C . TYR A 1 371 ? -15.300 5.398 22.338 1.00 83.62 371 TYR A C 1
ATOM 2994 O O . TYR A 1 371 ? -14.253 6.033 22.234 1.00 83.62 371 TYR A O 1
ATOM 3002 N N . VAL A 1 372 ? -15.516 4.285 21.642 1.00 83.44 372 VAL A N 1
ATOM 3003 C CA . VAL A 1 372 ? -14.571 3.764 20.654 1.00 83.44 372 VAL A CA 1
ATOM 3004 C C . VAL A 1 372 ? -15.224 3.855 19.287 1.00 83.44 372 VAL A C 1
ATOM 3006 O O . VAL A 1 372 ? -16.215 3.171 19.029 1.00 83.44 372 VAL A O 1
ATOM 3009 N N . GLU A 1 373 ? -14.657 4.667 18.395 1.00 81.75 373 GLU A N 1
ATOM 3010 C CA . GLU A 1 373 ? -15.091 4.736 16.999 1.00 81.75 373 GLU A CA 1
ATOM 3011 C C . GLU A 1 373 ? -14.753 3.423 16.284 1.00 81.75 373 GLU A C 1
ATOM 3013 O O . GLU A 1 373 ? -13.677 3.238 15.707 1.00 81.75 373 GLU A O 1
ATOM 3018 N N . SER A 1 374 ? -15.686 2.481 16.336 1.00 82.75 374 SER A N 1
ATOM 3019 C CA . SER A 1 374 ? -15.581 1.189 15.674 1.00 82.75 374 SER A CA 1
ATOM 3020 C C . SER A 1 374 ? -16.866 0.872 14.918 1.00 82.75 374 SER A C 1
ATOM 3022 O O . SER A 1 374 ? -17.923 1.473 15.129 1.00 82.75 374 SER A O 1
ATOM 3024 N N . LEU A 1 375 ? -16.782 -0.109 14.023 1.00 75.12 375 LEU A N 1
ATOM 3025 C CA . LEU A 1 375 ? -17.941 -0.577 13.264 1.00 75.12 375 LEU A CA 1
ATOM 3026 C C . LEU A 1 375 ? -19.030 -1.198 14.155 1.00 75.12 375 LEU A C 1
ATOM 3028 O O . LEU A 1 375 ? -20.165 -1.332 13.701 1.00 75.12 375 LEU A O 1
ATOM 3032 N N . GLY A 1 376 ? -18.715 -1.515 15.418 1.00 62.31 376 GLY A N 1
ATOM 3033 C CA . GLY A 1 376 ? -19.593 -2.230 16.338 1.00 62.31 376 GLY A CA 1
ATOM 3034 C C . GLY A 1 376 ? -19.827 -3.669 15.877 1.00 62.31 376 GLY A C 1
ATOM 3035 O O . GLY A 1 376 ? -19.899 -3.966 14.683 1.00 62.31 376 GLY A O 1
ATOM 3036 N N . MET A 1 377 ? -19.926 -4.604 16.818 1.00 59.53 377 MET A N 1
ATOM 3037 C CA . MET A 1 377 ? -20.149 -6.008 16.472 1.00 59.53 377 MET A CA 1
ATOM 3038 C C . MET A 1 377 ? -21.564 -6.194 15.904 1.00 59.53 377 MET A C 1
ATOM 3040 O O . MET A 1 377 ? -22.533 -6.291 16.650 1.00 59.53 377 MET A O 1
ATOM 3044 N N . HIS A 1 378 ? -21.691 -6.206 14.572 1.00 56.31 378 HIS A N 1
ATOM 3045 C CA . HIS A 1 378 ? -22.963 -6.471 13.904 1.00 56.31 378 HIS A CA 1
ATOM 3046 C C . HIS A 1 378 ? -23.440 -7.888 14.243 1.00 56.31 378 HIS A C 1
ATOM 3048 O O . HIS A 1 378 ? -22.769 -8.875 13.940 1.00 56.31 378 HIS A O 1
ATOM 3054 N N . MET A 1 379 ? -24.629 -7.990 14.839 1.00 49.28 379 MET A N 1
ATOM 3055 C CA . MET A 1 379 ? -25.302 -9.260 15.131 1.00 49.28 379 MET A CA 1
ATOM 3056 C C . MET A 1 379 ? -25.977 -9.845 13.880 1.00 49.28 379 MET A C 1
ATOM 3058 O O . MET A 1 379 ? -27.170 -10.125 13.881 1.00 49.28 379 MET A O 1
ATOM 3062 N N . ALA A 1 380 ? -25.224 -10.019 12.793 1.00 37.34 380 ALA A N 1
ATOM 3063 C CA . ALA A 1 380 ? -25.712 -10.697 11.596 1.00 37.34 380 ALA A CA 1
ATOM 3064 C C . ALA A 1 380 ? -24.785 -11.863 11.245 1.00 37.34 380 ALA A C 1
ATOM 3066 O O . ALA A 1 380 ? -23.674 -11.685 10.748 1.00 37.34 380 ALA A O 1
ATOM 3067 N N . ALA A 1 381 ? -25.265 -13.078 11.508 1.00 37.28 381 ALA A N 1
ATOM 3068 C CA . ALA A 1 381 ? -24.665 -14.300 11.007 1.00 37.28 381 ALA A CA 1
ATOM 3069 C C . ALA A 1 381 ? -24.951 -14.420 9.506 1.00 37.28 381 ALA A C 1
ATOM 3071 O O . ALA A 1 381 ? -26.046 -14.824 9.130 1.00 37.28 381 ALA A O 1
ATOM 3072 N N . GLN A 1 382 ? -23.979 -14.100 8.648 1.00 37.44 382 GLN A N 1
ATOM 3073 C CA . GLN A 1 382 ? -23.940 -14.619 7.279 1.00 37.44 382 GLN A CA 1
ATOM 3074 C C . GLN A 1 382 ? -22.496 -14.917 6.861 1.00 37.44 382 GLN A C 1
ATOM 3076 O O . GLN A 1 382 ? -21.608 -14.069 6.938 1.00 37.44 382 GLN A O 1
ATOM 3081 N N . HIS A 1 383 ? -22.276 -16.156 6.423 1.00 36.34 383 HIS A N 1
ATOM 3082 C CA . HIS A 1 383 ? -21.028 -16.619 5.827 1.00 36.34 383 HIS A CA 1
ATOM 3083 C C . HIS A 1 383 ? -20.740 -15.867 4.514 1.00 36.34 383 HIS A C 1
ATOM 3085 O O . HIS A 1 383 ? -21.616 -15.823 3.648 1.00 36.34 383 HIS A O 1
ATOM 3091 N N . PRO A 1 384 ? -19.520 -15.343 4.292 1.00 42.06 384 PRO A N 1
ATOM 3092 C CA . PRO A 1 384 ? -19.122 -14.853 2.980 1.00 42.06 384 PRO A CA 1
ATOM 3093 C C . PRO A 1 384 ? -18.981 -16.005 1.984 1.00 42.06 384 PRO A C 1
ATOM 3095 O O . PRO A 1 384 ? -18.111 -16.868 2.118 1.00 42.06 384 PRO A O 1
ATOM 3098 N N . THR A 1 385 ? -19.804 -15.993 0.940 1.00 41.00 385 THR A N 1
ATOM 3099 C CA . THR A 1 385 ? -19.532 -16.722 -0.304 1.00 41.00 385 THR A CA 1
ATOM 3100 C C . THR A 1 385 ? -18.238 -16.201 -0.942 1.00 41.00 385 THR A C 1
ATOM 3102 O O . THR A 1 385 ? -17.962 -15.003 -0.922 1.00 41.00 385 THR A O 1
ATOM 3105 N N . ALA A 1 386 ? -17.452 -17.132 -1.484 1.00 42.47 386 ALA A N 1
ATOM 3106 C CA . ALA A 1 386 ? -16.067 -16.989 -1.927 1.00 42.47 386 ALA A CA 1
ATOM 3107 C C . ALA A 1 386 ? -15.707 -15.681 -2.663 1.00 42.47 386 ALA A C 1
ATOM 3109 O O . ALA A 1 386 ? -16.362 -15.253 -3.614 1.00 42.47 386 ALA A O 1
ATOM 3110 N N . ALA A 1 387 ? -14.581 -15.105 -2.236 1.00 46.62 387 ALA A N 1
ATOM 3111 C CA . ALA A 1 387 ? -13.920 -13.950 -2.819 1.00 46.62 387 ALA A CA 1
ATOM 3112 C C . ALA A 1 387 ? -13.456 -14.216 -4.261 1.00 46.62 387 ALA A C 1
ATOM 3114 O O . ALA A 1 387 ? -12.552 -15.015 -4.493 1.00 46.62 387 ALA A O 1
ATOM 3115 N N . VAL A 1 388 ? -14.031 -13.487 -5.220 1.00 48.00 388 VAL A N 1
ATOM 3116 C CA . VAL A 1 388 ? -13.545 -13.433 -6.616 1.00 48.00 388 VAL A CA 1
ATOM 3117 C C . VAL A 1 388 ? -13.022 -12.030 -6.984 1.00 48.00 388 VAL A C 1
ATOM 3119 O O . VAL A 1 388 ? -12.597 -11.799 -8.104 1.00 48.00 388 VAL A O 1
ATOM 3122 N N . LEU A 1 389 ? -12.951 -11.087 -6.035 1.00 49.38 389 LEU A N 1
ATOM 3123 C CA . LEU A 1 389 ? -12.620 -9.677 -6.326 1.00 49.38 389 LEU A CA 1
ATOM 3124 C C . LEU A 1 389 ? -11.382 -9.109 -5.598 1.00 49.38 389 LEU A C 1
ATOM 3126 O O . LEU A 1 389 ? -11.201 -7.898 -5.577 1.00 49.38 389 LEU A O 1
ATOM 3130 N N . LEU A 1 390 ? -10.502 -9.946 -5.022 1.00 62.06 390 LEU A N 1
ATOM 3131 C CA . LEU A 1 390 ? -9.278 -9.462 -4.347 1.00 62.06 390 LEU A CA 1
ATOM 3132 C C . LEU A 1 390 ? -8.021 -9.401 -5.232 1.00 62.06 390 LEU A C 1
ATOM 3134 O O . LEU A 1 390 ? -7.090 -8.670 -4.899 1.00 62.06 390 LEU A O 1
ATOM 3138 N N . CYS A 1 391 ? -7.952 -10.150 -6.336 1.00 62.00 391 CYS A N 1
ATOM 3139 C CA . CYS A 1 391 ? -6.720 -10.227 -7.128 1.00 62.00 391 CYS A CA 1
ATOM 3140 C C . CYS A 1 391 ? -6.355 -8.889 -7.784 1.00 62.00 391 CYS A C 1
ATOM 3142 O O . CYS A 1 391 ? -5.178 -8.547 -7.820 1.00 62.00 391 CYS A O 1
ATOM 3144 N N . GLU A 1 392 ? -7.338 -8.121 -8.258 1.00 66.38 392 GLU A N 1
ATOM 3145 C CA . GLU A 1 392 ? -7.099 -6.843 -8.942 1.00 66.38 392 GLU A CA 1
ATOM 3146 C C . GLU A 1 392 ? -6.547 -5.773 -8.000 1.00 66.38 392 GLU A C 1
ATOM 3148 O O . GLU A 1 392 ? -5.566 -5.124 -8.336 1.00 66.38 392 GLU A O 1
ATOM 3153 N N . VAL A 1 393 ? -7.094 -5.643 -6.788 1.00 70.19 393 VAL A N 1
ATOM 3154 C CA . VAL A 1 393 ? -6.604 -4.666 -5.798 1.00 70.19 393 VAL A CA 1
ATOM 3155 C C . VAL A 1 393 ? -5.196 -5.020 -5.325 1.00 70.19 393 VAL A C 1
ATOM 3157 O O . VAL A 1 393 ? -4.356 -4.144 -5.147 1.00 70.19 393 VAL A O 1
ATOM 3160 N N . VAL A 1 394 ? -4.904 -6.309 -5.149 1.00 71.81 394 VAL A N 1
ATOM 3161 C CA . VAL A 1 394 ? -3.555 -6.752 -4.781 1.00 71.81 394 VAL A CA 1
ATOM 3162 C C . VAL A 1 394 ? -2.575 -6.514 -5.925 1.00 71.81 394 VAL A C 1
ATOM 3164 O O . VAL A 1 394 ? -1.472 -6.037 -5.677 1.00 71.81 394 VAL A O 1
ATOM 3167 N N . MET A 1 395 ? -2.973 -6.785 -7.172 1.00 81.00 395 MET A N 1
ATOM 3168 C CA . MET A 1 395 ? -2.178 -6.416 -8.345 1.00 81.00 395 MET A CA 1
ATOM 3169 C C . MET A 1 395 ? -1.939 -4.906 -8.395 1.00 81.00 395 MET A C 1
ATOM 3171 O O . MET A 1 395 ? -0.811 -4.482 -8.624 1.00 81.00 395 MET A O 1
ATOM 3175 N N . GLU A 1 396 ? -2.965 -4.107 -8.114 1.00 80.88 396 GLU A N 1
ATOM 3176 C CA . GLU A 1 396 ? -2.874 -2.654 -8.088 1.00 80.88 396 GLU A CA 1
ATOM 3177 C C . GLU A 1 396 ? -1.854 -2.197 -7.042 1.00 80.88 396 GLU A C 1
ATOM 3179 O O . GLU A 1 396 ? -0.862 -1.575 -7.404 1.00 80.88 396 GLU A O 1
ATOM 3184 N N . ILE A 1 397 ? -2.002 -2.598 -5.777 1.00 79.81 397 ILE A N 1
ATOM 3185 C CA . ILE A 1 397 ? -1.082 -2.224 -4.690 1.00 79.81 397 ILE A CA 1
ATOM 3186 C C . ILE A 1 397 ? 0.347 -2.695 -4.982 1.00 79.81 397 ILE A C 1
ATOM 3188 O O . ILE A 1 397 ? 1.286 -1.902 -4.922 1.00 79.81 397 ILE A O 1
ATOM 3192 N N . LEU A 1 398 ? 0.532 -3.976 -5.317 1.00 81.88 398 LEU A N 1
ATOM 3193 C CA . LEU A 1 398 ? 1.865 -4.544 -5.527 1.00 81.88 398 LEU A CA 1
ATOM 3194 C C . LEU A 1 398 ? 2.559 -3.983 -6.770 1.00 81.88 398 LEU A C 1
ATOM 3196 O O . LEU A 1 398 ? 3.786 -3.978 -6.820 1.00 81.88 398 LEU A O 1
ATOM 3200 N N . SER A 1 399 ? 1.809 -3.495 -7.760 1.00 87.81 399 SER A N 1
ATOM 3201 C CA . SER A 1 399 ? 2.400 -2.899 -8.962 1.00 87.81 399 SER A CA 1
ATOM 3202 C C . SER A 1 399 ? 3.093 -1.552 -8.706 1.00 87.81 399 SER A C 1
ATOM 3204 O O . SER A 1 399 ? 3.919 -1.146 -9.517 1.00 87.81 399 SER A O 1
ATOM 3206 N N . TRP A 1 400 ? 2.803 -0.889 -7.578 1.00 83.81 400 TRP A N 1
ATOM 3207 C CA . TRP A 1 400 ? 3.482 0.337 -7.132 1.00 83.81 400 TRP A CA 1
ATOM 3208 C C . TRP A 1 400 ? 4.719 0.066 -6.262 1.00 83.81 400 TRP A C 1
ATOM 3210 O O . TRP A 1 400 ? 5.473 0.985 -5.946 1.00 83.81 400 TRP A O 1
ATOM 3220 N N . VAL A 1 401 ? 4.943 -1.184 -5.852 1.00 84.81 401 VAL A N 1
ATOM 3221 C CA . VAL A 1 401 ? 6.077 -1.562 -4.999 1.00 84.81 401 VAL A CA 1
ATOM 3222 C C . VAL A 1 401 ? 7.327 -1.803 -5.868 1.00 84.81 401 VAL A C 1
ATOM 3224 O O . VAL A 1 401 ? 7.214 -2.413 -6.935 1.00 84.81 401 VAL A O 1
ATOM 3227 N N . PRO A 1 402 ? 8.541 -1.395 -5.437 1.00 85.38 402 PRO A N 1
ATOM 3228 C CA . PRO A 1 402 ? 9.770 -1.633 -6.198 1.00 85.38 402 PRO A CA 1
ATOM 3229 C C . PRO A 1 402 ? 10.006 -3.113 -6.541 1.00 85.38 402 PRO A C 1
ATOM 3231 O O . PRO A 1 402 ? 9.652 -4.020 -5.779 1.00 85.38 402 PRO A O 1
ATOM 3234 N N . ALA A 1 403 ? 10.657 -3.370 -7.678 1.00 86.31 403 ALA A N 1
ATOM 3235 C CA . ALA A 1 403 ? 10.773 -4.711 -8.253 1.00 86.31 403 ALA A CA 1
ATOM 3236 C C . ALA A 1 403 ? 11.506 -5.714 -7.335 1.00 86.31 403 ALA A C 1
ATOM 3238 O O . ALA A 1 403 ? 11.118 -6.886 -7.255 1.00 86.31 403 ALA A O 1
ATOM 3239 N N . LYS A 1 404 ? 12.545 -5.270 -6.604 1.00 83.12 404 LYS A N 1
ATOM 3240 C CA . LYS A 1 404 ? 13.311 -6.120 -5.666 1.00 83.12 404 LYS A CA 1
ATOM 3241 C C . LYS A 1 404 ? 12.422 -6.712 -4.551 1.00 83.12 404 LYS A C 1
ATOM 3243 O O . LYS A 1 404 ? 12.361 -7.942 -4.455 1.00 83.12 404 LYS A O 1
ATOM 3248 N N . PRO A 1 405 ? 11.710 -5.912 -3.726 1.00 83.38 405 PRO A N 1
ATOM 3249 C CA . PRO A 1 405 ? 10.737 -6.427 -2.760 1.00 83.38 405 PRO A CA 1
ATOM 3250 C C . PRO A 1 405 ? 9.674 -7.335 -3.382 1.00 83.38 405 PRO A C 1
ATOM 3252 O O . PRO A 1 405 ? 9.446 -8.430 -2.873 1.00 83.38 405 PRO A O 1
ATOM 3255 N N . VAL A 1 406 ? 9.071 -6.932 -4.506 1.00 86.94 406 VAL A N 1
ATOM 3256 C CA . VAL A 1 406 ? 8.016 -7.719 -5.171 1.00 86.94 406 VAL A CA 1
ATOM 3257 C C . VAL A 1 406 ? 8.526 -9.099 -5.592 1.00 86.94 406 VAL A C 1
ATOM 3259 O O . VAL A 1 406 ? 7.833 -10.101 -5.428 1.00 86.94 406 VAL A O 1
ATOM 3262 N N . THR A 1 407 ? 9.774 -9.197 -6.048 1.00 83.44 407 THR A N 1
ATOM 3263 C CA . THR A 1 407 ? 10.387 -10.490 -6.386 1.00 83.44 407 THR A CA 1
ATOM 3264 C C . THR A 1 407 ? 10.515 -11.399 -5.161 1.00 83.44 407 THR A C 1
ATOM 3266 O O . THR A 1 407 ? 10.233 -12.593 -5.256 1.00 83.44 407 THR A O 1
ATOM 3269 N N . ARG A 1 408 ? 10.869 -10.851 -3.990 1.00 81.81 408 ARG A N 1
ATOM 3270 C CA . ARG A 1 408 ? 10.942 -11.618 -2.730 1.00 81.81 408 ARG A CA 1
ATOM 3271 C C . ARG A 1 408 ? 9.567 -12.123 -2.288 1.00 81.81 408 ARG A C 1
ATOM 3273 O O . ARG A 1 408 ? 9.468 -13.224 -1.754 1.00 81.81 408 ARG A O 1
ATOM 3280 N N . LEU A 1 409 ? 8.504 -11.370 -2.575 1.00 79.75 409 LEU A N 1
ATOM 3281 C CA . LEU A 1 409 ? 7.128 -11.752 -2.243 1.00 79.75 409 LEU A CA 1
ATOM 3282 C C . LEU A 1 409 ? 6.638 -12.999 -2.999 1.00 79.75 409 LEU A C 1
ATOM 3284 O O . LEU A 1 409 ? 5.728 -13.681 -2.526 1.00 79.75 409 LEU A O 1
ATOM 3288 N N . LYS A 1 410 ? 7.283 -13.380 -4.113 1.00 80.06 410 LYS A N 1
ATOM 3289 C CA . LYS A 1 410 ? 7.025 -14.671 -4.779 1.00 80.06 410 LYS A CA 1
ATOM 3290 C C . LYS A 1 410 ? 7.270 -15.873 -3.862 1.00 80.06 410 LYS A C 1
ATOM 3292 O O . LYS A 1 410 ? 6.677 -16.926 -4.073 1.00 80.06 410 LYS A O 1
ATOM 3297 N N . LEU A 1 411 ? 8.122 -15.729 -2.845 1.00 78.81 411 LEU A N 1
ATOM 3298 C CA . LEU A 1 411 ? 8.463 -16.801 -1.908 1.00 78.81 411 LEU A CA 1
ATOM 3299 C C . LEU A 1 411 ? 7.432 -16.975 -0.781 1.00 78.81 411 LEU A C 1
ATOM 3301 O O . LEU A 1 411 ? 7.498 -17.962 -0.058 1.00 78.81 411 LEU A O 1
ATOM 3305 N N . VAL A 1 412 ? 6.478 -16.047 -0.637 1.00 71.56 412 VAL A N 1
ATOM 3306 C CA . VAL A 1 412 ? 5.511 -16.041 0.475 1.00 71.56 412 VAL A CA 1
ATOM 3307 C C . VAL A 1 412 ? 4.492 -17.171 0.339 1.00 71.56 412 VAL A C 1
ATOM 3309 O O . VAL A 1 412 ? 4.288 -17.942 1.272 1.00 71.56 412 VAL A O 1
ATOM 3312 N N . CYS A 1 413 ? 3.838 -17.296 -0.820 1.00 68.81 413 CYS A N 1
ATOM 3313 C CA . CYS A 1 413 ? 2.933 -18.413 -1.097 1.00 68.81 413 CYS A CA 1
ATOM 3314 C C . CYS A 1 413 ? 2.709 -18.623 -2.604 1.00 68.81 413 CYS A C 1
ATOM 3316 O O . CYS A 1 413 ? 2.992 -17.750 -3.427 1.00 68.81 413 CYS A O 1
ATOM 3318 N N . LYS A 1 414 ? 2.124 -19.775 -2.975 1.00 69.81 414 LYS A N 1
ATOM 3319 C CA . LYS A 1 414 ? 1.831 -20.127 -4.379 1.00 69.81 414 LYS A CA 1
ATOM 3320 C C . LYS A 1 414 ? 0.926 -19.112 -5.085 1.00 69.81 414 LYS A C 1
ATOM 3322 O O . LYS A 1 414 ? 1.110 -18.870 -6.272 1.00 69.81 414 LYS A O 1
ATOM 3327 N N . SER A 1 415 ? -0.025 -18.518 -4.362 1.00 67.75 415 SER A N 1
ATOM 3328 C CA . SER A 1 415 ? -0.952 -17.520 -4.911 1.00 67.75 415 SER A CA 1
ATOM 3329 C C . SER A 1 415 ? -0.234 -16.230 -5.294 1.00 67.75 415 SER A C 1
ATOM 3331 O O . SER A 1 415 ? -0.336 -15.780 -6.429 1.00 67.75 415 SER A O 1
ATOM 3333 N N . TRP A 1 416 ? 0.575 -15.684 -4.382 1.00 73.94 416 TRP A N 1
ATOM 3334 C CA . TRP A 1 416 ? 1.385 -14.495 -4.641 1.00 73.94 416 TRP A CA 1
ATOM 3335 C C . TRP A 1 416 ? 2.385 -14.743 -5.764 1.00 73.94 416 TRP A C 1
ATOM 3337 O O . TRP A 1 416 ? 2.499 -13.925 -6.671 1.00 73.94 416 TRP A O 1
ATOM 3347 N N . ASN A 1 417 ? 3.034 -15.910 -5.778 1.00 80.94 417 ASN A N 1
ATOM 3348 C CA . ASN A 1 417 ? 3.877 -16.296 -6.903 1.00 80.94 417 ASN A CA 1
ATOM 3349 C C . ASN A 1 417 ? 3.102 -16.305 -8.233 1.00 80.94 417 ASN A C 1
ATOM 3351 O O . ASN A 1 417 ? 3.613 -15.816 -9.238 1.00 80.94 417 ASN A O 1
ATOM 3355 N N . SER A 1 418 ? 1.871 -16.826 -8.234 1.00 79.25 418 SER A N 1
ATOM 3356 C CA . SER A 1 418 ? 1.004 -16.861 -9.415 1.00 79.25 418 SER A CA 1
ATOM 3357 C C . SER A 1 418 ? 0.584 -15.465 -9.874 1.00 79.25 418 SER A C 1
ATOM 3359 O O . SER A 1 418 ? 0.632 -15.199 -11.069 1.00 79.25 418 SER A O 1
ATOM 3361 N N . ILE A 1 419 ? 0.193 -14.574 -8.956 1.00 81.50 419 ILE A N 1
ATOM 3362 C CA . ILE A 1 419 ? -0.216 -13.194 -9.269 1.00 81.50 419 ILE A CA 1
ATOM 3363 C C . ILE A 1 419 ? 0.976 -12.404 -9.812 1.00 81.50 419 ILE A C 1
ATOM 3365 O O . ILE A 1 419 ? 0.893 -11.816 -10.883 1.00 81.50 419 ILE A O 1
ATOM 3369 N N . ILE A 1 420 ? 2.109 -12.438 -9.108 1.00 85.12 420 ILE A N 1
ATOM 3370 C CA . ILE A 1 420 ? 3.303 -11.657 -9.459 1.00 85.12 420 ILE A CA 1
ATOM 3371 C C . ILE A 1 420 ? 3.949 -12.178 -10.750 1.00 85.12 420 ILE A C 1
ATOM 3373 O O . ILE A 1 420 ? 4.595 -11.431 -11.480 1.00 85.12 420 ILE A O 1
ATOM 3377 N N . SER A 1 421 ? 3.795 -13.468 -11.049 1.00 85.62 421 SER A N 1
ATOM 3378 C CA . SER A 1 421 ? 4.275 -14.052 -12.306 1.00 85.62 421 SER A CA 1
ATOM 3379 C C . SER A 1 421 ? 3.247 -13.962 -13.440 1.00 85.62 421 SER A C 1
ATOM 3381 O O . SER A 1 421 ? 3.543 -14.401 -14.549 1.00 85.62 421 SER A O 1
ATOM 3383 N N . HIS A 1 422 ? 2.056 -13.402 -13.196 1.00 86.44 422 HIS A N 1
ATOM 3384 C CA . HIS A 1 422 ? 1.026 -13.260 -14.219 1.00 86.44 422 HIS A CA 1
ATOM 3385 C C . HIS A 1 422 ? 1.426 -12.182 -15.247 1.00 86.44 422 HIS A C 1
ATOM 3387 O O . HIS A 1 422 ? 1.793 -11.076 -14.840 1.00 86.44 422 HIS A O 1
ATOM 3393 N N . PRO A 1 423 ? 1.297 -12.428 -16.568 1.00 86.62 423 PRO A N 1
ATOM 3394 C CA . PRO A 1 423 ? 1.731 -11.482 -17.603 1.00 86.62 423 PRO A CA 1
ATOM 3395 C C . PRO A 1 423 ? 1.128 -10.080 -17.462 1.00 86.62 423 PRO A C 1
ATOM 3397 O O . PRO A 1 423 ? 1.827 -9.086 -17.630 1.00 86.62 423 PRO A O 1
ATOM 3400 N N . HIS A 1 424 ? -0.155 -9.994 -17.092 1.00 85.56 424 HIS A N 1
ATOM 3401 C CA . HIS A 1 424 ? -0.827 -8.714 -16.841 1.00 85.56 424 HIS A CA 1
ATOM 3402 C C . HIS A 1 424 ? -0.163 -7.914 -15.709 1.00 85.56 424 HIS A C 1
ATOM 3404 O O . HIS A 1 424 ? 0.108 -6.729 -15.876 1.00 85.56 424 HIS A O 1
ATOM 3410 N N . PHE A 1 425 ? 0.150 -8.564 -14.581 1.00 90.44 425 PHE A N 1
ATOM 3411 C CA . PHE A 1 425 ? 0.822 -7.905 -13.463 1.00 90.44 425 PHE A CA 1
ATOM 3412 C C . PHE A 1 425 ? 2.225 -7.444 -13.855 1.00 90.44 425 PHE A C 1
ATOM 3414 O O . PHE A 1 425 ? 2.604 -6.323 -13.544 1.00 90.44 425 PHE A O 1
ATOM 3421 N N . VAL A 1 426 ? 2.978 -8.281 -14.576 1.00 90.12 426 VAL A N 1
ATOM 3422 C CA . VAL A 1 426 ? 4.326 -7.938 -15.050 1.00 90.12 426 VAL A CA 1
ATOM 3423 C C . VAL A 1 426 ? 4.297 -6.715 -15.973 1.00 90.12 426 VAL A C 1
ATOM 3425 O O . VAL A 1 426 ? 5.110 -5.814 -15.790 1.00 90.12 426 VAL A O 1
ATOM 3428 N N . LYS A 1 427 ? 3.345 -6.640 -16.917 1.00 89.12 427 LYS A N 1
ATOM 3429 C CA . LYS A 1 427 ? 3.175 -5.473 -17.805 1.00 89.12 427 LYS A CA 1
ATOM 3430 C C . LYS A 1 427 ? 2.757 -4.217 -17.028 1.00 89.12 427 LYS A C 1
ATOM 3432 O O . LYS A 1 427 ? 3.328 -3.152 -17.247 1.00 89.12 427 LYS A O 1
ATOM 3437 N N . LEU A 1 428 ? 1.813 -4.346 -16.092 1.00 90.44 428 LEU A N 1
ATOM 3438 C CA . LEU A 1 428 ? 1.360 -3.240 -15.242 1.00 90.44 428 LEU A CA 1
ATOM 3439 C C . LEU A 1 428 ? 2.491 -2.699 -14.352 1.00 90.44 428 LEU A C 1
ATOM 3441 O O . LEU A 1 428 ? 2.713 -1.491 -14.295 1.00 90.44 428 LEU A O 1
ATOM 3445 N N . HIS A 1 429 ? 3.223 -3.594 -13.685 1.00 92.88 429 HIS A N 1
ATOM 3446 C CA . HIS A 1 429 ? 4.371 -3.260 -12.840 1.00 92.88 429 HIS A CA 1
ATOM 3447 C C . HIS A 1 429 ? 5.488 -2.605 -13.660 1.00 92.88 429 HIS A C 1
ATOM 3449 O O . HIS A 1 429 ? 6.005 -1.568 -13.254 1.00 92.88 429 HIS A O 1
ATOM 3455 N N . LEU A 1 430 ? 5.797 -3.121 -14.856 1.00 90.94 430 LEU A N 1
ATOM 3456 C CA . LEU A 1 430 ? 6.769 -2.507 -15.768 1.00 90.94 430 LEU A CA 1
ATOM 3457 C C . LEU A 1 430 ? 6.377 -1.071 -16.146 1.00 90.94 430 LEU A C 1
ATOM 3459 O O . LEU A 1 430 ? 7.226 -0.184 -16.126 1.00 90.94 430 LEU A O 1
ATOM 3463 N N . HIS A 1 431 ? 5.102 -0.825 -16.462 1.00 88.50 431 HIS A N 1
ATOM 3464 C CA . HIS A 1 431 ? 4.624 0.512 -16.824 1.00 88.50 431 HIS A CA 1
ATOM 3465 C C . HIS A 1 431 ? 4.744 1.523 -15.672 1.00 88.50 431 HIS A C 1
ATOM 3467 O O . HIS A 1 431 ? 4.974 2.707 -15.907 1.00 88.50 431 HIS A O 1
ATOM 3473 N N . ARG A 1 432 ? 4.610 1.052 -14.428 1.00 89.12 432 ARG A N 1
ATOM 3474 C CA . ARG A 1 432 ? 4.710 1.867 -13.206 1.00 89.12 432 ARG A CA 1
ATOM 3475 C C . ARG A 1 432 ? 6.122 1.948 -12.633 1.00 89.12 432 ARG A C 1
ATOM 3477 O O . ARG A 1 432 ? 6.365 2.743 -11.728 1.00 89.12 432 ARG A O 1
ATOM 3484 N N . SER A 1 433 ? 7.043 1.131 -13.136 1.00 87.44 433 SER A N 1
ATOM 3485 C CA . SER A 1 433 ? 8.396 1.053 -12.603 1.00 87.44 433 SER A CA 1
ATOM 3486 C C . SER A 1 433 ? 9.162 2.355 -12.852 1.00 87.44 433 SER A C 1
ATOM 3488 O O . SER A 1 433 ? 9.071 2.938 -13.938 1.00 87.44 433 SER A O 1
ATOM 3490 N N . PRO A 1 434 ? 9.933 2.832 -11.862 1.00 81.44 434 PRO A N 1
ATOM 3491 C CA . PRO A 1 434 ? 10.665 4.079 -11.991 1.00 81.44 434 PRO A CA 1
ATOM 3492 C C . PRO A 1 434 ? 11.769 3.957 -13.052 1.00 81.44 434 PRO A C 1
ATOM 3494 O O . PRO A 1 434 ? 12.513 2.978 -13.102 1.00 81.44 434 PRO A O 1
ATOM 3497 N N . LYS A 1 435 ? 11.894 4.987 -13.896 1.00 78.19 435 LYS A N 1
ATOM 3498 C CA . LYS A 1 435 ? 12.898 5.081 -14.973 1.00 78.19 435 LYS A CA 1
ATOM 3499 C C . LYS A 1 435 ? 14.193 5.753 -14.495 1.00 78.19 435 LYS A C 1
ATOM 3501 O O . LYS A 1 435 ? 14.687 6.679 -15.130 1.00 78.19 435 LYS A O 1
ATOM 3506 N N . ASN A 1 436 ? 14.698 5.346 -13.334 1.00 79.06 436 ASN A N 1
ATOM 3507 C CA . ASN A 1 436 ? 15.878 5.939 -12.691 1.00 79.06 436 ASN A CA 1
ATOM 3508 C C . ASN A 1 436 ? 17.015 4.929 -12.458 1.00 79.06 436 ASN A C 1
ATOM 3510 O O . ASN A 1 436 ? 17.967 5.238 -11.739 1.00 79.06 436 ASN A O 1
ATOM 3514 N N . ALA A 1 437 ? 16.914 3.730 -13.032 1.00 84.38 437 ALA A N 1
ATOM 3515 C CA . ALA A 1 437 ? 17.946 2.712 -12.948 1.00 84.38 437 ALA A CA 1
ATOM 3516 C C . ALA A 1 437 ? 18.858 2.747 -14.184 1.00 84.38 437 ALA A C 1
ATOM 3518 O O . ALA A 1 437 ? 18.469 3.173 -15.271 1.00 84.38 437 ALA A O 1
ATOM 3519 N N . ILE A 1 438 ? 20.091 2.293 -13.999 1.00 84.62 438 ILE A N 1
ATOM 3520 C CA . ILE A 1 438 ? 21.104 2.170 -15.044 1.00 84.62 438 ILE A CA 1
ATOM 3521 C C . ILE A 1 438 ? 21.820 0.837 -14.914 1.00 84.62 438 ILE A C 1
ATOM 3523 O O . ILE A 1 438 ? 22.011 0.311 -13.813 1.00 84.62 438 ILE A O 1
ATOM 3527 N N . VAL A 1 439 ? 22.256 0.314 -16.053 1.00 86.19 439 VAL A N 1
ATOM 3528 C CA . VAL A 1 439 ? 23.172 -0.823 -16.105 1.00 86.19 439 VAL A CA 1
ATOM 3529 C C . VAL A 1 439 ? 24.508 -0.337 -16.640 1.00 86.19 439 VAL A C 1
ATOM 3531 O O . VAL A 1 439 ? 24.583 0.258 -17.711 1.00 86.19 439 VAL A O 1
ATOM 3534 N N . LEU A 1 440 ? 25.567 -0.609 -15.885 1.00 83.81 440 LEU A N 1
ATOM 3535 C CA . LEU A 1 440 ? 26.942 -0.288 -16.236 1.00 83.81 440 LEU A CA 1
ATOM 3536 C C . LEU A 1 440 ? 27.643 -1.568 -16.691 1.00 83.81 440 LEU A C 1
ATOM 3538 O O . LEU A 1 440 ? 27.801 -2.497 -15.902 1.00 83.81 440 LEU A O 1
ATOM 3542 N N . SER A 1 441 ? 28.077 -1.624 -17.947 1.00 82.31 441 SER A N 1
ATOM 3543 C CA . SER A 1 441 ? 28.980 -2.669 -18.434 1.00 82.31 441 SER A CA 1
ATOM 3544 C C . SER A 1 441 ? 30.408 -2.246 -18.152 1.00 82.31 441 SER A C 1
ATOM 3546 O O . SER A 1 441 ? 30.904 -1.360 -18.834 1.00 82.31 441 SER A O 1
ATOM 3548 N N . THR A 1 442 ? 31.060 -2.865 -17.174 1.00 78.44 442 THR A N 1
ATOM 3549 C CA . THR A 1 442 ? 32.420 -2.535 -16.741 1.00 78.44 442 THR A CA 1
ATOM 3550 C C . THR A 1 442 ? 33.430 -3.552 -17.271 1.00 78.44 442 THR A C 1
ATOM 3552 O O . THR A 1 442 ? 33.158 -4.753 -17.308 1.00 78.44 442 THR A O 1
ATOM 3555 N N . LEU A 1 443 ? 34.607 -3.070 -17.661 1.00 75.19 443 LEU A N 1
ATOM 3556 C CA . LEU A 1 443 ? 35.778 -3.842 -18.058 1.00 75.19 443 LEU A CA 1
ATOM 3557 C C . LEU A 1 443 ? 36.947 -3.421 -17.171 1.00 75.19 443 LEU A C 1
ATOM 3559 O O . LEU A 1 443 ? 37.327 -2.250 -17.137 1.00 75.19 443 LEU A O 1
ATOM 3563 N N . THR A 1 444 ? 37.507 -4.380 -16.442 1.00 69.75 444 THR A N 1
ATOM 3564 C CA . THR A 1 444 ? 38.671 -4.144 -15.578 1.00 69.75 444 THR A CA 1
ATOM 3565 C C . THR A 1 444 ? 39.932 -4.516 -16.351 1.00 69.75 444 THR A C 1
ATOM 3567 O O . THR A 1 444 ? 40.042 -5.686 -16.722 1.00 69.75 444 THR A O 1
ATOM 3570 N N . PRO A 1 445 ? 40.870 -3.585 -16.601 1.00 61.12 445 PRO A N 1
ATOM 3571 C CA . PRO A 1 445 ? 42.059 -3.881 -17.386 1.00 61.12 445 PRO A CA 1
ATOM 3572 C C . PRO A 1 445 ? 43.006 -4.836 -16.646 1.00 61.12 445 PRO A C 1
ATOM 3574 O O . PRO A 1 445 ? 42.985 -4.907 -15.410 1.00 61.12 445 PRO A O 1
ATOM 3577 N N . PRO A 1 446 ? 43.865 -5.556 -17.388 1.00 54.50 446 PRO A N 1
ATOM 3578 C CA . PRO A 1 446 ? 44.830 -6.474 -16.805 1.00 54.50 446 PRO A CA 1
ATOM 3579 C C . PRO A 1 446 ? 45.886 -5.695 -16.010 1.00 54.50 446 PRO A C 1
ATOM 3581 O O . PRO A 1 446 ? 46.678 -4.932 -16.561 1.00 54.50 446 PRO A O 1
ATOM 3584 N N . PHE A 1 447 ? 45.912 -5.903 -14.695 1.00 57.81 447 PHE A N 1
ATOM 3585 C CA . PHE A 1 447 ? 47.026 -5.503 -13.834 1.00 57.81 447 PHE A CA 1
ATOM 3586 C C . PHE A 1 447 ? 47.979 -6.693 -13.654 1.00 57.81 447 PHE A C 1
ATOM 3588 O O . PHE A 1 447 ? 47.529 -7.840 -13.757 1.00 57.81 447 PHE A O 1
ATOM 3595 N N . PRO A 1 448 ? 49.269 -6.475 -13.323 1.00 47.53 448 PRO A N 1
ATOM 3596 C CA . PRO A 1 448 ? 50.142 -7.585 -12.968 1.00 47.53 448 PRO A CA 1
ATOM 3597 C C . PRO A 1 448 ? 49.504 -8.337 -11.788 1.00 47.53 448 PRO A C 1
ATOM 3599 O O . PRO A 1 448 ? 49.323 -7.765 -10.714 1.00 47.53 448 PRO A O 1
ATOM 3602 N N . ASN A 1 449 ? 49.125 -9.600 -12.016 1.00 51.12 449 ASN A N 1
ATOM 3603 C CA . ASN A 1 449 ? 48.456 -10.527 -11.085 1.00 51.12 449 ASN A CA 1
ATOM 3604 C C . ASN A 1 449 ? 46.914 -10.452 -10.950 1.00 51.12 449 ASN A C 1
ATOM 3606 O O . ASN A 1 449 ? 46.378 -11.063 -10.023 1.00 51.12 449 ASN A O 1
ATOM 3610 N N . LYS A 1 450 ? 46.166 -9.781 -11.843 1.00 57.31 450 LYS A N 1
ATOM 3611 C CA . LYS A 1 450 ? 44.687 -9.887 -11.889 1.00 57.31 450 LYS A CA 1
ATOM 3612 C C . LYS A 1 450 ? 44.175 -10.192 -13.299 1.00 57.31 450 LYS A C 1
ATOM 3614 O O . LYS A 1 450 ? 44.534 -9.502 -14.246 1.00 57.31 450 LYS A O 1
ATOM 3619 N N . GLU A 1 451 ? 43.314 -11.207 -13.411 1.00 61.34 451 GLU A N 1
ATOM 3620 C CA . GLU A 1 451 ? 42.605 -11.548 -14.653 1.00 61.34 451 GLU A CA 1
ATOM 3621 C C . GLU A 1 451 ? 41.665 -10.417 -15.086 1.00 61.34 451 GLU A C 1
ATOM 3623 O O . GLU A 1 451 ? 40.983 -9.814 -14.250 1.00 61.34 451 GLU A O 1
ATOM 3628 N N . GLU A 1 452 ? 41.610 -10.170 -16.396 1.00 68.06 452 GLU A N 1
ATOM 3629 C CA . GLU A 1 452 ? 40.649 -9.264 -17.020 1.00 68.06 452 GLU A CA 1
ATOM 3630 C C . GLU A 1 452 ? 39.226 -9.773 -16.759 1.00 68.06 452 GLU A C 1
ATOM 3632 O O . GLU A 1 452 ? 38.918 -10.953 -16.952 1.00 68.06 452 GLU A O 1
ATOM 3637 N N . LYS A 1 453 ? 38.349 -8.892 -16.273 1.00 71.25 453 LYS A N 1
ATOM 3638 C CA . LYS A 1 453 ? 36.967 -9.248 -15.932 1.00 71.25 453 LYS A CA 1
ATOM 3639 C C . LYS A 1 453 ? 36.003 -8.220 -16.481 1.00 71.25 453 LYS A C 1
ATOM 3641 O O . LYS A 1 453 ? 36.175 -7.018 -16.256 1.00 71.25 453 LYS A O 1
ATOM 3646 N N . GLN A 1 454 ? 34.960 -8.730 -17.127 1.00 79.44 454 GLN A N 1
ATOM 3647 C CA . GLN A 1 454 ? 33.818 -7.956 -17.575 1.00 79.44 454 GLN A CA 1
ATOM 3648 C C . GLN A 1 454 ? 32.611 -8.234 -16.682 1.00 79.44 454 GLN A C 1
ATOM 3650 O O . GLN A 1 454 ? 32.342 -9.382 -16.310 1.00 79.44 454 GLN A O 1
ATOM 3655 N N . SER A 1 455 ? 31.873 -7.190 -16.314 1.00 82.69 455 SER A N 1
ATOM 3656 C CA . SER A 1 455 ? 30.680 -7.349 -15.489 1.00 82.69 455 SER A CA 1
ATOM 3657 C C . SER A 1 455 ? 29.596 -6.329 -15.794 1.00 82.69 455 SER A C 1
ATOM 3659 O O . SER A 1 455 ? 29.873 -5.248 -16.300 1.00 82.69 455 SER A O 1
ATOM 3661 N N . LEU A 1 456 ? 28.356 -6.679 -15.465 1.00 85.69 456 LEU A N 1
ATOM 3662 C CA . LEU A 1 456 ? 27.233 -5.752 -15.433 1.00 85.69 456 LEU A CA 1
ATOM 3663 C C . LEU A 1 456 ? 26.956 -5.364 -13.991 1.00 85.69 456 LEU A C 1
ATOM 3665 O O . LEU A 1 456 ? 26.778 -6.240 -13.146 1.00 85.69 456 LEU A O 1
ATOM 3669 N N . VAL A 1 457 ? 26.891 -4.067 -13.727 1.00 84.62 457 VAL A N 1
ATOM 3670 C CA . VAL A 1 457 ? 26.553 -3.515 -12.419 1.00 84.62 457 VAL A CA 1
ATOM 3671 C C . VAL A 1 457 ? 25.250 -2.739 -12.539 1.00 84.62 457 VAL A C 1
ATOM 3673 O O . VAL A 1 457 ? 25.137 -1.820 -13.348 1.00 84.62 457 VAL A O 1
ATOM 3676 N N . LEU A 1 458 ? 24.256 -3.128 -11.742 1.00 84.81 458 LEU A N 1
ATOM 3677 C CA . LEU A 1 458 ? 22.979 -2.425 -11.645 1.00 84.81 458 LEU A CA 1
ATOM 3678 C C . LEU A 1 458 ? 23.059 -1.352 -10.554 1.00 84.81 458 LEU A C 1
ATOM 3680 O O . LEU A 1 458 ? 23.411 -1.659 -9.415 1.00 84.81 458 LEU A O 1
ATOM 3684 N N . SER A 1 459 ? 22.679 -0.119 -10.884 1.00 83.31 459 SER A N 1
ATOM 3685 C CA . SER A 1 459 ? 22.631 0.992 -9.929 1.00 83.31 459 SER A CA 1
ATOM 3686 C C . SER A 1 459 ? 21.495 1.960 -10.247 1.00 83.31 459 SER A C 1
ATOM 3688 O O . SER A 1 459 ? 20.882 1.884 -11.311 1.00 83.31 459 SER A O 1
ATOM 3690 N N . SER A 1 460 ? 21.208 2.878 -9.326 1.00 84.25 460 SER A N 1
ATOM 3691 C CA . SER A 1 460 ? 20.371 4.039 -9.627 1.00 84.25 460 SER A CA 1
ATOM 3692 C C . SER A 1 460 ? 21.229 5.184 -10.160 1.00 84.25 460 SER A C 1
ATOM 3694 O O . SER A 1 460 ? 22.409 5.308 -9.825 1.00 84.25 460 SER A O 1
ATOM 3696 N N . VAL A 1 461 ? 20.623 6.045 -10.972 1.00 79.19 461 VAL A N 1
ATOM 3697 C CA . VAL A 1 461 ? 21.269 7.259 -11.482 1.00 79.19 461 VAL A CA 1
ATOM 3698 C C . VAL A 1 461 ? 21.736 8.148 -10.324 1.00 79.19 461 VAL A C 1
ATOM 3700 O O . VAL A 1 461 ? 22.884 8.583 -10.310 1.00 79.19 461 VAL A O 1
ATOM 3703 N N . GLU A 1 462 ? 20.887 8.346 -9.312 1.00 81.19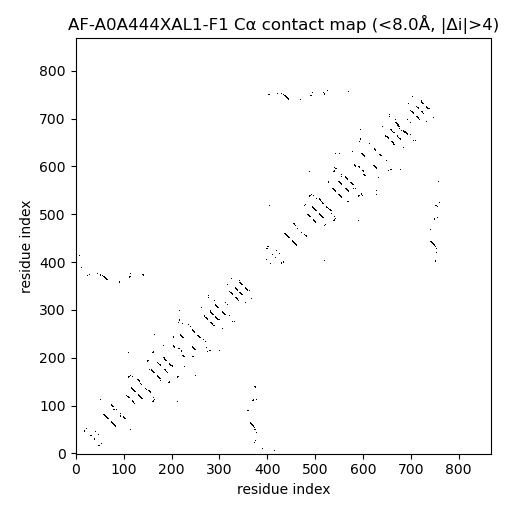 462 GLU A N 1
ATOM 3704 C CA . GLU A 1 462 ? 21.187 9.178 -8.142 1.00 81.19 462 GLU A CA 1
ATOM 3705 C C . GLU A 1 462 ? 22.385 8.649 -7.345 1.00 81.19 462 GLU A C 1
ATOM 3707 O O . GLU A 1 462 ? 23.342 9.385 -7.095 1.00 81.19 462 GLU A O 1
ATOM 3712 N N . SER A 1 463 ? 22.385 7.352 -7.015 1.00 81.75 463 SER A N 1
ATOM 3713 C CA . SER A 1 463 ? 23.514 6.726 -6.318 1.00 81.75 463 SER A CA 1
ATOM 3714 C C . SER A 1 463 ? 24.806 6.813 -7.128 1.00 81.75 463 SER A C 1
ATOM 3716 O O . SER A 1 463 ? 25.872 7.042 -6.554 1.00 81.75 463 SER A O 1
ATOM 3718 N N . PHE A 1 464 ? 24.714 6.689 -8.456 1.00 80.38 464 PHE A N 1
ATOM 3719 C CA . PHE A 1 464 ? 25.862 6.834 -9.341 1.00 80.38 464 PHE A CA 1
ATOM 3720 C C . PHE A 1 464 ? 26.416 8.264 -9.352 1.00 80.38 464 PHE A C 1
ATOM 3722 O O . PHE A 1 464 ? 27.627 8.423 -9.323 1.00 80.38 464 PHE A O 1
ATOM 3729 N N . ILE A 1 465 ? 25.585 9.310 -9.322 1.00 77.12 465 ILE A N 1
ATOM 3730 C CA . ILE A 1 465 ? 26.050 10.715 -9.278 1.00 77.12 465 ILE A CA 1
ATOM 3731 C C . ILE A 1 465 ? 26.674 11.071 -7.929 1.00 77.12 465 ILE A C 1
ATOM 3733 O O . ILE A 1 465 ? 27.660 11.821 -7.854 1.00 77.12 465 ILE A O 1
ATOM 3737 N N . GLN A 1 466 ? 26.065 10.575 -6.850 1.00 81.00 466 GLN A N 1
ATOM 3738 C CA . GLN A 1 466 ? 26.545 10.815 -5.496 1.00 81.00 466 GLN A CA 1
ATOM 3739 C C . GLN A 1 466 ? 27.901 10.137 -5.296 1.00 81.00 466 GLN A C 1
ATOM 3741 O O . GLN A 1 466 ? 28.845 10.803 -4.873 1.00 81.00 466 GLN A O 1
ATOM 3746 N N . ASN A 1 467 ? 28.015 8.855 -5.669 1.00 79.94 467 ASN A N 1
ATOM 3747 C CA . ASN A 1 467 ? 29.218 8.048 -5.472 1.00 79.94 467 ASN A CA 1
ATOM 3748 C C . ASN A 1 467 ? 29.515 7.123 -6.681 1.00 79.94 467 ASN A C 1
ATOM 3750 O O . ASN A 1 467 ? 29.256 5.914 -6.619 1.00 79.94 467 ASN A O 1
ATOM 3754 N N . PRO A 1 468 ? 30.102 7.641 -7.781 1.00 75.75 468 PRO A N 1
ATOM 3755 C CA . PRO A 1 468 ? 30.349 6.834 -8.979 1.00 75.75 468 PRO A CA 1
ATOM 3756 C C . PRO A 1 468 ? 31.360 5.710 -8.738 1.00 75.75 468 PRO A C 1
ATOM 3758 O O . PRO A 1 468 ? 31.134 4.578 -9.159 1.00 75.75 468 PRO A O 1
ATOM 3761 N N . SER A 1 469 ? 32.451 5.993 -8.016 1.00 74.44 469 SER A N 1
ATOM 3762 C CA . SER A 1 469 ? 33.521 5.016 -7.773 1.00 74.44 469 SER A CA 1
ATOM 3763 C C . SER A 1 469 ? 33.031 3.812 -6.964 1.00 74.44 469 SER A C 1
ATOM 3765 O O . SER A 1 469 ? 33.260 2.674 -7.362 1.00 74.44 469 SER A O 1
ATOM 3767 N N . SER A 1 470 ? 32.283 4.043 -5.876 1.00 74.81 470 SER A N 1
ATOM 3768 C CA . SER A 1 470 ? 31.722 2.946 -5.074 1.00 74.81 470 SER A CA 1
ATOM 3769 C C . SER A 1 470 ? 30.639 2.176 -5.826 1.00 74.81 470 SER A C 1
ATOM 3771 O O . SER A 1 470 ? 30.516 0.968 -5.648 1.00 74.81 470 SER A O 1
ATOM 3773 N N . THR A 1 471 ? 29.881 2.852 -6.695 1.00 72.75 471 THR A N 1
ATOM 3774 C CA . THR A 1 471 ? 28.881 2.208 -7.549 1.00 72.75 471 THR A CA 1
ATOM 3775 C C . THR A 1 471 ? 29.535 1.222 -8.510 1.00 72.75 471 THR A C 1
ATOM 3777 O O . THR A 1 471 ? 29.068 0.097 -8.632 1.00 72.75 471 THR A O 1
ATOM 3780 N N . VAL A 1 472 ? 30.626 1.614 -9.171 1.00 71.38 472 VAL A N 1
ATOM 3781 C CA . VAL A 1 472 ? 31.361 0.740 -10.100 1.00 71.38 472 VAL A CA 1
ATOM 3782 C C . VAL A 1 472 ? 31.983 -0.459 -9.369 1.00 71.38 472 VAL A C 1
ATOM 3784 O O . VAL A 1 472 ? 32.030 -1.559 -9.928 1.00 71.38 472 VAL A O 1
ATOM 3787 N N . ASP A 1 473 ? 32.396 -0.272 -8.113 1.00 65.69 473 ASP A N 1
ATOM 3788 C CA . ASP A 1 473 ? 33.013 -1.303 -7.267 1.00 65.69 473 ASP A CA 1
ATOM 3789 C C . ASP A 1 473 ? 32.031 -2.217 -6.540 1.00 65.69 473 ASP A C 1
ATOM 3791 O O . ASP A 1 473 ? 32.443 -3.266 -6.032 1.00 65.69 473 ASP A O 1
ATOM 3795 N N . ALA A 1 474 ? 30.753 -1.844 -6.491 1.00 65.31 474 ALA A N 1
ATOM 3796 C CA . ALA A 1 474 ? 29.738 -2.570 -5.752 1.00 65.31 474 ALA A CA 1
ATOM 3797 C C . ALA A 1 474 ? 29.687 -4.038 -6.201 1.00 65.31 474 ALA A C 1
ATOM 3799 O O . ALA A 1 474 ? 29.429 -4.364 -7.361 1.00 65.31 474 ALA A O 1
ATOM 3800 N N . GLN A 1 475 ? 29.941 -4.941 -5.252 1.00 63.84 475 GLN A N 1
ATOM 3801 C CA . GLN A 1 475 ? 29.826 -6.379 -5.483 1.00 63.84 475 GLN A CA 1
ATOM 3802 C C . GLN A 1 475 ? 28.360 -6.830 -5.456 1.00 63.84 475 GLN A C 1
ATOM 3804 O O . GLN A 1 475 ? 27.987 -7.827 -6.076 1.00 63.84 475 GLN A O 1
ATOM 3809 N N . GLU A 1 476 ? 27.514 -6.076 -4.756 1.00 61.75 476 GLU A N 1
ATOM 3810 C CA . GLU A 1 476 ? 26.073 -6.276 -4.750 1.00 61.75 476 GLU A CA 1
ATOM 3811 C C . GLU A 1 476 ? 25.487 -5.897 -6.118 1.00 61.75 476 GLU A C 1
ATOM 3813 O O . GLU A 1 476 ? 25.699 -4.796 -6.616 1.00 61.75 476 GLU A O 1
ATOM 3818 N N . ASN A 1 477 ? 24.703 -6.801 -6.716 1.00 66.19 477 ASN A N 1
ATOM 3819 C CA . ASN A 1 477 ? 24.099 -6.654 -8.052 1.00 66.19 477 ASN A CA 1
ATOM 3820 C C . ASN A 1 477 ? 25.083 -6.720 -9.241 1.00 66.19 477 ASN A C 1
ATOM 3822 O O . ASN A 1 477 ? 24.732 -6.297 -10.346 1.00 66.19 477 ASN A O 1
ATOM 3826 N N . ARG A 1 478 ? 26.288 -7.271 -9.040 1.00 75.50 478 ARG A N 1
ATOM 3827 C CA . ARG A 1 478 ? 27.260 -7.519 -10.112 1.00 75.50 478 ARG A CA 1
ATOM 3828 C C . ARG A 1 478 ? 27.009 -8.873 -10.788 1.00 75.50 478 ARG A C 1
ATOM 3830 O O . ARG A 1 478 ? 26.974 -9.905 -10.123 1.00 75.50 478 ARG A O 1
ATOM 3837 N N . HIS A 1 479 ? 26.905 -8.880 -12.117 1.00 79.81 479 HIS A N 1
ATOM 3838 C CA . HIS A 1 479 ? 26.810 -10.092 -12.942 1.00 79.81 479 HIS A CA 1
ATOM 3839 C C . HIS A 1 479 ? 28.065 -10.253 -13.789 1.00 79.81 479 HIS A C 1
ATOM 3841 O O . HIS A 1 479 ? 28.404 -9.358 -14.559 1.00 79.81 479 HIS A O 1
ATOM 3847 N N . SER A 1 480 ? 28.759 -11.383 -13.669 1.00 81.38 480 SER A N 1
ATOM 3848 C CA . SER A 1 480 ? 29.952 -11.657 -14.476 1.00 81.38 480 SER A CA 1
ATOM 3849 C C . SER A 1 480 ? 29.584 -11.973 -15.926 1.00 81.38 480 SER A C 1
ATOM 3851 O O . SER A 1 480 ? 28.727 -12.818 -16.189 1.00 81.38 480 SER A O 1
ATOM 3853 N N . LEU A 1 481 ? 30.268 -11.319 -16.859 1.00 80.81 481 LEU A N 1
ATOM 3854 C CA . LEU A 1 481 ? 30.192 -11.588 -18.290 1.00 80.81 481 LEU A CA 1
ATOM 3855 C C . LEU A 1 481 ? 31.477 -12.263 -18.776 1.00 80.81 481 LEU A C 1
ATOM 3857 O O . LEU A 1 481 ? 32.531 -12.158 -18.148 1.00 80.81 481 LEU A O 1
ATOM 3861 N N . HIS A 1 482 ? 31.385 -12.973 -19.900 1.00 81.12 482 HIS A N 1
ATOM 3862 C CA . HIS A 1 482 ? 32.576 -13.449 -20.598 1.00 81.12 482 HIS A CA 1
ATOM 3863 C C . HIS A 1 482 ? 33.243 -12.273 -21.319 1.00 81.12 482 HIS A C 1
ATOM 3865 O O . HIS A 1 482 ? 32.531 -11.421 -21.823 1.00 81.12 482 HIS A O 1
ATOM 3871 N N . LEU A 1 483 ? 34.570 -12.263 -21.470 1.00 78.94 483 LEU A N 1
ATOM 3872 C CA . LEU A 1 483 ? 35.312 -11.172 -22.141 1.00 78.94 483 LEU A CA 1
ATOM 3873 C C . LEU A 1 483 ? 34.911 -10.921 -23.609 1.00 78.94 483 LEU A C 1
ATOM 3875 O O . LEU A 1 483 ? 35.263 -9.909 -24.198 1.00 78.94 483 LEU A O 1
ATOM 3879 N N . GLN A 1 484 ? 34.197 -11.870 -24.214 1.00 82.62 484 GLN A N 1
ATOM 3880 C CA . GLN A 1 484 ? 33.682 -11.787 -25.588 1.00 82.62 484 GLN A CA 1
ATOM 3881 C C . GLN A 1 484 ? 32.216 -11.338 -25.646 1.00 82.62 484 GLN A C 1
ATOM 3883 O O . GLN A 1 484 ? 31.617 -11.317 -26.722 1.00 82.62 484 GLN A O 1
ATOM 3888 N N . ASP A 1 485 ? 31.609 -11.062 -24.493 1.00 86.56 485 ASP A N 1
ATOM 3889 C CA . ASP A 1 485 ? 30.237 -10.597 -24.404 1.00 86.56 485 ASP A CA 1
ATOM 3890 C C . ASP A 1 485 ? 30.215 -9.065 -24.555 1.00 86.56 485 ASP A C 1
ATOM 3892 O O . ASP A 1 485 ? 30.971 -8.340 -23.920 1.00 86.56 485 ASP A O 1
ATOM 3896 N N . ARG A 1 486 ? 29.318 -8.530 -25.377 1.00 84.62 486 ARG A N 1
ATOM 3897 C CA . ARG A 1 486 ? 29.063 -7.092 -25.517 1.00 84.62 486 ARG A CA 1
ATOM 3898 C C . ARG A 1 486 ? 27.587 -6.826 -25.279 1.00 84.62 486 ARG A C 1
ATOM 3900 O O . ARG A 1 486 ? 26.739 -7.609 -25.697 1.00 84.62 486 ARG A O 1
ATOM 3907 N N . VAL A 1 487 ? 27.260 -5.730 -24.604 1.00 87.69 487 VAL A N 1
ATOM 3908 C CA . VAL A 1 487 ? 25.861 -5.319 -24.438 1.00 87.69 487 VAL A CA 1
ATOM 3909 C C . VAL A 1 487 ? 25.396 -4.647 -25.724 1.00 87.69 487 VAL A C 1
ATOM 3911 O O . VAL A 1 487 ? 26.026 -3.696 -26.179 1.00 87.69 487 VAL A O 1
ATOM 3914 N N . SER A 1 488 ? 24.300 -5.141 -26.299 1.00 88.38 488 SER A N 1
ATOM 3915 C CA . SER A 1 488 ? 23.691 -4.593 -27.522 1.00 88.38 488 SER A CA 1
ATOM 3916 C C . SER A 1 488 ? 22.540 -3.624 -27.250 1.00 88.38 488 SER A C 1
ATOM 3918 O O . SER A 1 488 ? 21.985 -3.048 -28.181 1.00 88.38 488 SER A O 1
ATOM 3920 N N . GLY A 1 489 ? 22.148 -3.471 -25.986 1.00 88.44 489 GLY A N 1
ATOM 3921 C CA . GLY A 1 489 ? 21.098 -2.559 -25.549 1.00 88.44 489 GLY A CA 1
ATOM 3922 C C . GLY A 1 489 ? 20.263 -3.132 -24.410 1.00 88.44 489 GLY A C 1
ATOM 3923 O O . GLY A 1 489 ? 20.420 -4.289 -24.001 1.00 88.44 489 GLY A O 1
ATOM 3924 N N . SER A 1 490 ? 19.352 -2.307 -23.913 1.00 89.44 490 SER A N 1
ATOM 3925 C CA . SER A 1 490 ? 18.408 -2.638 -22.853 1.00 89.44 490 SER A CA 1
ATOM 3926 C C . SER A 1 490 ? 16.990 -2.270 -23.299 1.00 89.44 490 SER A C 1
ATOM 3928 O O . SER A 1 490 ? 16.787 -1.325 -24.054 1.00 89.44 490 SER A O 1
ATOM 3930 N N . CYS A 1 491 ? 16.002 -3.070 -22.901 1.00 90.38 491 CYS A N 1
ATOM 3931 C CA . CYS A 1 491 ? 14.599 -2.823 -23.213 1.00 90.38 491 CYS A CA 1
ATOM 3932 C C . CYS A 1 491 ? 13.705 -3.500 -22.172 1.00 90.38 491 CYS A C 1
ATOM 3934 O O . CYS A 1 491 ? 13.859 -4.693 -21.903 1.00 90.38 491 CYS A O 1
ATOM 3936 N N . ASN A 1 492 ? 12.747 -2.764 -21.596 1.00 90.19 492 ASN A N 1
ATOM 3937 C CA . ASN A 1 492 ? 11.742 -3.294 -20.659 1.00 90.19 492 ASN A CA 1
ATOM 3938 C C . ASN A 1 492 ? 12.336 -4.061 -19.450 1.00 90.19 492 ASN A C 1
ATOM 3940 O O . ASN A 1 492 ? 11.706 -4.968 -18.895 1.00 90.19 492 ASN A O 1
ATOM 3944 N N . GLY A 1 493 ? 13.564 -3.704 -19.058 1.00 89.06 493 GLY A N 1
ATOM 3945 C CA . GLY A 1 493 ? 14.325 -4.327 -17.972 1.00 89.06 493 GLY A CA 1
ATOM 3946 C C . GLY A 1 493 ? 15.009 -5.648 -18.327 1.00 89.06 493 GLY A C 1
ATOM 3947 O O . GLY A 1 493 ? 15.470 -6.368 -17.442 1.00 89.06 493 GLY A O 1
ATOM 3948 N N . LEU A 1 494 ? 15.103 -5.968 -19.618 1.00 92.19 494 LEU A N 1
ATOM 3949 C CA . LEU A 1 494 ? 16.002 -6.987 -20.146 1.00 92.19 494 LEU A CA 1
ATOM 3950 C C . LEU A 1 494 ? 17.225 -6.323 -20.779 1.00 92.19 494 LEU A C 1
ATOM 3952 O O . LEU A 1 494 ? 17.109 -5.298 -21.444 1.00 92.19 494 LEU A O 1
ATOM 3956 N N . VAL A 1 495 ? 18.386 -6.945 -20.610 1.00 92.44 495 VAL A N 1
ATOM 3957 C CA . VAL A 1 495 ? 19.650 -6.570 -21.248 1.00 92.44 495 VAL A CA 1
ATOM 3958 C C . VAL A 1 495 ? 19.972 -7.611 -22.313 1.00 92.44 495 VAL A C 1
ATOM 3960 O O . VAL A 1 495 ? 20.021 -8.808 -22.017 1.00 92.44 495 VAL A O 1
ATOM 3963 N N . CYS A 1 496 ? 20.191 -7.169 -23.550 1.00 93.31 496 CYS A N 1
ATOM 3964 C CA . CYS A 1 496 ? 20.626 -8.038 -24.637 1.00 93.31 496 CYS A CA 1
ATOM 3965 C C . CYS A 1 496 ? 22.152 -8.089 -24.682 1.00 93.31 496 CYS A C 1
ATOM 3967 O O . CYS A 1 496 ? 22.823 -7.058 -24.756 1.00 93.31 496 CYS A O 1
ATOM 3969 N N . VAL A 1 497 ? 22.696 -9.301 -24.631 1.00 91.94 497 VAL A N 1
ATOM 3970 C CA . VAL A 1 497 ? 24.133 -9.565 -24.617 1.00 91.94 497 VAL A CA 1
ATOM 3971 C C . VAL A 1 497 ? 24.501 -10.369 -25.859 1.00 91.94 497 VAL A C 1
ATOM 3973 O O . VAL A 1 497 ? 23.977 -11.465 -26.065 1.00 91.94 497 VAL A O 1
ATOM 3976 N N . ALA A 1 498 ? 25.411 -9.830 -26.663 1.00 91.19 498 ALA A N 1
ATOM 3977 C CA . ALA A 1 498 ? 25.993 -10.461 -27.835 1.00 91.19 498 ALA A CA 1
ATOM 3978 C C . ALA A 1 498 ? 27.329 -11.114 -27.480 1.00 91.19 498 ALA A C 1
ATOM 3980 O O . ALA A 1 498 ? 28.249 -10.436 -27.039 1.00 91.19 498 ALA A O 1
ATOM 3981 N N . ARG A 1 499 ? 27.469 -12.415 -27.706 1.00 90.88 499 ARG A N 1
ATOM 3982 C CA . ARG A 1 499 ? 28.758 -13.104 -27.670 1.00 90.88 499 ARG A CA 1
ATOM 3983 C C . ARG A 1 499 ? 29.358 -13.107 -29.062 1.00 90.88 499 ARG A C 1
ATOM 3985 O O . ARG A 1 499 ? 28.746 -13.673 -29.965 1.00 90.88 499 ARG A O 1
ATOM 3992 N N . ILE A 1 500 ? 30.537 -12.513 -29.217 1.00 88.44 500 ILE A N 1
ATOM 3993 C CA . ILE A 1 500 ? 31.196 -12.352 -30.516 1.00 88.44 500 ILE A CA 1
ATOM 3994 C C . ILE A 1 500 ? 32.488 -13.167 -30.550 1.00 88.44 500 ILE A C 1
ATOM 3996 O O . ILE A 1 500 ? 33.397 -12.956 -29.749 1.00 88.44 500 ILE A O 1
ATOM 4000 N N . LEU A 1 501 ? 32.579 -14.090 -31.507 1.00 89.50 501 LEU A N 1
ATOM 4001 C CA . LEU A 1 501 ? 33.791 -14.847 -31.805 1.00 89.50 501 LEU A CA 1
ATOM 4002 C C . LEU A 1 501 ? 34.401 -14.347 -33.112 1.00 89.50 501 LEU A C 1
ATOM 4004 O O . LEU A 1 501 ? 33.859 -14.566 -34.197 1.00 89.50 501 LEU A O 1
ATOM 4008 N N . TYR A 1 502 ? 35.549 -13.687 -32.998 1.00 85.00 502 TYR A N 1
ATOM 4009 C CA . TYR A 1 502 ? 36.337 -13.234 -34.139 1.00 85.00 502 TYR A CA 1
ATOM 4010 C C . TYR A 1 502 ? 37.181 -14.381 -34.694 1.00 85.00 502 TYR A C 1
ATOM 4012 O O . TYR A 1 502 ? 37.844 -15.091 -33.937 1.00 85.00 502 TYR A O 1
ATOM 4020 N N . HIS A 1 503 ? 37.179 -14.545 -36.018 1.00 84.81 503 HIS A N 1
ATOM 4021 C CA . HIS A 1 503 ? 38.022 -15.528 -36.696 1.00 84.81 503 HIS A CA 1
ATOM 4022 C C . HIS A 1 503 ? 39.319 -14.859 -37.164 1.00 84.81 503 HIS A C 1
ATOM 4024 O O . HIS A 1 503 ? 39.264 -14.009 -38.053 1.00 84.81 503 HIS A O 1
ATOM 4030 N N . PRO A 1 504 ? 40.492 -15.227 -36.614 1.00 74.44 504 PRO A N 1
ATOM 4031 C CA . PRO A 1 504 ? 41.762 -14.655 -37.049 1.00 74.44 504 PRO A CA 1
ATOM 4032 C C . PRO A 1 504 ? 41.965 -14.870 -38.557 1.00 74.44 504 PRO A C 1
ATOM 4034 O O . PRO A 1 504 ? 41.735 -15.971 -39.062 1.00 74.44 504 PRO A O 1
ATOM 4037 N N . ASN A 1 505 ? 42.413 -13.833 -39.270 1.00 74.00 505 ASN A N 1
ATOM 4038 C CA . ASN A 1 505 ? 42.702 -13.841 -40.715 1.00 74.00 505 ASN A CA 1
ATOM 4039 C C . ASN A 1 505 ? 41.491 -13.997 -41.655 1.00 74.00 505 ASN A C 1
ATOM 4041 O O . ASN A 1 505 ? 41.672 -14.276 -42.842 1.00 74.00 505 ASN A O 1
ATOM 4045 N N . LYS A 1 506 ? 40.261 -13.814 -41.166 1.00 75.44 506 LYS A N 1
ATOM 4046 C CA . LYS A 1 506 ? 39.066 -13.705 -42.013 1.00 75.44 506 LYS A CA 1
ATOM 4047 C C . LYS A 1 506 ? 38.286 -12.459 -41.613 1.00 75.44 506 LYS A C 1
ATOM 4049 O O . LYS A 1 506 ? 38.140 -12.213 -40.427 1.00 75.44 506 LYS A O 1
ATOM 4054 N N . ASP A 1 507 ? 37.733 -11.719 -42.571 1.00 79.81 507 ASP A N 1
ATOM 4055 C CA . ASP A 1 507 ? 36.870 -10.555 -42.298 1.00 79.81 507 ASP A CA 1
ATOM 4056 C C . ASP A 1 507 ? 35.442 -10.984 -41.893 1.00 79.81 507 ASP A C 1
ATOM 4058 O O . ASP A 1 507 ? 34.449 -10.521 -42.447 1.00 79.81 507 ASP A O 1
ATOM 4062 N N . ILE A 1 508 ? 35.334 -11.957 -40.976 1.00 86.25 508 ILE A N 1
ATOM 4063 C CA . ILE A 1 508 ? 34.064 -12.502 -40.474 1.00 86.25 508 ILE A CA 1
ATOM 4064 C C . ILE A 1 508 ? 34.108 -12.778 -38.967 1.00 86.25 508 ILE A C 1
ATOM 4066 O O . ILE A 1 508 ? 35.146 -13.133 -38.403 1.00 86.25 508 ILE A O 1
ATOM 4070 N N . CYS A 1 509 ? 32.945 -12.705 -38.328 1.00 88.12 509 CYS A N 1
ATOM 4071 C CA . CYS A 1 509 ? 32.721 -13.123 -36.949 1.00 88.12 509 CYS A CA 1
ATOM 4072 C C . CYS A 1 509 ? 31.429 -13.946 -36.817 1.00 88.12 509 CYS A C 1
ATOM 4074 O O . CYS A 1 509 ? 30.510 -13.845 -37.634 1.00 88.12 509 CYS A O 1
ATOM 4076 N N . ASP A 1 510 ? 31.391 -14.789 -35.785 1.00 91.81 510 ASP A N 1
ATOM 4077 C CA . ASP A 1 510 ? 30.199 -15.533 -35.379 1.00 91.81 510 ASP A CA 1
ATOM 4078 C C . ASP A 1 510 ? 29.594 -14.866 -34.133 1.00 91.81 510 ASP A C 1
ATOM 4080 O O . ASP A 1 510 ? 30.307 -14.594 -33.162 1.00 91.81 510 ASP A O 1
ATOM 4084 N N . ILE A 1 511 ? 28.287 -14.591 -34.161 1.00 92.19 511 ILE A N 1
ATOM 4085 C CA . ILE A 1 511 ? 27.575 -13.846 -33.114 1.00 92.19 511 ILE A CA 1
ATOM 4086 C C . ILE A 1 511 ? 26.392 -14.655 -32.576 1.00 92.19 511 ILE A C 1
ATOM 4088 O O . ILE A 1 511 ? 25.593 -15.205 -33.337 1.00 92.19 511 ILE A O 1
ATOM 4092 N N . TRP A 1 512 ? 26.246 -14.676 -31.251 1.00 94.19 512 TRP A N 1
ATOM 4093 C CA . TRP A 1 512 ? 25.073 -15.199 -30.545 1.00 94.19 512 TRP A CA 1
ATOM 4094 C C . TRP A 1 512 ? 24.489 -14.130 -29.635 1.00 94.19 512 TRP A C 1
ATOM 4096 O O . TRP A 1 512 ? 25.238 -13.452 -28.943 1.00 94.19 512 TRP A O 1
ATOM 4106 N N . PHE A 1 513 ? 23.167 -14.035 -29.550 1.00 93.75 513 PHE A N 1
ATOM 4107 C CA . PHE A 1 513 ? 22.490 -13.103 -28.651 1.00 93.75 513 PHE A CA 1
ATOM 4108 C C . PHE A 1 513 ? 21.720 -13.843 -27.565 1.00 93.75 513 PHE A C 1
ATOM 4110 O O . PHE A 1 513 ? 21.118 -14.887 -27.815 1.00 93.75 513 PHE A O 1
ATOM 4117 N N . ARG A 1 514 ? 21.698 -13.278 -26.360 1.00 92.50 514 ARG A N 1
ATOM 4118 C CA . ARG A 1 514 ? 20.904 -13.767 -25.227 1.00 92.50 514 ARG A CA 1
ATOM 4119 C C . ARG A 1 514 ? 20.345 -12.608 -24.420 1.00 92.50 514 ARG A C 1
ATOM 4121 O O . ARG A 1 514 ? 20.926 -11.526 -24.392 1.00 92.50 514 ARG A O 1
ATOM 4128 N N . LEU A 1 515 ? 19.241 -12.859 -23.734 1.00 93.69 515 LEU A N 1
ATOM 4129 C CA . LEU A 1 515 ? 18.600 -11.902 -22.845 1.00 93.69 515 LEU A CA 1
ATOM 4130 C C . LEU A 1 515 ? 18.932 -12.240 -21.399 1.00 93.69 515 LEU A C 1
ATOM 4132 O O . LEU A 1 515 ? 18.829 -13.392 -20.979 1.00 93.69 515 LEU A O 1
ATOM 4136 N N . LEU A 1 516 ? 19.294 -11.217 -20.639 1.00 90.50 516 LEU A N 1
ATOM 4137 C CA . LEU A 1 516 ? 19.531 -11.276 -19.206 1.00 90.50 516 LEU A CA 1
ATOM 4138 C C . LEU A 1 516 ? 18.552 -10.329 -18.512 1.00 90.50 516 LEU A C 1
ATOM 4140 O O . LEU A 1 516 ? 18.387 -9.193 -18.945 1.00 90.50 516 LEU A O 1
ATOM 4144 N N . ASN A 1 517 ? 17.950 -10.765 -17.408 1.00 89.50 517 ASN A N 1
ATOM 4145 C CA . ASN A 1 517 ? 17.353 -9.855 -16.432 1.00 89.50 517 ASN A CA 1
ATOM 4146 C C . ASN A 1 517 ? 18.335 -9.698 -15.248 1.00 89.50 517 ASN A C 1
ATOM 4148 O O . ASN A 1 517 ? 18.420 -10.617 -14.426 1.00 89.50 517 ASN A O 1
ATOM 4152 N N . PRO A 1 518 ? 19.054 -8.562 -15.128 1.00 83.44 518 PRO A N 1
ATOM 4153 C CA . PRO A 1 518 ? 19.993 -8.311 -14.030 1.00 83.44 518 PRO A CA 1
ATOM 4154 C C . PRO A 1 518 ? 19.359 -8.329 -12.631 1.00 83.44 518 PRO A C 1
ATOM 4156 O O . PRO A 1 518 ? 20.047 -8.566 -11.644 1.00 83.44 518 PRO A O 1
ATOM 4159 N N . LEU A 1 519 ? 18.053 -8.090 -12.506 1.00 79.44 519 LEU A N 1
ATOM 4160 C CA . LEU A 1 519 ? 17.360 -8.126 -11.218 1.00 79.44 519 LEU A CA 1
ATOM 4161 C C . LEU A 1 519 ? 17.168 -9.563 -10.716 1.00 79.44 519 LEU A C 1
ATOM 4163 O O . LEU A 1 519 ? 17.401 -9.864 -9.548 1.00 79.44 519 LEU A O 1
ATOM 4167 N N . GLY A 1 520 ? 16.700 -10.441 -11.607 1.00 72.62 520 GLY A N 1
ATOM 4168 C CA . GLY A 1 520 ? 16.343 -11.822 -11.276 1.00 72.62 520 GLY A CA 1
ATOM 4169 C C . GLY A 1 520 ? 17.439 -12.850 -11.561 1.00 72.62 520 GLY A C 1
ATOM 4170 O O . GLY A 1 520 ? 17.279 -14.010 -11.194 1.00 72.62 520 GLY A O 1
ATOM 4171 N N . GLY A 1 521 ? 18.514 -12.458 -12.253 1.00 74.88 521 GLY A N 1
ATOM 4172 C CA . GLY A 1 521 ? 19.574 -13.362 -12.714 1.00 74.88 521 GLY A CA 1
ATOM 4173 C C . GLY A 1 521 ? 19.114 -14.377 -13.770 1.00 74.88 521 GLY A C 1
ATOM 4174 O O . GLY A 1 521 ? 19.828 -15.334 -14.060 1.00 74.88 521 GLY A O 1
ATOM 4175 N N . PHE A 1 522 ? 17.916 -14.207 -14.339 1.00 80.12 522 PHE A N 1
ATOM 4176 C CA . PHE A 1 522 ? 17.393 -15.099 -15.372 1.00 80.12 522 PHE A CA 1
ATOM 4177 C C . PHE A 1 522 ? 18.073 -14.816 -16.711 1.00 80.12 522 PHE A C 1
ATOM 4179 O O . PHE A 1 522 ? 18.160 -13.660 -17.126 1.00 80.12 522 PHE A O 1
ATOM 4186 N N . ILE A 1 523 ? 18.494 -15.877 -17.401 1.00 84.69 523 ILE A N 1
ATOM 4187 C CA . ILE A 1 523 ? 19.182 -15.823 -18.696 1.00 84.69 523 ILE A CA 1
ATOM 4188 C C . ILE A 1 523 ? 18.402 -16.679 -19.703 1.00 84.69 523 ILE A C 1
ATOM 4190 O O . ILE A 1 523 ? 17.943 -17.769 -19.352 1.00 84.69 523 ILE A O 1
ATOM 4194 N N . SER A 1 524 ? 18.222 -16.189 -20.932 1.00 88.75 524 SER A N 1
ATOM 4195 C CA . SER A 1 524 ? 17.624 -16.962 -22.030 1.00 88.75 524 SER A CA 1
ATOM 4196 C C . SER A 1 524 ? 18.604 -17.965 -22.640 1.00 88.75 524 SER A C 1
ATOM 4198 O O . SER A 1 524 ? 19.817 -17.880 -22.456 1.00 88.75 524 SER A O 1
ATOM 4200 N N . GLU A 1 525 ? 18.084 -18.871 -23.466 1.00 86.94 525 GLU A N 1
ATOM 4201 C CA . GLU A 1 525 ? 18.919 -19.601 -24.422 1.00 86.94 525 GLU A CA 1
ATOM 4202 C C . GLU A 1 525 ? 19.559 -18.631 -25.432 1.00 86.94 525 GLU A C 1
ATOM 4204 O O . GLU A 1 525 ? 19.049 -17.528 -25.668 1.00 86.94 525 GLU A O 1
ATOM 4209 N N . ASN A 1 526 ? 20.688 -19.043 -26.012 1.00 89.19 526 ASN A N 1
ATOM 4210 C CA . ASN A 1 526 ? 21.342 -18.291 -27.079 1.00 89.19 526 ASN A CA 1
ATOM 4211 C C . ASN A 1 526 ? 20.500 -18.349 -28.362 1.00 89.19 526 ASN A C 1
ATOM 4213 O O . ASN A 1 526 ? 19.898 -19.377 -28.676 1.00 89.19 526 ASN A O 1
ATOM 4217 N N . SER A 1 527 ? 20.526 -17.271 -29.142 1.00 92.69 527 SER A N 1
ATOM 4218 C CA . SER A 1 527 ? 20.047 -17.272 -30.523 1.00 92.69 527 SER A CA 1
ATOM 4219 C C . SER A 1 527 ? 20.793 -18.316 -31.367 1.00 92.69 527 SER A C 1
ATOM 4221 O O . SER A 1 527 ? 21.905 -18.722 -31.015 1.00 92.69 527 SER A O 1
ATOM 4223 N N . PRO A 1 528 ? 20.259 -18.700 -32.538 1.00 92.81 528 PRO A N 1
ATOM 4224 C CA . PRO A 1 528 ? 21.070 -19.328 -33.572 1.00 92.81 528 PRO A CA 1
ATOM 4225 C C . PRO A 1 528 ? 22.297 -18.462 -33.888 1.00 92.81 528 PRO A C 1
ATOM 4227 O O . PRO A 1 528 ? 22.206 -17.229 -33.869 1.00 92.81 528 PRO A O 1
ATOM 4230 N N . CYS A 1 529 ? 23.423 -19.111 -34.186 1.00 93.81 529 CYS A N 1
ATOM 4231 C CA . CYS A 1 529 ? 24.646 -18.431 -34.609 1.00 93.81 529 CYS A CA 1
ATOM 4232 C C . CYS A 1 529 ? 24.380 -17.607 -35.874 1.00 93.81 529 CYS A C 1
ATOM 4234 O O . CYS A 1 529 ? 23.815 -18.125 -36.842 1.00 93.81 529 CYS A O 1
ATOM 4236 N N . LEU A 1 530 ? 24.812 -16.348 -35.867 1.00 91.44 530 LEU A N 1
ATOM 4237 C CA . LEU A 1 530 ? 24.832 -15.484 -37.035 1.00 91.44 530 LEU A CA 1
ATOM 4238 C C . LEU A 1 530 ? 26.276 -15.256 -37.478 1.00 91.44 530 LEU A C 1
ATOM 4240 O O . LEU A 1 530 ? 27.074 -14.708 -36.723 1.00 91.44 530 LEU A O 1
ATOM 4244 N N . ARG A 1 531 ? 26.596 -15.648 -38.711 1.00 90.06 531 ARG A N 1
ATOM 4245 C CA . ARG A 1 531 ? 27.902 -15.397 -39.325 1.00 90.06 531 ARG A CA 1
ATOM 4246 C C . ARG A 1 531 ? 27.831 -14.159 -40.208 1.00 90.06 531 ARG A C 1
ATOM 4248 O O . ARG A 1 531 ? 27.113 -14.176 -41.208 1.00 90.06 531 ARG A O 1
ATOM 4255 N N . VAL A 1 532 ? 28.580 -13.121 -39.853 1.00 86.69 532 VAL A N 1
ATOM 4256 C CA . VAL A 1 532 ? 28.586 -11.806 -40.523 1.00 86.69 532 VAL A CA 1
ATOM 4257 C C . VAL A 1 532 ? 30.012 -11.289 -40.707 1.00 86.69 532 VAL A C 1
ATOM 4259 O O . VAL A 1 532 ? 30.957 -11.887 -40.196 1.00 86.69 532 VAL A O 1
ATOM 4262 N N . SER A 1 533 ? 30.178 -10.198 -41.462 1.00 82.25 533 SER A N 1
ATOM 4263 C CA . SER A 1 533 ? 31.450 -9.461 -41.506 1.00 82.25 533 SER A CA 1
ATOM 4264 C C . SER A 1 533 ? 31.797 -8.885 -40.129 1.00 82.25 533 SER A C 1
ATOM 4266 O O . SER A 1 533 ? 30.906 -8.636 -39.315 1.00 82.25 533 SER A O 1
ATOM 4268 N N . MET A 1 534 ? 33.084 -8.620 -39.883 1.00 78.00 534 MET A N 1
ATOM 4269 C CA . MET A 1 534 ? 33.529 -7.897 -38.685 1.00 78.00 534 MET A CA 1
ATOM 4270 C C . MET A 1 534 ? 32.929 -6.482 -38.588 1.00 78.00 534 MET A C 1
ATOM 4272 O O . MET A 1 534 ? 32.821 -5.937 -37.489 1.00 78.00 534 MET A O 1
ATOM 4276 N N . HIS A 1 535 ? 32.484 -5.911 -39.711 1.00 79.38 535 HIS A N 1
ATOM 4277 C CA . HIS A 1 535 ? 31.813 -4.615 -39.788 1.00 79.38 535 HIS A CA 1
ATOM 4278 C C . HIS A 1 535 ? 30.310 -4.786 -39.552 1.00 79.38 535 HIS A C 1
ATOM 4280 O O . HIS A 1 535 ? 29.512 -4.870 -40.492 1.00 79.38 535 HIS A O 1
ATOM 4286 N N . THR A 1 536 ? 29.921 -4.866 -38.280 1.00 84.25 536 THR A N 1
ATOM 4287 C CA . THR A 1 536 ? 28.535 -5.136 -37.898 1.00 84.25 536 THR A CA 1
ATOM 4288 C C . THR A 1 536 ? 28.083 -4.311 -36.698 1.00 84.25 536 THR A C 1
ATOM 4290 O O . THR A 1 536 ? 28.729 -4.296 -35.657 1.00 84.25 536 THR A O 1
ATOM 4293 N N . ALA A 1 537 ? 26.921 -3.679 -36.823 1.00 86.88 537 ALA A N 1
ATOM 4294 C CA . ALA A 1 537 ? 26.233 -2.996 -35.732 1.00 86.88 537 ALA A CA 1
ATOM 4295 C C . ALA A 1 537 ? 24.987 -3.793 -35.336 1.00 86.88 537 ALA A C 1
ATOM 4297 O O . ALA A 1 537 ? 24.417 -4.512 -36.159 1.00 86.88 537 ALA A O 1
ATOM 4298 N N . SER A 1 538 ? 24.562 -3.703 -34.077 1.00 90.88 538 SER A N 1
ATOM 4299 C CA . SER A 1 538 ? 23.355 -4.386 -33.596 1.00 90.88 538 SER A CA 1
ATOM 4300 C C . SER A 1 538 ? 22.479 -3.445 -32.787 1.00 90.88 538 SER A C 1
ATOM 4302 O O . SER A 1 538 ? 22.972 -2.523 -32.156 1.00 90.88 538 SER A O 1
ATOM 4304 N N . GLY A 1 539 ? 21.172 -3.665 -32.799 1.00 92.19 539 GLY A N 1
ATOM 4305 C CA . GLY A 1 539 ? 20.220 -2.939 -31.965 1.00 92.19 539 GLY A CA 1
ATOM 4306 C C . GLY A 1 539 ? 19.209 -3.898 -31.362 1.00 92.19 539 GLY A C 1
ATOM 4307 O O . GLY A 1 539 ? 18.829 -4.885 -31.995 1.00 92.19 539 GLY A O 1
ATOM 4308 N N . PHE A 1 540 ? 18.790 -3.619 -30.133 1.00 94.75 540 PHE A N 1
ATOM 4309 C CA . PHE A 1 540 ? 17.868 -4.455 -29.373 1.00 94.75 540 PHE A CA 1
ATOM 4310 C C . PHE A 1 540 ? 16.602 -3.686 -29.015 1.00 94.75 540 PHE A C 1
ATOM 4312 O O . PHE A 1 540 ? 16.680 -2.581 -28.488 1.00 94.75 540 PHE A O 1
ATOM 4319 N N . GLY A 1 541 ? 15.438 -4.281 -29.268 1.00 94.12 541 GLY A N 1
ATOM 4320 C CA . GLY A 1 541 ? 14.161 -3.645 -28.973 1.00 94.12 541 GLY A CA 1
ATOM 4321 C C . GLY A 1 541 ? 13.012 -4.633 -28.833 1.00 94.12 541 GLY A C 1
ATOM 4322 O O . GLY A 1 541 ? 13.189 -5.852 -28.880 1.00 94.12 541 GLY A O 1
ATOM 4323 N N . TYR A 1 542 ? 11.816 -4.089 -28.647 1.00 93.31 542 TYR A N 1
ATOM 4324 C CA . TYR A 1 542 ? 10.597 -4.851 -28.406 1.00 93.31 542 TYR A CA 1
ATOM 4325 C C . TYR A 1 542 ? 9.525 -4.495 -29.440 1.00 93.31 542 TYR A C 1
ATOM 4327 O O . TYR A 1 542 ? 9.219 -3.323 -29.650 1.00 93.31 542 TYR A O 1
ATOM 4335 N N . ASP A 1 543 ? 8.967 -5.518 -30.086 1.00 92.81 543 ASP A N 1
ATOM 4336 C CA . ASP A 1 543 ? 7.814 -5.400 -30.976 1.00 92.81 543 ASP A CA 1
ATOM 4337 C C . ASP A 1 543 ? 6.538 -5.682 -30.177 1.00 92.81 543 ASP A C 1
ATOM 4339 O O . ASP A 1 543 ? 6.252 -6.825 -29.811 1.00 92.81 543 ASP A O 1
ATOM 4343 N N . GLU A 1 544 ? 5.772 -4.625 -29.908 1.00 87.44 544 GLU A N 1
ATOM 4344 C CA . GLU A 1 544 ? 4.518 -4.700 -29.158 1.00 87.44 544 GLU A CA 1
ATOM 4345 C C . GLU A 1 544 ? 3.434 -5.496 -29.894 1.00 87.44 544 GLU A C 1
ATOM 4347 O O . GLU A 1 544 ? 2.595 -6.124 -29.252 1.00 87.44 544 GLU A O 1
ATOM 4352 N N . SER A 1 545 ? 3.464 -5.524 -31.231 1.00 87.50 545 SER A N 1
ATOM 4353 C CA . SER A 1 545 ? 2.432 -6.193 -32.029 1.00 87.50 545 SER A CA 1
ATOM 4354 C C . SER A 1 545 ? 2.537 -7.715 -31.985 1.00 87.50 545 SER A C 1
ATOM 4356 O O . SER A 1 545 ? 1.516 -8.403 -32.015 1.00 87.50 545 SER A O 1
ATOM 4358 N N . SER A 1 546 ? 3.759 -8.239 -31.881 1.00 86.62 546 SER A N 1
ATOM 4359 C CA . SER A 1 546 ? 4.032 -9.672 -31.769 1.00 86.62 546 SER A CA 1
ATOM 4360 C C . SER A 1 546 ? 4.418 -10.112 -30.354 1.00 86.62 546 SER A C 1
ATOM 4362 O O . SER A 1 546 ? 4.758 -11.280 -30.177 1.00 86.62 546 SER A O 1
ATOM 4364 N N . ASP A 1 547 ? 4.387 -9.202 -29.368 1.00 86.81 547 ASP A N 1
ATOM 4365 C CA . ASP A 1 547 ? 4.825 -9.421 -27.975 1.00 86.81 547 ASP A CA 1
ATOM 4366 C C . ASP A 1 547 ? 6.202 -10.110 -27.913 1.00 86.81 547 ASP A C 1
ATOM 4368 O O . ASP A 1 547 ? 6.417 -11.080 -27.185 1.00 86.81 547 ASP A O 1
ATOM 4372 N N . SER A 1 548 ? 7.136 -9.657 -28.760 1.00 90.38 548 SER A N 1
ATOM 4373 C CA . SER A 1 548 ? 8.430 -10.321 -28.938 1.00 90.38 548 SER A CA 1
ATOM 4374 C C . SER A 1 548 ? 9.589 -9.341 -28.915 1.00 90.38 548 SER A C 1
ATOM 4376 O O . SER A 1 548 ? 9.582 -8.321 -29.605 1.00 90.38 548 SER A O 1
ATOM 4378 N N . TYR A 1 549 ? 10.638 -9.709 -28.193 1.00 93.94 549 TYR A N 1
ATOM 4379 C CA . TYR A 1 549 ? 11.913 -9.015 -28.260 1.00 93.94 549 TYR A CA 1
ATOM 4380 C C . TYR A 1 549 ? 12.643 -9.373 -29.552 1.00 93.94 549 TYR A C 1
ATOM 4382 O O . TYR A 1 549 ? 12.690 -10.546 -29.942 1.00 93.94 549 TYR A O 1
ATOM 4390 N N . LYS A 1 550 ? 13.232 -8.373 -30.206 1.00 94.44 550 LYS A N 1
ATOM 4391 C CA . LYS A 1 550 ? 13.957 -8.531 -31.466 1.00 94.44 550 LYS A CA 1
ATOM 4392 C C . LYS A 1 550 ? 15.346 -7.914 -31.377 1.00 94.44 550 LYS A C 1
ATOM 4394 O O . LYS A 1 550 ? 15.560 -6.909 -30.700 1.00 94.44 550 LYS A O 1
ATOM 4399 N N . VAL A 1 551 ? 16.283 -8.522 -32.090 1.00 94.81 551 VAL A N 1
ATOM 4400 C CA . VAL A 1 551 ? 17.592 -7.942 -32.382 1.00 94.81 551 VAL A CA 1
ATOM 4401 C C . VAL A 1 551 ? 17.719 -7.759 -33.886 1.00 94.81 551 VAL A C 1
ATOM 4403 O O . VAL A 1 551 ? 17.339 -8.642 -34.659 1.00 94.81 551 VAL A O 1
ATOM 4406 N N . VAL A 1 552 ? 18.226 -6.599 -34.290 1.00 93.62 552 VAL A N 1
ATOM 4407 C CA . VAL A 1 552 ? 18.527 -6.282 -35.685 1.00 93.62 552 VAL A CA 1
ATOM 4408 C C . VAL A 1 552 ? 20.023 -6.083 -35.801 1.00 93.62 552 VAL A C 1
ATOM 4410 O O . VAL A 1 552 ? 20.592 -5.248 -35.102 1.00 93.62 552 VAL A O 1
ATOM 4413 N N . THR A 1 553 ? 20.648 -6.850 -36.680 1.00 91.75 553 THR A N 1
ATOM 4414 C CA . THR A 1 553 ? 22.071 -6.765 -36.983 1.00 91.75 553 THR A CA 1
ATOM 4415 C C . THR A 1 553 ? 22.233 -6.203 -38.385 1.00 91.75 553 THR A C 1
ATOM 4417 O O . THR A 1 553 ? 21.703 -6.761 -39.345 1.00 91.75 553 THR A O 1
ATOM 4420 N N . VAL A 1 554 ? 22.951 -5.092 -38.504 1.00 89.56 554 VAL A N 1
ATOM 4421 C CA . VAL A 1 554 ? 23.295 -4.461 -39.778 1.00 89.56 554 VAL A CA 1
ATOM 4422 C C . VAL A 1 554 ? 24.745 -4.794 -40.072 1.00 89.56 554 VAL A C 1
ATOM 4424 O O . VAL A 1 554 ? 25.632 -4.434 -39.303 1.00 89.56 554 VAL A O 1
ATOM 4427 N N . SER A 1 555 ? 24.979 -5.489 -41.178 1.00 86.06 555 SER A N 1
ATOM 4428 C CA . SER A 1 555 ? 26.308 -5.916 -41.596 1.00 86.06 555 SER A CA 1
ATOM 4429 C C . SER A 1 555 ? 26.634 -5.382 -42.977 1.00 86.06 555 SER A C 1
ATOM 4431 O O . SER A 1 555 ? 25.753 -5.192 -43.824 1.00 86.06 555 SER A O 1
ATOM 4433 N N . ARG A 1 556 ? 27.922 -5.151 -43.191 1.00 81.62 556 ARG A N 1
ATOM 4434 C CA . ARG A 1 556 ? 28.461 -4.720 -44.468 1.00 81.62 556 ARG A CA 1
ATOM 4435 C C . ARG A 1 556 ? 29.362 -5.796 -45.038 1.00 81.62 556 ARG A C 1
ATOM 4437 O O . ARG A 1 556 ? 30.259 -6.260 -44.348 1.00 81.62 556 ARG A O 1
ATOM 4444 N N . ASP A 1 557 ? 29.130 -6.189 -46.282 1.00 75.94 557 ASP A N 1
ATOM 4445 C CA . ASP A 1 557 ? 30.030 -7.119 -46.960 1.00 75.94 557 ASP A CA 1
ATOM 4446 C C . ASP A 1 557 ? 31.187 -6.398 -47.673 1.00 75.94 557 ASP A C 1
ATOM 4448 O O . ASP A 1 557 ? 31.228 -5.170 -47.784 1.00 75.94 557 ASP A O 1
ATOM 4452 N N . SER A 1 558 ? 32.135 -7.180 -48.188 1.00 73.38 558 SER A N 1
ATOM 4453 C CA . SER A 1 558 ? 33.303 -6.671 -48.913 1.00 73.38 558 SER A CA 1
ATOM 4454 C C . SER A 1 558 ? 32.963 -5.966 -50.232 1.00 73.38 558 SER A C 1
ATOM 4456 O O . SER A 1 558 ? 33.792 -5.216 -50.741 1.00 73.38 558 SER A O 1
ATOM 4458 N N . SER A 1 559 ? 31.756 -6.164 -50.781 1.00 74.88 559 SER A N 1
ATOM 4459 C CA . SER A 1 559 ? 31.264 -5.425 -51.954 1.00 74.88 559 SER A CA 1
ATOM 4460 C C . SER A 1 559 ? 30.732 -4.033 -51.594 1.00 74.88 559 SER A C 1
ATOM 4462 O O . SER A 1 559 ? 30.434 -3.232 -52.477 1.00 74.88 559 SER A O 1
ATOM 4464 N N . GLY A 1 560 ? 30.627 -3.731 -50.296 1.00 74.62 560 GLY A N 1
ATOM 4465 C CA . GLY A 1 560 ? 30.066 -2.494 -49.773 1.00 74.62 560 GLY A CA 1
ATOM 4466 C C . GLY A 1 560 ? 28.550 -2.540 -49.582 1.00 74.62 560 GLY A C 1
ATOM 4467 O O . GLY A 1 560 ? 27.994 -1.541 -49.116 1.00 74.62 560 GLY A O 1
ATOM 4468 N N . THR A 1 561 ? 27.905 -3.674 -49.881 1.00 79.94 561 THR A N 1
ATOM 4469 C CA . THR A 1 561 ? 26.461 -3.876 -49.725 1.00 79.94 561 THR A CA 1
ATOM 4470 C C . THR A 1 561 ? 26.107 -3.951 -48.245 1.00 79.94 561 THR A C 1
ATOM 4472 O O . THR A 1 561 ? 26.731 -4.681 -47.472 1.00 79.94 561 THR A O 1
ATOM 4475 N N . VAL A 1 562 ? 25.083 -3.196 -47.845 1.00 85.56 562 VAL A N 1
ATOM 4476 C CA . VAL A 1 562 ? 24.601 -3.153 -46.462 1.00 85.56 562 VAL A CA 1
ATOM 4477 C C . VAL A 1 562 ? 23.336 -3.993 -46.340 1.00 85.56 562 VAL A C 1
ATOM 4479 O O . VAL A 1 562 ? 22.339 -3.763 -47.031 1.00 85.56 562 VAL A O 1
ATOM 4482 N N . THR A 1 563 ? 23.370 -4.979 -45.447 1.00 86.12 563 THR A N 1
ATOM 4483 C CA . THR A 1 563 ? 22.250 -5.893 -45.209 1.00 86.12 563 THR A CA 1
ATOM 4484 C C . THR A 1 563 ? 21.851 -5.883 -43.743 1.00 86.12 563 THR A C 1
ATOM 4486 O O . THR A 1 563 ? 22.703 -5.850 -42.857 1.00 86.12 563 THR A O 1
ATOM 4489 N N . ALA A 1 564 ? 20.545 -5.925 -43.489 1.00 90.12 564 ALA A N 1
ATOM 4490 C CA . ALA A 1 564 ? 19.998 -6.058 -42.149 1.00 90.12 564 ALA A CA 1
ATOM 4491 C C . ALA A 1 564 ? 19.432 -7.470 -41.947 1.00 90.12 564 ALA A C 1
ATOM 4493 O O . ALA A 1 564 ? 18.799 -8.046 -42.838 1.00 90.12 564 ALA A O 1
ATOM 4494 N N . GLN A 1 565 ? 19.662 -8.042 -40.771 1.00 92.38 565 GLN A N 1
ATOM 4495 C CA . GLN A 1 565 ? 19.125 -9.332 -40.356 1.00 92.38 565 GLN A CA 1
ATOM 4496 C C . GLN A 1 565 ? 18.400 -9.178 -39.026 1.00 92.38 565 GLN A C 1
ATOM 4498 O O . GLN A 1 565 ? 18.913 -8.557 -38.102 1.00 92.38 565 GLN A O 1
ATOM 4503 N N . VAL A 1 566 ? 17.209 -9.758 -38.931 1.00 94.12 566 VAL A N 1
ATOM 4504 C CA . VAL A 1 566 ? 16.328 -9.659 -37.769 1.00 94.12 566 VAL A CA 1
ATOM 4505 C C . VAL A 1 566 ? 16.174 -11.034 -37.140 1.00 94.12 566 VAL A C 1
ATOM 4507 O O . VAL A 1 566 ? 15.890 -12.020 -37.827 1.00 94.12 566 VAL A O 1
ATOM 4510 N N . TYR A 1 567 ? 16.317 -11.102 -35.823 1.00 93.88 567 TYR A N 1
ATOM 4511 C CA . TYR A 1 567 ? 15.971 -12.277 -35.037 1.00 93.88 567 TYR A CA 1
ATOM 4512 C C . TYR A 1 567 ? 14.972 -11.902 -33.952 1.00 93.88 567 TYR A C 1
ATOM 4514 O O . TYR A 1 567 ? 15.160 -10.927 -33.229 1.00 93.88 567 TYR A O 1
ATOM 4522 N N . SER A 1 568 ? 13.911 -12.696 -33.835 1.00 93.44 568 SER A N 1
ATOM 4523 C CA . SER A 1 568 ? 12.926 -12.591 -32.761 1.00 93.44 568 SER A CA 1
ATOM 4524 C C . SER A 1 568 ? 13.197 -13.685 -31.736 1.00 93.44 568 SER A C 1
ATOM 4526 O O . SER A 1 568 ? 13.255 -14.867 -32.086 1.00 93.44 568 SER A O 1
ATOM 4528 N N . PHE A 1 569 ? 13.366 -13.307 -30.472 1.00 90.81 569 PHE A N 1
ATOM 4529 C CA . PHE A 1 569 ? 13.638 -14.260 -29.400 1.00 90.81 569 PHE A CA 1
ATOM 4530 C C . PHE A 1 569 ? 12.471 -15.243 -29.235 1.00 90.81 569 PHE A C 1
ATOM 4532 O O . PHE A 1 569 ? 11.309 -14.847 -29.205 1.00 90.81 569 PHE A O 1
ATOM 4539 N N . GLY A 1 570 ? 12.794 -16.538 -29.152 1.00 83.62 570 GLY A N 1
ATOM 4540 C CA . GLY A 1 570 ? 11.822 -17.638 -29.196 1.00 83.62 570 GLY A CA 1
ATOM 4541 C C . GLY A 1 570 ? 11.596 -18.220 -30.600 1.00 83.62 570 GLY A C 1
ATOM 4542 O O . GLY A 1 570 ? 10.987 -19.280 -30.721 1.00 83.62 570 GLY A O 1
ATOM 4543 N N . GLY A 1 571 ? 12.110 -17.570 -31.650 1.00 85.75 571 GLY A N 1
ATOM 4544 C CA . GLY A 1 571 ? 12.154 -18.109 -33.009 1.00 85.75 571 GLY A CA 1
ATOM 4545 C C . GLY A 1 571 ? 13.322 -19.074 -33.244 1.00 85.75 571 GLY A C 1
ATOM 4546 O O . GLY A 1 571 ? 14.212 -19.223 -32.412 1.00 85.75 571 GLY A O 1
ATOM 4547 N N . SER A 1 572 ? 13.341 -19.723 -34.413 1.00 86.62 572 SER A N 1
ATOM 4548 C CA . SER A 1 572 ? 14.361 -20.722 -34.777 1.00 86.62 572 SER A CA 1
ATOM 4549 C C . SER A 1 572 ? 15.416 -20.233 -35.775 1.00 86.62 572 SER A C 1
ATOM 4551 O O . SER A 1 572 ? 16.373 -20.957 -36.040 1.00 86.62 572 SER A O 1
ATOM 4553 N N . SER A 1 573 ? 15.254 -19.050 -36.376 1.00 90.00 573 SER A N 1
ATOM 4554 C CA . SER A 1 573 ? 16.121 -18.593 -37.470 1.00 90.00 573 SER A CA 1
ATOM 4555 C C . SER A 1 573 ? 16.161 -17.074 -37.623 1.00 90.00 573 SER A C 1
ATOM 4557 O O . SER A 1 573 ? 15.207 -16.376 -37.281 1.00 90.00 573 SER A O 1
ATOM 4559 N N . TRP A 1 574 ? 17.246 -16.585 -38.223 1.00 93.88 574 TRP A N 1
ATOM 4560 C CA . TRP A 1 574 ? 17.405 -15.202 -38.670 1.00 93.88 574 TRP A CA 1
ATOM 4561 C C . TRP A 1 574 ? 16.632 -14.943 -39.965 1.00 93.88 574 TRP A C 1
ATOM 4563 O O . TRP A 1 574 ? 16.653 -15.767 -40.880 1.00 93.88 574 TRP A O 1
ATOM 4573 N N . LYS A 1 575 ? 15.983 -13.782 -40.063 1.00 91.75 575 LYS A N 1
ATOM 4574 C CA . LYS A 1 575 ? 15.333 -13.293 -41.284 1.00 91.75 575 LYS A CA 1
ATOM 4575 C C . LYS A 1 575 ? 16.181 -12.190 -41.900 1.00 91.75 575 LYS A C 1
ATOM 4577 O O . LYS A 1 575 ? 16.651 -11.308 -41.191 1.00 91.75 575 LYS A O 1
ATOM 4582 N N . ARG A 1 576 ? 16.382 -12.224 -43.216 1.00 87.50 576 ARG A N 1
ATOM 4583 C CA . ARG A 1 576 ? 17.051 -11.138 -43.941 1.00 87.50 576 ARG A CA 1
ATOM 4584 C C . ARG A 1 576 ? 16.015 -10.065 -44.280 1.00 87.50 576 ARG A C 1
ATOM 4586 O O . ARG A 1 576 ? 15.014 -10.386 -44.912 1.00 87.50 576 ARG A O 1
ATOM 4593 N N . ALA A 1 577 ? 16.260 -8.831 -43.858 1.00 78.81 577 ALA A N 1
ATOM 4594 C CA . ALA A 1 577 ? 15.503 -7.668 -44.303 1.00 78.81 577 ALA A CA 1
ATOM 4595 C C . ALA A 1 577 ? 16.064 -7.156 -45.645 1.00 78.81 577 ALA A C 1
ATOM 4597 O O . ALA A 1 577 ? 17.187 -7.497 -46.031 1.00 78.81 577 ALA A O 1
ATOM 4598 N N . ASN A 1 578 ? 15.273 -6.360 -46.370 1.00 65.75 578 ASN A N 1
ATOM 4599 C CA . ASN A 1 578 ? 15.673 -5.755 -47.648 1.00 65.75 578 ASN A CA 1
ATOM 4600 C C . ASN A 1 578 ? 16.922 -4.855 -47.498 1.00 65.75 578 ASN A C 1
ATOM 4602 O O . ASN A 1 578 ? 17.347 -4.552 -46.382 1.00 65.75 578 ASN A O 1
ATOM 4606 N N . SER A 1 579 ? 17.512 -4.425 -48.624 1.00 73.75 579 SER A N 1
ATOM 4607 C CA . SER A 1 579 ? 18.708 -3.563 -48.659 1.00 73.75 579 SER A CA 1
ATOM 4608 C C . SER A 1 579 ? 18.590 -2.383 -47.693 1.00 73.75 579 SER A C 1
ATOM 4610 O O . SER A 1 579 ? 17.604 -1.648 -47.741 1.00 73.75 579 SER A O 1
ATOM 4612 N N . PHE A 1 580 ? 19.586 -2.206 -46.828 1.00 81.94 580 PHE A N 1
ATOM 4613 C CA . PHE A 1 580 ? 19.590 -1.158 -45.810 1.00 81.94 580 PHE A CA 1
ATOM 4614 C C . PHE A 1 580 ? 20.313 0.089 -46.363 1.00 81.94 580 PHE A C 1
ATOM 4616 O O . PHE A 1 580 ? 21.331 -0.060 -47.039 1.00 81.94 580 PHE A O 1
ATOM 4623 N N . PRO A 1 581 ? 19.806 1.315 -46.142 1.00 84.00 581 PRO A N 1
ATOM 4624 C CA . PRO A 1 581 ? 20.170 2.479 -46.959 1.00 84.00 581 PRO A CA 1
ATOM 4625 C C . PRO A 1 581 ? 21.504 3.131 -46.565 1.00 84.00 581 PRO A C 1
ATOM 4627 O O . PRO A 1 581 ? 22.073 3.886 -47.351 1.00 84.00 581 PRO A O 1
ATOM 4630 N N . ALA A 1 582 ? 22.000 2.864 -45.356 1.00 85.50 582 ALA A N 1
ATOM 4631 C CA . ALA A 1 582 ? 23.255 3.406 -44.847 1.00 85.50 582 ALA A CA 1
ATOM 4632 C C . ALA A 1 582 ? 23.857 2.484 -43.787 1.00 85.50 582 ALA A C 1
ATOM 4634 O O . ALA A 1 582 ? 23.130 1.864 -43.016 1.00 85.50 582 ALA A O 1
ATOM 4635 N N . PHE A 1 583 ? 25.184 2.404 -43.723 1.00 85.38 583 PHE A N 1
ATOM 4636 C CA . PHE A 1 583 ? 25.864 1.620 -42.692 1.00 85.38 583 PHE A CA 1
ATOM 4637 C C . PHE A 1 583 ? 26.102 2.481 -41.441 1.00 85.38 583 PHE A C 1
ATOM 4639 O O . PHE A 1 583 ? 26.598 3.603 -41.593 1.00 85.38 583 PHE A O 1
ATOM 4646 N N . PRO A 1 584 ? 25.785 1.998 -40.223 1.00 83.94 584 PRO A N 1
ATOM 4647 C CA . PRO A 1 584 ? 26.175 2.670 -38.985 1.00 83.94 584 PRO A CA 1
ATOM 4648 C C . PRO A 1 584 ? 27.696 2.807 -38.926 1.00 83.94 584 PRO A C 1
ATOM 4650 O O . PRO A 1 584 ? 28.415 1.815 -38.985 1.00 83.94 584 PRO A O 1
ATOM 4653 N N . PHE A 1 585 ? 28.203 4.035 -38.870 1.00 74.00 585 PHE A N 1
ATOM 4654 C CA . PHE A 1 585 ? 29.636 4.284 -39.048 1.00 74.00 585 PHE A CA 1
ATOM 4655 C C . PHE A 1 585 ? 30.468 3.957 -37.795 1.00 74.00 585 PHE A C 1
ATOM 4657 O O . PHE A 1 585 ? 31.688 3.856 -37.870 1.00 74.00 585 PHE A O 1
ATOM 4664 N N . SER A 1 586 ? 29.838 3.735 -36.644 1.00 66.94 586 SER A N 1
ATOM 4665 C CA . SER A 1 586 ? 30.496 3.224 -35.441 1.00 66.94 586 SER A CA 1
ATOM 4666 C C . SER A 1 586 ? 30.027 1.794 -35.173 1.00 66.94 586 SER A C 1
ATOM 4668 O O . SER A 1 586 ? 28.840 1.530 -34.999 1.00 66.94 586 SER A O 1
ATOM 4670 N N . VAL A 1 587 ? 30.978 0.857 -35.121 1.00 56.84 587 VAL A N 1
ATOM 4671 C CA . VAL A 1 587 ? 30.749 -0.555 -34.738 1.00 56.84 587 VAL A CA 1
ATOM 4672 C C . VAL A 1 587 ? 30.457 -0.674 -33.228 1.00 56.84 587 VAL A C 1
ATOM 4674 O O . VAL A 1 587 ? 30.076 -1.734 -32.725 1.00 56.84 587 VAL A O 1
ATOM 4677 N N . GLU A 1 588 ? 30.659 0.411 -32.478 1.00 59.44 588 GLU A N 1
ATOM 4678 C CA . GLU A 1 588 ? 30.313 0.529 -31.062 1.00 59.44 588 GLU A CA 1
ATOM 4679 C C . GLU A 1 588 ? 28.926 1.149 -30.841 1.00 59.44 588 GLU A C 1
ATOM 4681 O O . GLU A 1 588 ? 28.358 0.970 -29.762 1.00 59.44 588 GLU A O 1
ATOM 4686 N N . ASP A 1 589 ? 28.341 1.779 -31.866 1.00 67.94 589 ASP A N 1
ATOM 4687 C CA . ASP A 1 589 ? 27.024 2.407 -31.779 1.00 67.94 589 ASP A CA 1
ATOM 4688 C C . ASP A 1 589 ? 25.928 1.357 -31.964 1.00 67.94 589 ASP A C 1
ATOM 4690 O O . ASP A 1 589 ? 25.587 0.912 -33.069 1.00 67.94 589 ASP A O 1
ATOM 4694 N N . ASN A 1 590 ? 25.359 0.949 -30.835 1.00 82.88 590 ASN A N 1
ATOM 4695 C CA . ASN A 1 590 ? 24.175 0.111 -30.830 1.00 82.88 590 ASN A CA 1
ATOM 4696 C C . ASN A 1 590 ? 22.957 0.878 -31.366 1.00 82.88 590 ASN A C 1
ATOM 4698 O O . ASN A 1 590 ? 22.830 2.087 -31.198 1.00 82.88 590 ASN A O 1
ATOM 4702 N N . GLY A 1 591 ? 22.012 0.159 -31.968 1.00 89.00 591 GLY A N 1
ATOM 4703 C CA . GLY A 1 591 ? 20.751 0.751 -32.411 1.00 89.00 591 GLY A CA 1
ATOM 4704 C C . GLY A 1 591 ? 19.912 1.214 -31.231 1.00 89.00 591 GLY A C 1
ATOM 4705 O O . GLY A 1 591 ? 19.613 0.419 -30.339 1.00 89.00 591 GLY A O 1
ATOM 4706 N N . HIS A 1 592 ? 19.494 2.477 -31.246 1.00 90.12 592 HIS A N 1
ATOM 4707 C CA . HIS A 1 592 ? 18.736 3.072 -30.152 1.00 90.12 592 HIS A CA 1
ATOM 4708 C C . HIS A 1 592 ? 17.236 2.834 -30.327 1.00 90.12 592 HIS A C 1
ATOM 4710 O O . HIS A 1 592 ? 16.632 3.264 -31.316 1.00 90.12 592 HIS A O 1
ATOM 4716 N N . PHE A 1 593 ? 16.632 2.145 -29.361 1.00 91.94 593 PHE A N 1
ATOM 4717 C CA . PHE A 1 593 ? 15.225 1.764 -29.400 1.00 91.94 593 PHE A CA 1
ATOM 4718 C C . PHE A 1 593 ? 14.310 2.885 -28.898 1.00 91.94 593 PHE A C 1
ATOM 4720 O O . PHE A 1 593 ? 14.407 3.308 -27.750 1.00 91.94 593 PHE A O 1
ATOM 4727 N N . ILE A 1 594 ? 13.388 3.341 -29.745 1.00 90.88 594 ILE A N 1
ATOM 4728 C CA . ILE A 1 594 ? 12.334 4.299 -29.388 1.00 90.88 594 ILE A CA 1
ATOM 4729 C C . ILE A 1 594 ? 11.144 4.140 -30.339 1.00 90.88 594 ILE A C 1
ATOM 4731 O O . ILE A 1 594 ? 11.315 3.907 -31.534 1.00 90.88 594 ILE A O 1
ATOM 4735 N N . GLY A 1 595 ? 9.921 4.236 -29.807 1.00 88.44 595 GLY A N 1
ATOM 4736 C CA . GLY A 1 595 ? 8.698 4.217 -30.618 1.00 88.44 595 GLY A CA 1
ATOM 4737 C C . GLY A 1 595 ? 8.521 2.950 -31.464 1.00 88.44 595 GLY A C 1
ATOM 4738 O O . GLY A 1 595 ? 8.063 3.039 -32.597 1.00 88.44 595 GLY A O 1
ATOM 4739 N N . GLY A 1 596 ? 8.946 1.784 -30.960 1.00 91.62 596 GLY A N 1
ATOM 4740 C CA . GLY A 1 596 ? 8.877 0.518 -31.703 1.00 91.62 596 GLY A CA 1
ATOM 4741 C C . GLY A 1 596 ? 9.916 0.377 -32.824 1.00 91.62 596 GLY A C 1
ATOM 4742 O O . GLY A 1 596 ? 9.881 -0.601 -33.568 1.00 91.62 596 GLY A O 1
ATOM 4743 N N . SER A 1 597 ? 10.849 1.325 -32.945 1.00 94.00 597 SER A N 1
ATOM 4744 C CA . SER A 1 597 ? 11.878 1.347 -33.986 1.00 94.00 597 SER A CA 1
ATOM 4745 C C . SER A 1 597 ? 13.289 1.396 -33.397 1.00 94.00 597 SER A C 1
ATOM 4747 O O . SER A 1 597 ? 13.503 1.934 -32.311 1.00 94.00 597 SER A O 1
ATOM 4749 N N . LEU A 1 598 ? 14.265 0.851 -34.123 1.00 94.19 598 LEU A N 1
ATOM 4750 C CA . LEU A 1 598 ? 15.693 0.991 -33.830 1.00 94.19 598 LEU A CA 1
ATOM 4751 C C . LEU A 1 598 ? 16.308 2.064 -34.719 1.00 94.19 598 LEU A C 1
ATOM 4753 O O . LEU A 1 598 ? 16.063 2.082 -35.921 1.00 94.19 598 LEU A O 1
ATOM 4757 N N . ASN A 1 599 ? 17.110 2.947 -34.135 1.00 93.00 599 ASN A N 1
ATOM 4758 C CA . ASN A 1 599 ? 17.624 4.124 -34.821 1.00 93.00 599 ASN A CA 1
ATOM 4759 C C . ASN A 1 599 ? 19.150 4.136 -34.786 1.00 93.00 599 ASN A C 1
ATOM 4761 O O . ASN A 1 599 ? 19.744 3.964 -33.722 1.00 93.00 599 ASN A O 1
ATOM 4765 N N . TRP A 1 600 ? 19.764 4.376 -35.941 1.00 91.81 600 TRP A N 1
ATOM 4766 C CA . TRP A 1 600 ? 21.208 4.539 -36.088 1.00 91.81 600 TRP A CA 1
ATOM 4767 C C . TRP A 1 600 ? 21.515 5.820 -36.839 1.00 91.81 600 TRP A C 1
ATOM 4769 O O . TRP A 1 600 ? 20.766 6.224 -37.731 1.00 91.81 600 TRP A O 1
ATOM 4779 N N . LEU A 1 601 ? 22.663 6.405 -36.526 1.00 89.75 601 LEU A N 1
ATOM 4780 C CA . LEU A 1 601 ? 23.299 7.376 -37.395 1.00 89.75 601 LEU A CA 1
ATOM 4781 C C . LEU A 1 601 ? 24.230 6.617 -38.351 1.00 89.75 601 LEU A C 1
ATOM 4783 O O . LEU A 1 601 ? 25.035 5.792 -37.920 1.00 89.75 601 LEU A O 1
ATOM 4787 N N . GLY A 1 602 ? 24.076 6.831 -39.654 1.00 88.62 602 GLY A N 1
ATOM 4788 C CA . GLY A 1 602 ? 24.769 6.044 -40.670 1.00 88.62 602 GLY A CA 1
ATOM 4789 C C . GLY A 1 602 ? 25.236 6.866 -41.861 1.00 88.62 602 GLY A C 1
ATOM 4790 O O . GLY A 1 602 ? 24.747 7.970 -42.105 1.00 88.62 602 GLY A O 1
ATOM 4791 N N . LEU A 1 603 ? 26.181 6.291 -42.606 1.00 86.12 603 LEU A N 1
ATOM 4792 C CA . LEU A 1 603 ? 26.721 6.848 -43.844 1.00 86.12 603 LEU A CA 1
ATOM 4793 C C . LEU A 1 603 ? 26.146 6.135 -45.067 1.00 86.12 603 LEU A C 1
ATOM 4795 O O . LEU A 1 603 ? 26.139 4.900 -45.146 1.00 86.12 603 LEU A O 1
ATOM 4799 N N . ARG A 1 604 ? 25.709 6.923 -46.049 1.00 81.25 604 ARG A N 1
ATOM 4800 C CA . ARG A 1 604 ? 25.384 6.450 -47.398 1.00 81.25 604 ARG A CA 1
ATOM 4801 C C . ARG A 1 604 ? 26.681 6.130 -48.139 1.00 81.25 604 ARG A C 1
ATOM 4803 O O . ARG A 1 604 ? 27.582 6.957 -48.178 1.00 81.25 604 ARG A O 1
ATOM 4810 N N . ASN A 1 605 ? 26.767 4.943 -48.740 1.00 69.12 605 ASN A N 1
ATOM 4811 C CA . ASN A 1 605 ? 27.905 4.505 -49.564 1.00 69.12 605 ASN A CA 1
ATOM 4812 C C . ASN A 1 605 ? 29.308 4.748 -48.951 1.00 69.12 605 ASN A C 1
ATOM 4814 O O . ASN A 1 605 ? 30.143 5.376 -49.600 1.00 69.12 605 ASN A O 1
ATOM 4818 N N . PRO A 1 606 ? 29.627 4.244 -47.743 1.00 65.56 606 PRO A N 1
ATOM 4819 C CA . PRO A 1 606 ? 30.937 4.510 -47.148 1.00 65.56 606 PRO A CA 1
ATOM 4820 C C . PRO A 1 606 ? 32.066 3.928 -48.024 1.00 65.56 606 PRO A C 1
ATOM 4822 O O . PRO A 1 606 ? 32.064 2.739 -48.326 1.00 65.56 606 PRO A O 1
ATOM 4825 N N . HIS A 1 607 ? 33.044 4.700 -48.486 1.00 57.66 607 HIS A N 1
ATOM 4826 C CA . HIS A 1 607 ? 34.115 4.130 -49.317 1.00 57.66 607 HIS A CA 1
ATOM 4827 C C . HIS A 1 607 ? 35.086 3.289 -48.459 1.00 57.66 607 HIS A C 1
ATOM 4829 O O . HIS A 1 607 ? 35.729 3.818 -47.562 1.00 57.66 607 HIS A O 1
ATOM 4835 N N . GLY A 1 608 ? 35.202 1.981 -48.738 1.00 55.28 608 GLY A N 1
ATOM 4836 C CA . GLY A 1 608 ? 36.174 1.076 -48.094 1.00 55.28 608 GLY A CA 1
ATOM 4837 C C . GLY A 1 608 ? 35.772 0.499 -46.723 1.00 55.28 608 GLY A C 1
ATOM 4838 O O . GLY A 1 608 ? 34.696 0.783 -46.200 1.00 55.28 608 GLY A O 1
ATOM 4839 N N . ALA A 1 609 ? 36.642 -0.355 -46.160 1.00 52.72 609 ALA A N 1
ATOM 4840 C CA . ALA A 1 609 ? 36.493 -0.967 -44.826 1.00 52.72 609 ALA A CA 1
ATOM 4841 C C . ALA A 1 609 ? 36.811 0.012 -43.674 1.00 52.72 609 ALA A C 1
ATOM 4843 O O . ALA A 1 609 ? 36.316 -0.137 -42.561 1.00 52.72 609 ALA A O 1
ATOM 4844 N N . HIS A 1 610 ? 37.589 1.057 -43.965 1.00 59.62 610 HIS A N 1
ATOM 4845 C CA . HIS A 1 610 ? 37.901 2.159 -43.061 1.00 59.62 610 HIS A CA 1
ATOM 4846 C C . HIS A 1 610 ? 37.490 3.461 -43.755 1.00 59.62 610 HIS A C 1
ATOM 4848 O O . HIS A 1 610 ? 38.049 3.782 -44.802 1.00 59.62 610 HIS A O 1
ATOM 4854 N N . TYR A 1 611 ? 36.495 4.171 -43.217 1.00 69.69 611 TYR A N 1
ATOM 4855 C CA . TYR A 1 611 ? 36.127 5.500 -43.712 1.00 69.69 611 TYR A CA 1
ATOM 4856 C C . TYR A 1 611 ? 36.928 6.564 -42.955 1.00 69.69 611 TYR A C 1
ATOM 4858 O O . TYR A 1 611 ? 37.233 6.401 -41.774 1.00 69.69 611 TYR A O 1
ATOM 4866 N N . ASP A 1 612 ? 37.268 7.649 -43.643 1.00 77.88 612 ASP A N 1
ATOM 4867 C CA . ASP A 1 612 ? 37.882 8.831 -43.043 1.00 77.88 612 ASP A CA 1
ATOM 4868 C C . ASP A 1 612 ? 36.791 9.876 -42.783 1.00 77.88 612 ASP A C 1
ATOM 4870 O O . ASP A 1 612 ? 36.137 10.330 -43.725 1.00 77.88 612 ASP A O 1
ATOM 4874 N N . TRP A 1 613 ? 36.585 10.260 -41.518 1.00 83.31 613 TRP A N 1
ATOM 4875 C CA . TRP A 1 613 ? 35.600 11.284 -41.149 1.00 83.31 613 TRP A CA 1
ATOM 4876 C C . TRP A 1 613 ? 35.874 12.626 -41.840 1.00 83.31 613 TRP A C 1
ATOM 4878 O O . TRP A 1 613 ? 34.937 13.350 -42.165 1.00 83.31 613 TRP A O 1
ATOM 4888 N N . ALA A 1 614 ? 37.139 12.940 -42.142 1.00 82.25 614 ALA A N 1
ATOM 4889 C CA . ALA A 1 614 ? 37.498 14.169 -42.848 1.00 82.25 614 ALA A CA 1
ATOM 4890 C C . ALA A 1 614 ? 36.966 14.220 -44.294 1.00 82.25 614 ALA A C 1
ATOM 4892 O O . ALA A 1 614 ? 36.867 15.304 -44.867 1.00 82.25 614 ALA A O 1
ATOM 4893 N N . ALA A 1 615 ? 36.617 13.069 -44.881 1.00 83.69 615 ALA A N 1
ATOM 4894 C CA . ALA A 1 615 ? 36.054 12.963 -46.226 1.00 83.69 615 ALA A CA 1
ATOM 4895 C C . ALA A 1 615 ? 34.513 12.897 -46.242 1.00 83.69 615 ALA A C 1
ATOM 4897 O O . ALA A 1 615 ? 33.920 12.831 -47.319 1.00 83.69 615 ALA A O 1
ATOM 4898 N N . VAL A 1 616 ? 33.859 12.894 -45.074 1.00 86.12 616 VAL A N 1
ATOM 4899 C CA . VAL A 1 616 ? 32.398 12.802 -44.957 1.00 86.12 616 VAL A CA 1
ATOM 4900 C C . VAL A 1 616 ? 31.757 14.166 -45.195 1.00 86.12 616 VAL A C 1
ATOM 4902 O O . VAL A 1 616 ? 32.117 15.165 -44.574 1.00 86.12 616 VAL A O 1
ATOM 4905 N N . THR A 1 617 ? 30.747 14.198 -46.058 1.00 88.12 617 THR A N 1
ATOM 4906 C CA . THR A 1 617 ? 29.904 15.373 -46.299 1.00 88.12 617 THR A CA 1
ATOM 4907 C C . THR A 1 617 ? 28.531 15.208 -45.641 1.00 88.12 617 THR A C 1
ATOM 4909 O O . THR A 1 617 ? 28.088 14.097 -45.343 1.00 88.12 617 THR A O 1
ATOM 4912 N N . LEU A 1 618 ? 27.832 16.320 -45.385 1.00 87.06 618 LEU A N 1
ATOM 4913 C CA . LEU A 1 618 ? 26.549 16.311 -44.666 1.00 87.06 618 LEU A CA 1
ATOM 4914 C C . LEU A 1 618 ? 25.467 15.471 -45.380 1.00 87.06 618 LEU A C 1
ATOM 4916 O O . LEU A 1 618 ? 24.647 14.837 -44.725 1.00 87.06 618 LEU A O 1
ATOM 4920 N N . ASP A 1 619 ? 25.481 15.418 -46.714 1.00 86.62 619 ASP A N 1
ATOM 4921 C CA . ASP A 1 619 ? 24.550 14.640 -47.546 1.00 86.62 619 ASP A CA 1
ATOM 4922 C C . ASP A 1 619 ? 24.763 13.119 -47.462 1.00 86.62 619 ASP A C 1
ATOM 4924 O O . ASP A 1 619 ? 23.848 12.344 -47.772 1.00 86.62 619 ASP A O 1
ATOM 4928 N N . MET A 1 620 ? 25.944 12.683 -47.010 1.00 87.31 620 MET A N 1
ATOM 4929 C CA . MET A 1 620 ? 26.219 11.276 -46.720 1.00 87.31 620 MET A CA 1
ATOM 4930 C C . MET A 1 620 ? 25.624 10.840 -45.379 1.00 87.31 620 MET A C 1
ATOM 4932 O O . MET A 1 620 ? 25.366 9.649 -45.196 1.00 87.31 620 MET A O 1
ATOM 4936 N N . LEU A 1 621 ? 25.402 11.776 -44.452 1.00 87.56 621 LEU A N 1
ATOM 4937 C CA . LEU A 1 621 ? 24.933 11.497 -43.102 1.00 87.56 621 LEU A CA 1
ATOM 4938 C C . LEU A 1 621 ? 23.406 11.367 -43.062 1.00 87.56 621 LEU A C 1
ATOM 4940 O O . LEU A 1 621 ? 22.671 12.230 -43.539 1.00 87.56 621 LEU A O 1
ATOM 4944 N N . MET A 1 622 ? 22.902 10.299 -42.446 1.00 89.12 622 MET A N 1
ATOM 4945 C CA . MET A 1 622 ? 21.464 10.126 -42.244 1.00 89.12 622 MET A CA 1
ATOM 4946 C C . MET A 1 622 ? 21.142 9.382 -40.952 1.00 89.12 622 MET A C 1
ATOM 4948 O O . MET A 1 622 ? 21.909 8.534 -40.499 1.00 89.12 622 MET A O 1
ATOM 4952 N N . ILE A 1 623 ? 19.962 9.657 -40.395 1.00 91.88 623 ILE A N 1
ATOM 4953 C CA . ILE A 1 623 ? 19.371 8.821 -39.352 1.00 91.88 623 ILE A CA 1
ATOM 4954 C C . ILE A 1 623 ? 18.509 7.766 -40.049 1.00 91.88 623 ILE A C 1
ATOM 4956 O O . ILE A 1 623 ? 17.580 8.100 -40.791 1.00 91.88 623 ILE A O 1
ATOM 4960 N N . VAL A 1 624 ? 18.820 6.490 -39.826 1.00 91.50 624 VAL A N 1
ATOM 4961 C CA . VAL A 1 624 ? 18.016 5.361 -40.306 1.00 91.50 624 VAL A CA 1
ATOM 4962 C C . VAL A 1 624 ? 17.203 4.820 -39.145 1.00 91.50 624 VAL A C 1
ATOM 4964 O O . VAL A 1 624 ? 17.763 4.457 -38.114 1.00 91.50 624 VAL A O 1
ATOM 4967 N N . SER A 1 625 ? 15.889 4.742 -39.331 1.00 93.62 625 SER A N 1
ATOM 4968 C CA . SER A 1 625 ? 14.943 4.195 -38.364 1.00 93.62 625 SER A CA 1
ATOM 4969 C C . SER A 1 625 ? 14.355 2.900 -38.915 1.00 93.62 625 SER A C 1
ATOM 4971 O O . SER A 1 625 ? 13.713 2.919 -39.962 1.00 93.62 625 SER A O 1
ATOM 4973 N N . PHE A 1 626 ? 14.606 1.775 -38.252 1.00 93.25 626 PHE A N 1
ATOM 4974 C CA . PHE A 1 626 ? 14.099 0.452 -38.610 1.00 93.25 626 PHE A CA 1
ATOM 4975 C C . PHE A 1 626 ? 12.902 0.097 -37.727 1.00 93.25 626 PHE A C 1
ATOM 4977 O O . PHE A 1 626 ? 13.056 -0.080 -36.519 1.00 93.25 626 PHE A O 1
ATOM 4984 N N . ASP A 1 627 ? 11.726 -0.025 -38.327 1.00 93.25 627 ASP A N 1
ATOM 4985 C CA . ASP A 1 627 ? 10.479 -0.377 -37.659 1.00 93.25 627 ASP A CA 1
ATOM 4986 C C . ASP A 1 627 ? 10.432 -1.885 -37.384 1.00 93.25 627 ASP A C 1
ATOM 4988 O O . ASP A 1 627 ? 10.434 -2.707 -38.304 1.00 93.25 627 ASP A O 1
ATOM 4992 N N . LEU A 1 628 ? 10.384 -2.261 -36.102 1.00 93.44 628 LEU A N 1
ATOM 4993 C CA . LEU A 1 628 ? 10.433 -3.666 -35.698 1.00 93.44 628 LEU A CA 1
ATOM 4994 C C . LEU A 1 628 ? 9.154 -4.434 -36.028 1.00 93.44 628 LEU A C 1
ATOM 4996 O O . LEU A 1 628 ? 9.199 -5.658 -36.045 1.00 93.44 628 LEU A O 1
ATOM 5000 N N . LYS A 1 629 ? 8.023 -3.762 -36.252 1.00 92.31 629 LYS A N 1
ATOM 5001 C CA . LYS A 1 629 ? 6.734 -4.410 -36.530 1.00 92.31 629 LYS A CA 1
ATOM 5002 C C . LYS A 1 629 ? 6.637 -4.867 -37.983 1.00 92.31 629 LYS A C 1
ATOM 5004 O O . LYS A 1 629 ? 6.192 -5.977 -38.267 1.00 92.31 629 LYS A O 1
ATOM 5009 N N . SER A 1 630 ? 7.012 -3.987 -38.900 1.00 90.19 630 SER A N 1
ATOM 5010 C CA . SER A 1 630 ? 6.937 -4.201 -40.346 1.00 90.19 630 SER A CA 1
ATOM 5011 C C . SER A 1 630 ? 8.226 -4.764 -40.944 1.00 90.19 630 SER A C 1
ATOM 5013 O O . SER A 1 630 ? 8.212 -5.171 -42.103 1.00 90.19 630 SER A O 1
ATOM 5015 N N . ASP A 1 631 ? 9.322 -4.791 -40.177 1.00 89.69 631 ASP A N 1
ATOM 5016 C CA . ASP A 1 631 ? 10.675 -5.115 -40.645 1.00 89.69 631 ASP A CA 1
ATOM 5017 C C . ASP A 1 631 ? 11.120 -4.209 -41.823 1.00 89.69 631 ASP A C 1
ATOM 5019 O O . ASP A 1 631 ? 11.846 -4.630 -42.730 1.00 89.69 631 ASP A O 1
ATOM 5023 N N . THR A 1 632 ? 10.671 -2.946 -41.823 1.00 90.25 632 THR A N 1
ATOM 5024 C CA . THR A 1 632 ? 11.016 -1.929 -42.832 1.00 90.25 632 THR A CA 1
ATOM 5025 C C . THR A 1 632 ? 11.848 -0.802 -42.229 1.00 90.25 632 THR A C 1
ATOM 5027 O O . THR A 1 632 ? 11.974 -0.686 -41.015 1.00 90.25 632 THR A O 1
ATOM 5030 N N . HIS A 1 633 ? 12.445 0.040 -43.071 1.00 90.81 633 HIS A N 1
ATOM 5031 C CA . HIS A 1 633 ? 13.206 1.199 -42.616 1.00 90.81 633 HIS A CA 1
ATOM 5032 C C . HIS A 1 633 ? 12.703 2.484 -43.270 1.00 90.81 633 HIS A C 1
ATOM 5034 O O . HIS A 1 633 ? 12.202 2.476 -44.394 1.00 90.81 633 HIS A O 1
ATOM 5040 N N . LYS A 1 634 ? 12.903 3.601 -42.576 1.00 90.94 634 LYS A N 1
ATOM 5041 C CA . LYS A 1 634 ? 12.715 4.955 -43.091 1.00 90.94 634 LYS A CA 1
ATOM 5042 C C . LYS A 1 634 ? 13.914 5.826 -42.742 1.00 90.94 634 LYS A C 1
ATOM 5044 O O . LYS A 1 634 ? 14.664 5.541 -41.807 1.00 90.94 634 LYS A O 1
ATOM 5049 N N . GLN A 1 635 ? 14.071 6.903 -43.494 1.00 90.38 635 GLN A N 1
ATOM 5050 C CA . GLN A 1 635 ? 15.006 7.964 -43.161 1.00 90.38 635 GLN A CA 1
ATOM 5051 C C . GLN A 1 635 ? 14.329 8.990 -42.255 1.00 90.38 635 GLN A C 1
ATOM 5053 O O . GLN A 1 635 ? 13.154 9.290 -42.442 1.00 90.38 635 GLN A O 1
ATOM 5058 N N . ILE A 1 636 ? 15.094 9.529 -41.310 1.00 91.06 636 ILE A N 1
ATOM 5059 C CA . ILE A 1 636 ? 14.740 10.720 -40.538 1.00 91.06 636 ILE A CA 1
ATOM 5060 C C . ILE A 1 636 ? 15.747 11.819 -40.895 1.00 91.06 636 ILE A C 1
ATOM 5062 O O . ILE A 1 636 ? 16.960 11.577 -40.904 1.00 91.06 636 ILE A O 1
ATOM 5066 N N . LEU A 1 637 ? 15.254 13.017 -41.216 1.00 89.06 637 LEU A N 1
ATOM 5067 C CA . LEU A 1 637 ? 16.103 14.177 -41.486 1.00 89.06 637 LEU A CA 1
ATOM 5068 C C . LEU A 1 637 ? 16.810 14.689 -40.219 1.00 89.06 637 LEU A C 1
ATOM 5070 O O . LEU A 1 637 ? 16.285 14.634 -39.101 1.00 89.06 637 LEU A O 1
ATOM 5074 N N . LEU A 1 638 ? 18.022 15.212 -40.419 1.00 90.06 638 LEU A N 1
ATOM 5075 C CA . LEU A 1 638 ? 18.792 15.907 -39.388 1.00 90.06 638 LEU A CA 1
ATOM 5076 C C . LEU A 1 638 ? 18.109 17.241 -39.003 1.00 90.06 638 LEU A C 1
ATOM 5078 O O . LEU A 1 638 ? 17.341 17.792 -39.798 1.00 90.06 638 LEU A O 1
ATOM 5082 N N . PRO A 1 639 ? 18.383 17.790 -37.805 1.00 91.56 639 PRO A N 1
ATOM 5083 C CA . PRO A 1 639 ? 17.867 19.094 -37.389 1.00 91.56 639 PRO A CA 1
ATOM 5084 C C . PRO A 1 639 ? 18.201 20.231 -38.371 1.00 91.56 639 PRO A C 1
ATOM 5086 O O . PRO A 1 639 ? 19.330 20.324 -38.850 1.00 91.56 639 PRO A O 1
ATOM 5089 N N . LYS A 1 640 ? 17.252 21.160 -38.587 1.00 85.06 640 LYS A N 1
ATOM 5090 C CA . LYS A 1 640 ? 17.345 22.323 -39.509 1.00 85.06 640 LYS A CA 1
ATOM 5091 C C . LYS A 1 640 ? 18.341 23.432 -39.085 1.00 85.06 640 LYS A C 1
ATOM 5093 O O . LYS A 1 640 ? 18.110 24.602 -39.354 1.00 85.06 640 LYS A O 1
ATOM 5098 N N . GLY A 1 641 ? 19.424 23.090 -38.398 1.00 82.06 641 GLY A N 1
ATOM 5099 C CA . GLY A 1 641 ? 20.488 24.026 -38.003 1.00 82.06 641 GLY A CA 1
ATOM 5100 C C . GLY A 1 641 ? 21.882 23.401 -38.002 1.00 82.06 641 GLY A C 1
ATOM 5101 O O . GLY A 1 641 ? 22.803 23.956 -37.406 1.00 82.06 641 GLY A O 1
ATOM 5102 N N . ILE A 1 642 ? 22.024 22.222 -38.612 1.00 87.06 642 ILE A N 1
ATOM 5103 C CA . ILE A 1 642 ? 23.311 21.567 -38.844 1.00 87.06 642 ILE A CA 1
ATOM 5104 C C . ILE A 1 642 ? 23.635 21.738 -40.328 1.00 87.06 642 ILE A C 1
ATOM 5106 O O . ILE A 1 642 ? 23.288 20.892 -41.145 1.00 87.06 642 ILE A O 1
ATOM 5110 N N . ASP A 1 643 ? 24.267 22.863 -40.660 1.00 82.38 643 ASP A N 1
ATOM 5111 C CA . ASP A 1 643 ? 24.581 23.240 -42.047 1.00 82.38 643 ASP A CA 1
ATOM 5112 C C . ASP A 1 643 ? 26.000 22.815 -42.477 1.00 82.38 643 ASP A C 1
ATOM 5114 O O . ASP A 1 643 ? 26.331 22.812 -43.660 1.00 82.38 643 ASP A O 1
ATOM 5118 N N . GLU A 1 644 ? 26.844 22.431 -41.514 1.00 85.81 644 GLU A N 1
ATOM 5119 C CA . GLU A 1 644 ? 28.228 21.983 -41.707 1.00 85.81 644 GLU A CA 1
ATOM 5120 C C . GLU A 1 644 ? 28.424 20.617 -41.029 1.00 85.81 644 GLU A C 1
ATOM 5122 O O . GLU A 1 644 ? 27.805 20.331 -39.997 1.00 85.81 644 GLU A O 1
ATOM 5127 N N . ILE A 1 645 ? 29.296 19.769 -41.589 1.00 87.00 645 ILE A N 1
ATOM 5128 C CA . ILE A 1 645 ? 29.655 18.495 -40.956 1.00 87.00 645 ILE A CA 1
ATOM 5129 C C . ILE A 1 645 ? 30.346 18.771 -39.606 1.00 87.00 645 ILE A C 1
ATOM 5131 O O . ILE A 1 645 ? 31.250 19.609 -39.545 1.00 87.00 645 ILE A O 1
ATOM 5135 N N . PRO A 1 646 ? 29.945 18.108 -38.507 1.00 85.88 646 PRO A N 1
ATOM 5136 C CA . PRO A 1 646 ? 30.631 18.273 -37.231 1.00 85.88 646 PRO A CA 1
ATOM 5137 C C . PRO A 1 646 ? 32.100 17.832 -37.307 1.00 85.88 646 PRO A C 1
ATOM 5139 O O . PRO A 1 646 ? 32.431 16.861 -37.985 1.00 85.88 646 PRO A O 1
ATOM 5142 N N . ASP A 1 647 ? 32.984 18.493 -36.549 1.00 82.06 647 ASP A N 1
ATOM 5143 C CA . ASP A 1 647 ? 34.435 18.204 -36.542 1.00 82.06 647 ASP A CA 1
ATOM 5144 C C . ASP A 1 647 ? 34.776 16.750 -36.155 1.00 82.06 647 ASP A C 1
ATOM 5146 O O . ASP A 1 647 ? 35.890 16.266 -36.382 1.00 82.06 647 ASP A O 1
ATOM 5150 N N . LYS A 1 648 ? 33.830 16.078 -35.494 1.00 79.88 648 LYS A N 1
ATOM 5151 C CA . LYS A 1 648 ? 33.891 14.693 -35.029 1.00 79.88 648 LYS A CA 1
ATOM 5152 C C . LYS A 1 648 ? 32.545 14.017 -35.209 1.00 79.88 648 LYS A C 1
ATOM 5154 O O . LYS A 1 648 ? 31.527 14.692 -35.338 1.00 79.88 648 LYS A O 1
ATOM 5159 N N . GLU A 1 649 ? 32.566 12.695 -35.157 1.00 83.56 649 GLU A N 1
ATOM 5160 C CA . GLU A 1 649 ? 31.388 11.850 -35.259 1.00 83.56 649 GLU A CA 1
ATOM 5161 C C . GLU A 1 649 ? 30.300 12.308 -34.263 1.00 83.56 649 GLU A C 1
ATOM 5163 O O . GLU A 1 649 ? 30.580 12.428 -33.064 1.00 83.56 649 GLU A O 1
ATOM 5168 N N . PRO A 1 650 ? 29.069 12.602 -34.723 1.00 86.31 650 PRO A N 1
ATOM 5169 C CA . PRO A 1 650 ? 27.946 12.850 -33.837 1.00 86.31 650 PRO A CA 1
ATOM 5170 C C . PRO A 1 650 ? 27.496 11.547 -33.186 1.00 86.31 650 PRO A C 1
ATOM 5172 O O . PRO A 1 650 ? 27.655 10.466 -33.749 1.00 86.31 650 PRO A O 1
ATOM 5175 N N . THR A 1 651 ? 26.832 11.666 -32.045 1.00 83.25 651 THR A N 1
ATOM 5176 C CA . THR A 1 651 ? 26.251 10.529 -31.332 1.00 83.25 651 THR A CA 1
ATOM 5177 C C . THR A 1 651 ? 24.737 10.658 -31.314 1.00 83.25 651 THR A C 1
ATOM 5179 O O . THR A 1 651 ? 24.191 11.742 -31.079 1.00 83.25 651 THR A O 1
ATOM 5182 N N . LEU A 1 652 ? 24.054 9.544 -31.561 1.00 86.69 652 LEU A N 1
ATOM 5183 C CA . LEU A 1 652 ? 22.618 9.428 -31.353 1.00 86.69 652 LEU A CA 1
ATOM 5184 C C . LEU A 1 652 ? 22.363 8.871 -29.950 1.00 86.69 652 LEU A C 1
ATOM 5186 O O . LEU A 1 652 ? 23.171 8.127 -29.408 1.00 86.69 652 LEU A O 1
ATOM 5190 N N . GLY A 1 653 ? 21.237 9.216 -29.344 1.00 84.25 653 GLY A N 1
ATOM 5191 C CA . GLY A 1 653 ? 20.833 8.589 -28.096 1.00 84.25 653 GLY A CA 1
ATOM 5192 C C . GLY A 1 653 ? 19.350 8.745 -27.831 1.00 84.25 653 GLY A C 1
ATOM 5193 O O . GLY A 1 653 ? 18.681 9.599 -28.414 1.00 84.25 653 GLY A O 1
ATOM 5194 N N . VAL A 1 654 ? 18.824 7.895 -26.960 1.00 83.12 654 VAL A N 1
ATOM 5195 C CA . VAL A 1 654 ? 17.423 7.927 -26.542 1.00 83.12 654 VAL A CA 1
ATOM 5196 C C . VAL A 1 654 ? 17.393 8.163 -25.047 1.00 83.12 654 VAL A C 1
ATOM 5198 O O . VAL A 1 654 ? 18.004 7.415 -24.289 1.00 83.12 654 VAL A O 1
ATOM 5201 N N . TRP A 1 655 ? 16.656 9.189 -24.631 1.00 78.69 655 TRP A N 1
ATOM 5202 C CA . TRP A 1 655 ? 16.391 9.443 -23.220 1.00 78.69 655 TRP A CA 1
ATOM 5203 C C . TRP A 1 655 ? 14.935 9.850 -23.018 1.00 78.69 655 TRP A C 1
ATOM 5205 O O . TRP A 1 655 ? 14.376 10.670 -23.749 1.00 78.69 655 TRP A O 1
ATOM 5215 N N . GLY A 1 656 ? 14.289 9.241 -22.023 1.00 75.81 656 GLY A N 1
ATOM 5216 C CA . GLY A 1 656 ? 12.848 9.381 -21.840 1.00 75.81 656 GLY A CA 1
ATOM 5217 C C . GLY A 1 656 ? 12.088 8.864 -23.064 1.00 75.81 656 GLY A C 1
ATOM 5218 O O . GLY A 1 656 ? 12.191 7.690 -23.401 1.00 75.81 656 GLY A O 1
ATOM 5219 N N . ASN A 1 657 ? 11.331 9.745 -23.717 1.00 80.25 657 ASN A N 1
ATOM 5220 C CA . ASN A 1 657 ? 10.581 9.443 -24.940 1.00 80.25 657 ASN A CA 1
ATOM 5221 C C . ASN A 1 657 ? 11.049 10.311 -26.127 1.00 80.25 657 ASN A C 1
ATOM 5223 O O . ASN A 1 657 ? 10.270 10.571 -27.042 1.00 80.25 657 ASN A O 1
ATOM 5227 N N . SER A 1 658 ? 12.296 10.788 -26.110 1.00 87.94 658 SER A N 1
ATOM 5228 C CA . SER A 1 658 ? 12.851 11.644 -27.163 1.00 87.94 658 SER A CA 1
ATOM 5229 C C . SER A 1 658 ? 14.138 11.065 -27.739 1.00 87.94 658 SER A C 1
ATOM 5231 O O . SER A 1 658 ? 14.921 10.416 -27.041 1.00 87.94 658 SER A O 1
ATOM 5233 N N . LEU A 1 659 ? 14.358 11.344 -29.023 1.00 90.69 659 LEU A N 1
ATOM 5234 C CA . LEU A 1 659 ? 15.611 11.066 -29.713 1.00 90.69 659 LEU A CA 1
ATOM 5235 C C . LEU A 1 659 ? 16.517 12.298 -29.622 1.00 90.69 659 LEU A C 1
ATOM 5237 O O . LEU A 1 659 ? 16.055 13.427 -29.807 1.00 90.69 659 LEU A O 1
ATOM 5241 N N . TYR A 1 660 ? 17.797 12.080 -29.350 1.00 89.44 660 TYR A N 1
ATOM 5242 C CA . TYR A 1 660 ? 18.794 13.128 -29.198 1.00 89.44 660 TYR A CA 1
ATOM 5243 C C . TYR A 1 660 ? 19.914 12.954 -30.208 1.00 89.44 660 TYR A C 1
ATOM 5245 O O . TYR A 1 660 ? 20.402 11.844 -30.407 1.00 89.44 660 TYR A O 1
ATOM 5253 N N . LEU A 1 661 ? 20.337 14.067 -30.798 1.00 90.19 661 LEU A N 1
ATOM 5254 C CA . LEU A 1 661 ? 21.526 14.142 -31.636 1.00 90.19 661 LEU A CA 1
ATOM 5255 C C . LEU A 1 661 ? 22.527 15.078 -30.966 1.00 90.19 661 LEU A C 1
ATOM 5257 O O . LEU A 1 661 ? 22.233 16.251 -30.728 1.00 90.19 661 LEU A O 1
ATOM 5261 N N . LEU A 1 662 ? 23.699 14.547 -30.647 1.00 87.12 662 LEU A N 1
ATOM 5262 C CA . LEU A 1 662 ? 24.723 15.237 -29.876 1.00 87.12 662 LEU A CA 1
ATOM 5263 C C . LEU A 1 662 ? 25.966 15.386 -30.733 1.00 87.12 662 LEU A C 1
ATOM 5265 O O . LEU A 1 662 ? 26.416 14.420 -31.347 1.00 87.12 662 LEU A O 1
ATOM 5269 N N . HIS A 1 663 ? 26.519 16.591 -30.791 1.00 86.38 663 HIS A N 1
ATOM 5270 C CA . HIS A 1 663 ? 27.699 16.840 -31.603 1.00 86.38 663 HIS A CA 1
ATOM 5271 C C . HIS A 1 663 ? 28.553 17.979 -31.058 1.00 86.38 663 HIS A C 1
ATOM 5273 O O . HIS A 1 663 ? 28.101 18.850 -30.307 1.00 86.38 663 HIS A O 1
ATOM 5279 N N . ASN A 1 664 ? 29.808 17.980 -31.493 1.00 84.81 664 ASN A N 1
ATOM 5280 C CA . ASN A 1 664 ? 30.737 19.069 -31.244 1.00 84.81 664 ASN A CA 1
ATOM 5281 C C . ASN A 1 664 ? 30.567 20.134 -32.331 1.00 84.81 664 ASN A C 1
ATOM 5283 O O . ASN A 1 664 ? 30.319 19.820 -33.497 1.00 84.81 664 ASN A O 1
ATOM 5287 N N . TYR A 1 665 ? 30.691 21.400 -31.947 1.00 86.12 665 TYR A N 1
ATOM 5288 C CA . TYR A 1 665 ? 30.603 22.540 -32.850 1.00 86.12 665 TYR A CA 1
ATOM 5289 C C . TYR A 1 665 ? 31.892 23.359 -32.796 1.00 86.12 665 TYR A C 1
ATOM 5291 O O . TYR A 1 665 ? 32.201 23.990 -31.774 1.00 86.12 665 TYR A O 1
ATOM 5299 N N . LYS A 1 666 ? 32.632 23.351 -33.909 1.00 83.44 666 LYS A N 1
ATOM 5300 C CA . LYS A 1 666 ? 33.875 24.107 -34.137 1.00 83.44 666 LYS A CA 1
ATOM 5301 C C . LYS A 1 666 ? 34.917 23.887 -33.040 1.00 83.44 666 LYS A C 1
ATOM 5303 O O . LYS A 1 666 ? 35.603 24.826 -32.655 1.00 83.44 666 LYS A O 1
ATOM 5308 N N . ASN A 1 667 ? 34.949 22.690 -32.451 1.00 80.75 667 ASN A N 1
ATOM 5309 C CA . ASN A 1 667 ? 35.741 22.338 -31.264 1.00 80.75 667 ASN A CA 1
ATOM 5310 C C . ASN A 1 667 ? 35.668 23.363 -30.105 1.00 80.75 667 ASN A C 1
ATOM 5312 O O . ASN A 1 667 ? 36.603 23.478 -29.317 1.00 80.75 667 ASN A O 1
ATOM 5316 N N . THR A 1 668 ? 34.570 24.120 -29.981 1.00 85.81 668 THR A N 1
ATOM 5317 C CA . THR A 1 668 ? 34.395 25.150 -28.935 1.00 85.81 668 THR A CA 1
ATOM 5318 C C . THR A 1 668 ? 33.174 24.912 -28.062 1.00 85.81 668 THR A C 1
ATOM 5320 O O . THR A 1 668 ? 33.172 25.289 -26.888 1.00 85.81 668 THR A O 1
ATOM 5323 N N . HIS A 1 669 ? 32.131 24.312 -28.632 1.00 88.94 669 HIS A N 1
ATOM 5324 C CA . HIS A 1 669 ? 30.874 24.061 -27.950 1.00 88.94 669 HIS A CA 1
ATOM 5325 C C . HIS A 1 669 ? 30.419 22.624 -28.159 1.00 88.94 669 HIS A C 1
ATOM 5327 O O . HIS A 1 669 ? 30.659 22.021 -29.204 1.00 88.94 669 HIS A O 1
ATOM 5333 N N . PHE A 1 670 ? 29.684 22.126 -27.181 1.00 87.19 670 PHE A N 1
ATOM 5334 C CA . PHE A 1 670 ? 28.868 20.934 -27.281 1.00 87.19 670 PHE A CA 1
ATOM 5335 C C . PHE A 1 670 ? 27.413 21.345 -27.521 1.00 87.19 670 PHE A C 1
ATOM 5337 O O . PHE A 1 670 ? 26.905 22.257 -26.858 1.00 87.19 670 PHE A O 1
ATOM 5344 N N . ILE A 1 671 ? 26.753 20.699 -28.481 1.00 89.31 671 ILE A N 1
ATOM 5345 C CA . ILE A 1 671 ? 25.358 20.960 -28.843 1.00 89.31 671 ILE A CA 1
ATOM 5346 C C . ILE A 1 671 ? 24.563 19.664 -28.709 1.00 89.31 671 ILE A C 1
ATOM 5348 O O . ILE A 1 671 ? 24.972 18.620 -29.218 1.00 89.31 671 ILE A O 1
ATOM 5352 N N . ALA A 1 672 ? 23.407 19.753 -28.052 1.00 90.12 672 ALA A N 1
ATOM 5353 C CA . ALA A 1 672 ? 22.430 18.674 -28.010 1.00 90.12 672 ALA A CA 1
ATOM 5354 C C . ALA A 1 672 ? 21.130 19.132 -28.673 1.00 90.12 672 ALA A C 1
ATOM 5356 O O . ALA A 1 672 ? 20.525 20.125 -28.260 1.00 90.12 672 ALA A O 1
ATOM 5357 N N . TRP A 1 673 ? 20.687 18.388 -29.677 1.00 92.75 673 TRP A N 1
ATOM 5358 C CA . TRP A 1 673 ? 19.376 18.525 -30.298 1.00 92.75 673 TRP A CA 1
ATOM 5359 C C . TRP A 1 673 ? 18.428 17.478 -29.728 1.00 92.75 673 TRP A C 1
ATOM 5361 O O . TRP A 1 673 ? 18.825 16.334 -29.527 1.00 92.75 673 TRP A O 1
ATOM 5371 N N . GLN A 1 674 ? 17.175 17.862 -29.495 1.00 92.62 674 GLN A N 1
ATOM 5372 C CA . GLN A 1 674 ? 16.108 16.979 -29.034 1.00 92.62 674 GLN A CA 1
ATOM 5373 C C . GLN A 1 674 ? 14.973 16.965 -30.056 1.00 92.62 674 GLN A C 1
ATOM 5375 O O . GLN A 1 674 ? 14.427 18.019 -30.389 1.00 92.62 674 GLN A O 1
ATOM 5380 N N . MET A 1 675 ? 14.585 15.773 -30.499 1.00 93.19 675 MET A N 1
ATOM 5381 C CA . MET A 1 675 ? 13.338 15.529 -31.215 1.00 93.19 675 MET A CA 1
ATOM 5382 C C . MET A 1 675 ? 12.243 15.313 -30.171 1.00 93.19 675 MET A C 1
ATOM 5384 O O . MET A 1 675 ? 12.205 14.269 -29.511 1.00 93.19 675 MET A O 1
ATOM 5388 N N . LYS A 1 676 ? 11.399 16.329 -29.960 1.00 88.81 676 LYS A N 1
ATOM 5389 C CA . LYS A 1 676 ? 10.361 16.284 -28.916 1.00 88.81 676 LYS A CA 1
ATOM 5390 C C . LYS A 1 676 ? 9.327 15.198 -29.195 1.00 88.81 676 LYS A C 1
ATOM 5392 O O . LYS A 1 676 ? 8.946 14.482 -28.274 1.00 88.81 676 LYS A O 1
ATOM 5397 N N . GLU A 1 677 ? 8.927 15.062 -30.454 1.00 90.69 677 GLU A N 1
ATOM 5398 C CA . GLU A 1 677 ? 7.961 14.072 -30.917 1.00 90.69 677 GLU A CA 1
ATOM 5399 C C . GLU A 1 677 ? 8.653 13.129 -31.899 1.00 90.69 677 GLU A C 1
ATOM 5401 O O . GLU A 1 677 ? 9.012 13.511 -33.014 1.00 90.69 677 GLU A O 1
ATOM 5406 N N . PHE A 1 678 ? 8.896 11.889 -31.468 1.00 91.38 678 PHE A N 1
ATOM 5407 C CA . PHE A 1 678 ? 9.632 10.923 -32.279 1.00 91.38 678 PHE A CA 1
ATOM 5408 C C . PHE A 1 678 ? 8.947 10.687 -33.634 1.00 91.38 678 PHE A C 1
ATOM 5410 O O . PHE A 1 678 ? 7.795 10.260 -33.701 1.00 91.38 678 PHE A O 1
ATOM 5417 N N . GLY A 1 679 ? 9.691 10.920 -34.715 1.00 86.81 679 GLY A N 1
ATOM 5418 C CA . GLY A 1 679 ? 9.219 10.775 -36.089 1.00 86.81 679 GLY A CA 1
ATOM 5419 C C . GLY A 1 679 ? 8.665 12.054 -36.720 1.00 86.81 679 GLY A C 1
ATOM 5420 O O . GLY A 1 679 ? 8.505 12.055 -37.939 1.00 86.81 679 GLY A O 1
ATOM 5421 N N . ASP A 1 680 ? 8.431 13.124 -35.952 1.00 90.25 680 ASP A N 1
ATOM 5422 C CA . ASP A 1 680 ? 8.175 14.457 -36.507 1.00 90.25 680 ASP A CA 1
ATOM 5423 C C . ASP A 1 680 ? 9.486 15.240 -36.621 1.00 90.25 680 ASP A C 1
ATOM 5425 O O . ASP A 1 680 ? 10.068 15.701 -35.636 1.00 90.25 680 ASP A O 1
ATOM 5429 N N . GLU A 1 681 ? 9.947 15.417 -37.853 1.00 87.81 681 GLU A N 1
ATOM 5430 C CA . GLU A 1 681 ? 11.188 16.119 -38.183 1.00 87.81 681 GLU A CA 1
ATOM 5431 C C . GLU A 1 681 ? 11.130 17.616 -37.853 1.00 87.81 681 GLU A C 1
ATOM 5433 O O . GLU A 1 681 ? 12.168 18.245 -37.644 1.00 87.81 681 GLU A O 1
ATOM 5438 N N . ASN A 1 682 ? 9.933 18.205 -37.766 1.00 89.31 682 ASN A N 1
ATOM 5439 C CA . ASN A 1 682 ? 9.780 19.604 -37.365 1.00 89.31 682 ASN A CA 1
ATOM 5440 C C . ASN A 1 682 ? 9.867 19.791 -35.845 1.00 89.31 682 ASN A C 1
ATOM 5442 O O . ASN A 1 682 ? 9.993 20.922 -35.378 1.00 89.31 682 ASN A O 1
ATOM 5446 N N . SER A 1 683 ? 9.855 18.699 -35.076 1.00 93.00 683 SER A N 1
ATOM 5447 C CA . SER A 1 683 ? 9.953 18.730 -33.616 1.00 93.00 683 SER A CA 1
ATOM 5448 C C . SER A 1 683 ? 11.394 18.821 -33.095 1.00 93.00 683 SER A C 1
ATOM 5450 O O . SER A 1 683 ? 11.607 18.909 -31.879 1.00 93.00 683 SER A O 1
ATOM 5452 N N . TRP A 1 684 ? 12.392 18.806 -33.988 1.00 95.06 684 TRP A N 1
ATOM 5453 C CA . TRP A 1 684 ? 13.788 19.037 -33.629 1.00 95.06 684 TRP A CA 1
ATOM 5454 C C . TRP A 1 684 ? 13.974 20.435 -33.040 1.00 95.06 684 TRP A C 1
ATOM 5456 O O . TRP A 1 684 ? 13.698 21.451 -33.673 1.00 95.06 684 TRP A O 1
ATOM 5466 N N . THR A 1 685 ? 14.513 20.489 -31.827 1.00 93.50 685 THR A N 1
ATOM 5467 C CA . THR A 1 685 ? 14.844 21.737 -31.138 1.00 93.50 685 THR A CA 1
ATOM 5468 C C . THR A 1 685 ? 16.238 21.645 -30.544 1.00 93.50 685 THR A C 1
ATOM 5470 O O . THR A 1 685 ? 16.628 20.602 -30.017 1.00 93.50 685 THR A O 1
ATOM 5473 N N . GLN A 1 686 ? 17.015 22.725 -30.638 1.00 93.12 686 GLN A N 1
ATOM 5474 C CA . GLN A 1 686 ? 18.310 22.781 -29.971 1.00 93.12 686 GLN A CA 1
ATOM 5475 C C . GLN A 1 686 ? 18.052 22.883 -28.467 1.00 93.12 686 GLN A C 1
ATOM 5477 O O . GLN A 1 686 ? 17.542 23.895 -27.988 1.00 93.12 686 GLN A O 1
ATOM 5482 N N . LEU A 1 687 ? 18.374 21.823 -27.730 1.00 89.38 687 LEU A N 1
ATOM 5483 C CA . LEU A 1 687 ? 18.105 21.742 -26.301 1.00 89.38 687 LEU A CA 1
ATOM 5484 C C . LEU A 1 687 ? 19.109 22.564 -25.496 1.00 89.38 687 LEU A C 1
ATOM 5486 O O . LEU A 1 687 ? 18.732 23.234 -24.537 1.00 89.38 687 LEU A O 1
ATOM 5490 N N . LEU A 1 688 ? 20.383 22.502 -25.885 1.00 89.25 688 LEU A N 1
ATOM 5491 C CA . LEU A 1 688 ? 21.446 23.298 -25.286 1.00 89.25 688 LEU A CA 1
ATOM 5492 C C . LEU A 1 688 ? 22.614 23.500 -26.244 1.00 89.25 688 LEU A C 1
ATOM 5494 O O . LEU A 1 688 ? 22.838 22.715 -27.167 1.00 89.25 688 LEU A O 1
ATOM 5498 N N . LYS A 1 689 ? 23.385 24.543 -25.945 1.00 91.00 689 LYS A N 1
ATOM 5499 C CA . LYS A 1 689 ? 24.700 24.821 -26.511 1.00 91.00 689 LYS A CA 1
ATOM 5500 C C . LYS A 1 689 ? 25.591 25.323 -25.385 1.00 91.00 689 LYS A C 1
ATOM 5502 O O . LYS A 1 689 ? 25.319 26.374 -24.813 1.00 91.00 689 LYS A O 1
ATOM 5507 N N . ILE A 1 690 ? 26.632 24.570 -25.066 1.00 89.38 690 ILE A N 1
ATOM 5508 C CA . ILE A 1 690 ? 27.495 24.819 -23.909 1.00 89.38 690 ILE A CA 1
ATOM 5509 C C . ILE A 1 690 ? 28.953 24.858 -24.341 1.00 89.38 690 ILE A C 1
ATOM 5511 O O . ILE A 1 690 ? 29.372 24.061 -25.174 1.00 89.38 690 ILE A O 1
ATOM 5515 N N . SER A 1 691 ? 29.731 25.800 -23.811 1.00 90.06 691 SER A N 1
ATOM 5516 C CA . SER A 1 691 ? 31.141 25.908 -24.175 1.00 90.06 691 SER A CA 1
ATOM 5517 C C . SER A 1 691 ? 31.981 24.850 -23.461 1.00 90.06 691 SER A C 1
ATOM 5519 O O . SER A 1 691 ? 31.798 24.553 -22.278 1.00 90.06 691 SER A O 1
ATOM 5521 N N . PHE A 1 692 ? 32.965 24.322 -24.179 1.00 86.50 692 PHE A N 1
ATOM 5522 C CA . PHE A 1 692 ? 33.999 23.451 -23.627 1.00 86.50 692 PHE A CA 1
ATOM 5523 C C . PHE A 1 692 ? 34.810 24.138 -22.527 1.00 86.50 692 PHE A C 1
ATOM 5525 O O . PHE A 1 692 ? 35.197 23.494 -21.559 1.00 86.50 692 PHE A O 1
ATOM 5532 N N . HIS A 1 693 ? 34.968 25.462 -22.609 1.00 85.94 693 HIS A N 1
ATOM 5533 C CA . HIS A 1 693 ? 35.558 26.268 -21.542 1.00 85.94 693 HIS A CA 1
ATOM 5534 C C . HIS A 1 693 ? 34.739 26.211 -20.242 1.00 85.94 693 HIS A C 1
ATOM 5536 O O . HIS A 1 693 ? 35.314 26.032 -19.173 1.00 85.94 693 HIS A O 1
ATOM 5542 N N . HIS A 1 694 ? 33.405 26.319 -20.312 1.00 85.94 694 HIS A N 1
ATOM 5543 C CA . HIS A 1 694 ? 32.532 26.214 -19.130 1.00 85.94 694 HIS A CA 1
ATOM 5544 C C . HIS A 1 694 ? 32.585 24.819 -18.509 1.00 85.94 694 HIS A C 1
ATOM 5546 O O . HIS A 1 694 ? 32.716 24.663 -17.298 1.00 85.94 694 HIS A O 1
ATOM 5552 N N . LEU A 1 695 ? 32.578 23.790 -19.356 1.00 83.81 695 LEU A N 1
ATOM 5553 C CA . LEU A 1 695 ? 32.778 22.407 -18.923 1.00 83.81 695 LEU A CA 1
ATOM 5554 C C . LEU A 1 695 ? 34.232 22.132 -18.504 1.00 83.81 695 LEU A C 1
ATOM 5556 O O . LEU A 1 695 ? 34.491 21.090 -17.913 1.00 83.81 695 LEU A O 1
ATOM 5560 N N . GLY A 1 696 ? 35.142 23.077 -18.785 1.00 79.00 696 GLY A N 1
ATOM 5561 C CA . GLY A 1 696 ? 36.608 23.051 -18.703 1.00 79.00 696 GLY A CA 1
ATOM 5562 C C . GLY A 1 696 ? 37.246 21.738 -19.135 1.00 79.00 696 GLY A C 1
ATOM 5563 O O . GLY A 1 696 ? 38.129 21.214 -18.457 1.00 79.00 696 GLY A O 1
ATOM 5564 N N . VAL A 1 697 ? 36.786 21.238 -20.271 1.00 75.81 697 VAL A N 1
ATOM 5565 C CA . VAL A 1 697 ? 37.285 20.057 -20.972 1.00 75.81 697 VAL A CA 1
ATOM 5566 C C . VAL A 1 697 ? 37.421 20.417 -22.439 1.00 75.81 697 VAL A C 1
ATOM 5568 O O . VAL A 1 697 ? 36.593 21.145 -22.963 1.00 75.81 697 VAL A O 1
ATOM 5571 N N . GLU A 1 698 ? 38.437 19.909 -23.124 1.00 66.75 698 GLU A N 1
ATOM 5572 C CA . GLU A 1 698 ? 38.650 20.218 -24.547 1.00 66.75 698 GLU A CA 1
ATOM 5573 C C . GLU A 1 698 ? 37.721 19.423 -25.477 1.00 66.75 698 GLU A C 1
ATOM 5575 O O . GLU A 1 698 ? 37.496 19.811 -26.621 1.00 66.75 698 GLU A O 1
ATOM 5580 N N . ARG A 1 699 ? 37.216 18.275 -25.004 1.00 66.75 699 ARG A N 1
ATOM 5581 C CA . ARG A 1 699 ? 36.400 17.338 -25.782 1.00 66.75 699 ARG A CA 1
ATOM 5582 C C . ARG A 1 699 ? 35.521 16.497 -24.864 1.00 66.75 699 ARG A C 1
ATOM 5584 O O . ARG A 1 699 ? 35.966 16.116 -23.780 1.00 66.75 699 ARG A O 1
ATOM 5591 N N . LEU A 1 700 ? 34.319 16.165 -25.338 1.00 70.50 700 LEU A N 1
ATOM 5592 C CA . LEU A 1 700 ? 33.381 15.284 -24.649 1.00 70.50 700 LEU A CA 1
ATOM 5593 C C . LEU A 1 700 ? 32.784 14.226 -25.573 1.00 70.50 700 LEU A C 1
ATOM 5595 O O . LEU A 1 700 ? 32.596 14.472 -26.766 1.00 70.50 700 LEU A O 1
ATOM 5599 N N . LEU A 1 701 ? 32.465 13.074 -24.988 1.00 67.56 701 LEU A N 1
ATOM 5600 C CA . LEU A 1 701 ? 31.548 12.085 -25.546 1.00 67.56 701 LEU A CA 1
ATOM 5601 C C . LEU A 1 701 ? 30.322 12.001 -24.624 1.00 67.56 701 LEU A C 1
ATOM 5603 O O . LEU A 1 701 ? 30.494 11.901 -23.406 1.00 67.56 701 LEU A O 1
ATOM 5607 N N . PRO A 1 702 ? 29.094 12.108 -25.147 1.00 68.06 702 PRO A N 1
ATOM 5608 C CA . PRO A 1 702 ? 27.902 11.971 -24.324 1.00 68.06 702 PRO A CA 1
ATOM 5609 C C . PRO A 1 702 ? 27.718 10.517 -23.892 1.00 68.06 702 PRO A C 1
ATOM 5611 O O . PRO A 1 702 ? 27.778 9.613 -24.716 1.00 68.06 702 PRO A O 1
ATOM 5614 N N . GLU A 1 703 ? 27.462 10.303 -22.604 1.00 70.88 703 GLU A N 1
ATOM 5615 C CA . GLU A 1 703 ? 27.214 8.964 -22.054 1.00 70.88 703 GLU A CA 1
ATOM 5616 C C . GLU A 1 703 ? 25.759 8.800 -21.636 1.00 70.88 703 GLU A C 1
ATOM 5618 O O . GLU A 1 703 ? 25.133 7.779 -21.904 1.00 70.88 703 GLU A O 1
ATOM 5623 N N . PHE A 1 704 ? 25.215 9.805 -20.943 1.00 71.50 704 PHE A N 1
ATOM 5624 C CA . PHE A 1 704 ? 23.889 9.702 -20.353 1.00 71.50 704 PHE A CA 1
ATOM 5625 C C . PHE A 1 704 ? 23.237 11.069 -20.148 1.00 71.50 704 PHE A C 1
ATOM 5627 O O . PHE A 1 704 ? 23.906 12.049 -19.826 1.00 71.50 704 PHE A O 1
ATOM 5634 N N . ILE A 1 705 ? 21.915 11.132 -20.282 1.00 73.25 705 ILE A N 1
ATOM 5635 C CA . ILE A 1 705 ? 21.099 12.315 -20.010 1.00 73.25 705 ILE A CA 1
ATOM 5636 C C . ILE A 1 705 ? 19.947 11.886 -19.099 1.00 73.25 705 ILE A C 1
ATOM 5638 O O . ILE A 1 705 ? 19.316 10.859 -19.330 1.00 73.25 705 ILE A O 1
ATOM 5642 N N . PHE A 1 706 ? 19.632 12.647 -18.055 1.00 72.38 706 PHE A N 1
ATOM 5643 C CA . PHE A 1 706 ? 18.534 12.285 -17.154 1.00 72.38 706 PHE A CA 1
ATOM 5644 C C . PHE A 1 706 ? 17.774 13.497 -16.611 1.00 72.38 706 PHE A C 1
ATOM 5646 O O . PHE A 1 706 ? 18.035 14.639 -16.998 1.00 72.38 706 PHE A O 1
ATOM 5653 N N . GLU A 1 707 ? 16.749 13.227 -15.792 1.00 69.00 707 GLU A N 1
ATOM 5654 C CA . GLU A 1 707 ? 15.815 14.237 -15.273 1.00 69.00 707 GLU A CA 1
ATOM 5655 C C . GLU A 1 707 ? 15.201 15.096 -16.391 1.00 69.00 707 GLU A C 1
ATOM 5657 O O . GLU A 1 707 ? 15.233 16.323 -16.354 1.00 69.00 707 GLU A O 1
ATOM 5662 N N . ASN A 1 708 ? 14.642 14.439 -17.414 1.00 69.50 708 ASN A N 1
ATOM 5663 C CA . ASN A 1 708 ? 14.010 15.084 -18.574 1.00 69.50 708 ASN A CA 1
ATOM 5664 C C . ASN A 1 708 ? 14.950 16.008 -19.370 1.00 69.50 708 ASN A C 1
ATOM 5666 O O . ASN A 1 708 ? 14.517 17.025 -19.910 1.00 69.50 708 ASN A O 1
ATOM 5670 N N . GLY A 1 709 ? 16.237 15.664 -19.461 1.00 74.31 709 GLY A N 1
ATOM 5671 C CA . GLY A 1 709 ? 17.190 16.465 -20.227 1.00 74.31 709 GLY A CA 1
ATOM 5672 C C . GLY A 1 709 ? 17.787 17.630 -19.450 1.00 74.31 709 GLY A C 1
ATOM 5673 O O . GLY A 1 709 ? 18.216 18.595 -20.084 1.00 74.31 709 GLY A O 1
ATOM 5674 N N . ASN A 1 710 ? 17.772 17.569 -18.114 1.00 82.00 710 ASN A N 1
ATOM 5675 C CA . ASN A 1 710 ? 18.351 18.599 -17.253 1.00 82.00 710 ASN A CA 1
ATOM 5676 C C . ASN A 1 710 ? 19.796 18.305 -16.867 1.00 82.00 710 ASN A C 1
ATOM 5678 O O . ASN A 1 710 ? 20.611 19.225 -16.860 1.00 82.00 710 ASN A O 1
ATOM 5682 N N . ILE A 1 711 ? 20.120 17.040 -16.593 1.00 84.00 711 ILE A N 1
ATOM 5683 C CA . ILE A 1 711 ? 21.475 16.663 -16.208 1.00 84.00 711 ILE A CA 1
ATOM 5684 C C . ILE A 1 711 ? 22.119 15.820 -17.303 1.00 84.00 711 ILE A C 1
ATOM 5686 O O . ILE A 1 711 ? 21.556 14.827 -17.767 1.00 84.00 711 ILE A O 1
ATOM 5690 N N . PHE A 1 712 ? 23.324 16.227 -17.687 1.00 83.38 712 PHE A N 1
ATOM 5691 C CA . PHE A 1 712 ? 24.154 15.600 -18.703 1.00 83.38 712 PHE A CA 1
ATOM 5692 C C . PHE A 1 712 ? 25.367 14.967 -18.038 1.00 83.38 712 PHE A C 1
ATOM 5694 O O . PHE A 1 712 ? 26.118 15.643 -17.339 1.00 83.38 712 PHE A O 1
ATOM 5701 N N . ILE A 1 713 ? 25.561 13.675 -18.274 1.00 80.12 713 ILE A N 1
ATOM 5702 C CA . ILE A 1 713 ? 26.765 12.938 -17.907 1.00 80.12 713 ILE A CA 1
ATOM 5703 C C . ILE A 1 713 ? 27.584 12.764 -19.182 1.00 80.12 713 ILE A C 1
ATOM 5705 O O . ILE A 1 713 ? 27.163 12.108 -20.139 1.00 80.12 713 ILE A O 1
ATOM 5709 N N . LEU A 1 714 ? 28.748 13.396 -19.195 1.00 79.94 714 LEU A N 1
ATOM 5710 C CA . LEU A 1 714 ? 29.631 13.511 -20.345 1.00 79.94 714 LEU A CA 1
ATOM 5711 C C . LEU A 1 714 ? 31.001 12.938 -19.961 1.00 79.94 714 LEU A C 1
ATOM 5713 O O . LEU A 1 714 ? 31.451 13.102 -18.828 1.00 79.94 714 LEU A O 1
ATOM 5717 N N . ARG A 1 715 ? 31.678 12.264 -20.888 1.00 74.69 715 ARG A N 1
ATOM 5718 C CA . ARG A 1 715 ? 33.011 11.687 -20.670 1.00 74.69 715 ARG A CA 1
ATOM 5719 C C . ARG A 1 715 ? 34.097 12.585 -21.251 1.00 74.69 715 ARG A C 1
ATOM 5721 O O . ARG A 1 715 ? 34.009 12.970 -22.415 1.00 74.69 715 ARG A O 1
ATOM 5728 N N . GLY A 1 716 ? 35.114 12.894 -20.445 1.00 66.38 716 GLY A N 1
ATOM 5729 C CA . GLY A 1 716 ? 36.289 13.683 -20.832 1.00 66.38 716 GLY A CA 1
ATOM 5730 C C . GLY A 1 716 ? 37.300 12.933 -21.714 1.00 66.38 716 GLY A C 1
ATOM 5731 O O . GLY A 1 716 ? 37.154 11.749 -22.012 1.00 66.38 716 GLY A O 1
ATOM 5732 N N . ARG A 1 717 ? 38.368 13.636 -22.124 1.00 57.56 717 ARG A N 1
ATOM 5733 C CA . ARG A 1 717 ? 39.431 13.152 -23.040 1.00 57.56 717 ARG A CA 1
ATOM 5734 C C . ARG A 1 717 ? 40.195 11.928 -22.515 1.00 57.56 717 ARG A C 1
ATOM 5736 O O . ARG A 1 717 ? 40.662 11.110 -23.304 1.00 57.56 717 ARG A O 1
ATOM 5743 N N . HIS A 1 718 ? 40.330 11.804 -21.199 1.00 57.97 718 HIS A N 1
ATOM 5744 C CA . HIS A 1 718 ? 40.853 10.610 -20.546 1.00 57.97 718 HIS A CA 1
ATOM 5745 C C . HIS A 1 718 ? 39.649 9.777 -20.109 1.00 57.97 718 HIS A C 1
ATOM 5747 O O . HIS A 1 718 ? 38.793 10.301 -19.404 1.00 57.97 718 HIS A O 1
ATOM 5753 N N . CYS A 1 719 ? 39.578 8.499 -20.502 1.00 56.66 719 CYS A N 1
ATOM 5754 C CA . CYS A 1 719 ? 38.427 7.592 -20.316 1.00 56.66 719 CYS A CA 1
ATOM 5755 C C . CYS A 1 719 ? 37.915 7.428 -18.864 1.00 56.66 719 CYS A C 1
ATOM 5757 O O . CYS A 1 719 ? 36.982 6.665 -18.628 1.00 56.66 719 CYS A O 1
ATOM 5759 N N . PHE A 1 720 ? 38.534 8.117 -17.906 1.00 65.06 720 PHE A N 1
ATOM 5760 C CA . PHE A 1 720 ? 38.329 8.034 -16.468 1.00 65.06 720 PHE A CA 1
ATOM 5761 C C . PHE A 1 720 ? 37.729 9.319 -15.865 1.00 65.06 720 PHE A C 1
ATOM 5763 O O . PHE A 1 720 ? 37.422 9.324 -14.677 1.00 65.06 720 PHE A O 1
ATOM 5770 N N . GLU A 1 721 ? 37.544 10.398 -16.639 1.00 73.75 721 GLU A N 1
ATOM 5771 C CA . GLU A 1 721 ? 36.896 11.635 -16.171 1.00 73.75 721 GLU A CA 1
ATOM 5772 C C . GLU A 1 721 ? 35.419 11.690 -16.594 1.00 73.75 721 GLU A C 1
ATOM 5774 O O . GLU A 1 721 ? 35.099 11.651 -17.785 1.00 73.75 721 GLU A O 1
ATOM 5779 N N . LEU A 1 722 ? 34.527 11.833 -15.610 1.00 80.44 722 LEU A N 1
ATOM 5780 C CA . LEU A 1 722 ? 33.110 12.125 -15.808 1.00 80.44 722 LEU A CA 1
ATOM 5781 C C . LEU A 1 722 ? 32.805 13.578 -15.473 1.00 80.44 722 LEU A C 1
ATOM 5783 O O . LEU A 1 722 ? 33.173 14.078 -14.409 1.00 80.44 722 LEU A O 1
ATOM 5787 N N . VAL A 1 723 ? 32.056 14.218 -16.359 1.00 84.69 723 VAL A N 1
ATOM 5788 C CA . VAL A 1 723 ? 31.544 15.574 -16.219 1.00 84.69 723 VAL A CA 1
ATOM 5789 C C . VAL A 1 723 ? 30.030 15.500 -16.086 1.00 84.69 723 VAL A C 1
ATOM 5791 O O . VAL A 1 723 ? 29.336 15.071 -17.002 1.00 84.69 723 VAL A O 1
ATOM 5794 N N . PHE A 1 724 ? 29.523 15.926 -14.937 1.00 87.00 724 PHE A N 1
ATOM 5795 C CA . PHE A 1 724 ? 28.106 16.105 -14.666 1.00 87.00 724 PHE A CA 1
ATOM 5796 C C . PHE A 1 724 ? 27.783 17.581 -14.853 1.00 87.00 724 PHE A C 1
ATOM 5798 O O . PHE A 1 724 ? 28.322 18.425 -14.136 1.00 87.00 724 PHE A O 1
ATOM 5805 N N . TYR A 1 725 ? 26.928 17.892 -15.815 1.00 87.62 725 TYR A N 1
ATOM 5806 C CA . TYR A 1 725 ? 26.433 19.239 -16.051 1.00 87.62 725 TYR A CA 1
ATOM 5807 C C . TYR A 1 725 ? 24.944 19.293 -15.734 1.00 87.62 725 TYR A C 1
ATOM 5809 O O . TYR A 1 725 ? 24.159 18.614 -16.396 1.00 87.62 725 TYR A O 1
ATOM 5817 N N . ASP A 1 726 ? 24.564 20.090 -14.738 1.00 89.06 726 ASP A N 1
ATOM 5818 C CA . ASP A 1 726 ? 23.168 20.400 -14.448 1.00 89.06 726 ASP A CA 1
ATOM 5819 C C . ASP A 1 726 ? 22.823 21.752 -15.068 1.00 89.06 726 ASP A C 1
ATOM 5821 O O . ASP A 1 726 ? 23.378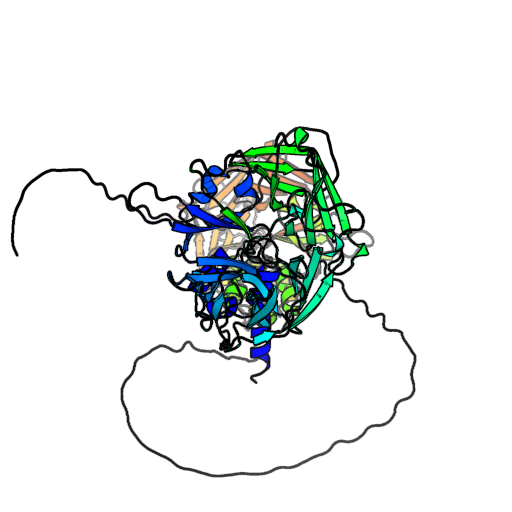 22.795 -14.723 1.00 89.06 726 ASP A O 1
ATOM 5825 N N . ARG A 1 727 ? 21.899 21.749 -16.024 1.00 87.94 727 ARG A N 1
ATOM 5826 C CA . ARG A 1 727 ? 21.518 22.977 -16.723 1.00 87.94 727 ARG A CA 1
ATOM 5827 C C . ARG A 1 727 ? 20.562 23.865 -15.928 1.00 87.94 727 ARG A C 1
ATOM 5829 O O . ARG A 1 727 ? 20.284 24.976 -16.371 1.00 87.94 727 ARG A O 1
ATOM 5836 N N . ARG A 1 728 ? 19.985 23.375 -14.823 1.00 88.88 728 ARG A N 1
ATOM 5837 C CA . ARG A 1 728 ? 19.030 24.149 -14.010 1.00 88.88 728 ARG A CA 1
ATOM 5838 C C . ARG A 1 728 ? 19.725 25.304 -13.309 1.00 88.88 728 ARG A C 1
ATOM 5840 O O . ARG A 1 728 ? 19.177 26.398 -13.247 1.00 88.88 728 ARG A O 1
ATOM 5847 N N . ASP A 1 729 ? 20.936 25.052 -12.830 1.00 90.31 729 ASP A N 1
ATOM 5848 C CA . ASP A 1 729 ? 21.789 26.019 -12.144 1.00 90.31 729 ASP A CA 1
ATOM 5849 C C . ASP A 1 729 ? 23.120 26.272 -12.877 1.00 90.31 729 ASP A C 1
ATOM 5851 O O . ASP A 1 729 ? 23.945 27.057 -12.413 1.00 90.31 729 ASP A O 1
ATOM 5855 N N . ASN A 1 730 ? 23.314 25.655 -14.049 1.00 88.56 730 ASN A N 1
ATOM 5856 C CA . ASN A 1 730 ? 24.553 25.664 -14.830 1.00 88.56 730 ASN A CA 1
ATOM 5857 C C . ASN A 1 730 ? 25.774 25.101 -14.083 1.00 88.56 730 ASN A C 1
ATOM 5859 O O . ASN A 1 730 ? 26.915 25.408 -14.455 1.00 88.56 730 ASN A O 1
ATOM 5863 N N . SER A 1 731 ? 25.560 24.278 -13.056 1.00 90.25 731 SER A N 1
ATOM 5864 C CA . SER A 1 731 ? 26.642 23.681 -12.285 1.00 90.25 731 SER A CA 1
ATOM 5865 C C . SER A 1 731 ? 27.365 22.588 -13.073 1.00 90.25 731 SER A C 1
ATOM 5867 O O . SER A 1 731 ? 26.791 21.850 -13.876 1.00 90.25 731 SER A O 1
ATOM 5869 N N . VAL A 1 732 ? 28.676 22.498 -12.846 1.00 89.50 732 VAL A N 1
ATOM 5870 C CA . VAL A 1 732 ? 29.546 21.479 -13.433 1.00 89.50 732 VAL A CA 1
ATOM 5871 C C . VAL A 1 732 ? 30.270 20.775 -12.296 1.00 89.50 732 VAL A C 1
ATOM 5873 O O . VAL A 1 732 ? 31.043 21.392 -11.566 1.00 89.50 732 VAL A O 1
ATOM 5876 N N . LYS A 1 733 ? 30.048 19.470 -12.157 1.00 86.62 733 LYS A N 1
ATOM 5877 C CA . LYS A 1 733 ? 30.770 18.603 -11.223 1.00 86.62 733 LYS A CA 1
ATOM 5878 C C . LYS A 1 733 ? 31.626 17.630 -12.019 1.00 86.62 733 LYS A C 1
ATOM 5880 O O . LYS A 1 733 ? 31.129 16.961 -12.919 1.00 86.62 733 LYS A O 1
ATOM 5885 N N . ARG A 1 734 ? 32.908 17.518 -11.676 1.00 82.19 734 ARG A N 1
ATOM 5886 C CA . ARG A 1 734 ? 33.824 16.563 -12.312 1.00 82.19 734 ARG A CA 1
ATOM 5887 C C . ARG A 1 734 ? 34.274 15.516 -11.325 1.00 82.19 734 ARG A C 1
ATOM 5889 O O . ARG A 1 734 ? 34.572 15.832 -10.175 1.00 82.19 734 ARG A O 1
ATOM 5896 N N . ILE A 1 735 ? 34.301 14.272 -11.776 1.00 77.69 735 ILE A N 1
ATOM 5897 C CA . ILE A 1 735 ? 34.686 13.136 -10.954 1.00 77.69 735 ILE A CA 1
ATOM 5898 C C . ILE A 1 735 ? 35.666 12.285 -11.742 1.00 77.69 735 ILE A C 1
ATOM 5900 O O . ILE A 1 735 ? 35.428 11.956 -12.901 1.00 77.69 735 ILE A O 1
ATOM 5904 N N . ASN A 1 736 ? 36.765 11.923 -11.091 1.00 73.62 736 ASN A N 1
ATOM 5905 C CA . ASN A 1 736 ? 37.779 11.067 -11.671 1.00 73.62 736 ASN A CA 1
ATOM 5906 C C . ASN A 1 736 ? 37.659 9.649 -11.093 1.00 73.62 736 ASN A C 1
ATOM 5908 O O . ASN A 1 736 ? 37.719 9.468 -9.878 1.00 73.62 736 ASN A O 1
ATOM 5912 N N . ILE A 1 737 ? 37.488 8.648 -11.956 1.00 67.31 737 ILE A N 1
ATOM 5913 C CA . ILE A 1 737 ? 37.320 7.231 -11.587 1.00 67.31 737 ILE A CA 1
ATOM 5914 C C . ILE A 1 737 ? 38.684 6.501 -11.539 1.00 67.31 737 ILE A C 1
ATOM 5916 O O . ILE A 1 737 ? 38.751 5.282 -11.391 1.00 67.31 737 ILE A O 1
ATOM 5920 N N . LEU A 1 738 ? 39.800 7.248 -11.599 1.00 52.09 738 LEU A N 1
ATOM 5921 C CA . LEU A 1 738 ? 41.193 6.761 -11.561 1.00 52.09 738 LEU A CA 1
ATOM 5922 C C . LEU A 1 738 ? 41.520 5.721 -10.472 1.00 52.09 738 LEU A C 1
ATOM 5924 O O . LEU A 1 738 ? 42.506 5.007 -10.618 1.00 52.09 738 LEU A O 1
ATOM 5928 N N . ALA A 1 739 ? 40.731 5.596 -9.400 1.00 50.12 739 ALA A N 1
ATOM 5929 C CA . ALA A 1 739 ? 40.992 4.611 -8.351 1.00 50.12 739 ALA A CA 1
ATOM 5930 C C . ALA A 1 739 ? 40.984 3.146 -8.851 1.00 50.12 739 ALA A C 1
ATOM 5932 O O . ALA A 1 739 ? 41.662 2.325 -8.239 1.00 50.12 739 ALA A O 1
ATOM 5933 N N . ASN A 1 740 ? 40.295 2.813 -9.961 1.00 53.00 740 ASN A N 1
ATOM 5934 C CA . ASN A 1 740 ? 40.116 1.410 -10.390 1.00 53.00 740 ASN A CA 1
ATOM 5935 C C . ASN A 1 740 ? 40.403 1.089 -11.868 1.00 53.00 740 ASN A C 1
ATOM 5937 O O . ASN A 1 740 ? 40.272 -0.072 -12.260 1.00 53.00 740 ASN A O 1
ATOM 5941 N N . ASN A 1 741 ? 40.800 2.066 -12.693 1.00 54.50 741 ASN A N 1
ATOM 5942 C CA . ASN A 1 741 ? 41.103 1.898 -14.129 1.00 54.50 741 ASN A CA 1
ATOM 5943 C C . ASN A 1 741 ? 40.021 1.177 -14.970 1.00 54.50 741 ASN A C 1
ATOM 5945 O O . ASN A 1 741 ? 40.311 0.724 -16.072 1.00 54.50 741 ASN A O 1
ATOM 5949 N N . SER A 1 742 ? 38.777 1.062 -14.504 1.00 60.00 742 SER A N 1
ATOM 5950 C CA . SER A 1 742 ? 37.724 0.335 -15.213 1.00 60.00 742 SER A CA 1
ATOM 5951 C C . SER A 1 742 ? 37.080 1.190 -16.310 1.00 60.00 742 SER A C 1
ATOM 5953 O O . SER A 1 742 ? 36.540 2.265 -16.049 1.00 60.00 742 SER A O 1
ATOM 5955 N N . TYR A 1 743 ? 37.111 0.700 -17.552 1.00 68.25 743 TYR A N 1
ATOM 5956 C CA . TYR A 1 743 ? 36.292 1.247 -18.636 1.00 68.25 743 TYR A CA 1
ATOM 5957 C C . TYR A 1 743 ? 34.849 0.803 -18.410 1.00 68.25 743 TYR A C 1
ATOM 5959 O O . TYR A 1 743 ? 34.616 -0.353 -18.058 1.00 68.25 743 TYR A O 1
ATOM 5967 N N . PHE A 1 744 ? 33.869 1.682 -18.603 1.00 74.44 744 PHE A N 1
ATOM 5968 C CA . PHE A 1 744 ? 32.470 1.272 -18.555 1.00 74.44 744 PHE A CA 1
ATOM 5969 C C . PHE A 1 744 ? 31.652 1.869 -19.694 1.00 74.44 744 PHE A C 1
ATOM 5971 O O . PHE A 1 744 ? 32.082 2.842 -20.300 1.00 74.44 744 PHE A O 1
ATOM 5978 N N . ILE A 1 745 ? 30.486 1.292 -19.972 1.00 76.00 745 ILE A N 1
ATOM 5979 C CA . ILE A 1 745 ? 29.437 1.859 -20.831 1.00 76.00 745 ILE A CA 1
ATOM 5980 C C . ILE A 1 745 ? 28.135 1.815 -20.035 1.00 76.00 745 ILE A C 1
ATOM 5982 O O . ILE A 1 745 ? 27.834 0.790 -19.414 1.00 76.00 745 ILE A O 1
ATOM 5986 N N . ALA A 1 746 ? 27.388 2.916 -20.025 1.00 78.69 746 ALA A N 1
ATOM 5987 C CA . ALA A 1 746 ? 26.103 3.003 -19.344 1.00 78.69 746 ALA A CA 1
ATOM 5988 C C . ALA A 1 746 ? 24.940 2.772 -20.316 1.00 78.69 746 ALA A C 1
ATOM 5990 O O . ALA A 1 746 ? 24.949 3.255 -21.443 1.00 78.69 746 ALA A O 1
ATOM 5991 N N . PHE A 1 747 ? 23.920 2.062 -19.845 1.00 80.62 747 PHE A N 1
ATOM 5992 C CA . PHE A 1 747 ? 22.665 1.847 -20.556 1.00 80.62 747 PHE A CA 1
ATOM 5993 C C . PHE A 1 747 ? 21.504 2.277 -19.665 1.00 80.62 747 PHE A C 1
ATOM 5995 O O . PHE A 1 747 ? 21.525 2.047 -18.448 1.00 80.62 747 PHE A O 1
ATOM 6002 N N . ASP A 1 748 ? 20.482 2.877 -20.270 1.00 80.62 748 ASP A N 1
ATOM 6003 C CA . ASP A 1 748 ? 19.200 3.102 -19.617 1.00 80.62 748 ASP A CA 1
ATOM 6004 C C . ASP A 1 748 ? 18.604 1.760 -19.188 1.00 80.62 748 ASP A C 1
ATOM 6006 O O . ASP A 1 748 ? 18.711 0.761 -19.897 1.00 80.62 748 ASP A O 1
ATOM 6010 N N . TYR A 1 749 ? 18.018 1.692 -17.995 1.00 86.50 749 TYR A N 1
ATOM 6011 C CA . TYR A 1 749 ? 17.442 0.454 -17.487 1.00 86.50 749 TYR A CA 1
ATOM 6012 C C . TYR A 1 749 ? 16.209 0.735 -16.633 1.00 86.50 749 TYR A C 1
ATOM 6014 O O . TYR A 1 749 ? 16.087 1.761 -15.968 1.00 86.50 749 TYR A O 1
ATOM 6022 N N . VAL A 1 750 ? 15.279 -0.214 -16.630 1.00 87.94 750 VAL A N 1
ATOM 6023 C CA . VAL A 1 750 ? 14.120 -0.205 -15.739 1.00 87.94 750 VAL A CA 1
ATOM 6024 C C . VAL A 1 750 ? 14.121 -1.508 -14.960 1.00 87.94 750 VAL A C 1
ATOM 6026 O O . VAL A 1 750 ? 14.203 -2.589 -15.543 1.00 87.94 750 VAL A O 1
ATOM 6029 N N . GLU A 1 751 ? 14.072 -1.429 -13.632 1.00 88.56 751 GLU A N 1
ATOM 6030 C CA . GLU A 1 751 ? 13.943 -2.640 -12.827 1.00 88.56 751 GLU A CA 1
ATOM 6031 C C . GLU A 1 751 ? 12.603 -3.307 -13.134 1.00 88.56 751 GLU A C 1
ATOM 6033 O O . GLU A 1 751 ? 11.550 -2.698 -12.984 1.00 88.56 751 GLU A O 1
ATOM 6038 N N . SER A 1 752 ? 12.642 -4.562 -13.578 1.00 89.88 752 SER A N 1
ATOM 6039 C CA . SER A 1 752 ? 11.474 -5.222 -14.151 1.00 89.88 752 SER A CA 1
ATOM 6040 C C . SER A 1 752 ? 11.371 -6.677 -13.725 1.00 89.88 752 SER A C 1
ATOM 6042 O O . SER A 1 752 ? 12.371 -7.377 -13.538 1.00 89.88 752 SER A O 1
ATOM 6044 N N . LEU A 1 753 ? 10.128 -7.145 -13.628 1.00 90.00 753 LEU A N 1
ATOM 6045 C CA . LEU A 1 753 ? 9.779 -8.545 -13.386 1.00 90.00 753 LEU A CA 1
ATOM 6046 C C . LEU A 1 753 ? 9.697 -9.371 -14.677 1.00 90.00 753 LEU A C 1
ATOM 6048 O O . LEU A 1 753 ? 9.434 -10.575 -14.607 1.00 90.00 753 LEU A O 1
ATOM 6052 N N . VAL A 1 754 ? 9.905 -8.743 -15.840 1.00 89.31 754 VAL A N 1
ATOM 6053 C CA . VAL A 1 754 ? 9.911 -9.413 -17.144 1.00 89.31 754 VAL A CA 1
ATOM 6054 C C . VAL A 1 754 ? 10.943 -10.536 -17.143 1.00 89.31 754 VAL A C 1
ATOM 6056 O O . VAL A 1 754 ? 12.104 -10.346 -16.780 1.00 89.31 754 VAL A O 1
ATOM 6059 N N . GLN A 1 755 ? 10.524 -11.724 -17.566 1.00 83.69 755 GLN A N 1
ATOM 6060 C CA . GLN A 1 755 ? 11.414 -12.869 -17.695 1.00 83.69 755 GLN A CA 1
ATOM 6061 C C . GLN A 1 755 ? 11.847 -13.056 -19.154 1.00 83.69 755 GLN A C 1
ATOM 6063 O O . GLN A 1 755 ? 11.023 -12.883 -20.053 1.00 83.69 755 GLN A O 1
ATOM 6068 N N . PRO A 1 756 ? 13.108 -13.454 -19.405 1.00 78.88 756 PRO A N 1
ATOM 6069 C CA . PRO A 1 756 ? 13.538 -13.870 -20.734 1.00 78.88 756 PRO A CA 1
ATOM 6070 C C . PRO A 1 756 ? 12.692 -15.051 -21.230 1.00 78.88 756 PRO A C 1
ATOM 6072 O O . PRO A 1 756 ? 12.451 -15.992 -20.467 1.00 78.88 756 PRO A O 1
ATOM 6075 N N . CYS A 1 757 ? 12.257 -15.029 -22.494 1.00 64.00 757 CYS A N 1
ATOM 6076 C CA . CYS A 1 757 ? 11.500 -16.131 -23.092 1.00 64.00 757 CYS A CA 1
ATOM 6077 C C . CYS A 1 757 ? 12.253 -17.463 -22.916 1.00 64.00 757 CYS A C 1
ATOM 6079 O O . CYS A 1 757 ? 13.383 -17.612 -23.385 1.00 64.00 757 CYS A O 1
ATOM 6081 N N . ARG A 1 758 ? 11.622 -18.442 -22.257 1.00 48.69 758 ARG A N 1
ATOM 6082 C CA . ARG A 1 758 ? 12.050 -19.848 -22.294 1.00 48.69 758 ARG A CA 1
ATOM 6083 C C . ARG A 1 758 ? 11.425 -20.482 -23.529 1.00 48.69 758 ARG A C 1
ATOM 6085 O O . ARG A 1 758 ? 10.228 -20.301 -23.749 1.00 48.69 758 ARG A O 1
ATOM 6092 N N . SER A 1 759 ? 12.213 -21.192 -24.331 1.00 34.50 759 SER A N 1
ATOM 6093 C CA . SER A 1 759 ? 11.704 -21.915 -25.495 1.00 34.50 759 SER A CA 1
ATOM 6094 C C . SER A 1 759 ? 10.549 -22.831 -25.065 1.00 34.50 759 SER A C 1
ATOM 6096 O O . SER A 1 759 ? 10.660 -23.674 -24.172 1.00 34.50 759 SER A O 1
ATOM 6098 N N . SER A 1 760 ? 9.375 -22.591 -25.644 1.00 30.52 760 SER A N 1
ATOM 6099 C CA . SER A 1 760 ? 8.136 -23.278 -25.313 1.00 30.52 760 SER A CA 1
ATOM 6100 C C . SER A 1 760 ? 8.121 -24.665 -25.952 1.00 30.52 760 SER A C 1
ATOM 6102 O O . SER A 1 760 ? 7.608 -24.872 -27.048 1.00 30.52 760 SER A O 1
ATOM 6104 N N . LYS A 1 761 ? 8.600 -25.676 -25.226 1.00 26.86 761 LYS A N 1
ATOM 6105 C CA . LYS A 1 761 ? 8.011 -27.012 -25.373 1.00 26.86 761 LYS A CA 1
ATOM 6106 C C . LYS A 1 761 ? 6.773 -27.095 -24.480 1.00 26.86 761 LYS A C 1
ATOM 6108 O O . LYS A 1 761 ? 6.860 -27.460 -23.318 1.00 26.86 761 LYS A O 1
ATOM 6113 N N . VAL A 1 762 ? 5.640 -26.747 -25.096 1.00 30.31 762 VAL A N 1
ATOM 6114 C CA . VAL A 1 762 ? 4.261 -27.150 -24.761 1.00 30.31 762 VAL A CA 1
ATOM 6115 C C . VAL A 1 762 ? 3.730 -26.725 -23.383 1.00 30.31 762 VAL A C 1
ATOM 6117 O O . VAL A 1 762 ? 3.983 -27.379 -22.381 1.00 30.31 762 VAL A O 1
ATOM 6120 N N . GLN A 1 763 ? 2.859 -25.711 -23.380 1.00 24.80 763 GLN A N 1
ATOM 6121 C CA . GLN A 1 763 ? 1.551 -25.739 -22.702 1.00 24.80 763 GLN A CA 1
ATOM 6122 C C . GLN A 1 763 ? 0.713 -24.544 -23.189 1.00 24.80 763 GLN A C 1
ATOM 6124 O O . GLN A 1 763 ? 0.658 -23.488 -22.567 1.00 24.80 763 GLN A O 1
ATOM 6129 N N . ASN A 1 764 ? 0.059 -24.713 -24.342 1.00 23.38 764 ASN A N 1
ATOM 6130 C CA . ASN A 1 764 ? -1.051 -23.849 -24.731 1.00 23.38 764 ASN A CA 1
ATOM 6131 C C . ASN A 1 764 ? -2.274 -24.247 -23.897 1.00 23.38 764 ASN A C 1
ATOM 6133 O O . ASN A 1 764 ? -2.962 -25.211 -24.221 1.00 23.38 764 ASN A O 1
ATOM 6137 N N . HIS A 1 765 ? -2.567 -23.483 -22.849 1.00 25.64 765 HIS A N 1
ATOM 6138 C CA . HIS A 1 765 ? -3.939 -23.313 -22.381 1.00 25.64 765 HIS A CA 1
ATOM 6139 C C . HIS A 1 765 ? -4.363 -21.884 -22.712 1.00 25.64 765 HIS A C 1
ATOM 6141 O O . HIS A 1 765 ? -4.285 -20.978 -21.890 1.00 25.64 765 HIS A O 1
ATOM 6147 N N . SER A 1 766 ? -4.774 -21.675 -23.962 1.00 25.27 766 SER A N 1
ATOM 6148 C CA . SER A 1 766 ? -5.500 -20.476 -24.362 1.00 25.27 766 SER A CA 1
ATOM 6149 C C . SER A 1 766 ? -6.925 -20.564 -23.807 1.00 25.27 766 SER A C 1
ATOM 6151 O O . SER A 1 766 ? -7.752 -21.302 -24.343 1.00 25.27 766 SER A O 1
ATOM 6153 N N . CYS A 1 767 ? -7.227 -19.819 -22.745 1.00 23.00 767 CYS A N 1
ATOM 6154 C CA . CYS A 1 767 ? -8.606 -19.435 -22.453 1.00 23.00 767 CYS A CA 1
ATOM 6155 C C . CYS A 1 767 ? -8.991 -18.327 -23.437 1.00 23.00 767 CYS A C 1
ATOM 6157 O O . CYS A 1 767 ? -8.578 -17.180 -23.288 1.00 23.00 767 CYS A O 1
ATOM 6159 N N . THR A 1 768 ? -9.749 -18.679 -24.470 1.00 24.56 768 THR A N 1
ATOM 6160 C CA . THR A 1 768 ? -10.438 -17.712 -25.329 1.00 24.56 768 THR A CA 1
ATOM 6161 C C . THR A 1 768 ? -11.513 -16.968 -24.526 1.00 24.56 768 THR A C 1
ATOM 6163 O O . THR A 1 768 ? -12.234 -17.613 -23.759 1.00 24.56 768 THR A O 1
ATOM 6166 N N . PRO A 1 769 ? -11.677 -15.646 -24.703 1.00 23.97 769 PRO A N 1
ATOM 6167 C CA . PRO A 1 769 ? -12.786 -14.907 -24.112 1.00 23.97 769 PRO A CA 1
ATOM 6168 C C . PRO A 1 769 ? -14.106 -15.342 -24.763 1.00 23.97 769 PRO A C 1
ATOM 6170 O O . PRO A 1 769 ? -14.231 -15.375 -25.986 1.00 23.97 769 PRO A O 1
ATOM 6173 N N . ILE A 1 770 ? -15.084 -15.707 -23.934 1.00 25.31 770 ILE A N 1
ATOM 6174 C CA . ILE A 1 770 ? -16.443 -16.065 -24.354 1.00 25.31 770 ILE A CA 1
ATOM 6175 C C . ILE A 1 770 ? -17.145 -14.783 -24.836 1.00 25.31 770 ILE A C 1
ATOM 6177 O O . ILE A 1 770 ? -17.269 -13.850 -24.041 1.00 25.31 770 ILE A O 1
ATOM 6181 N N . PRO A 1 771 ? -17.640 -14.700 -26.085 1.00 25.19 771 PRO A N 1
ATOM 6182 C CA . PRO A 1 771 ? -18.526 -13.618 -26.486 1.00 25.19 771 PRO A CA 1
ATOM 6183 C C . PRO A 1 771 ? -19.924 -13.867 -25.913 1.00 25.19 771 PRO A C 1
ATOM 6185 O O . PRO A 1 771 ? -20.500 -14.945 -26.073 1.00 25.19 771 PRO A O 1
ATOM 6188 N N . HIS A 1 772 ? -20.492 -12.849 -25.274 1.00 26.20 772 HIS A N 1
ATOM 6189 C CA . HIS A 1 772 ? -21.907 -12.816 -24.928 1.00 26.20 772 HIS A CA 1
ATOM 6190 C C . HIS A 1 772 ? -22.772 -12.881 -26.197 1.00 26.20 772 HIS A C 1
ATOM 6192 O O . HIS A 1 772 ? -22.597 -12.080 -27.111 1.00 26.20 772 HIS A O 1
ATOM 6198 N N . SER A 1 773 ? -23.758 -13.779 -26.227 1.00 24.45 773 SER A N 1
ATOM 6199 C CA . SER A 1 773 ? -24.944 -13.627 -27.079 1.00 24.45 773 SER A CA 1
ATOM 6200 C C . SER A 1 773 ? -26.194 -14.202 -26.382 1.00 24.45 773 SER A C 1
ATOM 6202 O O . SER A 1 773 ? -26.053 -15.034 -25.481 1.00 24.45 773 SER A O 1
ATOM 6204 N N . PRO A 1 774 ? -27.400 -13.683 -26.691 1.00 29.30 774 PRO A N 1
ATOM 6205 C CA . PRO A 1 774 ? -28.559 -13.742 -25.805 1.00 29.30 774 PRO A CA 1
ATOM 6206 C C . PRO A 1 774 ? -29.505 -14.929 -26.067 1.00 29.30 774 PRO A C 1
ATOM 6208 O O . PRO A 1 774 ? -29.468 -15.589 -27.100 1.00 29.30 774 PRO A O 1
ATOM 6211 N N . LEU A 1 775 ? -30.379 -15.149 -25.081 1.00 26.05 775 LEU A N 1
ATOM 6212 C CA . LEU A 1 775 ? -31.495 -16.101 -24.997 1.00 26.05 775 LEU A CA 1
ATOM 6213 C C . LEU A 1 775 ? -32.309 -16.293 -26.295 1.00 26.05 775 LEU A C 1
ATOM 6215 O O . LEU A 1 775 ? -32.785 -15.305 -26.847 1.00 26.05 775 LEU A O 1
ATOM 6219 N N . LEU A 1 776 ? -32.626 -17.555 -26.653 1.00 24.50 776 LEU A N 1
ATOM 6220 C CA . LEU A 1 776 ? -34.004 -18.066 -26.861 1.00 24.50 776 LEU A CA 1
ATOM 6221 C C . LEU A 1 776 ? -34.078 -19.556 -27.301 1.00 24.50 776 LEU A C 1
ATOM 6223 O O . LEU A 1 776 ? -33.403 -19.980 -28.229 1.00 24.50 776 LEU A O 1
ATOM 6227 N N . LYS A 1 777 ? -35.056 -20.251 -26.689 1.00 24.80 777 LYS A N 1
ATOM 6228 C CA . LYS A 1 777 ? -35.912 -21.376 -27.159 1.00 24.80 777 LYS A CA 1
ATOM 6229 C C . LYS A 1 777 ? -35.430 -22.849 -27.158 1.00 24.80 777 LYS A C 1
ATOM 6231 O O . LYS A 1 777 ? -34.712 -23.318 -28.024 1.00 24.80 777 LYS A O 1
ATOM 6236 N N . GLN A 1 778 ? -36.019 -23.566 -26.189 1.00 24.80 778 GLN A N 1
ATOM 6237 C CA . GLN A 1 778 ? -36.588 -24.932 -26.168 1.00 24.80 778 GLN A CA 1
ATOM 6238 C C . GLN A 1 778 ? -36.417 -25.882 -27.378 1.00 24.80 778 GLN A C 1
ATOM 6240 O O . GLN A 1 778 ? -36.911 -25.606 -28.465 1.00 24.80 778 GLN A O 1
ATOM 6245 N N . SER A 1 779 ? -35.954 -27.109 -27.099 1.00 23.69 779 SER A N 1
ATOM 6246 C CA . SER A 1 779 ? -36.623 -28.405 -27.401 1.00 23.69 779 SER A CA 1
ATOM 6247 C C . SER A 1 779 ? -35.801 -29.551 -26.769 1.00 23.69 779 SER A C 1
ATOM 6249 O O . SER A 1 779 ? -34.583 -29.574 -26.882 1.00 23.69 779 SER A O 1
ATOM 6251 N N . LYS A 1 780 ? -36.346 -30.266 -25.771 1.00 24.36 780 LYS A N 1
ATOM 6252 C CA . LYS A 1 780 ? -36.846 -31.662 -25.830 1.00 24.36 780 LYS A CA 1
ATOM 6253 C C . LYS A 1 780 ? -35.961 -32.642 -26.622 1.00 24.36 780 LYS A C 1
ATOM 6255 O O . LYS A 1 780 ? -36.056 -32.663 -27.836 1.00 24.36 780 LYS A O 1
ATOM 6260 N N . GLU A 1 781 ? -35.231 -33.517 -25.922 1.00 24.47 781 GLU A N 1
ATOM 6261 C CA . GLU A 1 781 ? -35.473 -34.975 -25.872 1.00 24.47 781 GLU A CA 1
ATOM 6262 C C . GLU A 1 781 ? -34.489 -35.683 -24.917 1.00 24.47 781 GLU A C 1
ATOM 6264 O O . GLU A 1 781 ? -33.426 -35.166 -24.585 1.00 24.47 781 GLU A O 1
ATOM 6269 N N . ASN A 1 782 ? -34.929 -36.826 -24.391 1.00 23.92 782 ASN A N 1
ATOM 6270 C CA . ASN A 1 782 ? -34.367 -37.599 -23.275 1.00 23.92 782 ASN A CA 1
ATOM 6271 C C . ASN A 1 782 ? -33.817 -38.961 -23.828 1.00 23.92 782 ASN A C 1
ATOM 6273 O O . ASN A 1 782 ? -33.817 -39.138 -25.040 1.00 23.92 782 ASN A O 1
ATOM 6277 N N . PRO A 1 783 ? -33.329 -39.938 -23.033 1.00 43.81 783 PRO A N 1
ATOM 6278 C CA . PRO A 1 783 ? -31.906 -40.309 -22.989 1.00 43.81 783 PRO A CA 1
ATOM 6279 C C . PRO A 1 783 ? -31.609 -41.808 -23.286 1.00 43.81 783 PRO A C 1
ATOM 6281 O O . PRO A 1 783 ? -32.521 -42.574 -23.593 1.00 43.81 783 PRO A O 1
ATOM 6284 N N . SER A 1 784 ? -30.347 -42.232 -23.041 1.00 24.44 784 SER A N 1
ATOM 6285 C CA . SER A 1 784 ? -29.874 -43.571 -22.563 1.00 24.44 784 SER A CA 1
ATOM 6286 C C . SER A 1 784 ? -28.945 -44.403 -23.515 1.00 24.44 784 SER A C 1
ATOM 6288 O O . SER A 1 784 ? -28.731 -43.974 -24.642 1.00 24.44 784 SER A O 1
ATOM 6290 N N . PRO A 1 785 ? -28.305 -45.532 -23.084 1.00 40.19 785 PRO A N 1
ATOM 6291 C CA . PRO A 1 785 ? -27.031 -45.577 -22.323 1.00 40.19 785 PRO A CA 1
ATOM 6292 C C . PRO A 1 785 ? -26.047 -46.747 -22.703 1.00 40.19 785 PRO A C 1
ATOM 6294 O O . PRO A 1 785 ? -26.358 -47.583 -23.543 1.00 40.19 785 PRO A O 1
ATOM 6297 N N . ARG A 1 786 ? -24.945 -46.894 -21.924 1.00 26.28 786 ARG A N 1
ATOM 6298 C CA . ARG A 1 786 ? -24.015 -48.067 -21.767 1.00 26.28 786 ARG A CA 1
ATOM 6299 C C . ARG A 1 786 ? -22.920 -48.206 -22.861 1.00 26.28 786 ARG A C 1
ATOM 6301 O O . ARG A 1 786 ? -23.144 -47.802 -23.986 1.00 26.28 786 ARG A O 1
ATOM 6308 N N . ILE A 1 787 ? -21.689 -48.699 -22.628 1.00 26.47 787 ILE A N 1
ATOM 6309 C CA . ILE A 1 787 ? -21.215 -49.952 -21.989 1.00 26.47 787 ILE A CA 1
ATOM 6310 C C . ILE A 1 787 ? -19.698 -49.831 -21.633 1.00 26.47 787 ILE A C 1
ATOM 6312 O O . ILE A 1 787 ? -18.934 -49.311 -22.437 1.00 26.47 787 ILE A O 1
ATOM 6316 N N . LEU A 1 788 ? -19.322 -50.299 -20.421 1.00 24.02 788 LEU A N 1
ATOM 6317 C CA . LEU A 1 788 ? -18.166 -51.141 -19.982 1.00 24.02 788 LEU A CA 1
ATOM 6318 C C . LEU A 1 788 ? -17.016 -51.473 -20.981 1.00 24.02 788 LEU A C 1
ATOM 6320 O O . LEU A 1 788 ? -17.243 -51.531 -22.175 1.00 24.02 788 LEU A O 1
ATOM 6324 N N . ALA A 1 789 ? -15.805 -51.940 -20.640 1.00 23.69 789 ALA A N 1
ATOM 6325 C CA . ALA A 1 789 ? -14.962 -52.177 -19.453 1.00 23.69 789 ALA A CA 1
ATOM 6326 C C . ALA A 1 789 ? -13.719 -52.977 -19.953 1.00 23.69 789 ALA A C 1
ATOM 6328 O O . ALA A 1 789 ? -13.868 -53.713 -20.923 1.00 23.69 789 ALA A O 1
ATOM 6329 N N . ALA A 1 790 ? -12.549 -52.888 -19.291 1.00 24.81 790 ALA A N 1
ATOM 6330 C CA . ALA A 1 790 ? -11.497 -53.939 -19.144 1.00 24.81 790 ALA A CA 1
ATOM 6331 C C . ALA A 1 790 ? -10.225 -53.314 -18.505 1.00 24.81 790 ALA A C 1
ATOM 6333 O O . ALA A 1 790 ? -9.672 -52.371 -19.060 1.00 24.81 790 ALA A O 1
ATOM 6334 N N . ALA A 1 791 ? -9.867 -53.602 -17.241 1.00 23.73 791 ALA A N 1
ATOM 6335 C CA . ALA A 1 791 ? -9.068 -54.743 -16.725 1.00 23.73 791 ALA A CA 1
ATOM 6336 C C . ALA A 1 791 ? -7.572 -54.682 -17.153 1.00 23.73 791 ALA A C 1
ATOM 6338 O O . ALA A 1 791 ? -7.271 -54.880 -18.320 1.00 23.73 791 ALA A O 1
ATOM 6339 N N . VAL A 1 792 ? -6.620 -54.187 -16.338 1.00 23.61 792 VAL A N 1
ATOM 6340 C CA . VAL A 1 792 ? -5.952 -54.737 -15.120 1.00 23.61 792 VAL A CA 1
ATOM 6341 C C . VAL A 1 792 ? -4.860 -55.796 -15.403 1.00 23.61 792 VAL A C 1
ATOM 6343 O O . VAL A 1 792 ? -5.177 -56.905 -15.810 1.00 23.61 792 VAL A O 1
ATOM 6346 N N . HIS A 1 793 ? -3.594 -55.437 -15.102 1.00 26.33 793 HIS A N 1
ATOM 6347 C CA . HIS A 1 793 ? -2.549 -56.153 -14.315 1.00 26.33 793 HIS A CA 1
ATOM 6348 C C . HIS A 1 793 ? -1.117 -55.964 -14.867 1.00 26.33 793 HIS A C 1
ATOM 6350 O O . HIS A 1 793 ? -0.830 -56.373 -15.986 1.00 26.33 793 HIS A O 1
ATOM 6356 N N . ARG A 1 794 ? -0.176 -55.496 -14.022 1.00 23.88 794 ARG A N 1
ATOM 6357 C CA . ARG A 1 794 ? 0.919 -56.314 -13.435 1.00 23.88 794 ARG A CA 1
ATOM 6358 C C . ARG A 1 794 ? 1.833 -55.487 -12.507 1.00 23.88 794 ARG A C 1
ATOM 6360 O O . ARG A 1 794 ? 2.216 -54.367 -12.817 1.00 23.88 794 ARG A O 1
ATOM 6367 N N . PHE A 1 795 ? 2.131 -56.092 -11.357 1.00 25.06 795 PHE A N 1
ATOM 6368 C CA . PHE A 1 795 ? 3.040 -55.681 -10.278 1.00 25.06 795 PHE A CA 1
ATOM 6369 C C . PHE A 1 795 ? 4.505 -56.016 -10.600 1.00 25.06 795 PHE A C 1
ATOM 6371 O O . PHE A 1 795 ? 4.726 -57.036 -11.247 1.00 25.06 795 PHE A O 1
ATOM 6378 N N . SER A 1 796 ? 5.459 -55.286 -9.996 1.00 23.64 796 SER A N 1
ATOM 6379 C CA . SER A 1 796 ? 6.537 -55.873 -9.159 1.00 23.64 796 SER A CA 1
ATOM 6380 C C . SER A 1 796 ? 7.529 -54.819 -8.628 1.00 23.64 796 SER A C 1
ATOM 6382 O O . SER A 1 796 ? 8.125 -54.085 -9.411 1.00 23.64 796 SER A O 1
ATOM 6384 N N . ALA A 1 797 ? 7.742 -54.806 -7.307 1.00 30.22 797 ALA A N 1
ATOM 6385 C CA . ALA A 1 797 ? 8.887 -54.213 -6.594 1.00 30.22 797 ALA A CA 1
ATOM 6386 C C . ALA A 1 797 ? 9.740 -55.347 -5.985 1.00 30.22 797 ALA A C 1
ATOM 6388 O O . ALA A 1 797 ? 9.188 -56.430 -5.767 1.00 30.22 797 ALA A O 1
ATOM 6389 N N . PRO A 1 798 ? 11.055 -55.151 -5.744 1.00 30.31 798 PRO A N 1
ATOM 6390 C CA . PRO A 1 798 ? 11.634 -55.372 -4.390 1.00 30.31 798 PRO A CA 1
ATOM 6391 C C . PRO A 1 798 ? 12.940 -54.544 -4.125 1.00 30.31 798 PRO A C 1
ATOM 6393 O O . PRO A 1 798 ? 13.346 -53.789 -5.005 1.00 30.31 798 PRO A O 1
ATOM 6396 N N . PRO A 1 799 ? 13.715 -54.741 -3.025 1.00 32.78 799 PRO A N 1
ATOM 6397 C CA . PRO A 1 799 ? 13.388 -54.696 -1.589 1.00 32.78 799 PRO A CA 1
ATOM 6398 C C . PRO A 1 799 ? 14.344 -53.778 -0.755 1.00 32.78 799 PRO A C 1
ATOM 6400 O O . PRO A 1 799 ? 15.347 -53.270 -1.246 1.00 32.78 799 PRO A O 1
ATOM 6403 N N . LEU A 1 800 ? 14.026 -53.596 0.537 1.00 30.06 800 LEU A N 1
ATOM 6404 C CA . LEU A 1 800 ? 14.770 -52.856 1.583 1.00 30.06 800 LEU A CA 1
ATOM 6405 C C . LEU A 1 800 ? 15.685 -53.765 2.436 1.00 30.06 800 LEU A C 1
ATOM 6407 O O . LEU A 1 800 ? 15.324 -54.924 2.623 1.00 30.06 800 LEU A O 1
ATOM 6411 N N . LEU A 1 801 ? 16.772 -53.197 3.010 1.00 25.89 801 LEU A N 1
ATOM 6412 C CA . LEU A 1 801 ? 17.395 -53.398 4.362 1.00 25.89 801 LEU A CA 1
ATOM 6413 C C . LEU A 1 801 ? 18.882 -52.917 4.361 1.00 25.89 801 LEU A C 1
ATOM 6415 O O . LEU A 1 801 ? 19.477 -52.923 3.286 1.00 25.89 801 LEU A O 1
ATOM 6419 N N . PRO A 1 802 ? 19.583 -52.660 5.498 1.00 28.02 802 PRO A N 1
ATOM 6420 C CA . PRO A 1 802 ? 19.234 -52.029 6.787 1.00 28.02 802 PRO A CA 1
ATOM 6421 C C . PRO A 1 802 ? 20.193 -50.856 7.196 1.00 28.02 802 PRO A C 1
ATOM 6423 O O . PRO A 1 802 ? 21.244 -50.641 6.599 1.00 28.02 802 PRO A O 1
ATOM 6426 N N . LEU A 1 803 ? 19.839 -50.104 8.252 1.00 29.62 803 LEU A N 1
ATOM 6427 C CA . LEU A 1 803 ? 20.596 -48.980 8.861 1.00 29.62 803 LEU A CA 1
ATOM 6428 C C . LEU A 1 803 ? 21.684 -49.411 9.880 1.00 29.62 803 LEU A C 1
ATOM 6430 O O . LEU A 1 803 ? 21.466 -50.379 10.609 1.00 29.62 803 LEU A O 1
ATOM 6434 N N . PRO A 1 804 ? 22.759 -48.606 10.054 1.00 24.28 804 PRO A N 1
ATOM 6435 C CA . PRO A 1 804 ? 23.505 -48.459 11.321 1.00 24.28 804 PRO A CA 1
ATOM 6436 C C . PRO A 1 804 ? 23.618 -46.962 11.781 1.00 24.28 804 PRO A C 1
ATOM 6438 O O . PRO A 1 804 ? 23.117 -46.083 11.079 1.00 24.28 804 PRO A O 1
ATOM 6441 N N . PRO A 1 805 ? 24.160 -46.626 12.982 1.00 26.06 805 PRO A N 1
ATOM 6442 C CA . PRO A 1 805 ? 23.464 -45.765 13.948 1.00 26.06 805 PRO A CA 1
ATOM 6443 C C . PRO A 1 805 ? 23.956 -44.305 14.108 1.00 26.06 805 PRO A C 1
ATOM 6445 O O . PRO A 1 805 ? 24.987 -43.876 13.600 1.00 26.06 805 PRO A O 1
ATOM 6448 N N . VAL A 1 806 ? 23.140 -43.580 14.882 1.00 28.39 806 VAL A N 1
ATOM 6449 C CA . VAL A 1 806 ? 23.122 -42.174 15.333 1.00 28.39 806 VAL A CA 1
ATOM 6450 C C . VAL A 1 806 ? 24.478 -41.508 15.643 1.00 28.39 806 VAL A C 1
ATOM 6452 O O . VAL A 1 806 ? 25.280 -42.023 16.419 1.00 28.39 806 VAL A O 1
ATOM 6455 N N . ARG A 1 807 ? 24.631 -40.244 15.206 1.00 22.14 807 ARG A N 1
ATOM 6456 C CA . ARG A 1 807 ? 25.388 -39.206 15.935 1.00 22.14 807 ARG A CA 1
ATOM 6457 C C . ARG A 1 807 ? 24.567 -37.919 16.054 1.00 22.14 807 ARG A C 1
ATOM 6459 O O . ARG A 1 807 ? 24.156 -37.336 15.058 1.00 22.14 807 ARG A O 1
ATOM 6466 N N . ASN A 1 808 ? 24.362 -37.500 17.301 1.00 24.66 808 ASN A N 1
ATOM 6467 C CA . ASN A 1 808 ? 23.738 -36.248 17.715 1.00 24.66 808 ASN A CA 1
ATOM 6468 C C . ASN A 1 808 ? 24.416 -35.030 17.064 1.00 24.66 808 ASN A C 1
ATOM 6470 O O . ASN A 1 808 ? 25.598 -34.786 17.305 1.00 24.66 808 ASN A O 1
ATOM 6474 N N . GLN A 1 809 ? 23.651 -34.213 16.340 1.00 24.05 809 GLN A N 1
ATOM 6475 C CA . GLN A 1 809 ? 23.942 -32.788 16.198 1.00 24.05 809 GLN A CA 1
ATOM 6476 C C . GLN A 1 809 ? 22.696 -31.989 16.564 1.00 24.05 809 GLN A C 1
ATOM 6478 O O . GLN A 1 809 ? 21.622 -32.144 15.990 1.00 24.05 809 GLN A O 1
ATOM 6483 N N . VAL A 1 810 ? 22.872 -31.157 17.583 1.00 23.64 810 VAL A N 1
ATOM 6484 C CA . VAL A 1 810 ? 21.914 -30.187 18.098 1.00 23.64 810 VAL A CA 1
ATOM 6485 C C . VAL A 1 810 ? 21.565 -29.204 16.978 1.00 23.64 810 VAL A C 1
ATOM 6487 O O . VAL A 1 810 ? 22.383 -28.363 16.610 1.00 23.64 810 VAL A O 1
ATOM 6490 N N . ALA A 1 811 ? 20.351 -29.293 16.434 1.00 20.88 811 ALA A N 1
ATOM 6491 C CA . ALA A 1 811 ? 19.813 -28.262 15.558 1.00 20.88 811 ALA A CA 1
ATOM 6492 C C . ALA A 1 811 ? 19.393 -27.061 16.419 1.00 20.88 811 ALA A C 1
ATOM 6494 O O . ALA A 1 811 ? 18.376 -27.094 17.110 1.00 20.88 811 ALA A O 1
ATOM 6495 N N . ARG A 1 812 ? 20.199 -25.993 16.397 1.00 20.59 812 ARG A N 1
ATOM 6496 C CA . ARG A 1 812 ? 19.778 -24.668 16.865 1.00 20.59 812 ARG A CA 1
ATOM 6497 C C . ARG A 1 812 ? 18.651 -24.183 15.953 1.00 20.59 812 ARG A C 1
ATOM 6499 O O . ARG A 1 812 ? 18.886 -23.871 14.789 1.00 20.59 812 ARG A O 1
ATOM 6506 N N . LEU A 1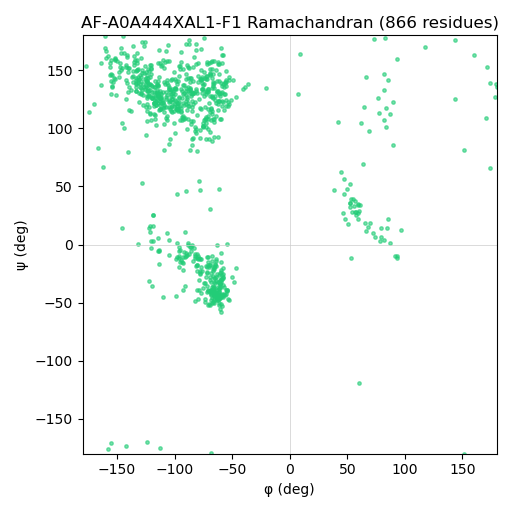 813 ? 17.439 -24.116 16.495 1.00 19.95 813 LEU A N 1
ATOM 6507 C CA . LEU A 1 813 ? 16.309 -23.411 15.902 1.00 19.95 813 LEU A CA 1
ATOM 6508 C C . LEU A 1 813 ? 16.643 -21.908 15.887 1.00 19.95 813 LEU A C 1
ATOM 6510 O O . LEU A 1 813 ? 16.446 -21.210 16.877 1.00 19.95 813 LEU A O 1
ATOM 6514 N N . VAL A 1 814 ? 17.213 -21.412 14.789 1.00 20.98 814 VAL A N 1
ATOM 6515 C CA . VAL A 1 814 ? 17.328 -19.969 14.549 1.00 20.98 814 VAL A CA 1
ATOM 6516 C C . VAL A 1 814 ? 15.993 -19.518 13.969 1.00 20.98 814 VAL A C 1
ATOM 6518 O O . VAL A 1 814 ? 15.723 -19.710 12.787 1.00 20.98 814 VAL A O 1
ATOM 6521 N N . ILE A 1 815 ? 15.135 -18.973 14.828 1.00 20.94 815 ILE A N 1
ATOM 6522 C CA . ILE A 1 815 ? 13.924 -18.250 14.434 1.00 20.94 815 ILE A CA 1
ATOM 6523 C C . ILE A 1 815 ? 14.390 -16.917 13.826 1.00 20.94 815 ILE A C 1
ATOM 6525 O O . ILE A 1 815 ? 14.998 -16.124 14.548 1.00 20.94 815 ILE A O 1
ATOM 6529 N N . PRO A 1 816 ? 14.151 -16.623 12.535 1.00 21.02 816 PRO A N 1
ATOM 6530 C CA . PRO A 1 816 ? 14.371 -15.281 12.028 1.00 21.02 816 PRO A CA 1
ATOM 6531 C C . PRO A 1 816 ? 13.254 -14.379 12.565 1.00 21.02 816 PRO A C 1
ATOM 6533 O O . PRO A 1 816 ? 12.095 -14.481 12.167 1.00 21.02 816 PRO A O 1
ATOM 6536 N N . ILE A 1 817 ? 13.617 -13.510 13.505 1.00 21.48 817 ILE A N 1
ATOM 6537 C CA . ILE A 1 817 ? 12.800 -12.377 13.938 1.00 21.48 817 ILE A CA 1
ATOM 6538 C C . ILE A 1 817 ? 12.731 -11.411 12.750 1.00 21.48 817 ILE A C 1
ATOM 6540 O O . ILE A 1 817 ? 13.740 -10.832 12.350 1.00 21.48 817 ILE A O 1
ATOM 6544 N N . PHE A 1 818 ? 11.548 -11.261 12.156 1.00 22.45 818 PHE A N 1
ATOM 6545 C CA . PHE A 1 818 ? 11.281 -10.178 11.213 1.00 22.45 818 PHE A CA 1
ATOM 6546 C C . PHE A 1 818 ? 11.306 -8.843 11.974 1.00 22.45 818 PHE A C 1
ATOM 6548 O O . PHE A 1 818 ? 10.689 -8.756 13.039 1.00 22.45 818 PHE A O 1
ATOM 6555 N N . PRO A 1 819 ? 11.961 -7.788 11.459 1.00 23.23 819 PRO A N 1
ATOM 6556 C CA . PRO A 1 819 ? 11.788 -6.461 12.019 1.00 23.23 819 PRO A CA 1
ATOM 6557 C C . PRO A 1 819 ? 10.360 -6.000 11.720 1.00 23.23 819 PRO A C 1
ATOM 6559 O O . PRO A 1 819 ? 9.994 -5.696 10.585 1.00 23.23 819 PRO A O 1
ATOM 6562 N N . VAL A 1 820 ? 9.546 -5.982 12.771 1.00 23.33 820 VAL A N 1
ATOM 6563 C CA . VAL A 1 820 ? 8.333 -5.174 12.855 1.00 23.33 820 VAL A CA 1
ATOM 6564 C C . VAL A 1 820 ? 8.753 -3.730 12.589 1.00 23.33 820 VAL A C 1
ATOM 6566 O O . VAL A 1 820 ? 9.649 -3.217 13.261 1.00 23.33 820 VAL A O 1
ATOM 6569 N N . PHE A 1 821 ? 8.134 -3.072 11.608 1.00 22.36 821 PHE A N 1
ATOM 6570 C CA . PHE A 1 821 ? 8.230 -1.621 11.468 1.00 22.36 821 PHE A CA 1
ATOM 6571 C C . PHE A 1 821 ? 7.627 -0.985 12.728 1.00 22.36 821 PHE A C 1
ATOM 6573 O O . PHE A 1 821 ? 6.420 -0.802 12.843 1.00 22.36 821 PHE A O 1
ATOM 6580 N N . SER A 1 822 ? 8.485 -0.710 13.708 1.00 22.78 822 SER A N 1
ATOM 6581 C CA . SER A 1 822 ? 8.176 0.068 14.900 1.00 22.78 822 SER A CA 1
ATOM 6582 C C . SER A 1 822 ? 8.439 1.534 14.584 1.00 22.78 822 SER A C 1
ATOM 6584 O O . SER A 1 822 ? 9.590 1.959 14.506 1.00 22.78 822 SER A O 1
ATOM 6586 N N . VAL A 1 823 ? 7.379 2.328 14.441 1.00 26.89 823 VAL A N 1
ATOM 6587 C CA . VAL A 1 823 ? 7.472 3.787 14.560 1.00 26.89 823 VAL A CA 1
ATOM 6588 C C . VAL A 1 823 ? 7.476 4.117 16.055 1.00 26.89 823 VAL A C 1
ATOM 6590 O O . VAL A 1 823 ? 6.449 4.432 16.646 1.00 26.89 823 VAL A O 1
ATOM 6593 N N . ARG A 1 824 ? 8.640 3.974 16.691 1.00 25.17 824 ARG A N 1
ATOM 6594 C CA . ARG A 1 824 ? 8.955 4.556 18.004 1.00 25.17 824 ARG A CA 1
ATOM 6595 C C . ARG A 1 824 ? 10.431 4.921 18.010 1.00 25.17 824 ARG A C 1
ATOM 6597 O O . ARG A 1 824 ? 11.285 4.046 18.092 1.00 25.17 824 ARG A O 1
ATOM 6604 N N . GLY A 1 825 ? 10.711 6.211 17.895 1.00 23.12 825 GLY A N 1
ATOM 6605 C CA . GLY A 1 825 ? 12.066 6.745 17.931 1.00 23.12 825 GLY A CA 1
ATOM 6606 C C . GLY A 1 825 ? 12.074 8.234 17.633 1.00 23.12 825 GLY A C 1
ATO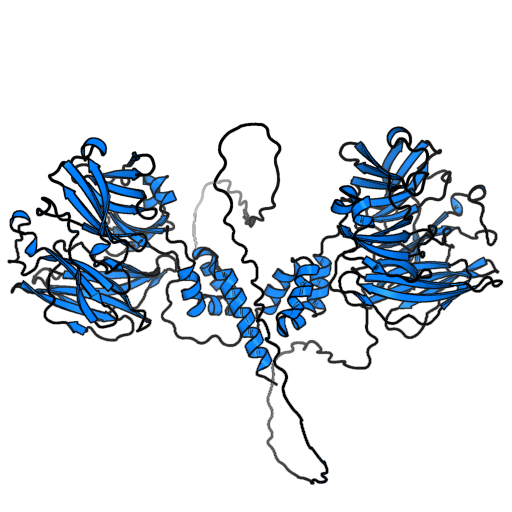M 6607 O O . GLY A 1 825 ? 12.554 8.630 16.580 1.00 23.12 825 GLY A O 1
ATOM 6608 N N . LEU A 1 826 ? 11.489 9.039 18.523 1.00 25.42 826 LEU A N 1
ATOM 6609 C CA . LEU A 1 826 ? 11.702 10.488 18.566 1.00 25.42 826 LEU A CA 1
ATOM 6610 C C . LEU A 1 826 ? 11.256 11.041 19.927 1.00 25.42 826 LEU A C 1
ATOM 6612 O O . LEU A 1 826 ? 10.292 11.783 20.023 1.00 25.42 826 LEU A O 1
ATOM 6616 N N . GLU A 1 827 ? 11.971 10.667 20.987 1.00 23.56 827 GLU A N 1
ATOM 6617 C CA . GLU A 1 827 ? 12.050 11.472 22.209 1.00 23.56 827 GLU A CA 1
ATOM 6618 C C . GLU A 1 827 ? 13.485 11.403 22.745 1.00 23.56 827 GLU A C 1
ATOM 6620 O O . GLU A 1 827 ? 14.092 10.336 22.753 1.00 23.56 827 GLU A O 1
ATOM 6625 N N . GLN A 1 828 ? 13.982 12.557 23.202 1.00 24.91 828 GLN A N 1
ATOM 6626 C CA . GLN A 1 828 ? 15.325 12.870 23.720 1.00 24.91 828 GLN A CA 1
ATOM 6627 C C . GLN A 1 828 ? 16.368 13.336 22.688 1.00 24.91 828 GLN A C 1
ATOM 6629 O O . GLN A 1 828 ? 17.206 12.571 22.226 1.00 24.91 828 GLN A O 1
ATOM 6634 N N . LEU A 1 829 ? 16.361 14.645 22.403 1.00 23.78 829 LEU A N 1
ATOM 6635 C CA . LEU A 1 829 ? 17.481 15.554 22.708 1.00 23.78 829 LEU A CA 1
ATOM 6636 C C . LEU A 1 829 ? 17.043 17.014 22.488 1.00 23.78 829 LEU A C 1
ATOM 6638 O O . LEU A 1 829 ? 16.605 17.412 21.413 1.00 23.78 829 LEU A O 1
ATOM 6642 N N . THR A 1 830 ? 17.130 17.795 23.557 1.00 22.14 830 THR A N 1
ATOM 6643 C CA . THR A 1 830 ? 16.763 19.209 23.668 1.00 22.14 830 THR A CA 1
ATOM 6644 C C . THR A 1 830 ? 17.930 20.152 23.340 1.00 22.14 830 THR A C 1
ATOM 6646 O O . THR A 1 830 ? 19.037 19.937 23.821 1.00 22.14 830 THR A O 1
ATOM 6649 N N . VAL A 1 831 ? 17.581 21.263 22.666 1.00 24.19 831 VAL A N 1
ATOM 6650 C CA . VAL A 1 831 ? 18.176 22.626 22.686 1.00 24.19 831 VAL A CA 1
ATOM 6651 C C . VAL A 1 831 ? 19.356 22.941 21.741 1.00 24.19 831 VAL A C 1
ATOM 6653 O O . VAL A 1 831 ? 20.485 22.516 21.954 1.00 24.19 831 VAL A O 1
ATOM 6656 N N . GLY A 1 832 ? 19.078 23.824 20.761 1.00 23.61 832 GLY A N 1
ATOM 6657 C CA . GLY A 1 832 ? 20.060 24.618 19.999 1.00 23.61 832 GLY A CA 1
ATOM 6658 C C . GLY A 1 832 ? 19.630 24.991 18.564 1.00 23.61 832 GLY A C 1
ATOM 6659 O O . GLY A 1 832 ? 20.029 24.329 17.617 1.00 23.61 832 GLY A O 1
ATOM 6660 N N . SER A 1 833 ? 18.810 26.034 18.393 1.00 22.22 833 SER A N 1
ATOM 6661 C CA . SER A 1 833 ? 18.340 26.642 17.118 1.00 22.22 833 SER A CA 1
ATOM 6662 C C . SER A 1 833 ? 19.465 27.371 16.324 1.00 22.22 833 SER A C 1
ATOM 6664 O O . SER A 1 833 ? 20.529 27.572 16.906 1.00 22.22 833 SER A O 1
ATOM 6666 N N . PRO A 1 834 ? 19.238 28.007 15.138 1.00 30.83 834 PRO A N 1
ATOM 6667 C CA . PRO A 1 834 ? 18.409 27.690 13.951 1.00 30.83 834 PRO A CA 1
ATOM 6668 C C . PRO A 1 834 ? 19.141 27.928 12.585 1.00 30.83 834 PRO A C 1
ATOM 6670 O O . PRO A 1 834 ? 20.016 28.781 12.503 1.00 30.83 834 PRO A O 1
ATOM 6673 N N . LEU A 1 835 ? 18.728 27.268 11.485 1.00 22.72 835 LEU A N 1
ATOM 6674 C CA . LEU A 1 835 ? 18.470 27.863 10.142 1.00 22.72 835 LEU A CA 1
ATOM 6675 C C . LEU A 1 835 ? 18.157 26.786 9.080 1.00 22.72 835 LEU A C 1
ATOM 6677 O O . LEU A 1 835 ? 18.727 25.702 9.060 1.00 22.72 835 LEU A O 1
ATOM 6681 N N . ALA A 1 836 ? 17.176 27.120 8.246 1.00 22.44 836 ALA A N 1
ATOM 6682 C CA . ALA A 1 836 ? 16.350 26.277 7.386 1.00 22.44 836 ALA A CA 1
ATOM 6683 C C . ALA A 1 836 ? 16.996 25.828 6.063 1.00 22.44 836 ALA A C 1
ATOM 6685 O O . ALA A 1 836 ? 17.791 26.585 5.526 1.00 22.44 836 ALA A O 1
ATOM 6686 N N . VAL A 1 837 ? 16.522 24.704 5.487 1.00 24.06 837 VAL A N 1
ATOM 6687 C CA . VAL A 1 837 ? 15.950 24.599 4.116 1.00 24.06 837 VAL A CA 1
ATOM 6688 C C . VAL A 1 837 ? 14.969 23.405 4.054 1.00 24.06 837 VAL A C 1
ATOM 6690 O O . VAL A 1 837 ? 15.231 22.334 4.593 1.00 24.06 837 VAL A O 1
ATOM 6693 N N . ALA A 1 838 ? 13.824 23.641 3.410 1.00 22.98 838 ALA A N 1
ATOM 6694 C CA . ALA A 1 838 ? 12.641 22.796 3.232 1.00 22.98 838 ALA A CA 1
ATOM 6695 C C . ALA A 1 838 ? 12.741 21.843 2.006 1.00 22.98 838 ALA A C 1
ATOM 6697 O O . ALA A 1 838 ? 13.176 22.283 0.948 1.00 22.98 838 ALA A O 1
ATOM 6698 N N . SER A 1 839 ? 12.372 20.553 2.151 1.00 23.44 839 SER A N 1
ATOM 6699 C CA . SER A 1 839 ? 11.178 19.856 1.572 1.00 23.44 839 SER A CA 1
ATOM 6700 C C . SER A 1 839 ? 11.385 19.127 0.217 1.00 23.44 839 SER A C 1
ATOM 6702 O O . SER A 1 839 ? 12.306 19.510 -0.497 1.00 23.44 839 SER A O 1
ATOM 6704 N N . PRO A 1 840 ? 10.536 18.143 -0.214 1.00 32.31 840 PRO A N 1
ATOM 6705 C CA . PRO A 1 840 ? 9.339 17.560 0.429 1.00 32.31 840 PRO A CA 1
ATOM 6706 C C . PRO A 1 840 ? 9.227 16.006 0.443 1.00 32.31 840 PRO A C 1
ATOM 6708 O O . PRO A 1 840 ? 9.697 15.294 -0.442 1.00 32.31 840 PRO A O 1
ATOM 6711 N N . ILE A 1 841 ? 8.453 15.502 1.412 1.00 21.55 841 ILE A N 1
ATOM 6712 C CA . ILE A 1 841 ? 7.798 14.181 1.413 1.00 21.55 841 ILE A CA 1
ATOM 6713 C C . ILE A 1 841 ? 6.468 14.312 0.651 1.00 21.55 841 ILE A C 1
ATOM 6715 O O . ILE A 1 841 ? 5.674 15.208 0.938 1.00 21.55 841 ILE A O 1
ATOM 6719 N N . VAL A 1 842 ? 6.215 13.424 -0.313 1.00 21.52 842 VAL A N 1
ATOM 6720 C CA . VAL A 1 842 ? 4.960 13.374 -1.081 1.00 21.52 842 VAL A CA 1
ATOM 6721 C C . VAL A 1 842 ? 3.845 12.789 -0.210 1.00 21.52 842 VAL A C 1
ATOM 6723 O O . VAL A 1 842 ? 3.800 11.588 0.042 1.00 21.52 842 VAL A O 1
ATOM 6726 N N . VAL A 1 843 ? 2.922 13.647 0.226 1.00 22.08 843 VAL A N 1
ATOM 6727 C CA . VAL A 1 843 ? 1.608 13.260 0.751 1.00 22.08 843 VAL A CA 1
ATOM 6728 C C . VAL A 1 843 ? 0.626 13.281 -0.417 1.00 22.08 843 VAL A C 1
ATOM 6730 O O . VAL A 1 843 ? 0.295 14.344 -0.940 1.00 22.08 843 VAL A O 1
ATOM 6733 N N . VAL A 1 844 ? 0.155 12.109 -0.843 1.00 22.02 844 VAL A N 1
ATOM 6734 C CA . VAL A 1 844 ? -0.964 12.012 -1.788 1.00 22.02 844 VAL A CA 1
ATOM 6735 C C . VAL A 1 844 ? -2.255 12.253 -1.006 1.00 22.02 844 VAL A C 1
ATOM 6737 O O . VAL A 1 844 ? -2.762 11.365 -0.325 1.00 22.02 844 VAL A O 1
ATOM 6740 N N . SER A 1 845 ? -2.767 13.480 -1.079 1.00 21.39 845 SER A N 1
ATOM 6741 C CA . SER A 1 845 ? -4.135 13.815 -0.679 1.00 21.39 845 SER A CA 1
ATOM 6742 C C . SER A 1 845 ? -5.105 13.420 -1.804 1.00 21.39 845 SER A C 1
ATOM 6744 O O . SER A 1 845 ? -4.781 13.641 -2.975 1.00 21.39 845 SER A O 1
ATOM 6746 N N . PRO A 1 846 ? -6.294 12.859 -1.519 1.00 22.03 846 PRO A N 1
ATOM 6747 C CA . PRO A 1 846 ? -7.324 12.695 -2.533 1.00 22.03 846 PRO A CA 1
ATOM 6748 C C . PRO A 1 846 ? -7.903 14.070 -2.891 1.00 22.03 846 PRO A C 1
ATOM 6750 O O . PRO A 1 846 ? -8.643 14.680 -2.119 1.00 22.03 846 PRO A O 1
ATOM 6753 N N . VAL A 1 847 ? -7.574 14.559 -4.087 1.00 21.77 847 VAL A N 1
ATOM 6754 C CA . VAL A 1 847 ? -8.243 15.712 -4.697 1.00 21.77 847 VAL A CA 1
ATOM 6755 C C . VAL A 1 847 ? -9.688 15.313 -4.998 1.00 21.77 847 VAL A C 1
ATOM 6757 O O . VAL A 1 847 ? -9.961 14.517 -5.894 1.00 21.77 847 VAL A O 1
ATOM 6760 N N . ALA A 1 848 ? -10.623 15.865 -4.228 1.00 21.80 848 ALA A N 1
ATOM 6761 C CA . ALA A 1 848 ? -12.037 15.850 -4.559 1.00 21.80 848 ALA A CA 1
ATOM 6762 C C . ALA A 1 848 ? -12.271 16.770 -5.766 1.00 21.80 848 ALA A C 1
ATOM 6764 O O . ALA A 1 848 ? -12.101 17.986 -5.676 1.00 21.80 848 ALA A O 1
ATOM 6765 N N . ILE A 1 849 ? -12.678 16.196 -6.897 1.00 20.88 849 ILE A N 1
ATOM 6766 C CA . ILE A 1 849 ? -13.205 16.959 -8.030 1.00 20.88 849 ILE A CA 1
ATOM 6767 C C . ILE A 1 849 ? -14.590 17.475 -7.612 1.00 20.88 849 ILE A C 1
ATOM 6769 O O . ILE A 1 849 ? -15.577 16.742 -7.646 1.00 20.88 849 ILE A O 1
ATOM 6773 N N . ARG A 1 850 ? -14.667 18.740 -7.183 1.00 20.88 850 ARG A N 1
ATOM 6774 C CA . ARG A 1 850 ? -15.925 19.496 -7.163 1.00 20.88 850 ARG A CA 1
ATOM 6775 C C . ARG A 1 850 ? -16.254 19.860 -8.608 1.00 20.88 850 ARG A C 1
ATOM 6777 O O . ARG A 1 850 ? -15.604 20.720 -9.189 1.00 20.88 850 ARG A O 1
ATOM 6784 N N . VAL A 1 851 ? -17.269 19.221 -9.179 1.00 20.97 851 VAL A N 1
ATOM 6785 C CA . VAL A 1 851 ? -17.935 19.737 -10.379 1.00 20.97 851 VAL A CA 1
ATOM 6786 C C . VAL A 1 851 ? -18.811 20.904 -9.924 1.00 20.97 851 VAL A C 1
ATOM 6788 O O . VAL A 1 851 ? -19.861 20.697 -9.319 1.00 20.97 851 VAL A O 1
ATOM 6791 N N . SER A 1 852 ? -18.354 22.135 -10.145 1.00 20.52 852 SER A N 1
ATOM 6792 C CA . SER A 1 852 ? -19.192 23.329 -10.041 1.00 20.52 852 SER A CA 1
ATOM 6793 C C . SER A 1 852 ? -20.000 23.467 -11.328 1.00 20.52 852 SER A C 1
ATOM 6795 O O . SER A 1 852 ? -19.443 23.733 -12.391 1.00 20.52 852 SER A O 1
ATOM 6797 N N . VAL A 1 853 ? -21.314 23.284 -11.241 1.00 22.02 853 VAL A N 1
ATOM 6798 C CA . VAL A 1 853 ? -22.234 23.737 -12.287 1.00 22.02 853 VAL A CA 1
ATOM 6799 C C . VAL A 1 853 ? -22.467 25.227 -12.039 1.00 22.02 853 VAL A C 1
ATOM 6801 O O . VAL A 1 853 ? -23.227 25.597 -11.146 1.00 22.02 853 VAL A O 1
ATOM 6804 N N . GLU A 1 854 ? -21.774 26.086 -12.785 1.00 21.34 854 GLU A N 1
ATOM 6805 C CA . GLU A 1 854 ? -22.091 27.515 -12.862 1.00 21.34 854 GLU A CA 1
ATOM 6806 C C . GLU A 1 854 ? -23.407 27.687 -13.632 1.00 21.34 854 GLU A C 1
ATOM 6808 O O . GLU A 1 854 ? -23.444 27.776 -14.856 1.00 21.34 854 GLU A O 1
ATOM 6813 N N . GLY A 1 855 ? -24.520 27.692 -12.900 1.00 23.36 855 GLY A N 1
ATOM 6814 C CA . GLY A 1 855 ? -25.794 28.202 -13.388 1.00 23.36 855 GLY A CA 1
ATOM 6815 C C . GLY A 1 855 ? -25.882 29.691 -13.081 1.00 23.36 855 GLY A C 1
ATOM 6816 O O . GLY A 1 855 ? -26.198 30.069 -11.954 1.00 23.36 855 GLY A O 1
ATOM 6817 N N . HIS A 1 856 ? -25.604 30.538 -14.071 1.00 23.47 856 HIS A N 1
ATOM 6818 C CA . HIS A 1 856 ? -25.899 31.966 -13.997 1.00 23.47 856 HIS A CA 1
ATOM 6819 C C . HIS A 1 856 ? -27.412 32.170 -13.823 1.00 23.47 856 HIS A C 1
ATOM 6821 O O . HIS A 1 856 ? -28.193 31.975 -14.752 1.00 23.47 856 HIS A O 1
ATOM 6827 N N . VAL A 1 857 ? -27.822 32.590 -12.626 1.00 22.73 857 VAL A N 1
ATOM 6828 C CA . VAL A 1 857 ? -29.126 33.208 -12.383 1.00 22.73 857 VAL A CA 1
ATOM 6829 C C . VAL A 1 857 ? -28.932 34.716 -12.492 1.00 22.73 857 VAL A C 1
ATOM 6831 O O . VAL A 1 857 ? -28.316 35.331 -11.625 1.00 22.73 857 VAL A O 1
ATOM 6834 N N . SER A 1 858 ? -29.473 35.319 -13.547 1.00 24.02 858 SER A N 1
ATOM 6835 C CA . SER A 1 858 ? -29.747 36.755 -13.586 1.00 24.02 858 SER A CA 1
ATOM 6836 C C . SER A 1 858 ? -31.235 36.971 -13.834 1.00 24.02 858 SER A C 1
ATOM 6838 O O . SER A 1 858 ? -31.769 36.639 -14.889 1.00 24.02 858 SER A O 1
ATOM 6840 N N . SER A 1 859 ? -31.864 37.499 -12.789 1.00 23.48 859 SER A N 1
ATOM 6841 C CA . SER A 1 859 ? -33.188 38.103 -12.670 1.00 23.48 859 SER A CA 1
ATOM 6842 C C . SER A 1 859 ? -33.849 38.615 -13.953 1.00 23.48 859 SER A C 1
ATOM 6844 O O . SER A 1 859 ? -33.278 39.456 -14.646 1.00 23.48 859 SER A O 1
ATOM 6846 N N . LEU A 1 860 ? -35.134 38.291 -14.125 1.00 23.11 860 LEU A N 1
ATOM 6847 C CA . LEU A 1 860 ? -36.130 39.282 -14.530 1.00 23.11 860 LEU A CA 1
ATOM 6848 C C . LEU A 1 860 ? -37.532 38.882 -14.054 1.00 23.11 860 LEU A C 1
ATOM 6850 O O . LEU A 1 860 ? -37.944 37.727 -14.085 1.00 23.11 860 LEU A O 1
ATOM 6854 N N . HIS A 1 861 ? -38.201 39.903 -13.536 1.00 23.19 861 HIS A N 1
ATOM 6855 C CA . HIS A 1 861 ? -39.534 39.944 -12.968 1.00 23.19 861 HIS A CA 1
ATOM 6856 C C . HIS A 1 861 ? -40.647 39.502 -13.935 1.00 23.19 861 HIS A C 1
ATOM 6858 O O . HIS A 1 861 ? -40.604 39.786 -15.128 1.00 23.19 861 HIS A O 1
ATOM 6864 N N . SER A 1 862 ? -41.742 39.065 -13.304 1.00 23.28 862 SER A N 1
ATOM 6865 C CA . SER A 1 862 ? -43.150 39.365 -13.621 1.00 23.28 862 SER A CA 1
ATOM 6866 C C . SER A 1 862 ? -43.914 38.543 -14.671 1.00 23.28 862 SER A C 1
ATOM 6868 O O . SER A 1 862 ? -43.430 38.253 -15.755 1.00 23.28 862 SER A O 1
ATOM 6870 N N . LEU A 1 863 ? -45.190 38.334 -14.300 1.00 23.88 863 LEU A N 1
ATOM 6871 C CA . LEU A 1 863 ? -46.382 37.940 -15.071 1.00 23.88 863 LEU A CA 1
ATOM 6872 C C . LEU A 1 863 ? -46.586 36.430 -15.330 1.00 23.88 863 LEU A C 1
ATOM 6874 O O . LEU A 1 863 ? -45.868 35.813 -16.097 1.00 23.88 863 LEU A O 1
ATOM 6878 N N . VAL A 1 864 ? -47.460 35.748 -14.574 1.00 26.00 864 VAL A N 1
ATOM 6879 C CA . VAL A 1 864 ? -48.944 35.727 -14.653 1.00 26.00 864 VAL A CA 1
ATOM 6880 C C . VAL A 1 864 ? -49.461 34.623 -15.595 1.00 26.00 864 VAL A C 1
ATOM 6882 O O . VAL A 1 864 ? -49.218 34.644 -16.792 1.00 26.00 864 VAL A O 1
ATOM 6885 N N . ASN A 1 865 ? -50.294 33.759 -15.000 1.00 24.94 865 ASN A N 1
ATOM 6886 C CA . ASN A 1 865 ? -51.425 33.014 -15.569 1.00 24.94 865 ASN A CA 1
ATOM 6887 C C . ASN A 1 865 ? -51.250 31.677 -16.325 1.00 24.94 865 ASN A C 1
ATOM 6889 O O . ASN A 1 865 ? -50.847 31.625 -17.477 1.00 24.94 865 ASN A O 1
ATOM 6893 N N . LEU A 1 866 ? -51.882 30.676 -15.688 1.00 24.84 866 LEU A N 1
ATOM 6894 C CA . LEU A 1 866 ? -53.003 29.848 -16.174 1.00 24.84 866 LEU A CA 1
ATOM 6895 C C . LEU A 1 866 ? -52.748 28.647 -17.098 1.00 24.84 866 LEU A C 1
ATOM 6897 O O . LEU A 1 866 ? -52.250 28.786 -18.207 1.00 24.84 866 LEU A O 1
ATOM 6901 N N . LYS A 1 867 ? -53.422 27.560 -16.672 1.00 26.70 867 LYS A N 1
ATOM 6902 C CA . LYS A 1 867 ? -53.951 26.401 -17.422 1.00 26.70 867 LYS A CA 1
ATOM 6903 C C . LYS A 1 867 ? -52.882 25.383 -17.833 1.00 26.70 867 LYS A C 1
ATOM 6905 O O . LYS A 1 867 ? -51.890 25.744 -18.441 1.00 26.70 867 LYS A O 1
ATOM 6910 N N . THR A 1 868 ? -53.006 24.097 -17.522 1.00 35.53 868 THR A N 1
ATOM 6911 C CA . THR A 1 868 ? -54.149 23.234 -17.155 1.00 35.53 868 THR A CA 1
ATOM 6912 C C . THR A 1 868 ? -53.613 22.009 -16.437 1.00 35.53 868 THR A C 1
ATOM 6914 O O . THR A 1 868 ? -52.475 21.618 -16.783 1.00 35.53 868 THR A O 1
#

InterPro domains:
  IPR001810 F-box domain [PF00646] (14-48)
  IPR001810 F-box domain [PF00646] (392-426)
  IPR001810 F-box domain [SM00256] (12-51)
  IPR001810 F-box domain [SM00256] (390-429)
  IPR006527 F-box associated beta-propeller, type 1 [PF07734] (100-375)
  IPR006527 F-box associated beta-propeller, type 1 [PF07734] (467-755)
  IPR011043 Galactose oxidase/kelch, beta-propeller [SSF50965] (118-363)
  IPR011043 Galactose oxidase/kelch, beta-propeller [SSF50965] (510-738)
  IPR017451 F-box associated beta-propeller domain [TIGR01640] (112-347)
  IPR017451 F-box associated beta-propeller domain [TIGR01640] (515-726)
  IPR036047 F-box-like domain superfamily [SSF81383] (14-64)
  IPR036047 F-box-like domain superfamily [SSF81383] (387-450)
  IPR050796 SCF complex F-box component [PTHR31672] (14-352)

Organism: Arachis hypogaea (NCBI:txid3818)

Mean predicted aligned error: 19.98 Å

Solvent-accessible surface area (backbone atoms only — not comparable to full-atom values): 51533 Å² total; per-residue (Å²): 138,67,70,69,61,56,56,47,47,51,57,52,50,50,51,51,42,57,60,54,27,74,50,59,41,72,62,53,58,58,44,37,74,74,40,73,67,45,28,46,52,64,65,28,68,68,37,35,55,52,21,46,74,57,35,61,83,53,32,35,37,35,42,37,42,48,71,52,83,70,98,52,74,63,42,28,31,39,36,64,45,42,54,66,56,43,73,74,43,38,64,58,58,84,69,46,73,91,46,55,47,82,43,56,78,47,51,43,78,34,38,51,48,77,23,30,33,37,36,34,40,50,49,70,47,98,87,50,74,40,28,43,33,30,42,30,44,32,23,88,84,75,70,47,69,54,74,69,46,76,79,45,78,42,56,76,55,46,32,37,21,32,40,56,21,79,86,78,72,30,46,36,39,41,35,40,38,48,49,98,87,43,52,30,33,34,40,37,37,40,80,80,55,90,60,78,42,81,42,78,77,45,80,50,46,57,78,52,63,84,54,45,24,33,55,54,96,50,22,35,34,38,58,17,34,41,77,52,68,75,96,76,74,64,74,89,75,60,52,62,89,37,53,41,34,42,37,36,33,56,76,79,73,45,75,45,81,45,75,74,56,96,83,68,89,65,64,48,91,49,85,63,47,71,44,66,45,81,92,27,46,31,47,35,34,49,46,90,82,47,28,45,35,35,33,33,25,74,43,87,90,44,67,84,36,49,38,79,74,45,77,46,45,28,74,79,72,70,41,88,48,74,45,81,59,50,59,38,84,75,72,39,33,38,35,32,32,31,82,90,66,75,37,37,36,37,38,32,68,87,79,69,46,75,49,78,42,68,55,52,100,71,83,49,59,70,49,66,41,73,34,35,62,28,82,33,86,72,93,64,96,71,84,76,77,82,84,84,74,60,65,64,59,51,45,55,59,53,27,73,48,60,50,70,65,54,59,58,46,38,75,73,40,74,56,48,30,49,51,64,68,29,69,69,41,29,54,52,24,46,74,59,39,62,85,49,31,31,38,33,43,34,36,37,65,74,47,98,94,44,83,65,47,28,31,39,32,58,46,41,52,66,56,35,71,76,38,47,63,61,51,76,65,39,72,72,60,52,44,84,46,58,86,48,51,42,78,32,41,47,48,84,23,32,37,36,36,34,39,54,47,76,44,89,99,49,77,36,26,40,36,30,42,31,35,32,17,80,84,77,73,43,65,31,70,68,46,68,79,42,79,42,32,68,55,40,29,37,20,30,36,55,22,78,90,75,75,33,46,34,39,41,38,42,30,37,47,97,88,66,53,36,40,30,32,39,35,48,69,80,62,89,64,76,42,78,43,66,82,44,84,46,46,57,78,43,70,82,54,47,22,40,56,55,95,52,20,34,34,37,58,18,30,44,80,63,66,72,98,68,71,60,76,91,77,57,52,60,88,35,54,42,35,42,35,34,34,57,78,79,64,44,73,46,80,45,74,77,53,100,81,68,89,64,62,53,86,49,87,64,45,73,45,67,48,96,78,27,44,32,46,35,36,45,45,87,78,44,30,44,37,36,34,35,23,66,44,75,90,44,66,84,38,47,39,80,73,47,77,44,46,27,72,78,71,67,40,87,48,74,46,86,64,48,60,38,82,92,75,38,34,37,39,28,32,38,86,54,88,43,34,38,37,39,36,34,65,87,80,66,46,72,49,76,47,72,46,69,91,65,64,50,46,67,48,70,42,72,34,32,64,34,75,54,73,52,67,70,75,81,82,77,83,90,79,78,81,73,84,82,79,91,79,82,92,85,85,90,81,91,87,85,91,89,87,91,80,90,87,84,87,91,91,88,88,88,87,90,89,90,88,86,88,86,85,90,79,94,72,87,78,79,84,78,78,84,79,75,84,72,91,70,96,76,89,87,83,91,86,86,88,85,87,89,87,88,86,86,88,85,83,90,76,88,72,86,81,77,83,78,83,78,80,84,74,88,82,78,89,83,84,86,83,88,84,83,88,132

Sequence (868 aa):
MAPQHATAALLLCEVVMEILSWFPAKSVTRLKLVCKSWNSIISHPHFVKLHLHRSPKNAILLFTRTPALTLEKEKWGLVLTSVESFIQNPSSTPDAQENRHSLHVEDWVSGSCNGLVCVAHILCHPNNDICDIWFRLLNPLTGFISENSPCLRINVHTAFGFGYDESSDSYKVVTLIRDSSGTVTAQVYSFRGSSWKTINSFPAFPYCVEDNGQFIGGTLNWLGVRNPHGDDYDWAAVTLDMLMIVSFDLKSDTHKQILLPKGIDEVPREEPTLGVWGNSLYLLHDYKNTHFIAWQMKEFGDENSWTQLLKISFHHLGVERLLPVFIFENGNIFMLRGRHRFEEVFYDRRDNSIKRINILANNSYFIAFDYVESLGMHMAAQHPTAAVLLCEVVMEILSWVPAKPVTRLKLVCKSWNSIISHPHFVKLHLHRSPKNAIVLSTLTPPFPNKEEKQSLVLSSVESFIQNPSSTVDAQENRHSLHLQDRVSGSCNGLVCVARILYHPNKDICDIWFRLLNPLGGFISENSPCLRVSMHTASGFGYDESSDSYKVVTVSRDSSGTVTAQVYSFGGSSWKRANSFPAFPFSVEDNGHFIGGSLNWLGLRNPHGAHYDWAAVTLDMLMIVSFDLKSDTHKQILLPKGIDEIPDKEPTLGVWGNSLYLLHNYKNTHFIAWQMKEFGDENSWTQLLKISFHHLGVERLLPEFIFENGNIFILRGRHCFELVFYDRRDNSVKRINILANNSYFIAFDYVESLVQPCRSSKVQNHSCTPIPHSPLLKQSKENPSPRILAAAVHRFSAPPLLPLPPVRNQVARLVIPIFPVFSVRGLEQLTVGSPLAVASPIVVVSPVAIRVSVEGHVSSLHSLVNLKT

Secondary structure (DSSP, 8-state):
--HHHHHHHHHHHHHHHHHHTTS-HHHHHHHTTT-HHHHHHHTSHHHHHHHHHHS-S-EEEEEEEE--SSSSPPEEEEEEEEHHHHHHSTTTSTT-GGGEEEE-TTEEEEEEETTEEEEEEEEE-TTSSEEEEEEEEEETTTTEEPPPPPPEEEES-EEEEEEEETTTTEEEEEEEEE-TTS-EEEEEEETTSSS-EEE---S-EESSTT--BEEETTEEEEEEESS--SSS--GGG--GGGEEEEEEETTTTEEEEEPPPTT--S--SS--EEEEETTEEEEEEEETTTEEEEEEESSTT-GGGEEEEEEEEHHHHT-S-EEEEEEETTTTEEEEEETTT--EEEEETTTTEEEEE---TT---EEEEEE--S--------PPP---SSHHHHHHHHHTS-HHHHHHHTTT-HHHHHHHTSHHHHHHHHHHS-S-EEEEEEEE--BTTB--EEEEEEEEHHHHHH-HHHHHH--TTEEEE-TTEEEEEEETTEEEEEEEEE-TTSSEEEEEEEEEETTTTEEPPPPPPEEEES-EEEEEEEETTTTEEEEEEEEE-TT--EEEEEEETT-SS-EEEEEPSSEES-TT-PBEEETTEEEEEEESS--SSS--GGG--GGGEEEEEEETTTTEEEEEPPPTT--S--SS--EEEEETTEEEEEEEETTTEEEEEEESSTT-GGGEEEEEEEEHHHHT-S--EEEEEETTTTEEEEE-SSTTEEEEEETTTTEEEEEE-TTS--EEEEEEE----PPPPPP--S-----PPPPP------------------------------------------------------------------------------------------------